Protein 4ADI (pdb70)

CATH classification: 2.60.98.30 (+2 more: 3.30.67.20, 2.60.40.2650)

GO terms:
  GO:0005515 protein binding (F, IPI)
  GO:0033650 host cell mitochondrion (C, EXP)
  GO:0030430 host cell cytoplasm (C, EXP)

B-factor: mean 30.15, std 12.6, range [14.93, 103.9]

Nearest PDB structures (foldseek):
  4adi-assembly1_B  TM=1.002E+00  e=2.448E-95  Rubella virus
  4adi-assembly1_A  TM=1.000E+00  e=1.012E-93  Rubella virus
  4adg-assembly1_A  TM=9.998E-01  e=8.156E-92  Rubella virus
  4adi-assembly1_C  TM=9.999E-01  e=7.716E-92  Rubella virus
  4adj-assembly1_C  TM=1.000E+00  e=2.927E-91  Rubella virus

Radius of gyration: 35.04 Å; Cα contacts (8 Å, |Δi|>4): 3819; chains: 3; bounding box: 100×100×97 Å

InterPro domains:
  IPR008819 Rubella capsid [PF05750] (111-295)
  IPR008820 Rubella membrane glycoprotein E1 [PF05748] (569-1062)
  IPR008821 Rubella membrane glycoprotein E2 [PF05749] (303-567)
  IPR042498 Rubella membrane glycoprotein E1, domain 2 [G3DSA:3.30.67.20] (759-847)
  IPR042498 Rubella membrane glycoprotein E1, domain 2 [G3DSA:3.30.67.20] (848-900)
  IPR042499 Rubella membrane glycoprotein E1, domain 3 [G3DSA:2.60.40.2650] (912-1005)
  IPR042500 Rubella membrane glycoprotein E1, domain 1 [G3DSA:2.60.98.30] (583-639)
  IPR043106 Rubella capsid domain superfamily [G3DSA:3.10.50.50] (150-247)

Solvent-accessible surface area: 49062 Å² total

Sequence (1274 aa):
EAFTYLCTAPGCATQTTPVPVRLAGVRFESKIVDGGCFAPWDLEATGACICEIPTDVSCEGLGAWVPTAPCARIWNGTQRACTFWAVNAYSSGGYAQLASYFNPGGSYYKQYHPTACEVEPAFGHSDAACWGFPTDTVMSVFALASYVQHPHHKTVVRVKFHTETTRTVWQLSVAGVSCNVVTTEHPFCNTPHGQLEVQVPPDPGDLVEYIMNQQSRWGLGSPNCHGPDWASPVCQRHSSPDCSRLVGATPERPRLRLVDADDPLLRTAPGPGEVWVTPVIGSQARKCGLHIRAGPYGHATVEEMPEWIHAHTTSDPWHPPGPLGLKFKTVRPALAPPRNVRVTTGCYQCGTPALVEGLAPGGGNCHLTVNGEEDVGAFPPGKFVVTAALLNTPPPYQVSCGGESDRASSARVIDPAAQSFTGVVYGTHTTTAVSETEAFTYLCTAPGCATQTPVPVRLAGVRFESKIVDGGCFAPWDLEEATGACICEIPTDVSCEGLGAWVPTAPCARRIWNGTQRACTFWAVNAYSSGGYAQLASYFNPGGSYYKQYHPTACEVEPAFGHSDAACWGFPTDTVMSVFALASYVQHPHHKTVVRVKFHTETTRTVWQLSVAGVSCNVVTTEHPFCNTPHGQLEVQVPPDPGDLVEYIMNQQSRWGLGSPNCHGPDWASPVCQRHSPDCSRLVGATPERPRLRLVDADDPLLRTAPGPGEVWVTPVIGSQARKCGLHHIRAGPYGHATVEEMPEWIHAHTTSDPWHPPGPLGLKFKTVALAPPRNVRVTTGCYQCGTPALVEGLAPGGGNCHLTVNGEEDVGAFPPGKFVVTAALLNTPPPYQVSCGGESDRASSARVIDPAAQSFTGVVYGTHTTTAVSSETEAFTYLCTAPGCATQTPVPVRRLAGVRFESKIVDGGCFAPWDLEEATGACICEIPTDVSCEGLGAWVPTAPCARRIWNGTQRACTFWAVNAYSSGGYAQLASYFNPGGSYYKQYHPTACEVEPAFGHSDAACWGFPTDTVMSVFALASYVQHPHHKTVVRVKFHTETTRTVWQLSVAGVSCNVVTTEHPFCNTPHGQLEVQVPPDPGDLVEYIMNNQQSRWGLGSPNCHGPDWASPVCQRHSSPDCSRLVGATPERPRLRLVDADDPLLRTAPGPGEVWVTPVIGSQARKCGLHHIRAGPYGHATVEEMPEWIHAHTTSDPWHPPGPLGLKFKTVRPALAPPRNVRVTTGCYQCGTPALVEGLAPGGGNCHLTVNGEDVGAFPPGKFVVTAALLNTPPPYQVSCGGESDRASARVIDPAAQSFTGVVYGTHTTTAVSET

Structure (mmCIF, N/CA/C/O backbone):
data_4ADI
#
_entry.id   4ADI
#
_cell.length_a   129.980
_cell.length_b   121.380
_cell.length_c   126.430
_cell.angle_alpha   90.00
_cell.angle_beta   90.00
_cell.angle_gamma   90.00
#
_symmetry.space_group_name_H-M   'P 21 21 21'
#
loop_
_entity.id
_entity.type
_entity.pdbx_description
1 polymer 'E1 ENVELOPE GLYCOPROTEIN'
2 non-polymer 2-acetamido-2-deoxy-beta-D-glucopyranose
3 non-polymer GLYCEROL
4 non-polymer 'SODIUM ION'
5 non-polymer 'ACETATE ION'
6 non-polymer DI(HYDROXYETHYL)ETHER
7 non-polymer 2-acetamido-2-deoxy-beta-D-galactopyranose
8 water water
#
loop_
_atom_site.group_PDB
_atom_site.id
_atom_site.type_symbol
_atom_site.label_atom_id
_atom_site.label_alt_id
_atom_site.label_comp_id
_atom_site.label_asym_id
_atom_site.label_entity_id
_atom_site.label_seq_id
_atom_site.pdbx_PDB_ins_code
_atom_site.Cartn_x
_atom_site.Cartn_y
_atom_site.Cartn_z
_atom_site.occupancy
_atom_site.B_iso_or_equiv
_atom_site.auth_seq_id
_atom_site.auth_comp_id
_atom_site.auth_asym_id
_atom_site.auth_atom_id
_atom_site.pdbx_PDB_model_num
ATOM 1 N N . GLU A 1 2 ? 20.711 75.881 45.104 1.00 45.60 2 GLU A N 1
ATOM 2 C CA . GLU A 1 2 ? 21.794 76.740 44.632 1.00 43.92 2 GLU A CA 1
ATOM 3 C C . GLU A 1 2 ? 22.574 77.403 45.772 1.00 45.19 2 GLU A C 1
ATOM 4 O O . GLU A 1 2 ? 22.017 77.659 46.843 1.00 45.87 2 GLU A O 1
ATOM 10 N N . ALA A 1 3 ? 23.872 77.673 45.534 1.00 37.95 3 ALA A N 1
ATOM 11 C CA . ALA A 1 3 ? 24.770 78.311 46.498 1.00 36.02 3 ALA A CA 1
ATOM 12 C C . ALA A 1 3 ? 25.620 79.383 45.814 1.00 35.65 3 ALA A C 1
ATOM 13 O O . ALA A 1 3 ? 25.804 79.335 44.594 1.00 34.32 3 ALA A O 1
ATOM 15 N N . PHE A 1 4 ? 26.125 80.357 46.598 1.00 29.95 4 PHE A N 1
ATOM 16 C CA . PHE A 1 4 ? 26.940 81.446 46.064 1.00 28.16 4 PHE A CA 1
ATOM 17 C C . PHE A 1 4 ? 28.036 81.893 47.017 1.00 31.73 4 PHE A C 1
ATOM 18 O O . PHE A 1 4 ? 27.816 81.973 48.224 1.00 32.29 4 PHE A O 1
ATOM 26 N N . THR A 1 5 ? 29.196 82.261 46.445 1.00 27.25 5 THR A N 1
ATOM 27 C CA . THR A 1 5 ? 30.343 82.809 47.170 1.00 26.37 5 THR A CA 1
ATOM 28 C C . THR A 1 5 ? 31.238 83.637 46.247 1.00 27.61 5 THR A C 1
ATOM 29 O O . THR A 1 5 ? 31.304 83.374 45.041 1.00 26.21 5 THR A O 1
ATOM 33 N N . TYR A 1 6 ? 31.922 84.635 46.814 1.00 23.49 6 TYR A N 1
ATOM 34 C CA . TYR A 1 6 ? 32.871 85.444 46.058 1.00 22.18 6 TYR A CA 1
ATOM 35 C C . TYR A 1 6 ? 34.265 84.867 46.240 1.00 25.65 6 TYR A C 1
ATOM 36 O O . TYR A 1 6 ? 34.661 84.538 47.365 1.00 25.98 6 TYR A O 1
ATOM 45 N N . LEU A 1 7 ? 35.012 84.758 45.139 1.00 21.72 7 LEU A N 1
ATOM 46 C CA . LEU A 1 7 ? 36.386 84.272 45.170 1.00 21.27 7 LEU A CA 1
ATOM 47 C C . LEU A 1 7 ? 37.327 85.400 44.750 1.00 24.57 7 LEU A C 1
ATOM 48 O O . LEU A 1 7 ? 37.232 85.872 43.608 1.00 24.43 7 LEU A O 1
ATOM 53 N N . CYS A 1 8 ? 38.251 85.820 45.650 1.00 21.99 8 CYS A N 1
ATOM 54 C CA . CYS A 1 8 ? 39.219 86.862 45.279 1.00 21.95 8 CYS A CA 1
ATOM 55 C C . CYS A 1 8 ? 40.218 86.356 44.233 1.00 24.47 8 CYS A C 1
ATOM 56 O O . CYS A 1 8 ? 40.347 85.146 44.044 1.00 23.25 8 CYS A O 1
ATOM 59 N N . THR A 1 9 ? 40.852 87.272 43.503 1.00 21.41 9 THR A N 1
ATOM 60 C CA . THR A 1 9 ? 41.706 86.944 42.360 1.00 21.09 9 THR A CA 1
ATOM 61 C C . THR A 1 9 ? 43.220 86.948 42.611 1.00 25.73 9 THR A C 1
ATOM 62 O O . THR A 1 9 ? 43.997 86.773 41.669 1.00 26.10 9 THR A O 1
ATOM 66 N N . ALA A 1 10 ? 43.636 87.140 43.866 1.00 22.92 10 ALA A N 1
ATOM 67 C CA . ALA A 1 10 ? 45.044 87.206 44.250 1.00 23.27 10 ALA A CA 1
ATOM 68 C C . ALA A 1 10 ? 45.638 85.827 44.566 1.00 26.87 10 ALA A C 1
ATOM 69 O O . ALA A 1 10 ? 44.878 84.934 44.937 1.00 25.74 10 ALA A O 1
ATOM 71 N N . PRO A 1 11 ? 46.985 85.626 44.481 1.00 24.37 11 PRO A N 1
ATOM 72 C CA . PRO A 1 11 ? 47.556 84.328 44.890 1.00 24.88 11 PRO A CA 1
ATOM 73 C C . PRO A 1 11 ? 47.233 84.037 46.357 1.00 28.73 11 PRO A C 1
ATOM 74 O O . PRO A 1 11 ? 47.333 84.932 47.205 1.00 28.91 11 PRO A O 1
ATOM 78 N N . GLY A 1 12 ? 46.801 82.812 46.632 1.00 25.28 12 GLY A N 1
ATOM 79 C CA . GLY A 1 12 ? 46.404 82.391 47.971 1.00 25.34 12 GLY A CA 1
ATOM 80 C C . GLY A 1 12 ? 44.900 82.409 48.179 1.00 28.41 12 GLY A C 1
ATOM 81 O O . GLY A 1 12 ? 44.411 81.831 49.149 1.00 28.52 12 GLY A O 1
ATOM 82 N N . CYS A 1 13 ? 44.148 83.070 47.269 1.00 24.08 13 CYS A N 1
ATOM 83 C CA . CYS A 1 13 ? 42.687 83.156 47.351 1.00 23.19 13 CYS A CA 1
ATOM 84 C C . CYS A 1 13 ? 42.038 81.795 47.141 1.00 26.15 13 CYS A C 1
ATOM 85 O O . CYS A 1 13 ? 42.368 81.086 46.185 1.00 24.76 13 CYS A O 1
ATOM 88 N N . ALA A 1 14 ? 41.126 81.435 48.054 1.00 23.84 14 ALA A N 1
ATOM 89 C CA . ALA A 1 14 ? 40.408 80.161 48.040 1.00 24.38 14 ALA A CA 1
ATOM 90 C C . ALA A 1 14 ? 39.139 80.230 48.868 1.00 29.30 14 ALA A C 1
ATOM 91 O O . ALA A 1 14 ? 39.108 80.901 49.900 1.00 29.74 14 ALA A O 1
ATOM 93 N N . THR A 1 15 ? 38.099 79.514 48.423 1.00 25.54 15 THR A N 1
ATOM 94 C CA . THR A 1 15 ? 36.828 79.387 49.140 1.00 25.99 15 THR A CA 1
ATOM 95 C C . THR A 1 15 ? 36.693 77.918 49.545 1.00 32.01 15 THR A C 1
ATOM 96 O O . THR A 1 15 ? 37.399 77.073 48.982 1.00 31.78 15 THR A O 1
ATOM 100 N N . GLN A 1 16 ? 35.840 77.609 50.537 1.00 30.05 16 GLN A N 1
ATOM 101 C CA . GLN A 1 16 ? 35.715 76.238 51.049 1.00 31.41 16 GLN A CA 1
ATOM 102 C C . GLN A 1 16 ? 34.343 75.584 50.897 1.00 36.67 16 GLN A C 1
ATOM 103 O O . GLN A 1 16 ? 34.273 74.354 50.770 1.00 37.00 16 GLN A O 1
ATOM 109 N N . THR A 1 17 ? 33.264 76.392 50.956 1.00 33.57 17 THR A N 1
ATOM 110 C CA A THR A 1 17 ? 31.876 75.917 50.927 0.34 33.89 17 THR A CA 1
ATOM 111 C CA B THR A 1 17 ? 31.885 75.897 50.898 0.66 33.92 17 THR A CA 1
ATOM 112 C C . THR A 1 17 ? 31.139 76.346 49.639 1.00 37.09 17 THR A C 1
ATOM 113 O O . THR A 1 17 ? 31.318 77.485 49.211 1.00 36.21 17 THR A O 1
ATOM 120 N N . PRO A 1 18 ? 30.259 75.497 49.019 1.00 33.74 18 PRO A N 1
ATOM 121 C CA . PRO A 1 18 ? 29.899 74.096 49.345 1.00 34.19 18 PRO A CA 1
ATOM 122 C C . PRO A 1 18 ? 30.952 73.092 48.866 1.00 36.94 18 PRO A C 1
ATOM 123 O O . PRO A 1 18 ? 31.028 71.977 49.377 1.00 37.23 18 PRO A O 1
ATOM 127 N N . VAL A 1 19 ? 31.763 73.509 47.883 1.00 32.13 19 VAL A N 1
ATOM 128 C CA . VAL A 1 19 ? 32.863 72.765 47.268 1.00 31.19 19 VAL A CA 1
ATOM 129 C C . VAL A 1 19 ? 34.058 73.746 47.230 1.00 31.38 19 VAL A C 1
ATOM 130 O O . VAL A 1 19 ? 33.873 74.894 46.816 1.00 29.90 19 VAL A O 1
ATOM 134 N N . PRO A 1 20 ? 35.272 73.339 47.666 1.00 26.84 20 PRO A N 1
ATOM 135 C CA . PRO A 1 20 ? 36.407 74.279 47.650 1.00 25.81 20 PRO A CA 1
ATOM 136 C C . PRO A 1 20 ? 36.857 74.657 46.248 1.00 26.83 20 PRO A C 1
ATOM 137 O O . PRO A 1 20 ? 36.889 73.816 45.348 1.00 26.03 20 PRO A O 1
ATOM 141 N N . VAL A 1 21 ? 37.125 75.950 46.055 1.00 22.17 21 VAL A N 1
ATOM 142 C CA . VAL A 1 21 ? 37.592 76.496 44.784 1.00 21.20 21 VAL A CA 1
ATOM 143 C C . VAL A 1 21 ? 38.810 77.355 45.102 1.00 25.37 21 VAL A C 1
ATOM 144 O O . VAL A 1 21 ? 38.724 78.274 45.919 1.00 24.85 21 VAL A O 1
ATOM 148 N N . ARG A 1 22 ? 39.947 77.024 44.487 1.00 22.19 22 ARG A N 1
ATOM 149 C CA . ARG A 1 22 ? 41.205 77.731 44.692 1.00 21.92 22 ARG A CA 1
ATOM 150 C C . ARG A 1 22 ? 41.605 78.488 43.428 1.00 25.24 22 ARG A C 1
ATOM 151 O O . ARG A 1 22 ? 41.481 77.950 42.328 1.00 23.99 22 ARG A O 1
ATOM 159 N N . LEU A 1 23 ? 42.094 79.732 43.586 1.00 23.07 23 LEU A N 1
ATOM 160 C CA . LEU A 1 23 ? 42.609 80.519 42.466 1.00 23.09 23 LEU A CA 1
ATOM 161 C C . LEU A 1 23 ? 44.044 80.025 42.255 1.00 26.67 23 LEU A C 1
ATOM 162 O O . LEU A 1 23 ? 44.927 80.319 43.065 1.00 27.03 23 LEU A O 1
ATOM 167 N N . ALA A 1 24 ? 44.253 79.204 41.217 1.00 22.87 24 ALA A N 1
ATOM 168 C CA . ALA A 1 24 ? 45.557 78.607 40.917 1.00 23.23 24 ALA A CA 1
ATOM 169 C C . ALA A 1 24 ? 46.501 79.551 40.172 1.00 26.77 24 ALA A C 1
ATOM 170 O O . ALA A 1 24 ? 47.717 79.451 40.326 1.00 26.85 24 ALA A O 1
ATOM 172 N N . GLY A 1 25 ? 45.933 80.450 39.375 1.00 22.30 25 GLY A N 1
ATOM 173 C CA . GLY A 1 25 ? 46.701 81.414 38.598 1.00 21.79 25 GLY A CA 1
ATOM 174 C C . GLY A 1 25 ? 45.839 82.237 37.671 1.00 24.30 25 GLY A C 1
ATOM 175 O O . GLY A 1 25 ? 44.635 81.997 37.550 1.00 22.54 25 GLY A O 1
ATOM 176 N N . VAL A 1 26 ? 46.448 83.247 37.045 1.00 21.61 26 VAL A N 1
ATOM 177 C CA . VAL A 1 26 ? 45.759 84.127 36.103 1.00 20.90 26 VAL A CA 1
ATOM 178 C C . VAL A 1 26 ? 46.623 84.219 34.850 1.00 25.47 26 VAL A C 1
ATOM 179 O O . VAL A 1 26 ? 47.805 84.552 34.933 1.00 25.39 26 VAL A O 1
ATOM 183 N N . ARG A 1 27 ? 46.036 83.887 33.694 1.00 21.83 27 ARG A N 1
ATOM 184 C CA . ARG A 1 27 ? 46.723 83.956 32.413 1.00 22.02 27 ARG A CA 1
ATOM 185 C C . ARG A 1 27 ? 45.791 84.641 31.420 1.00 24.18 27 ARG A C 1
ATOM 186 O O . ARG A 1 27 ? 44.805 85.261 31.829 1.00 22.20 27 ARG A O 1
ATOM 194 N N . PHE A 1 28 ? 46.111 84.576 30.128 1.00 22.33 28 PHE A N 1
ATOM 195 C CA . PHE A 1 28 ? 45.241 85.176 29.127 1.00 22.50 28 PHE A CA 1
ATOM 196 C C . PHE A 1 28 ? 45.323 84.447 27.800 1.00 25.43 28 PHE A C 1
ATOM 197 O O . PHE A 1 28 ? 46.333 83.806 27.492 1.00 25.27 28 PHE A O 1
ATOM 205 N N . GLU A 1 29 ? 44.251 84.559 27.021 1.00 21.00 29 GLU A N 1
ATOM 206 C CA . GLU A 1 29 ? 44.148 84.031 25.665 1.00 20.66 29 GLU A CA 1
ATOM 207 C C . GLU A 1 29 ? 43.951 85.247 24.777 1.00 22.12 29 GLU A C 1
ATOM 208 O O . GLU A 1 29 ? 43.411 86.255 25.239 1.00 20.52 29 GLU A O 1
ATOM 214 N N . SER A 1 30 ? 44.383 85.169 23.517 1.00 18.33 30 SER A N 1
ATOM 215 C CA . SER A 1 30 ? 44.221 86.286 22.583 1.00 17.21 30 SER A CA 1
ATOM 216 C C . SER A 1 30 ? 44.381 85.802 21.158 1.00 22.18 30 SER A C 1
ATOM 217 O O . SER A 1 30 ? 44.804 84.667 20.923 1.00 22.13 30 SER A O 1
ATOM 220 N N . LYS A 1 31 ? 44.073 86.694 20.209 1.00 18.44 31 LYS A N 1
ATOM 221 C CA . LYS A 1 31 ? 44.297 86.487 18.787 1.00 18.19 31 LYS A CA 1
ATOM 222 C C . LYS A 1 31 ? 45.411 87.470 18.472 1.00 21.42 31 LYS A C 1
ATOM 223 O O . LYS A 1 31 ? 45.214 88.689 18.507 1.00 20.13 31 LYS A O 1
ATOM 229 N N . ILE A 1 32 ? 46.618 86.922 18.315 1.00 18.44 32 ILE A N 1
ATOM 230 C CA . ILE A 1 32 ? 47.849 87.683 18.114 1.00 18.32 32 ILE A CA 1
ATOM 231 C C . ILE A 1 32 ? 47.920 88.329 16.739 1.00 20.89 32 ILE A C 1
ATOM 232 O O . ILE A 1 32 ? 47.552 87.712 15.744 1.00 20.03 32 ILE A O 1
ATOM 237 N N . VAL A 1 33 ? 48.404 89.573 16.699 1.00 17.17 33 VAL A N 1
ATOM 238 C CA . VAL A 1 33 ? 48.664 90.322 15.470 1.00 16.92 33 VAL A CA 1
ATOM 239 C C . VAL A 1 33 ? 50.131 90.768 15.592 1.00 21.05 33 VAL A C 1
ATOM 240 O O . VAL A 1 33 ? 50.437 91.683 16.360 1.00 20.58 33 VAL A O 1
ATOM 244 N N . ASP A 1 34 ? 51.038 90.071 14.896 1.00 19.31 34 ASP A N 1
ATOM 245 C CA . ASP A 1 34 ? 52.468 90.378 14.955 1.00 19.09 34 ASP A CA 1
ATOM 246 C C . ASP A 1 34 ? 52.804 91.533 14.007 1.00 22.47 34 ASP A C 1
ATOM 247 O O . ASP A 1 34 ? 52.701 91.387 12.789 1.00 22.63 34 ASP A O 1
ATOM 252 N N . GLY A 1 35 ? 53.199 92.663 14.588 1.00 18.87 35 GLY A N 1
ATOM 253 C CA . GLY A 1 35 ? 53.550 93.869 13.844 1.00 18.34 35 GLY A CA 1
ATOM 254 C C . GLY A 1 35 ? 54.983 93.922 13.350 1.00 22.38 35 GLY A C 1
ATOM 255 O O . GLY A 1 35 ? 55.337 94.818 12.581 1.00 21.34 35 GLY A O 1
ATOM 256 N N . GLY A 1 36 ? 55.810 92.978 13.788 1.00 19.65 36 GLY A N 1
ATOM 257 C CA . GLY A 1 36 ? 57.216 92.942 13.403 1.00 19.98 36 GLY A CA 1
ATOM 258 C C . GLY A 1 36 ? 58.068 93.806 14.310 1.00 24.35 36 GLY A C 1
ATOM 259 O O . GLY A 1 36 ? 57.916 93.747 15.533 1.00 24.16 36 GLY A O 1
ATOM 260 N N . CYS A 1 37 ? 58.954 94.628 13.718 1.00 21.13 37 CYS A N 1
ATOM 261 C CA . CYS A 1 37 ? 59.875 95.506 14.447 1.00 20.94 37 CYS A CA 1
ATOM 262 C C . CYS A 1 37 ? 59.429 96.955 14.494 1.00 22.11 37 CYS A C 1
ATOM 263 O O . CYS A 1 37 ? 58.968 97.498 13.491 1.00 20.89 37 CYS A O 1
ATOM 266 N N . PHE A 1 38 ? 59.631 97.596 15.656 1.00 17.84 38 PHE A N 1
ATOM 267 C CA . PHE A 1 38 ? 59.329 99.009 15.870 1.00 16.94 38 PHE A CA 1
ATOM 268 C C . PHE A 1 38 ? 60.502 99.668 16.561 1.00 20.65 38 PHE A C 1
ATOM 269 O O . PHE A 1 38 ? 61.190 99.031 17.362 1.00 19.46 38 PHE A O 1
ATOM 277 N N . ALA A 1 39 ? 60.740 100.944 16.247 1.00 18.36 39 ALA A N 1
ATOM 278 C CA . ALA A 1 39 ? 61.846 101.688 16.839 1.00 18.22 39 ALA A CA 1
ATOM 279 C C . ALA A 1 39 ? 61.544 103.183 16.821 1.00 21.30 39 ALA A C 1
ATOM 280 O O . ALA A 1 39 ? 60.736 103.624 16.004 1.00 19.52 39 ALA A O 1
ATOM 282 N N . PRO A 1 40 ? 62.181 104.005 17.681 1.00 19.33 40 PRO A N 1
ATOM 283 C CA . PRO A 1 40 ? 61.939 105.452 17.589 1.00 18.83 40 PRO A CA 1
ATOM 284 C C . PRO A 1 40 ? 62.565 106.027 16.318 1.00 22.92 40 PRO A C 1
ATOM 285 O O . PRO A 1 40 ? 63.466 105.413 15.731 1.00 22.39 40 PRO A O 1
ATOM 289 N N . TRP A 1 41 ? 62.083 107.205 15.895 1.00 20.42 41 TRP A N 1
ATOM 290 C CA . TRP A 1 41 ? 62.671 107.931 14.776 1.00 20.48 41 TRP A CA 1
ATOM 291 C C . TRP A 1 41 ? 63.837 108.684 15.403 1.00 24.87 41 TRP A C 1
ATOM 292 O O . TRP A 1 41 ? 63.623 109.644 16.146 1.00 24.29 41 TRP A O 1
ATOM 303 N N . ASP A 1 42 ? 65.060 108.166 15.206 1.00 22.33 42 ASP A N 1
ATOM 304 C CA . ASP A 1 42 ? 66.260 108.759 15.784 1.00 22.26 42 ASP A CA 1
ATOM 305 C C . ASP A 1 42 ? 67.063 109.557 14.776 1.00 24.74 42 ASP A C 1
ATOM 306 O O . ASP A 1 42 ? 67.840 108.984 14.016 1.00 24.47 42 ASP A O 1
ATOM 311 N N . LEU A 1 43 ? 66.883 110.882 14.780 1.00 21.45 43 LEU A N 1
ATOM 312 C CA . LEU A 1 43 ? 67.630 111.779 13.906 1.00 20.94 43 LEU A CA 1
ATOM 313 C C . LEU A 1 43 ? 69.077 111.857 14.405 1.00 26.15 43 LEU A C 1
ATOM 314 O O . LEU A 1 43 ? 69.319 112.262 15.546 1.00 27.30 43 LEU A O 1
ATOM 319 N N . GLU A 1 44 ? 70.027 111.432 13.560 1.00 21.52 44 GLU A N 1
ATOM 320 C CA . GLU A 1 44 ? 71.454 111.467 13.884 1.00 21.11 44 GLU A CA 1
ATOM 321 C C . GLU A 1 44 ? 72.169 112.334 12.866 1.00 23.46 44 GLU A C 1
ATOM 322 O O . GLU A 1 44 ? 71.839 112.281 11.686 1.00 21.64 44 GLU A O 1
ATOM 328 N N . ALA A 1 45 ? 73.130 113.144 13.318 1.00 19.88 45 ALA A N 1
ATOM 329 C CA . ALA A 1 45 ? 73.861 114.034 12.431 1.00 19.71 45 ALA A CA 1
ATOM 330 C C . ALA A 1 45 ? 75.345 114.093 12.731 1.00 22.98 45 ALA A C 1
ATOM 331 O O . ALA A 1 45 ? 75.771 113.908 13.871 1.00 22.87 45 ALA A O 1
ATOM 333 N N . THR A 1 46 ? 76.131 114.327 11.679 1.00 19.06 46 THR A N 1
ATOM 334 C CA . THR A 1 46 ? 77.576 114.499 11.748 1.00 18.72 46 THR A CA 1
ATOM 335 C C . THR A 1 46 ? 77.985 115.484 10.656 1.00 22.09 46 THR A C 1
ATOM 336 O O . THR A 1 46 ? 77.138 115.991 9.917 1.00 21.21 46 THR A O 1
ATOM 340 N N . GLY A 1 47 ? 79.278 115.724 10.557 1.00 19.23 47 GLY A N 1
ATOM 341 C CA . GLY A 1 47 ? 79.822 116.594 9.535 1.00 18.92 47 GLY A CA 1
ATOM 342 C C . GLY A 1 47 ? 81.218 117.025 9.879 1.00 22.32 47 GLY A C 1
ATOM 343 O O . GLY A 1 47 ? 81.873 116.410 10.722 1.00 22.16 47 GLY A O 1
ATOM 344 N N . ALA A 1 48 ? 81.680 118.071 9.201 1.00 18.70 48 ALA A N 1
ATOM 345 C CA . ALA A 1 48 ? 82.993 118.644 9.442 1.00 19.20 48 ALA A CA 1
ATOM 346 C C . ALA A 1 48 ? 83.089 120.030 8.872 1.00 23.59 48 ALA A C 1
ATOM 347 O O . ALA A 1 48 ? 82.454 120.360 7.867 1.00 21.87 48 ALA A O 1
ATOM 349 N N . CYS A 1 49 ? 83.907 120.831 9.525 1.00 21.13 49 CYS A N 1
ATOM 350 C CA . CYS A 1 49 ? 84.297 122.139 9.066 1.00 20.93 49 CYS A CA 1
ATOM 351 C C . CYS A 1 49 ? 85.662 121.849 8.422 1.00 23.31 49 CYS A C 1
ATOM 352 O O . CYS A 1 49 ? 86.500 121.157 9.018 1.00 22.78 49 CYS A O 1
ATOM 355 N N . ILE A 1 50 ? 85.838 122.268 7.159 1.00 19.34 50 ILE A N 1
ATOM 356 C CA . ILE A 1 50 ? 87.013 121.918 6.357 1.00 18.85 50 ILE A CA 1
ATOM 357 C C . ILE A 1 50 ? 87.701 123.149 5.764 1.00 22.70 50 ILE A C 1
ATOM 358 O O . ILE A 1 50 ? 87.067 123.912 5.035 1.00 22.16 50 ILE A O 1
ATOM 363 N N . CYS A 1 51 ? 89.003 123.321 6.032 1.00 20.16 51 CYS A N 1
ATOM 364 C CA . CYS A 1 51 ? 89.749 124.458 5.474 1.00 20.14 51 CYS A CA 1
ATOM 365 C C . CYS A 1 51 ? 90.413 124.036 4.166 1.00 23.84 51 CYS A C 1
ATOM 366 O O . CYS A 1 51 ? 91.639 124.039 4.017 1.00 23.23 51 CYS A O 1
ATOM 369 N N . GLU A 1 52 ? 89.561 123.656 3.213 1.00 20.34 52 GLU A N 1
ATOM 370 C CA . GLU A 1 52 ? 89.919 123.102 1.913 1.00 20.03 52 GLU A CA 1
ATOM 371 C C . GLU A 1 52 ? 88.620 123.003 1.093 1.00 23.11 52 GLU A C 1
ATOM 372 O O . GLU A 1 52 ? 87.530 123.203 1.641 1.00 21.95 52 GLU A O 1
ATOM 378 N N . ILE A 1 53 ? 88.741 122.715 -0.216 1.00 20.49 53 ILE A N 1
ATOM 379 C CA . ILE A 1 53 ? 87.596 122.450 -1.084 1.00 19.67 53 ILE A CA 1
ATOM 380 C C . ILE A 1 53 ? 87.758 120.982 -1.530 1.00 23.41 53 ILE A C 1
ATOM 381 O O . ILE A 1 53 ? 88.378 120.726 -2.570 1.00 22.54 53 ILE A O 1
ATOM 386 N N . PRO A 1 54 ? 87.269 120.005 -0.724 1.00 21.31 54 PRO A N 1
ATOM 387 C CA . PRO A 1 54 ? 87.410 118.589 -1.112 1.00 21.46 54 PRO A CA 1
ATOM 388 C C . PRO A 1 54 ? 86.777 118.282 -2.463 1.00 24.35 54 PRO A C 1
ATOM 389 O O . PRO A 1 54 ? 85.782 118.895 -2.843 1.00 23.24 54 PRO A O 1
ATOM 393 N N . THR A 1 55 ? 87.374 117.329 -3.180 1.00 21.23 55 THR A N 1
ATOM 394 C CA . THR A 1 55 ? 86.960 116.923 -4.519 1.00 21.62 55 THR A CA 1
ATOM 395 C C . THR A 1 55 ? 86.098 115.655 -4.507 1.00 25.10 55 THR A C 1
ATOM 396 O O . THR A 1 55 ? 85.602 115.254 -5.557 1.00 24.69 55 THR A O 1
ATOM 400 N N . ASP A 1 56 ? 85.943 115.013 -3.336 1.00 21.93 56 ASP A N 1
ATOM 401 C CA . ASP A 1 56 ? 85.132 113.805 -3.196 1.00 22.02 56 ASP A CA 1
ATOM 402 C C . ASP A 1 56 ? 84.265 113.904 -1.936 1.00 25.29 56 ASP A C 1
ATOM 403 O O . ASP A 1 56 ? 84.731 113.630 -0.828 1.00 24.82 56 ASP A O 1
ATOM 408 N N . VAL A 1 57 ? 83.001 114.306 -2.123 1.00 21.02 57 VAL A N 1
ATOM 409 C CA . VAL A 1 57 ? 82.040 114.467 -1.036 1.00 20.15 57 VAL A CA 1
ATOM 410 C C . VAL A 1 57 ? 81.328 113.124 -0.786 1.00 24.07 57 VAL A C 1
ATOM 411 O O . VAL A 1 57 ? 80.301 112.814 -1.388 1.00 23.84 57 VAL A O 1
ATOM 415 N N . SER A 1 58 ? 81.958 112.302 0.061 1.00 21.33 58 SER A N 1
ATOM 416 C CA . SER A 1 58 ? 81.521 110.971 0.493 1.00 21.64 58 SER A CA 1
ATOM 417 C C . SER A 1 58 ? 82.253 110.679 1.806 1.00 25.94 58 SER A C 1
ATOM 418 O O . SER A 1 58 ? 83.190 111.405 2.130 1.00 24.87 58 SER A O 1
ATOM 421 N N . CYS A 1 59 ? 81.850 109.636 2.555 1.00 24.56 59 CYS A N 1
ATOM 422 C CA . CYS A 1 59 ? 82.523 109.291 3.813 1.00 25.17 59 CYS A CA 1
ATOM 423 C C . CYS A 1 59 ? 84.012 109.023 3.617 1.00 29.56 59 CYS A C 1
ATOM 424 O O . CYS A 1 59 ? 84.823 109.568 4.365 1.00 29.07 59 CYS A O 1
ATOM 427 N N . GLU A 1 60 ? 84.373 108.248 2.569 1.00 27.42 60 GLU A N 1
ATOM 428 C CA . GLU A 1 60 ? 85.767 107.945 2.242 1.00 28.00 60 GLU A CA 1
ATOM 429 C C . GLU A 1 60 ? 86.531 109.186 1.760 1.00 30.66 60 GLU A C 1
ATOM 430 O O . GLU A 1 60 ? 87.645 109.433 2.224 1.00 30.89 60 GLU A O 1
ATOM 436 N N . GLY A 1 61 ? 85.908 109.977 0.883 1.00 25.66 61 GLY A N 1
ATOM 437 C CA . GLY A 1 61 ? 86.501 111.196 0.342 1.00 24.67 61 GLY A CA 1
ATOM 438 C C . GLY A 1 61 ? 86.742 112.285 1.372 1.00 26.34 61 GLY A C 1
ATOM 439 O O . GLY A 1 61 ? 87.638 113.113 1.197 1.00 25.66 61 GLY A O 1
ATOM 440 N N . LEU A 1 62 ? 85.949 112.281 2.458 1.00 22.53 62 LEU A N 1
ATOM 441 C CA . LEU A 1 62 ? 86.051 113.262 3.541 1.00 21.75 62 LEU A CA 1
ATOM 442 C C . LEU A 1 62 ? 86.662 112.680 4.826 1.00 26.38 62 LEU A C 1
ATOM 443 O O . LEU A 1 62 ? 86.592 113.309 5.884 1.00 24.76 62 LEU A O 1
ATOM 448 N N . GLY A 1 63 ? 87.294 111.510 4.699 1.00 25.39 63 GLY A N 1
ATOM 449 C CA . GLY A 1 63 ? 87.938 110.777 5.790 1.00 26.15 63 GLY A CA 1
ATOM 450 C C . GLY A 1 63 ? 88.949 111.550 6.618 1.00 30.55 63 GLY A C 1
ATOM 451 O O . GLY A 1 63 ? 89.128 111.250 7.802 1.00 30.75 63 GLY A O 1
ATOM 452 N N . ALA A 1 64 ? 89.601 112.562 6.013 1.00 26.99 64 ALA A N 1
ATOM 453 C CA . ALA A 1 64 ? 90.579 113.410 6.698 1.00 27.15 64 ALA A CA 1
ATOM 454 C C . ALA A 1 64 ? 89.925 114.377 7.703 1.00 30.08 64 ALA A C 1
ATOM 455 O O . ALA A 1 64 ? 90.629 114.916 8.556 1.00 30.41 64 ALA A O 1
ATOM 457 N N . TRP A 1 65 ? 88.592 114.591 7.613 1.00 25.45 65 TRP A N 1
ATOM 458 C CA . TRP A 1 65 ? 87.876 115.546 8.472 1.00 24.75 65 TRP A CA 1
ATOM 459 C C . TRP A 1 65 ? 86.644 115.009 9.206 1.00 27.92 65 TRP A C 1
ATOM 460 O O . TRP A 1 65 ? 86.413 115.389 10.354 1.00 26.58 65 TRP A O 1
ATOM 471 N N . VAL A 1 66 ? 85.811 114.202 8.525 1.00 25.74 66 VAL A N 1
ATOM 472 C CA . VAL A 1 66 ? 84.542 113.700 9.070 1.00 25.64 66 VAL A CA 1
ATOM 473 C C . VAL A 1 66 ? 84.754 112.444 9.940 1.00 31.41 66 VAL A C 1
ATOM 474 O O . VAL A 1 66 ? 85.416 111.512 9.476 1.00 32.29 66 VAL A O 1
ATOM 478 N N . PRO A 1 67 ? 84.179 112.389 11.181 1.00 28.02 67 PRO A N 1
ATOM 479 C CA . PRO A 1 67 ? 84.331 111.179 12.018 1.00 28.24 67 PRO A CA 1
ATOM 480 C C . PRO A 1 67 ? 83.881 109.923 11.269 1.00 31.59 67 PRO A C 1
ATOM 481 O O . PRO A 1 67 ? 82.770 109.889 10.741 1.00 29.12 67 PRO A O 1
ATOM 485 N N . THR A 1 68 ? 84.788 108.930 11.165 1.00 29.78 68 THR A N 1
ATOM 486 C CA . THR A 1 68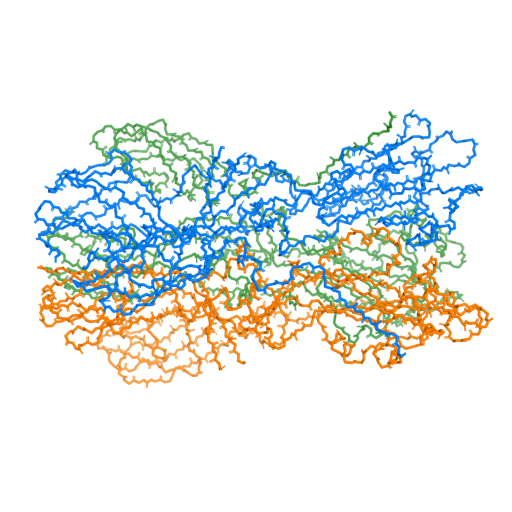 ? 84.635 107.674 10.417 1.00 30.22 68 THR A CA 1
ATOM 487 C C . THR A 1 68 ? 83.367 106.864 10.706 1.00 33.82 68 THR A C 1
ATOM 488 O O . THR A 1 68 ? 82.558 106.674 9.794 1.00 32.88 68 THR A O 1
ATOM 492 N N . ALA A 1 69 ? 83.237 106.326 11.941 1.00 30.55 69 ALA A N 1
ATOM 493 C CA . ALA A 1 69 ? 82.092 105.508 12.351 1.00 30.06 69 ALA A CA 1
ATOM 494 C C . ALA A 1 69 ? 80.759 106.284 12.267 1.00 32.05 69 ALA A C 1
ATOM 495 O O . ALA A 1 69 ? 79.853 105.767 11.613 1.00 31.09 69 ALA A O 1
ATOM 497 N N . PRO A 1 70 ? 80.621 107.536 12.796 1.00 27.58 70 PRO A N 1
ATOM 498 C CA . PRO A 1 70 ? 79.349 108.258 12.623 1.00 26.54 70 PRO A CA 1
ATOM 499 C C . PRO A 1 70 ? 78.980 108.494 11.155 1.00 27.93 70 PRO A C 1
ATOM 500 O O . PRO A 1 70 ? 77.818 108.319 10.821 1.00 26.30 70 PRO A O 1
ATOM 504 N N . CYS A 1 71 ? 79.957 108.820 10.271 1.00 24.86 71 CYS A N 1
ATOM 505 C CA . CYS A 1 71 ? 79.666 109.024 8.841 1.00 24.47 71 CYS A CA 1
ATOM 506 C C . CYS A 1 71 ? 79.078 107.766 8.210 1.00 27.83 71 CYS A C 1
ATOM 507 O O . CYS A 1 71 ? 78.015 107.846 7.607 1.00 25.45 71 CYS A O 1
ATOM 510 N N . ALA A 1 72 ? 79.758 106.607 8.361 1.00 26.49 72 ALA A N 1
ATOM 511 C CA . ALA A 1 72 ? 79.320 105.326 7.791 1.00 26.72 72 ALA A CA 1
ATOM 512 C C . ALA A 1 72 ? 77.917 104.919 8.269 1.00 29.95 72 ALA A C 1
ATOM 513 O O . ALA A 1 72 ? 77.071 104.555 7.447 1.00 29.20 72 ALA A O 1
ATOM 515 N N . ARG A 1 73 ? 77.658 105.044 9.586 1.00 26.21 73 ARG A N 1
ATOM 516 C CA . ARG A 1 73 ? 76.372 104.721 10.208 1.00 26.00 73 ARG A CA 1
ATOM 517 C C . ARG A 1 73 ? 75.242 105.640 9.716 1.00 27.56 73 ARG A C 1
ATOM 518 O O . ARG A 1 73 ? 74.181 105.145 9.332 1.00 26.37 73 ARG A O 1
ATOM 526 N N . ILE A 1 74 ? 75.474 106.966 9.719 1.00 22.96 74 ILE A N 1
ATOM 527 C CA . ILE A 1 74 ? 74.476 107.948 9.280 1.00 21.85 74 ILE A CA 1
ATOM 528 C C . ILE A 1 74 ? 74.221 107.853 7.763 1.00 25.65 74 ILE A C 1
ATOM 529 O O . ILE A 1 74 ? 73.074 107.975 7.341 1.00 24.50 74 ILE A O 1
ATOM 534 N N . TRP A 1 75 ? 75.265 107.566 6.962 1.00 24.76 75 TRP A N 1
ATOM 535 C CA . TRP A 1 75 ? 75.143 107.397 5.508 1.00 26.01 75 TRP A CA 1
ATOM 536 C C . TRP A 1 75 ? 74.159 106.268 5.159 1.00 30.67 75 TRP A C 1
ATOM 537 O O . TRP A 1 75 ? 73.410 106.385 4.186 1.00 30.27 75 TRP A O 1
ATOM 548 N N . ASN A 1 76 ? 74.148 105.200 5.977 1.00 28.66 76 ASN A N 1
ATOM 549 C CA . ASN A 1 76 ? 73.291 104.019 5.813 1.00 29.19 76 ASN A CA 1
ATOM 550 C C . ASN A 1 76 ? 71.880 104.173 6.405 1.00 31.35 76 ASN A C 1
ATOM 551 O O . ASN A 1 76 ? 71.071 103.249 6.297 1.00 30.70 76 ASN A O 1
ATOM 556 N N . GLY A 1 77 ? 71.597 105.328 7.009 1.00 26.34 77 GLY A N 1
ATOM 557 C CA . GLY A 1 77 ? 70.310 105.610 7.635 1.00 24.93 77 GLY A CA 1
ATOM 558 C C . GLY A 1 77 ? 69.177 105.863 6.666 1.00 27.71 77 GLY A C 1
ATOM 559 O O . GLY A 1 77 ? 69.385 105.979 5.454 1.00 27.67 77 GLY A O 1
ATOM 560 N N . THR A 1 78 ? 67.965 105.953 7.210 1.00 23.58 78 THR A N 1
ATOM 561 C CA . THR A 1 78 ? 66.728 106.199 6.470 1.00 23.03 78 THR A CA 1
ATOM 562 C C . THR A 1 78 ? 66.601 107.699 6.193 1.00 24.73 78 THR A C 1
ATOM 563 O O . THR A 1 78 ? 66.882 108.502 7.086 1.00 23.97 78 THR A O 1
ATOM 567 N N . GLN A 1 79 ? 66.149 108.073 4.967 1.00 21.29 79 GLN A N 1
ATOM 568 C CA . GLN A 1 79 ? 65.907 109.466 4.550 1.00 20.36 79 GLN A CA 1
ATOM 569 C C . GLN A 1 79 ? 67.146 110.347 4.713 1.00 22.99 79 GLN A C 1
ATOM 570 O O . GLN A 1 79 ? 67.073 111.431 5.287 1.00 22.13 79 GLN A O 1
ATOM 576 N N . ARG A 1 80 ? 68.286 109.864 4.226 1.00 19.41 80 ARG A N 1
ATOM 577 C CA . ARG A 1 80 ? 69.550 110.584 4.327 1.00 19.31 80 ARG A CA 1
ATOM 578 C C . ARG A 1 80 ? 69.530 111.936 3.609 1.00 22.53 80 ARG A C 1
ATOM 579 O O . ARG A 1 80 ? 69.014 112.046 2.496 1.00 21.66 80 ARG A O 1
ATOM 587 N N . ALA A 1 81 ? 70.109 112.955 4.255 1.00 19.64 81 ALA A N 1
ATOM 588 C CA . ALA A 1 81 ? 70.311 114.270 3.671 1.00 19.41 81 ALA A CA 1
ATOM 589 C C . ALA A 1 81 ? 71.755 114.654 3.943 1.00 22.83 81 ALA A C 1
ATOM 590 O O . ALA A 1 81 ? 72.272 114.386 5.028 1.00 22.09 81 ALA A O 1
ATOM 592 N N . CYS A 1 82 ? 72.414 115.240 2.950 1.00 19.61 82 CYS A N 1
ATOM 593 C CA . CYS A 1 82 ? 73.776 115.743 3.086 1.00 19.80 82 CYS A CA 1
ATOM 594 C C . CYS A 1 82 ? 74.014 116.933 2.191 1.00 21.71 82 CYS A C 1
ATOM 595 O O . CYS A 1 82 ? 73.492 116.986 1.076 1.00 20.36 82 CYS A O 1
ATOM 598 N N . THR A 1 83 ? 74.714 117.933 2.730 1.00 17.76 83 THR A N 1
ATOM 599 C CA . THR A 1 83 ? 75.029 119.163 2.018 1.00 17.42 83 THR A CA 1
ATOM 600 C C . THR A 1 83 ? 76.487 119.516 2.202 1.00 20.80 83 THR A C 1
ATOM 601 O O . THR A 1 83 ? 77.038 119.388 3.299 1.00 20.72 83 THR A O 1
ATOM 605 N N . PHE A 1 84 ? 77.100 119.972 1.115 1.00 17.23 84 PHE A N 1
ATOM 606 C CA . PHE A 1 84 ? 78.467 120.461 1.077 1.00 16.24 84 PHE A CA 1
ATOM 607 C C . PHE A 1 84 ? 78.388 121.938 0.677 1.00 20.38 84 PHE A C 1
ATOM 608 O O . PHE A 1 84 ? 77.905 122.252 -0.416 1.00 19.30 84 PHE A O 1
ATOM 616 N N . TRP A 1 85 ? 78.803 122.842 1.583 1.00 17.62 85 TRP A N 1
ATOM 617 C CA . TRP A 1 85 ? 78.769 124.284 1.334 1.00 17.63 85 TRP A CA 1
ATOM 618 C C . TRP A 1 85 ? 80.166 124.821 1.081 1.00 21.47 85 TRP A C 1
ATOM 619 O O . TRP A 1 85 ? 81.066 124.553 1.875 1.00 20.41 85 TRP A O 1
ATOM 630 N N . ALA A 1 86 ? 80.340 125.635 0.029 1.00 18.71 86 ALA A N 1
ATOM 631 C CA . ALA A 1 86 ? 81.621 126.293 -0.224 1.00 18.56 86 ALA A CA 1
ATOM 632 C C . ALA A 1 86 ? 81.529 127.686 0.396 1.00 21.78 86 ALA A C 1
ATOM 633 O O . ALA A 1 86 ? 80.764 128.531 -0.080 1.00 21.04 86 ALA A O 1
ATOM 635 N N . VAL A 1 87 ? 82.259 127.897 1.504 1.00 18.88 87 VAL A N 1
ATOM 636 C CA . VAL A 1 87 ? 82.254 129.170 2.244 1.00 18.20 87 VAL A CA 1
ATOM 637 C C . VAL A 1 87 ? 83.204 130.170 1.581 1.00 22.63 87 VAL A C 1
ATOM 638 O O . VAL A 1 87 ? 82.849 131.338 1.386 1.00 22.07 87 VAL A O 1
ATOM 642 N N . ASN A 1 88 ? 84.413 129.705 1.249 1.00 19.76 88 ASN A N 1
ATOM 643 C CA . ASN A 1 88 ? 85.419 130.493 0.560 1.00 19.94 88 ASN A CA 1
ATOM 644 C C . ASN A 1 88 ? 86.174 129.528 -0.339 1.00 23.35 88 ASN A C 1
ATOM 645 O O . ASN A 1 88 ? 86.866 128.630 0.146 1.00 22.32 88 ASN A O 1
ATOM 650 N N . ALA A 1 89 ? 85.960 129.660 -1.648 1.00 21.00 89 ALA A N 1
ATOM 651 C CA . ALA A 1 89 ? 86.544 128.769 -2.644 1.00 21.16 89 ALA A CA 1
ATOM 652 C C . ALA A 1 89 ? 87.966 129.180 -3.034 1.00 24.73 89 ALA A C 1
ATOM 653 O O . ALA A 1 89 ? 88.506 130.135 -2.473 1.00 23.33 89 ALA A O 1
ATOM 655 N N . TYR A 1 90 ? 88.585 128.439 -3.973 1.00 22.06 90 TYR A N 1
ATOM 656 C CA . TYR A 1 90 ? 89.933 128.744 -4.461 1.00 22.10 90 TYR A CA 1
ATOM 657 C C . TYR A 1 90 ? 89.887 130.069 -5.223 1.00 27.16 90 TYR A C 1
ATOM 658 O O . TYR A 1 90 ? 88.950 130.290 -5.992 1.00 26.79 90 TYR A O 1
ATOM 667 N N . SER A 1 91 ? 90.879 130.948 -5.010 1.00 24.96 91 SER A N 1
ATOM 668 C CA . SER A 1 91 ? 90.943 132.222 -5.735 1.00 25.06 91 SER A CA 1
ATOM 669 C C . SER A 1 91 ? 91.537 132.005 -7.127 1.00 29.39 91 SER A C 1
ATOM 670 O O . SER A 1 91 ? 91.202 132.740 -8.058 1.00 29.00 91 SER A O 1
ATOM 673 N N . SER A 1 92 ? 92.402 130.976 -7.270 1.00 26.26 92 SER A N 1
ATOM 674 C CA . SER A 1 92 ? 93.058 130.592 -8.523 1.00 26.17 92 SER A CA 1
ATOM 675 C C . SER A 1 92 ? 93.483 129.121 -8.469 1.00 29.76 92 SER A C 1
ATOM 676 O O . SER A 1 92 ? 93.520 128.525 -7.388 1.00 28.50 92 SER A O 1
ATOM 679 N N . GLY A 1 93 ? 93.808 128.565 -9.633 1.00 27.25 93 GLY A N 1
ATOM 680 C CA . GLY A 1 93 ? 94.251 127.183 -9.770 1.00 27.06 93 GLY A CA 1
ATOM 681 C C . GLY A 1 93 ? 93.190 126.172 -9.385 1.00 30.25 93 GLY A C 1
ATOM 682 O O . GLY A 1 93 ? 91.990 126.439 -9.515 1.00 28.60 93 GLY A O 1
ATOM 683 N N . GLY A 1 94 ? 93.638 125.018 -8.908 1.00 27.12 94 GLY A N 1
ATOM 684 C CA . GLY A 1 94 ? 92.755 123.930 -8.513 1.00 26.81 94 GLY A CA 1
ATOM 685 C C . GLY A 1 94 ? 92.096 123.235 -9.688 1.00 30.10 94 GLY A C 1
ATOM 686 O O . GLY A 1 94 ? 92.467 123.456 -10.846 1.00 29.41 94 GLY A O 1
ATOM 687 N N . TYR A 1 95 ? 91.114 122.385 -9.394 1.00 26.72 95 TYR A N 1
ATOM 688 C CA . TYR A 1 95 ? 90.380 121.613 -10.392 1.00 27.33 95 TYR A CA 1
ATOM 689 C C . TYR A 1 95 ? 88.906 121.650 -10.011 1.00 28.60 95 TYR A C 1
ATOM 690 O O . TYR A 1 95 ? 88.494 120.970 -9.069 1.00 27.59 95 TYR A O 1
ATOM 699 N N . ALA A 1 96 ? 88.128 122.495 -10.722 1.00 24.12 96 ALA A N 1
ATOM 700 C CA . ALA A 1 96 ? 86.706 122.772 -10.472 1.00 23.42 96 ALA A CA 1
ATOM 701 C C . ALA A 1 96 ? 86.488 123.169 -8.991 1.00 26.06 96 ALA A C 1
ATOM 702 O O . ALA A 1 96 ? 85.576 122.672 -8.324 1.00 25.87 96 ALA A O 1
ATOM 704 N N . GLN A 1 97 ? 87.381 124.044 -8.483 1.00 22.03 97 GLN A N 1
ATOM 705 C CA . GLN A 1 97 ? 87.388 124.502 -7.095 1.00 21.09 97 GLN A CA 1
ATOM 706 C C . GLN A 1 97 ? 87.221 126.014 -6.928 1.00 24.55 97 GLN A C 1
ATOM 707 O O . GLN A 1 97 ? 87.175 126.488 -5.793 1.00 24.00 97 GLN A O 1
ATOM 713 N N . LEU A 1 98 ? 87.106 126.768 -8.044 1.00 21.84 98 LEU A N 1
ATOM 714 C CA . LEU A 1 98 ? 86.882 128.220 -8.008 1.00 21.38 98 LEU A CA 1
ATOM 715 C C . LEU A 1 98 ? 85.437 128.498 -7.567 1.00 24.37 98 LEU A C 1
ATOM 716 O O . LEU A 1 98 ? 84.596 127.600 -7.647 1.00 22.98 98 LEU A O 1
ATOM 721 N N . ALA A 1 99 ? 85.147 129.744 -7.128 1.00 21.67 99 ALA A N 1
ATOM 722 C CA . ALA A 1 99 ? 83.804 130.158 -6.692 1.00 21.66 99 ALA A CA 1
ATOM 723 C C . ALA A 1 99 ? 82.744 129.948 -7.780 1.00 25.04 99 ALA A C 1
ATOM 724 O O . ALA A 1 99 ? 81.612 129.594 -7.456 1.00 24.38 99 ALA A O 1
ATOM 726 N N . SER A 1 100 ? 83.129 130.120 -9.063 1.00 22.64 100 SER A N 1
ATOM 727 C CA . SER A 1 100 ? 82.253 129.953 -10.233 1.00 22.81 100 SER A CA 1
ATOM 728 C C . SER A 1 100 ? 81.697 128.529 -10.396 1.00 26.51 100 SER A C 1
ATOM 729 O O . SER A 1 100 ? 80.679 128.346 -11.067 1.00 26.44 100 SER A O 1
ATOM 732 N N . TYR A 1 101 ? 82.347 127.524 -9.773 1.00 22.41 101 TYR A N 1
ATOM 733 C CA . TYR A 1 101 ? 81.875 126.138 -9.826 1.00 22.39 101 TYR A CA 1
ATOM 734 C C . TYR A 1 101 ? 80.753 125.898 -8.819 1.00 25.02 101 TYR A C 1
ATOM 735 O O . TYR A 1 101 ? 80.047 124.889 -8.897 1.00 23.88 101 TYR A O 1
ATOM 744 N N . PHE A 1 102 ? 80.566 126.854 -7.904 1.00 21.40 102 PHE A N 1
ATOM 745 C CA . PHE A 1 102 ? 79.532 126.777 -6.891 1.00 20.84 102 PHE A CA 1
ATOM 746 C C . PHE A 1 102 ? 78.339 127.662 -7.207 1.00 26.11 102 PHE A C 1
ATOM 747 O O . PHE A 1 102 ? 78.006 128.583 -6.463 1.00 24.34 102 PHE A O 1
ATOM 755 N N . ASN A 1 103 ? 77.682 127.358 -8.334 1.00 24.65 103 ASN A N 1
ATOM 756 C CA . ASN A 1 103 ? 76.438 128.011 -8.734 1.00 24.82 103 ASN A CA 1
ATOM 757 C C . ASN A 1 103 ? 75.350 127.398 -7.814 1.00 29.52 103 ASN A C 1
ATOM 758 O O . ASN A 1 103 ? 75.629 126.353 -7.216 1.00 27.32 103 ASN A O 1
ATOM 763 N N . PRO A 1 104 ? 74.135 127.984 -7.640 1.00 28.68 104 PRO A N 1
ATOM 764 C CA . PRO A 1 104 ? 73.134 127.320 -6.777 1.00 28.48 104 PRO A CA 1
ATOM 765 C C . PRO A 1 104 ? 72.877 125.892 -7.268 1.00 31.19 104 PRO A C 1
ATOM 766 O O . PRO A 1 104 ? 72.721 125.682 -8.468 1.00 31.16 104 PRO A O 1
ATOM 770 N N . GLY A 1 105 ? 72.963 124.920 -6.360 1.00 26.46 105 GLY A N 1
ATOM 771 C CA . GLY A 1 105 ? 72.811 123.505 -6.696 1.00 25.40 105 GLY A CA 1
ATOM 772 C C . GLY A 1 105 ? 74.117 122.814 -7.059 1.00 27.06 105 GLY A C 1
ATOM 773 O O . GLY A 1 105 ? 74.168 121.584 -7.127 1.00 25.95 105 GLY A O 1
ATOM 774 N N . GLY A 1 106 ? 75.170 123.611 -7.271 1.00 23.26 106 GLY A N 1
ATOM 775 C CA . GLY A 1 106 ? 76.533 123.169 -7.565 1.00 22.86 106 GLY A CA 1
ATOM 776 C C . GLY A 1 106 ? 76.732 122.224 -8.729 1.00 26.51 106 GLY A C 1
ATOM 777 O O . GLY A 1 106 ? 77.641 121.389 -8.686 1.00 25.56 106 GLY A O 1
ATOM 778 N N . SER A 1 107 ? 75.907 122.351 -9.780 1.00 24.05 107 SER A N 1
ATOM 779 C CA . SER A 1 107 ? 76.011 121.501 -10.968 1.00 24.35 107 SER A CA 1
ATOM 780 C C . SER A 1 107 ? 77.396 121.569 -11.624 1.00 27.68 107 SER A C 1
ATOM 781 O O . SER A 1 107 ? 77.889 120.533 -12.069 1.00 27.13 107 SER A O 1
ATOM 784 N N . TYR A 1 108 ? 78.030 122.770 -11.666 1.00 24.69 108 TYR A N 1
ATOM 785 C CA . TYR A 1 108 ? 79.364 122.941 -12.261 1.00 24.63 108 TYR A CA 1
ATOM 786 C C . TYR A 1 108 ? 80.441 122.142 -11.515 1.00 27.57 108 TYR A C 1
ATOM 787 O O . TYR A 1 108 ? 81.246 121.469 -12.155 1.00 27.53 108 TYR A O 1
ATOM 796 N N . TYR A 1 109 ? 80.415 122.172 -10.167 1.00 23.30 109 TYR A N 1
ATOM 797 C CA . TYR A 1 109 ? 81.337 121.406 -9.320 1.00 21.94 109 TYR A CA 1
ATOM 798 C C . TYR A 1 109 ? 81.071 119.902 -9.497 1.00 25.22 109 TYR A C 1
ATOM 799 O O . TYR A 1 109 ? 82.015 119.136 -9.687 1.00 24.64 109 TYR A O 1
ATOM 808 N N . LYS A 1 110 ? 79.787 119.492 -9.422 1.00 22.32 110 LYS A N 1
ATOM 809 C CA . LYS A 1 110 ? 79.343 118.091 -9.531 1.00 22.48 110 LYS A CA 1
ATOM 810 C C . LYS A 1 110 ? 79.664 117.425 -10.874 1.00 27.89 110 LYS A C 1
ATOM 811 O O . LYS A 1 110 ? 79.823 116.204 -10.925 1.00 27.28 110 LYS A O 1
ATOM 817 N N . GLN A 1 111 ? 79.789 118.228 -11.947 1.00 26.34 111 GLN A N 1
ATOM 818 C CA . GLN A 1 111 ? 80.148 117.770 -13.291 1.00 27.42 111 GLN A CA 1
ATOM 819 C C . GLN A 1 111 ? 81.554 117.134 -13.252 1.00 32.27 111 GLN A C 1
ATOM 820 O O . GLN A 1 111 ? 81.775 116.104 -13.887 1.00 32.72 111 GLN A O 1
ATOM 826 N N . TYR A 1 112 ? 82.480 117.726 -12.466 1.00 28.43 112 TYR A N 1
ATOM 827 C CA . TYR A 1 112 ? 83.845 117.224 -12.315 1.00 28.89 112 TYR A CA 1
ATOM 828 C C . TYR A 1 112 ? 84.050 116.423 -11.043 1.00 30.32 112 TYR A C 1
ATOM 829 O O . TYR A 1 112 ? 84.918 115.551 -11.009 1.00 30.07 112 TYR A O 1
ATOM 838 N N . HIS A 1 113 ? 83.264 116.725 -9.996 1.00 25.04 113 HIS A N 1
ATOM 839 C CA . HIS A 1 113 ? 83.360 116.059 -8.701 1.00 23.92 113 HIS A CA 1
ATOM 840 C C . HIS A 1 113 ? 82.005 115.472 -8.267 1.00 26.67 113 HIS A C 1
ATOM 841 O O . HIS A 1 113 ? 81.344 116.042 -7.388 1.00 25.08 113 HIS A O 1
ATOM 848 N N . PRO A 1 114 ? 81.566 114.334 -8.873 1.00 24.48 114 PRO A N 1
ATOM 849 C CA . PRO A 1 114 ? 80.258 113.764 -8.504 1.00 24.03 114 PRO A CA 1
ATOM 850 C C . PRO A 1 114 ? 80.120 113.400 -7.034 1.00 25.97 114 PRO A C 1
ATOM 851 O O . PRO A 1 114 ? 81.089 113.004 -6.390 1.00 24.31 114 PRO A O 1
ATOM 855 N N . THR A 1 115 ? 78.902 113.572 -6.511 1.00 22.66 115 THR A N 1
ATOM 856 C CA . THR A 1 115 ? 78.536 113.287 -5.123 1.00 21.75 115 THR A CA 1
ATOM 857 C C . THR A 1 115 ? 77.034 113.078 -5.017 1.00 24.91 115 THR A C 1
ATOM 858 O O . THR A 1 115 ? 76.270 113.728 -5.732 1.00 24.46 115 THR A O 1
ATOM 862 N N . ALA A 1 116 ? 76.613 112.206 -4.088 1.00 21.63 116 ALA A N 1
ATOM 863 C CA . ALA A 1 116 ? 75.200 111.950 -3.814 1.00 21.40 116 ALA A CA 1
ATOM 864 C C . ALA A 1 116 ? 74.618 113.088 -2.957 1.00 24.82 116 ALA A C 1
ATOM 865 O O . ALA A 1 116 ? 73.408 113.154 -2.760 1.00 24.44 116 ALA A O 1
ATOM 867 N N . CYS A 1 117 ? 75.484 113.992 -2.468 1.00 21.59 117 CYS A N 1
ATOM 868 C CA . CYS A 1 117 ? 75.099 115.113 -1.617 1.00 21.04 117 CYS A CA 1
ATOM 869 C C . CYS A 1 117 ? 74.737 116.358 -2.394 1.00 23.78 117 CYS A C 1
ATOM 870 O O . CYS A 1 117 ? 75.170 116.530 -3.537 1.00 23.50 117 CYS A O 1
ATOM 873 N N . GLU A 1 118 ? 73.973 117.249 -1.754 1.00 19.51 118 GLU A N 1
ATOM 874 C CA . GLU A 1 118 ? 73.652 118.547 -2.326 1.00 19.63 118 GLU A CA 1
ATOM 875 C C . GLU A 1 118 ? 74.905 119.420 -2.191 1.00 22.13 118 GLU A C 1
ATOM 876 O O . GLU A 1 118 ? 75.678 119.251 -1.245 1.00 21.11 118 GLU A O 1
ATOM 882 N N . VAL A 1 119 ? 75.144 120.289 -3.172 1.00 19.28 119 VAL A N 1
ATOM 883 C CA . VAL A 1 119 ? 76.301 121.188 -3.189 1.00 18.85 119 VAL A CA 1
ATOM 884 C C . VAL A 1 119 ? 75.762 122.598 -3.330 1.00 23.24 119 VAL A C 1
ATOM 885 O O . VAL A 1 119 ? 74.948 122.854 -4.216 1.00 22.97 119 VAL A O 1
ATOM 889 N N . GLU A 1 120 ? 76.178 123.504 -2.437 1.00 19.74 120 GLU A N 1
ATOM 890 C CA . GLU A 1 120 ? 75.667 124.869 -2.448 1.00 20.08 120 GLU A CA 1
ATOM 891 C C . GLU A 1 120 ? 76.727 125.922 -2.173 1.00 24.37 120 GLU A C 1
ATOM 892 O O . GLU A 1 120 ? 77.613 125.687 -1.348 1.00 23.57 120 GLU A O 1
ATOM 898 N N . PRO A 1 121 ? 76.603 127.132 -2.766 1.00 21.83 121 PRO A N 1
ATOM 899 C CA . PRO A 1 121 ? 77.518 128.213 -2.378 1.00 21.69 121 PRO A CA 1
ATOM 900 C C . PRO A 1 121 ? 77.114 128.722 -0.991 1.00 24.53 121 PRO A C 1
ATOM 901 O O . PRO A 1 121 ? 75.933 128.664 -0.626 1.00 24.66 121 PRO A O 1
ATOM 905 N N . ALA A 1 122 ? 78.088 129.180 -0.213 1.00 20.12 122 ALA A N 1
ATOM 906 C CA . ALA A 1 122 ? 77.845 129.757 1.112 1.00 19.40 122 ALA A CA 1
ATOM 907 C C . ALA A 1 122 ? 78.702 131.017 1.278 1.00 22.84 122 ALA A C 1
ATOM 908 O O . ALA A 1 122 ? 79.066 131.389 2.391 1.00 22.41 122 ALA A O 1
ATOM 910 N N . PHE A 1 123 ? 79.001 131.686 0.152 1.00 20.08 123 PHE A N 1
ATOM 911 C CA . PHE A 1 123 ? 79.789 132.918 0.130 1.00 20.16 123 PHE A CA 1
ATOM 912 C C . PHE A 1 123 ? 79.015 133.995 0.879 1.00 24.57 123 PHE A C 1
ATOM 913 O O . PHE A 1 123 ? 77.792 134.085 0.741 1.00 24.37 123 PHE A O 1
ATOM 921 N N . GLY A 1 124 ? 79.712 134.714 1.745 1.00 21.58 124 GLY A N 1
ATOM 922 C CA . GLY A 1 124 ? 79.093 135.709 2.615 1.00 21.27 124 GLY A CA 1
ATOM 923 C C . GLY A 1 124 ? 78.992 135.207 4.040 1.00 23.73 124 GLY A C 1
ATOM 924 O O . GLY A 1 124 ? 78.881 136.010 4.967 1.00 23.44 124 GLY A O 1
ATOM 925 N N . HIS A 1 125 ? 79.028 133.864 4.234 1.00 19.66 125 HIS A N 1
ATOM 926 C CA . HIS A 1 125 ? 79.049 133.269 5.573 1.00 18.83 125 HIS A CA 1
ATOM 927 C C . HIS A 1 125 ? 80.451 133.517 6.137 1.00 23.03 125 HIS A C 1
ATOM 928 O O . HIS A 1 125 ? 81.407 133.640 5.363 1.00 22.61 125 HIS A O 1
ATOM 935 N N . SER A 1 126 ? 80.571 133.623 7.468 1.00 20.41 126 SER A N 1
ATOM 936 C CA . SER A 1 126 ? 81.861 133.872 8.119 1.00 20.67 126 SER A CA 1
ATOM 937 C C . SER A 1 126 ? 82.872 132.747 7.861 1.00 24.38 126 SER A C 1
ATOM 938 O O . SER A 1 126 ? 82.556 131.571 8.057 1.00 23.16 126 SER A O 1
ATOM 941 N N . ASP A 1 127 ? 84.079 133.121 7.413 1.00 21.22 127 ASP A N 1
ATOM 942 C CA . ASP A 1 127 ? 85.163 132.166 7.161 1.00 21.27 127 ASP A CA 1
ATOM 943 C C . ASP A 1 127 ? 86.253 132.265 8.250 1.00 26.14 127 ASP A C 1
ATOM 944 O O . ASP A 1 127 ? 87.351 131.726 8.082 1.00 25.40 127 ASP A O 1
ATOM 949 N N . ALA A 1 128 ? 85.933 132.958 9.364 1.00 23.64 128 ALA A N 1
ATOM 950 C CA . ALA A 1 128 ? 86.844 133.199 10.490 1.00 24.27 128 ALA A CA 1
ATOM 951 C C . ALA A 1 128 ? 87.390 131.920 11.149 1.00 27.00 128 ALA A C 1
ATOM 952 O O . ALA A 1 128 ? 88.504 131.943 11.686 1.00 26.33 128 ALA A O 1
ATOM 954 N N . ALA A 1 129 ? 86.618 130.805 11.081 1.00 22.61 129 ALA A N 1
ATOM 955 C CA . ALA A 1 129 ? 87.007 129.509 11.650 1.00 22.06 129 ALA A CA 1
ATOM 956 C C . ALA A 1 129 ? 88.290 128.962 11.022 1.00 24.49 129 ALA A C 1
ATOM 957 O O . ALA A 1 129 ? 89.040 128.256 11.692 1.00 23.64 129 ALA A O 1
ATOM 959 N N . CYS A 1 130 ? 88.543 129.308 9.746 1.00 21.29 130 CYS A N 1
ATOM 960 C CA . CYS A 1 130 ? 89.724 128.892 8.993 1.00 21.43 130 CYS A CA 1
ATOM 961 C C . CYS A 1 130 ? 90.741 130.023 8.908 1.00 27.18 130 CYS A C 1
ATOM 962 O O . CYS A 1 130 ? 90.457 131.084 8.345 1.00 27.10 130 CYS A O 1
ATOM 965 N N . TRP A 1 131 ? 91.927 129.797 9.483 1.00 24.38 131 TRP A N 1
ATOM 966 C CA . TRP A 1 131 ? 93.003 130.785 9.505 1.00 24.43 131 TRP A CA 1
ATOM 967 C C . TRP A 1 131 ? 94.363 130.125 9.250 1.00 28.88 131 TRP A C 1
ATOM 968 O O . TRP A 1 131 ? 94.459 128.898 9.240 1.00 28.32 131 TRP A O 1
ATOM 979 N N . GLY A 1 132 ? 95.392 130.941 9.049 1.00 26.97 132 GLY A N 1
ATOM 980 C CA . GLY A 1 132 ? 96.749 130.458 8.811 1.00 27.77 132 GLY A CA 1
ATOM 981 C C . GLY A 1 132 ? 97.098 130.217 7.356 1.00 33.21 132 GLY A C 1
ATOM 982 O O . GLY A 1 132 ? 98.020 129.451 7.065 1.00 33.26 132 GLY A O 1
ATOM 983 N N . PHE A 1 133 ? 96.382 130.882 6.433 1.00 30.80 133 PHE A N 1
ATOM 984 C CA . PHE A 1 133 ? 96.630 130.784 4.994 1.00 31.06 133 PHE A CA 1
ATOM 985 C C . PHE A 1 133 ? 97.591 131.898 4.542 1.00 37.75 133 PHE A C 1
ATOM 986 O O . PHE A 1 133 ? 97.472 133.022 5.038 1.00 36.79 133 PHE A O 1
ATOM 994 N N . PRO A 1 134 ? 98.530 131.621 3.599 1.00 37.20 134 PRO A N 1
ATOM 995 C CA . PRO A 1 134 ? 99.455 132.683 3.147 1.00 38.30 134 PRO A CA 1
ATOM 996 C C . PRO A 1 134 ? 98.759 133.842 2.430 1.00 43.87 134 PRO A C 1
ATOM 997 O O . PRO A 1 134 ? 99.160 134.993 2.610 1.00 44.30 134 PRO A O 1
ATOM 1001 N N . THR A 1 135 ? 97.704 133.544 1.642 1.00 40.43 135 THR A N 1
ATOM 1002 C CA . THR A 1 135 ? 96.930 134.558 0.919 1.00 40.18 135 THR A CA 1
ATOM 1003 C C . THR A 1 135 ? 95.457 134.501 1.352 1.00 43.05 135 THR A C 1
ATOM 1004 O O . THR A 1 135 ? 95.153 134.817 2.505 1.00 42.85 135 THR A O 1
ATOM 1008 N N . ASP A 1 136 ? 94.553 134.080 0.449 1.00 37.94 136 ASP A N 1
ATOM 1009 C CA . ASP A 1 136 ? 93.129 133.984 0.746 1.00 36.42 136 ASP A CA 1
ATOM 1010 C C . ASP A 1 136 ? 92.797 132.704 1.512 1.00 35.73 136 ASP A C 1
ATOM 1011 O O . ASP A 1 136 ? 93.457 131.676 1.349 1.00 34.89 136 ASP A O 1
ATOM 1016 N N . THR A 1 137 ? 91.754 132.780 2.338 1.00 29.92 137 THR A N 1
ATOM 1017 C CA . THR A 1 137 ? 91.235 131.662 3.117 1.00 28.25 137 THR A CA 1
ATOM 1018 C C . THR A 1 137 ? 90.485 130.706 2.172 1.00 28.66 137 THR A C 1
ATOM 1019 O O . THR A 1 137 ? 89.904 131.147 1.180 1.00 27.47 137 THR A O 1
ATOM 1023 N N . VAL A 1 138 ? 90.538 129.403 2.465 1.00 24.03 138 VAL A N 1
ATOM 1024 C CA . VAL A 1 138 ? 89.806 128.362 1.740 1.00 23.10 138 VAL A CA 1
ATOM 1025 C C . VAL A 1 138 ? 88.979 127.638 2.810 1.00 24.32 138 VAL A C 1
ATOM 1026 O O . VAL A 1 138 ? 89.537 127.236 3.833 1.00 22.68 138 VAL A O 1
ATOM 1030 N N . MET A 1 139 ? 87.647 127.542 2.618 1.00 19.60 139 MET A N 1
ATOM 1031 C CA . MET A 1 139 ? 86.773 126.931 3.619 1.00 17.69 139 MET A CA 1
ATOM 1032 C C . MET A 1 139 ? 85.514 126.338 3.028 1.00 21.27 139 MET A C 1
ATOM 1033 O O . MET A 1 139 ? 84.875 126.943 2.169 1.00 20.55 139 MET A O 1
ATOM 1038 N N . SER A 1 140 ? 85.146 125.163 3.537 1.00 17.77 140 SER A N 1
ATOM 1039 C CA . SER A 1 140 ? 83.923 124.474 3.188 1.00 17.18 140 SER A CA 1
ATOM 1040 C C . SER A 1 140 ? 83.362 123.792 4.436 1.00 21.05 140 SER A C 1
ATOM 1041 O O . SER A 1 140 ? 84.071 123.644 5.433 1.00 21.19 140 SER A O 1
ATOM 1044 N N . VAL A 1 141 ? 82.074 123.448 4.405 1.00 17.10 141 VAL A N 1
ATOM 1045 C CA . VAL A 1 141 ? 81.384 122.794 5.519 1.00 16.16 141 VAL A CA 1
ATOM 1046 C C . VAL A 1 141 ? 80.573 121.629 4.957 1.00 20.90 141 VAL A C 1
ATOM 1047 O O . VAL A 1 141 ? 79.920 121.765 3.918 1.00 20.46 141 VAL A O 1
ATOM 1051 N N . PHE A 1 142 ? 80.618 120.489 5.650 1.00 17.33 142 PHE A N 1
ATOM 1052 C CA . PHE A 1 142 ? 79.855 119.303 5.293 1.00 17.22 142 PHE A CA 1
ATOM 1053 C C . PHE A 1 142 ? 78.922 118.942 6.440 1.00 20.52 142 PHE A C 1
ATOM 1054 O O . PHE A 1 142 ? 79.339 118.963 7.593 1.00 19.53 142 PHE A O 1
ATOM 1062 N N . ALA A 1 143 ? 77.663 118.626 6.120 1.00 17.93 143 ALA A N 1
ATOM 1063 C CA . ALA A 1 143 ? 76.669 118.186 7.097 1.00 17.52 143 ALA A CA 1
ATOM 1064 C C . ALA A 1 143 ? 75.977 116.955 6.535 1.00 20.41 143 ALA A C 1
ATOM 1065 O O . ALA A 1 143 ? 75.727 116.877 5.332 1.00 19.48 143 ALA A O 1
ATOM 1067 N N . LEU A 1 144 ? 75.704 115.985 7.401 1.00 16.69 144 LEU A N 1
ATOM 1068 C CA . LEU A 1 144 ? 75.089 114.718 7.024 1.00 16.73 144 LEU A CA 1
ATOM 1069 C C . LEU A 1 144 ? 74.151 114.282 8.133 1.00 20.87 144 LEU A C 1
ATOM 1070 O O . LEU A 1 144 ? 74.545 114.273 9.297 1.00 20.37 144 LEU A O 1
ATOM 1075 N N . ALA A 1 145 ? 72.907 113.949 7.777 1.00 17.50 145 ALA A N 1
ATOM 1076 C CA . ALA A 1 145 ? 71.908 113.514 8.747 1.00 17.42 145 ALA A CA 1
ATOM 1077 C C . ALA A 1 145 ? 70.956 112.488 8.159 1.00 20.77 145 ALA A C 1
ATOM 1078 O O . ALA A 1 145 ? 70.704 112.491 6.958 1.00 20.01 145 ALA A O 1
ATOM 1080 N N . SER A 1 146 ? 70.431 111.606 9.015 1.00 17.87 146 SER A N 1
ATOM 1081 C CA . SER A 1 146 ? 69.469 110.574 8.631 1.00 17.52 146 SER A CA 1
ATOM 1082 C C . SER A 1 146 ? 68.792 110.026 9.880 1.00 22.10 146 SER A C 1
ATOM 1083 O O . SER A 1 146 ? 69.206 110.332 11.005 1.00 21.28 146 SER A O 1
ATOM 1086 N N . TYR A 1 147 ? 67.780 109.179 9.674 1.00 19.79 147 TYR A N 1
ATOM 1087 C CA . TYR A 1 147 ? 67.104 108.506 10.767 1.00 19.70 147 TYR A CA 1
ATOM 1088 C C . TYR A 1 147 ? 67.732 107.132 10.902 1.00 25.43 147 TYR A C 1
ATOM 1089 O O . TYR A 1 147 ? 67.540 106.268 10.048 1.00 25.42 147 TYR A O 1
ATOM 1098 N N . VAL A 1 148 ? 68.581 106.979 11.925 1.00 23.92 148 VAL A N 1
ATOM 1099 C CA . VAL A 1 148 ? 69.325 105.746 12.185 1.00 25.03 148 VAL A CA 1
ATOM 1100 C C . VAL A 1 148 ? 68.501 104.821 13.083 1.00 31.25 148 VAL A C 1
ATOM 1101 O O . VAL A 1 148 ? 67.926 105.274 14.073 1.00 30.20 148 VAL A O 1
ATOM 1105 N N . GLN A 1 149 ? 68.447 103.530 12.735 1.00 30.90 149 GLN A N 1
ATOM 1106 C CA . GLN A 1 149 ? 67.735 102.556 13.554 1.00 31.74 149 GLN A CA 1
ATOM 1107 C C . GLN A 1 149 ? 68.742 101.924 14.510 1.00 37.61 149 GLN A C 1
ATOM 1108 O O . GLN A 1 149 ? 69.623 101.175 14.083 1.00 38.30 149 GLN A O 1
ATOM 1114 N N . HIS A 1 150 ? 68.650 102.280 15.799 1.00 34.87 150 HIS A N 1
ATOM 1115 C CA . HIS A 1 150 ? 69.548 101.757 16.826 1.00 35.35 150 HIS A CA 1
ATOM 1116 C C . HIS A 1 150 ? 69.071 100.368 17.260 1.00 37.04 150 HIS A C 1
ATOM 1117 O O . HIS A 1 150 ? 67.930 100.253 17.711 1.00 35.19 150 HIS A O 1
ATOM 1124 N N . PRO A 1 151 ? 69.902 99.300 17.104 1.00 33.89 151 PRO A N 1
ATOM 1125 C CA . PRO A 1 151 ? 69.450 97.945 17.488 1.00 33.53 151 PRO A CA 1
ATOM 1126 C C . PRO A 1 151 ? 68.924 97.814 18.919 1.00 35.18 151 PRO A C 1
ATOM 1127 O O . PRO A 1 151 ? 67.938 97.099 19.122 1.00 34.33 151 PRO A O 1
ATOM 1131 N N . HIS A 1 152 ? 69.555 98.526 19.892 1.00 30.98 152 HIS A N 1
ATOM 1132 C CA A HIS A 1 152 ? 69.157 98.520 21.307 0.57 30.77 152 HIS A CA 1
ATOM 1133 C CA B HIS A 1 152 ? 69.136 98.483 21.294 0.43 30.75 152 HIS A CA 1
ATOM 1134 C C . HIS A 1 152 ? 67.821 99.236 21.539 1.00 32.72 152 HIS A C 1
ATOM 1135 O O . HIS A 1 152 ? 67.230 99.103 22.613 1.00 32.39 152 HIS A O 1
ATOM 1148 N N . LYS A 1 153 ? 67.353 100.011 20.538 1.00 26.65 153 LYS A N 1
ATOM 1149 C CA . LYS A 1 153 ? 66.096 100.753 20.622 1.00 25.01 153 LYS A CA 1
ATOM 1150 C C . LYS A 1 153 ? 64.985 100.065 19.819 1.00 27.39 153 LYS A C 1
ATOM 1151 O O . LYS A 1 153 ? 63.842 100.525 19.849 1.00 26.11 153 LYS A O 1
ATOM 1157 N N . THR A 1 154 ? 65.323 98.970 19.099 1.00 23.54 154 THR A N 1
ATOM 1158 C CA . THR A 1 154 ? 64.371 98.201 18.295 1.00 22.90 154 THR A CA 1
ATOM 1159 C C . THR A 1 154 ? 63.675 97.160 19.168 1.00 25.58 154 THR A C 1
ATOM 1160 O O . THR A 1 154 ? 64.337 96.424 19.908 1.00 25.08 154 THR A O 1
ATOM 1164 N N . VAL A 1 155 ? 62.331 97.118 19.075 1.00 21.56 155 VAL A N 1
ATOM 1165 C CA A VAL A 1 155 ? 61.472 96.215 19.852 0.45 21.57 155 VAL A CA 1
ATOM 1166 C CA B VAL A 1 155 ? 61.518 96.159 19.824 0.55 21.58 155 VAL A CA 1
ATOM 1167 C C . VAL A 1 155 ? 60.580 95.404 18.894 1.00 24.67 155 VAL A C 1
ATOM 1168 O O . VAL A 1 155 ? 60.067 95.969 17.924 1.00 24.23 155 VAL A O 1
ATOM 1175 N N . ARG A 1 156 ? 60.364 94.115 19.185 1.00 20.33 156 ARG A N 1
ATOM 1176 C CA . ARG A 1 156 ? 59.442 93.279 18.419 1.00 19.98 156 ARG A CA 1
ATOM 1177 C C . ARG A 1 156 ? 58.107 93.509 19.128 1.00 22.88 156 ARG A C 1
ATOM 1178 O O . ARG A 1 156 ? 58.075 93.520 20.364 1.00 23.16 156 ARG A O 1
ATOM 1186 N N . VAL A 1 157 ? 57.031 93.778 18.379 1.00 18.41 157 VAL A N 1
ATOM 1187 C CA . VAL A 1 157 ? 55.739 94.051 19.014 1.00 18.01 157 VAL A CA 1
ATOM 1188 C C . VAL A 1 157 ? 54.641 93.146 18.490 1.00 21.47 157 VAL A C 1
ATOM 1189 O O . VAL A 1 157 ? 54.445 93.033 17.277 1.00 20.68 157 VAL A O 1
ATOM 1193 N N . LYS A 1 158 ? 53.912 92.519 19.418 1.00 18.14 158 LYS A N 1
ATOM 1194 C CA . LYS A 1 158 ? 52.747 91.710 19.094 1.00 17.72 158 LYS A CA 1
ATOM 1195 C C . LYS A 1 158 ? 51.530 92.370 19.733 1.00 21.12 158 LYS A C 1
ATOM 1196 O O . LYS A 1 158 ? 51.541 92.674 20.928 1.00 20.52 158 LYS A O 1
ATOM 1202 N N . PHE A 1 159 ? 50.509 92.644 18.918 1.00 17.51 159 PHE A N 1
ATOM 1203 C CA . PHE A 1 159 ? 49.256 93.223 19.387 1.00 16.80 159 PHE A CA 1
ATOM 1204 C C . PHE A 1 159 ? 48.366 92.053 19.770 1.00 21.00 159 PHE A C 1
ATOM 1205 O O . PHE A 1 159 ? 48.299 91.062 19.036 1.00 21.78 159 PHE A O 1
ATOM 1213 N N . HIS A 1 160 ? 47.725 92.138 20.936 1.00 16.98 160 HIS A N 1
ATOM 1214 C CA . HIS A 1 160 ? 46.848 91.076 21.403 1.00 16.48 160 HIS A CA 1
ATOM 1215 C C . HIS A 1 160 ? 45.415 91.555 21.304 1.00 19.29 160 HIS A C 1
ATOM 1216 O O . HIS A 1 160 ? 45.053 92.529 21.953 1.00 17.79 160 HIS A O 1
ATOM 1223 N N . THR A 1 161 ? 44.625 90.911 20.432 1.00 16.85 161 THR A N 1
ATOM 1224 C CA . THR A 1 161 ? 43.224 91.266 20.191 1.00 16.50 161 THR A CA 1
ATOM 1225 C C . THR A 1 161 ? 42.330 90.166 20.736 1.00 19.22 161 THR A C 1
ATOM 1226 O O . THR A 1 161 ? 42.827 89.074 21.037 1.00 18.53 161 THR A O 1
ATOM 1230 N N . GLU A 1 162 ? 41.006 90.440 20.866 1.00 16.11 162 GLU A N 1
ATOM 1231 C CA . GLU A 1 162 ? 40.030 89.464 21.382 1.00 15.91 162 GLU A CA 1
ATOM 1232 C C . GLU A 1 162 ? 40.577 88.826 22.673 1.00 19.46 162 GLU A C 1
ATOM 1233 O O . GLU A 1 162 ? 40.472 87.608 22.862 1.00 17.93 162 GLU A O 1
ATOM 1239 N N . THR A 1 163 ? 41.195 89.665 23.537 1.00 17.11 163 THR A N 1
ATOM 1240 C CA A THR A 1 163 ? 41.825 89.233 24.786 0.67 16.48 163 THR A CA 1
ATOM 1241 C CA B THR A 1 163 ? 41.816 89.187 24.774 0.33 16.52 163 THR A CA 1
ATOM 1242 C C . THR A 1 163 ? 40.801 88.622 25.738 1.00 19.83 163 THR A C 1
ATOM 1243 O O . THR A 1 163 ? 39.723 89.188 25.909 1.00 19.05 163 THR A O 1
ATOM 1250 N N . ARG A 1 164 ? 41.146 87.485 26.342 1.00 17.39 164 ARG A N 1
ATOM 1251 C CA . ARG A 1 164 ? 40.298 86.796 27.302 1.00 17.89 164 ARG A CA 1
ATOM 1252 C C . ARG A 1 164 ? 41.132 86.481 28.528 1.00 22.65 164 ARG A C 1
ATOM 1253 O O . ARG A 1 164 ? 42.094 85.715 28.425 1.00 23.00 164 ARG A O 1
ATOM 1261 N N . THR A 1 165 ? 40.788 87.078 29.688 1.00 18.01 165 THR A N 1
ATOM 1262 C CA . THR A 1 165 ? 41.492 86.759 30.927 1.00 17.62 165 THR A CA 1
ATOM 1263 C C . THR A 1 165 ? 41.135 85.311 31.280 1.00 20.32 165 THR A C 1
ATOM 1264 O O . THR A 1 165 ? 39.963 84.927 31.202 1.00 20.16 165 THR A O 1
ATOM 1268 N N . VAL A 1 166 ? 42.150 84.511 31.626 1.00 17.44 166 VAL A N 1
ATOM 1269 C CA . VAL A 1 166 ? 41.959 83.111 31.999 1.00 17.33 166 VAL A CA 1
ATOM 1270 C C . VAL A 1 166 ? 42.130 83.000 33.509 1.00 21.29 166 VAL A C 1
ATOM 1271 O O . VAL A 1 166 ? 43.234 83.204 34.022 1.00 20.83 166 VAL A O 1
ATOM 1275 N N . TRP A 1 167 ? 41.040 82.694 34.213 1.00 18.07 167 TRP A N 1
ATOM 1276 C CA . TRP A 1 167 ? 41.069 82.513 35.661 1.00 18.28 167 TRP A CA 1
ATOM 1277 C C . TRP A 1 167 ? 41.245 81.018 35.879 1.00 22.40 167 TRP A C 1
ATOM 1278 O O . TRP A 1 167 ? 40.315 80.243 35.641 1.00 22.21 167 TRP A O 1
ATOM 1289 N N . GLN A 1 168 ? 42.474 80.606 36.225 1.00 19.10 168 GLN A N 1
ATOM 1290 C CA . GLN A 1 168 ? 42.801 79.194 36.419 1.00 19.04 168 GLN A CA 1
ATOM 1291 C C . GLN A 1 168 ? 42.366 78.778 37.797 1.00 22.94 168 GLN A C 1
ATOM 1292 O O . GLN A 1 168 ? 42.909 79.258 38.796 1.00 22.62 168 GLN A O 1
ATOM 1298 N N . LEU A 1 169 ? 41.338 77.929 37.850 1.00 19.60 169 LEU A N 1
ATOM 1299 C CA . LEU A 1 169 ? 40.781 77.462 39.114 1.00 19.33 169 LEU A CA 1
ATOM 1300 C C . LEU A 1 169 ? 41.035 75.986 39.347 1.00 23.71 169 LEU A C 1
ATOM 1301 O O . LEU A 1 169 ? 41.281 75.227 38.405 1.00 24.12 169 LEU A O 1
ATOM 1306 N N . SER A 1 170 ? 40.971 75.583 40.616 1.00 20.41 170 SER A N 1
ATOM 1307 C CA . SER A 1 170 ? 41.050 74.184 41.013 1.00 21.32 170 SER A CA 1
ATOM 1308 C C . SER A 1 170 ? 39.787 73.941 41.837 1.00 25.02 170 SER A C 1
ATOM 1309 O O . SER A 1 170 ? 39.638 74.503 42.925 1.00 23.87 170 SER A O 1
ATOM 1312 N N . VAL A 1 171 ? 38.837 73.194 41.261 1.00 22.49 171 VAL A N 1
ATOM 1313 C CA . VAL A 1 171 ? 37.538 72.901 41.875 1.00 22.67 171 VAL A CA 1
ATOM 1314 C C . VAL A 1 171 ? 37.639 71.530 42.512 1.00 26.88 171 VAL A C 1
ATOM 1315 O O . VAL A 1 171 ? 37.621 70.519 41.805 1.00 26.40 171 VAL A O 1
ATOM 1319 N N . ALA A 1 172 ? 37.804 71.501 43.852 1.00 24.51 172 ALA A N 1
ATOM 1320 C CA . ALA A 1 172 ? 38.032 70.282 44.643 1.00 25.28 172 ALA A CA 1
ATOM 1321 C C . ALA A 1 172 ? 39.147 69.416 43.997 1.00 29.85 172 ALA A C 1
ATOM 1322 O O . ALA A 1 172 ? 38.999 68.204 43.832 1.00 29.95 172 ALA A O 1
ATOM 1324 N N . GLY A 1 173 ? 40.222 70.087 43.579 1.00 27.23 173 GLY A N 1
ATOM 1325 C CA . GLY A 1 173 ? 41.384 69.466 42.950 1.00 28.10 173 GLY A CA 1
ATOM 1326 C C . GLY A 1 173 ? 41.339 69.297 41.446 1.00 31.88 173 GLY A C 1
ATOM 1327 O O . GLY A 1 173 ? 42.350 68.913 40.852 1.00 32.57 173 GLY A O 1
ATOM 1328 N N . VAL A 1 174 ? 40.178 69.565 40.817 1.00 27.59 174 VAL A N 1
ATOM 1329 C CA . VAL A 1 174 ? 40.000 69.416 39.367 1.00 27.44 174 VAL A CA 1
ATOM 1330 C C . VAL A 1 174 ? 40.237 70.760 38.672 1.00 29.87 174 VAL A C 1
ATOM 1331 O O . VAL A 1 174 ? 39.582 71.747 39.002 1.00 28.16 174 VAL A O 1
ATOM 1335 N N . SER A 1 175 ? 41.178 70.790 37.715 1.00 26.62 175 SER A N 1
ATOM 1336 C CA . SER A 1 175 ? 41.513 71.996 36.957 1.00 25.95 175 SER A CA 1
ATOM 1337 C C . SER A 1 175 ? 40.345 72.472 36.092 1.00 29.05 175 SER A C 1
ATOM 1338 O O . SER A 1 175 ? 39.706 71.667 35.412 1.00 28.38 175 SER A O 1
ATOM 1341 N N . CYS A 1 176 ? 40.064 73.782 36.144 1.00 25.62 176 CYS A N 1
ATOM 1342 C CA . CYS A 1 176 ? 39.043 74.447 35.333 1.00 25.77 176 CYS A CA 1
ATOM 1343 C C . CYS A 1 176 ? 39.551 75.834 34.980 1.00 27.27 176 CYS A C 1
ATOM 1344 O O . CYS A 1 176 ? 39.888 76.612 35.877 1.00 25.64 176 CYS A O 1
ATOM 1347 N N . ASN A 1 177 ? 39.645 76.128 33.675 1.00 23.65 177 ASN A N 1
ATOM 1348 C CA . ASN A 1 177 ? 40.108 77.420 33.172 1.00 22.90 177 ASN A CA 1
ATOM 1349 C C . ASN A 1 177 ? 38.901 78.205 32.701 1.00 26.20 177 ASN A C 1
ATOM 1350 O O . ASN A 1 177 ? 38.317 77.885 31.662 1.00 26.65 177 ASN A O 1
ATOM 1355 N N . VAL A 1 178 ? 38.510 79.210 33.500 1.00 21.15 178 VAL A N 1
ATOM 1356 C CA A VAL A 1 178 ? 37.340 80.030 33.184 0.53 20.15 178 VAL A CA 1
ATOM 1357 C CA B VAL A 1 178 ? 37.332 80.048 33.270 0.47 20.18 178 VAL A CA 1
ATOM 1358 C C . VAL A 1 178 ? 37.663 81.327 32.488 1.00 22.23 178 VAL A C 1
ATOM 1359 O O . VAL A 1 178 ? 38.629 82.017 32.827 1.00 20.84 178 VAL A O 1
ATOM 1366 N N . THR A 1 179 ? 36.843 81.644 31.484 1.00 18.10 179 THR A N 1
ATOM 1367 C CA . THR A 1 179 ? 36.927 82.865 30.683 1.00 16.99 179 THR A CA 1
ATOM 1368 C C . THR A 1 179 ? 35.490 83.313 30.434 1.00 21.14 179 THR A C 1
ATOM 1369 O O . THR A 1 179 ? 34.547 82.560 30.698 1.00 21.18 179 THR A O 1
ATOM 1373 N N . THR A 1 180 ? 35.329 84.508 29.860 1.00 18.17 180 THR A N 1
ATOM 1374 C CA . THR A 1 180 ? 34.034 85.055 29.444 1.00 17.91 180 THR A CA 1
ATOM 1375 C C . THR A 1 180 ? 33.403 84.136 28.368 1.00 22.03 180 THR A C 1
ATOM 1376 O O . THR A 1 180 ? 32.181 84.095 28.241 1.00 22.32 180 THR A O 1
ATOM 1380 N N . GLU A 1 181 ? 34.237 83.400 27.608 1.00 18.39 181 GLU A N 1
ATOM 1381 C CA . GLU A 1 181 ? 33.762 82.463 26.584 1.00 19.00 181 GLU A CA 1
ATOM 1382 C C . GLU A 1 181 ? 33.344 81.124 27.195 1.00 22.37 181 GLU A C 1
ATOM 1383 O O . GLU A 1 181 ? 32.376 80.518 26.731 1.00 22.33 181 GLU A O 1
ATOM 1389 N N . HIS A 1 182 ? 34.101 80.639 28.195 1.00 18.70 182 HIS A N 1
ATOM 1390 C CA . HIS A 1 182 ? 33.873 79.333 28.821 1.00 19.03 182 HIS A CA 1
ATOM 1391 C C . HIS A 1 182 ? 33.820 79.479 30.354 1.00 22.65 182 HIS A C 1
ATOM 1392 O O . HIS A 1 182 ? 34.805 79.207 31.045 1.00 21.46 182 HIS A O 1
ATOM 1399 N N . PRO A 1 183 ? 32.671 79.933 30.900 1.00 20.12 183 PRO A N 1
ATOM 1400 C CA . PRO A 1 183 ? 32.602 80.187 32.347 1.00 19.67 183 PRO A CA 1
ATOM 1401 C C . PRO A 1 183 ? 32.102 79.034 33.224 1.00 23.73 183 PRO A C 1
ATOM 1402 O O . PRO A 1 183 ? 31.865 79.255 34.411 1.00 23.86 183 PRO A O 1
ATOM 1406 N N . PHE A 1 184 ? 31.929 77.825 32.657 1.00 21.02 184 PHE A N 1
ATOM 1407 C CA . PHE A 1 184 ? 31.402 76.668 33.390 1.00 21.19 184 PHE A CA 1
ATOM 1408 C C . PHE A 1 184 ? 32.450 75.645 33.813 1.00 26.89 184 PHE A C 1
ATOM 1409 O O . PHE A 1 184 ? 33.394 75.376 33.065 1.00 26.20 184 PHE A O 1
ATOM 1417 N N . CYS A 1 185 ? 32.258 75.072 35.014 1.00 24.86 185 CYS A N 1
ATOM 1418 C CA . CYS A 1 185 ? 33.099 74.029 35.613 1.00 26.43 185 CYS A CA 1
ATOM 1419 C C . CYS A 1 185 ? 32.212 72.926 36.120 1.00 30.82 185 CYS A C 1
ATOM 1420 O O . CYS A 1 185 ? 31.157 73.196 36.695 1.00 29.96 185 CYS A O 1
ATOM 1423 N N . ASN A 1 186 ? 32.691 71.693 36.031 1.00 29.05 186 ASN A N 1
ATOM 1424 C CA . ASN A 1 186 ? 31.981 70.580 36.647 1.00 30.38 186 ASN A CA 1
ATOM 1425 C C . ASN A 1 186 ? 32.436 70.515 38.106 1.00 34.90 186 ASN A C 1
ATOM 1426 O O . ASN A 1 186 ? 33.619 70.728 38.397 1.00 33.98 186 ASN A O 1
ATOM 1431 N N . THR A 1 187 ? 31.491 70.281 39.023 1.00 31.91 187 THR A N 1
ATOM 1432 C CA . THR A 1 187 ? 31.791 70.084 40.441 1.00 32.03 187 THR A CA 1
ATOM 1433 C C . THR A 1 187 ? 31.562 68.578 40.675 1.00 38.83 187 THR A C 1
ATOM 1434 O O . THR A 1 187 ? 31.044 67.926 39.761 1.00 38.95 187 THR A O 1
ATOM 1438 N N . PRO A 1 188 ? 31.932 67.981 41.837 1.00 37.36 188 PRO A N 1
ATOM 1439 C CA . PRO A 1 188 ? 31.730 66.527 42.006 1.00 38.84 188 PRO A CA 1
ATOM 1440 C C . PRO A 1 188 ? 30.343 65.986 41.645 1.00 44.77 188 PRO A C 1
ATOM 1441 O O . PRO A 1 188 ? 30.258 64.957 40.971 1.00 45.63 188 PRO A O 1
ATOM 1445 N N . HIS A 1 189 ? 29.267 66.692 42.049 1.00 41.56 189 HIS A N 1
ATOM 1446 C CA . HIS A 1 189 ? 27.887 66.272 41.779 1.00 42.47 189 HIS A CA 1
ATOM 1447 C C . HIS A 1 189 ? 27.002 67.366 41.142 1.00 43.75 189 HIS A C 1
ATOM 1448 O O . HIS A 1 189 ? 25.773 67.259 41.174 1.00 44.42 189 HIS A O 1
ATOM 1455 N N . GLY A 1 190 ? 27.625 68.382 40.548 1.00 37.16 190 GLY A N 1
ATOM 1456 C CA . GLY A 1 190 ? 26.891 69.465 39.905 1.00 35.53 190 GLY A CA 1
ATOM 1457 C C . GLY A 1 190 ? 27.694 70.306 38.935 1.00 36.09 190 GLY A C 1
ATOM 1458 O O . GLY A 1 190 ? 28.676 69.841 38.348 1.00 35.25 190 GLY A O 1
ATOM 1459 N N . GLN A 1 191 ? 27.272 71.563 38.772 1.00 30.68 191 GLN A N 1
ATOM 1460 C CA . GLN A 1 191 ? 27.924 72.510 37.877 1.00 29.09 191 GLN A CA 1
ATOM 1461 C C . GLN A 1 191 ? 28.184 73.828 38.593 1.00 31.34 191 GLN A C 1
ATOM 1462 O O . GLN A 1 191 ? 27.379 74.271 39.416 1.00 31.82 191 GLN A O 1
ATOM 1468 N N . LEU A 1 192 ? 29.321 74.440 38.275 1.00 25.76 192 LEU A N 1
ATOM 1469 C CA . LEU A 1 192 ? 29.710 75.740 38.781 1.00 24.36 192 LEU A CA 1
ATOM 1470 C C . LEU A 1 192 ? 29.712 76.705 37.600 1.00 25.92 192 LEU A C 1
ATOM 1471 O O . LEU A 1 192 ? 30.372 76.446 36.593 1.00 24.48 192 LEU A O 1
ATOM 1476 N N . GLU A 1 193 ? 28.947 77.795 37.715 1.00 22.32 193 GLU A N 1
ATOM 1477 C CA . GLU A 1 193 ? 28.931 78.851 36.713 1.00 21.60 193 GLU A CA 1
ATOM 1478 C C . GLU A 1 193 ? 29.664 80.022 37.356 1.00 25.50 193 GLU A C 1
ATOM 1479 O O . GLU A 1 193 ? 29.298 80.456 38.450 1.00 26.42 193 GLU A O 1
ATOM 1485 N N . VAL A 1 194 ? 30.719 80.498 36.705 1.00 20.53 194 VAL A N 1
ATOM 1486 C CA . VAL A 1 194 ? 31.524 81.581 37.261 1.00 19.24 194 VAL A CA 1
ATOM 1487 C C . VAL A 1 194 ? 31.194 82.915 36.605 1.00 23.23 194 VAL A C 1
ATOM 1488 O O . VAL A 1 194 ? 31.321 83.059 35.387 1.00 22.82 194 VAL A O 1
ATOM 1492 N N . GLN A 1 195 ? 30.778 83.894 37.422 1.00 19.55 195 GLN A N 1
ATOM 1493 C CA . GLN A 1 195 ? 30.551 85.254 36.955 1.00 19.12 195 GLN A CA 1
ATOM 1494 C C . GLN A 1 195 ? 31.935 85.905 36.968 1.00 22.50 195 GLN A C 1
ATOM 1495 O O . GLN A 1 195 ? 32.616 85.916 37.998 1.00 21.24 195 GLN A O 1
ATOM 1501 N N . VAL A 1 196 ? 32.358 86.404 35.809 1.00 19.94 196 VAL A N 1
ATOM 1502 C CA . VAL A 1 196 ? 33.680 87.008 35.647 1.00 19.57 196 VAL A CA 1
ATOM 1503 C C . VAL A 1 196 ? 33.582 88.469 35.214 1.00 22.74 196 VAL A C 1
ATOM 1504 O O . VAL A 1 196 ? 32.631 88.825 34.517 1.00 22.47 196 VAL A O 1
ATOM 1508 N N . PRO A 1 197 ? 34.567 89.332 35.555 1.00 20.03 197 PRO A N 1
ATOM 1509 C CA . PRO A 1 197 ? 34.506 90.719 35.069 1.00 19.87 197 PRO A CA 1
ATOM 1510 C C . PRO A 1 197 ? 34.767 90.770 33.550 1.00 22.60 197 PRO A C 1
ATOM 1511 O O . PRO A 1 197 ? 35.230 89.763 32.987 1.00 21.13 197 PRO A O 1
ATOM 1515 N N . PRO A 1 198 ? 34.499 91.894 32.850 1.00 19.56 198 PRO A N 1
ATOM 1516 C CA . PRO A 1 198 ? 34.797 91.927 31.408 1.00 19.01 198 PRO A CA 1
ATOM 1517 C C . PRO A 1 198 ? 36.286 91.766 31.147 1.00 20.93 198 PRO A C 1
ATOM 1518 O O . PRO A 1 198 ? 37.117 92.000 32.031 1.00 20.01 198 PRO A O 1
ATOM 1522 N N . ASP A 1 199 ? 36.615 91.388 29.914 1.00 17.78 199 ASP A N 1
ATOM 1523 C CA . ASP A 1 199 ? 37.990 91.267 29.459 1.00 17.38 199 ASP A CA 1
ATOM 1524 C C . ASP A 1 199 ? 38.639 92.662 29.382 1.00 21.28 199 ASP A C 1
ATOM 1525 O O . ASP A 1 199 ? 37.912 93.656 29.305 1.00 21.28 199 ASP A O 1
ATOM 1530 N N . PRO A 1 200 ? 39.985 92.772 29.459 1.00 18.26 200 PRO A N 1
ATOM 1531 C CA . PRO A 1 200 ? 40.609 94.107 29.510 1.00 18.21 200 PRO A CA 1
ATOM 1532 C C . PRO A 1 200 ? 40.750 94.866 28.192 1.00 21.93 200 PRO A C 1
ATOM 1533 O O . PRO A 1 200 ? 41.248 95.989 28.195 1.00 22.18 200 PRO A O 1
ATOM 1537 N N . GLY A 1 201 ? 40.339 94.264 27.087 1.00 19.05 201 GLY A N 1
ATOM 1538 C CA . GLY A 1 201 ? 40.513 94.889 25.781 1.00 18.25 201 GLY A CA 1
ATOM 1539 C C . GLY A 1 201 ? 41.877 94.529 25.227 1.00 20.16 201 GLY A C 1
ATOM 1540 O O . GLY A 1 201 ? 42.562 93.661 25.778 1.00 19.19 201 GLY A O 1
ATOM 1541 N N . ASP A 1 202 ? 42.290 95.187 24.142 1.00 16.35 202 ASP A N 1
ATOM 1542 C CA . ASP A 1 202 ? 43.568 94.902 23.492 1.00 15.78 202 ASP A CA 1
ATOM 1543 C C . ASP A 1 202 ? 44.789 95.155 24.374 1.00 19.60 202 ASP A C 1
ATOM 1544 O O . ASP A 1 202 ? 44.769 96.043 25.233 1.00 18.80 202 ASP A O 1
ATOM 1549 N N . LEU A 1 203 ? 45.835 94.340 24.178 1.00 17.38 203 LEU A N 1
ATOM 1550 C CA . LEU A 1 203 ? 47.108 94.472 24.888 1.00 17.68 203 LEU A CA 1
ATOM 1551 C C . LEU A 1 203 ? 48.214 94.697 23.871 1.00 20.59 203 LEU A C 1
ATOM 1552 O O . LEU A 1 203 ? 48.064 94.340 22.698 1.00 19.69 203 LEU A O 1
ATOM 1557 N N . VAL A 1 204 ? 49.337 95.257 24.332 1.00 16.95 204 VAL A N 1
ATOM 1558 C CA . VAL A 1 204 ? 50.525 95.463 23.502 1.00 17.05 204 VAL A CA 1
ATOM 1559 C C . VAL A 1 204 ? 51.654 94.688 24.186 1.00 20.31 204 VAL A C 1
ATOM 1560 O O . VAL A 1 204 ? 51.924 94.908 25.369 1.00 19.10 204 VAL A O 1
ATOM 1564 N N . GLU A 1 205 ? 52.279 93.755 23.454 1.00 17.43 205 GLU A N 1
ATOM 1565 C CA . GLU A 1 205 ? 53.390 92.975 23.988 1.00 17.38 205 GLU A CA 1
ATOM 1566 C C . GLU A 1 205 ? 54.677 93.485 23.359 1.00 21.40 205 GLU A C 1
ATOM 1567 O O . GLU A 1 205 ? 54.885 93.327 22.156 1.00 20.25 205 GLU A O 1
ATOM 1573 N N . TYR A 1 206 ? 55.521 94.123 24.177 1.00 18.74 206 TYR A N 1
ATOM 1574 C CA . TYR A 1 206 ? 56.817 94.649 23.756 1.00 18.48 206 TYR A CA 1
ATOM 1575 C C . TYR A 1 206 ? 57.846 93.563 24.060 1.00 23.65 206 TYR A C 1
ATOM 1576 O O . TYR A 1 206 ? 57.980 93.146 25.212 1.00 22.48 206 TYR A O 1
ATOM 1585 N N . ILE A 1 207 ? 58.520 93.062 23.022 1.00 22.04 207 ILE A N 1
ATOM 1586 C CA . ILE A 1 207 ? 59.501 91.982 23.151 1.00 23.35 207 ILE A CA 1
ATOM 1587 C C . ILE A 1 207 ? 60.917 92.504 22.873 1.00 30.85 207 ILE A C 1
ATOM 1588 O O . ILE A 1 207 ? 61.181 93.005 21.780 1.00 28.90 207 ILE A O 1
ATOM 1593 N N . MET A 1 208 ? 61.821 92.381 23.862 1.00 32.77 208 MET A N 1
ATOM 1594 C CA . MET A 1 208 ? 63.236 92.757 23.710 1.00 35.04 208 MET A CA 1
ATOM 1595 C C . MET A 1 208 ? 64.155 91.572 23.969 1.00 40.31 208 MET A C 1
ATOM 1596 O O . MET A 1 208 ? 63.847 90.731 24.818 1.00 39.50 208 MET A O 1
ATOM 1601 N N . ASN A 1 209 ? 65.270 91.491 23.208 1.00 38.53 209 ASN A N 1
ATOM 1602 C CA . ASN A 1 209 ? 66.248 90.406 23.301 1.00 70.59 209 ASN A CA 1
ATOM 1603 C C . ASN A 1 209 ? 67.670 90.897 23.079 1.00 99.95 209 ASN A C 1
ATOM 1604 O O . ASN A 1 209 ? 68.105 91.834 23.743 1.00 62.09 209 ASN A O 1
ATOM 1606 C C . ASN A 1 213 ? 66.106 87.381 26.898 1.00 47.74 213 ASN A C 1
ATOM 1607 O O . ASN A 1 213 ? 66.137 88.605 27.035 1.00 47.31 213 ASN A O 1
ATOM 1608 N N . GLN A 1 214 ? 65.285 86.749 26.036 1.00 43.22 214 GLN A N 1
ATOM 1609 C CA . GLN A 1 214 ? 64.008 87.293 25.566 1.00 41.79 214 GLN A CA 1
ATOM 1610 C C . GLN A 1 214 ? 63.064 87.619 26.726 1.00 42.65 214 GLN A C 1
ATOM 1611 O O . GLN A 1 214 ? 62.782 86.752 27.554 1.00 42.93 214 GLN A O 1
ATOM 1617 N N . GLN A 1 215 ? 62.605 88.878 26.795 1.00 36.02 215 GLN A N 1
ATOM 1618 C CA . GLN A 1 215 ? 61.696 89.341 27.841 1.00 34.06 215 GLN A CA 1
ATOM 1619 C C . GLN A 1 215 ? 60.510 90.091 27.235 1.00 32.77 215 GLN A C 1
ATOM 1620 O O . GLN A 1 215 ? 60.690 90.893 26.316 1.00 31.78 215 GLN A O 1
ATOM 1626 N N . SER A 1 216 ? 59.305 89.840 27.769 1.00 26.55 216 SER A N 1
ATOM 1627 C CA . SER A 1 216 ? 58.088 90.514 27.321 1.00 24.51 216 SER A CA 1
ATOM 1628 C C . SER A 1 216 ? 57.604 91.513 28.360 1.00 26.03 216 SER A C 1
ATOM 1629 O O . SER A 1 216 ? 57.564 91.211 29.558 1.00 25.77 216 SER A O 1
ATOM 1632 N N . ARG A 1 217 ? 57.252 92.708 27.893 1.00 20.52 217 ARG A N 1
ATOM 1633 C CA . ARG A 1 217 ? 56.699 93.780 28.716 1.00 19.72 217 ARG A CA 1
ATOM 1634 C C . ARG A 1 217 ? 55.340 94.146 28.142 1.00 22.49 217 ARG A C 1
ATOM 1635 O O . ARG A 1 217 ? 55.116 93.985 26.937 1.00 21.13 217 ARG A O 1
ATOM 1643 N N . TRP A 1 218 ? 54.418 94.583 29.006 1.00 18.95 218 TRP A N 1
ATOM 1644 C CA . TRP A 1 218 ? 53.031 94.775 28.610 1.00 18.29 218 TRP A CA 1
ATOM 1645 C C . TRP A 1 218 ? 52.456 96.167 28.688 1.00 20.05 218 TRP A C 1
ATOM 1646 O O . TRP A 1 218 ? 52.635 96.878 29.675 1.00 18.27 218 TRP A O 1
ATOM 1657 N N . GLY A 1 219 ? 51.705 96.503 27.651 1.00 17.23 219 GLY A N 1
ATOM 1658 C CA . GLY A 1 219 ? 50.945 97.737 27.552 1.00 17.36 219 GLY A CA 1
ATOM 1659 C C . GLY A 1 219 ? 49.477 97.375 27.461 1.00 22.68 219 GLY A C 1
ATOM 1660 O O . GLY A 1 219 ? 49.127 96.283 26.997 1.00 22.40 219 GLY A O 1
ATOM 1661 N N . LEU A 1 220 ? 48.615 98.261 27.950 1.00 20.29 220 LEU A N 1
ATOM 1662 C CA . LEU A 1 220 ? 47.169 98.078 27.908 1.00 20.78 220 LEU A CA 1
ATOM 1663 C C . LEU A 1 220 ? 46.611 99.096 26.908 1.00 25.92 220 LEU A C 1
ATOM 1664 O O . LEU A 1 220 ? 46.832 100.297 27.074 1.00 25.06 220 LEU A O 1
ATOM 1669 N N . GLY A 1 221 ? 45.978 98.605 25.838 1.00 23.81 221 GLY A N 1
ATOM 1670 C CA . GLY A 1 221 ? 45.426 99.464 24.792 1.00 23.95 221 GLY A CA 1
ATOM 1671 C C . GLY A 1 221 ? 45.906 99.181 23.379 1.00 29.23 221 GLY A C 1
ATOM 1672 O O . GLY A 1 221 ? 46.402 98.091 23.098 1.00 29.67 221 GLY A O 1
ATOM 1673 N N . SER A 1 222 ? 45.775 100.189 22.482 1.00 26.97 222 SER A N 1
ATOM 1674 C CA . SER A 1 222 ? 46.078 100.104 21.044 1.00 26.30 222 SER A CA 1
ATOM 1675 C C . SER A 1 222 ? 47.529 100.193 20.498 1.00 28.59 222 SER A C 1
ATOM 1676 O O . SER A 1 222 ? 47.798 99.496 19.519 1.00 28.43 222 SER A O 1
ATOM 1679 N N . PRO A 1 223 ? 48.478 101.012 21.003 1.00 24.13 223 PRO A N 1
ATOM 1680 C CA . PRO A 1 223 ? 48.403 101.959 22.123 1.00 23.23 223 PRO A CA 1
ATOM 1681 C C . PRO A 1 223 ? 47.749 103.270 21.707 1.00 24.74 223 PRO A C 1
ATOM 1682 O O . PRO A 1 223 ? 47.395 103.457 20.540 1.00 23.89 223 PRO A O 1
ATOM 1686 N N . ASN A 1 224 ? 47.592 104.170 22.668 1.00 20.54 224 ASN A N 1
ATOM 1687 C CA . ASN A 1 224 ? 47.041 105.487 22.408 1.00 19.65 224 ASN A CA 1
ATOM 1688 C C . ASN A 1 224 ? 48.224 106.427 22.151 1.00 22.20 224 ASN A C 1
ATOM 1689 O O . ASN A 1 224 ? 48.889 106.870 23.094 1.00 21.31 224 ASN A O 1
ATOM 1694 N N . CYS A 1 225 ? 48.485 106.725 20.867 1.00 18.59 225 CYS A N 1
ATOM 1695 C CA . CYS A 1 225 ? 49.582 107.610 20.463 1.00 18.20 225 CYS A CA 1
ATOM 1696 C C . CYS A 1 225 ? 49.320 109.092 20.776 1.00 20.83 225 CYS A C 1
ATOM 1697 O O . CYS A 1 225 ? 50.212 109.923 20.595 1.00 19.24 225 CYS A O 1
ATOM 1700 N N . HIS A 1 226 ? 48.110 109.410 21.270 1.00 17.86 226 HIS A N 1
ATOM 1701 C CA . HIS A 1 226 ? 47.716 110.774 21.625 1.00 18.27 226 HIS A CA 1
ATOM 1702 C C . HIS A 1 226 ? 47.789 111.055 23.134 1.00 21.25 226 HIS A C 1
ATOM 1703 O O . HIS A 1 226 ? 47.462 112.157 23.556 1.00 20.43 226 HIS A O 1
ATOM 1710 N N . GLY A 1 227 ? 48.205 110.072 23.931 1.00 17.91 227 GLY A N 1
ATOM 1711 C CA . GLY A 1 227 ? 48.286 110.254 25.380 1.00 17.04 227 GLY A CA 1
ATOM 1712 C C . GLY A 1 227 ? 49.691 110.147 25.949 1.00 18.74 227 GLY A C 1
ATOM 1713 O O . GLY A 1 227 ? 50.668 110.369 25.229 1.00 17.39 227 GLY A O 1
ATOM 1714 N N . PRO A 1 228 ? 49.833 109.762 27.242 1.00 15.91 228 PRO A N 1
ATOM 1715 C CA . PRO A 1 228 ? 51.176 109.656 27.844 1.00 15.97 228 PRO A CA 1
ATOM 1716 C C . PRO A 1 228 ? 52.126 108.653 27.186 1.00 19.16 228 PRO A C 1
ATOM 1717 O O . PRO A 1 228 ? 53.331 108.755 27.400 1.00 18.66 228 PRO A O 1
ATOM 1721 N N . ASP A 1 229 ? 51.599 107.713 26.382 1.00 15.77 229 ASP A N 1
ATOM 1722 C CA . ASP A 1 229 ? 52.405 106.703 25.682 1.00 15.46 229 ASP A CA 1
ATOM 1723 C C . ASP A 1 229 ? 52.740 107.115 24.238 1.00 18.98 229 ASP A C 1
ATOM 1724 O O . ASP A 1 229 ? 53.109 106.258 23.427 1.00 18.30 229 ASP A O 1
ATOM 1729 N N . TRP A 1 230 ? 52.649 108.425 23.933 1.00 16.57 230 TRP A N 1
ATOM 1730 C CA . TRP A 1 230 ? 52.905 109.003 22.604 1.00 16.59 230 TRP A CA 1
ATOM 1731 C C . TRP A 1 230 ? 54.275 108.625 22.013 1.00 19.06 230 TRP A C 1
ATOM 1732 O O . TRP A 1 230 ? 54.406 108.567 20.793 1.00 18.15 230 TRP A O 1
ATOM 1743 N N . ALA A 1 231 ? 55.299 108.430 22.876 1.00 16.40 231 ALA A N 1
ATOM 1744 C CA . ALA A 1 231 ? 56.662 108.117 22.439 1.00 16.64 231 ALA A CA 1
ATOM 1745 C C . ALA A 1 231 ? 56.924 106.624 22.247 1.00 20.13 231 ALA A C 1
ATOM 1746 O O . ALA A 1 231 ? 58.060 106.237 21.962 1.00 19.26 231 ALA A O 1
ATOM 1748 N N . SER A 1 232 ? 55.867 105.790 22.349 1.00 16.87 232 SER A N 1
ATOM 1749 C CA . SER A 1 232 ? 55.987 104.353 22.106 1.00 16.49 232 SER A CA 1
ATOM 1750 C C . SER A 1 232 ? 56.602 104.123 20.729 1.00 20.52 232 SER A C 1
ATOM 1751 O O . SER A 1 232 ? 56.210 104.812 19.780 1.00 19.69 232 SER A O 1
ATOM 1754 N N . PRO A 1 233 ? 57.536 103.154 20.586 1.00 19.09 233 PRO A N 1
ATOM 1755 C CA . PRO A 1 233 ? 58.084 102.854 19.246 1.00 18.98 233 PRO A CA 1
ATOM 1756 C C . PRO A 1 233 ? 56.994 102.449 18.244 1.00 21.09 233 PRO A C 1
ATOM 1757 O O . PRO A 1 233 ? 57.176 102.652 17.043 1.00 19.65 233 PRO A O 1
ATOM 1761 N N . VAL A 1 234 ? 55.835 101.947 18.741 1.00 18.22 234 VAL A N 1
ATOM 1762 C CA . VAL A 1 234 ? 54.666 101.592 17.913 1.00 18.02 234 VAL A CA 1
ATOM 1763 C C . VAL A 1 234 ? 54.136 102.830 17.156 1.00 21.18 234 VAL A C 1
ATOM 1764 O O . VAL A 1 234 ? 53.675 102.710 16.016 1.00 20.62 234 VAL A O 1
ATOM 1768 N N . CYS A 1 235 ? 54.228 104.014 17.787 1.00 18.27 235 CYS A N 1
ATOM 1769 C CA . CYS A 1 235 ? 53.785 105.290 17.218 1.00 18.12 235 CYS A CA 1
ATOM 1770 C C . CYS A 1 235 ? 54.810 105.838 16.220 1.00 22.75 235 CYS A C 1
ATOM 1771 O O . CYS A 1 235 ? 54.594 106.909 15.641 1.00 22.74 235 CYS A O 1
ATOM 1774 N N . GLN A 1 236 ? 55.939 105.130 16.050 1.00 19.22 236 GLN A N 1
ATOM 1775 C CA . GLN A 1 236 ? 57.041 105.602 15.224 1.00 18.84 236 GLN A CA 1
ATOM 1776 C C . GLN A 1 236 ? 57.413 104.729 14.017 1.00 21.79 236 GLN A C 1
ATOM 1777 O O . GLN A 1 236 ? 56.562 104.515 13.151 1.00 20.54 236 GLN A O 1
ATOM 1783 N N . ARG A 1 237 ? 58.672 104.256 13.939 1.00 17.92 237 ARG A N 1
ATOM 1784 C CA . ARG A 1 237 ? 59.198 103.491 12.808 1.00 18.06 237 ARG A CA 1
ATOM 1785 C C . ARG A 1 237 ? 58.699 102.043 12.790 1.00 21.66 237 ARG A C 1
ATOM 1786 O O . ARG A 1 237 ? 58.955 101.300 13.733 1.00 21.85 237 ARG A O 1
ATOM 1794 N N . HIS A 1 238 ? 58.005 101.646 11.710 1.00 17.14 238 HIS A N 1
ATOM 1795 C CA . HIS A 1 238 ? 57.447 100.299 11.568 1.00 16.26 238 HIS A CA 1
ATOM 1796 C C . HIS A 1 238 ? 58.085 99.489 10.434 1.00 19.55 238 HIS A C 1
ATOM 1797 O O . HIS A 1 238 ? 58.012 99.894 9.270 1.00 18.53 238 HIS A O 1
ATOM 1804 N N . SER A 1 239 ? 58.687 98.336 10.795 1.00 16.92 239 SER A N 1
ATOM 1805 C CA A SER A 1 239 ? 59.291 97.402 9.843 0.89 16.73 239 SER A CA 1
ATOM 1806 C CA B SER A 1 239 ? 59.290 97.405 9.844 0.11 17.12 239 SER A CA 1
ATOM 1807 C C . SER A 1 239 ? 58.676 96.009 10.050 1.00 21.28 239 SER A C 1
ATOM 1808 O O . SER A 1 239 ? 59.053 95.295 10.989 1.00 20.71 239 SER A O 1
ATOM 1813 N N . PRO A 1 240 ? 57.671 95.621 9.212 1.00 18.95 240 PRO A N 1
ATOM 1814 C CA . PRO A 1 240 ? 57.004 94.321 9.409 1.00 19.22 240 PRO A CA 1
ATOM 1815 C C . PRO A 1 240 ? 57.887 93.090 9.372 1.00 23.49 240 PRO A C 1
ATOM 1816 O O . PRO A 1 240 ? 57.607 92.123 10.081 1.00 23.38 240 PRO A O 1
ATOM 1820 N N . ASP A 1 241 ? 58.934 93.126 8.546 1.00 20.73 241 ASP A N 1
ATOM 1821 C CA . ASP A 1 241 ? 59.868 92.015 8.370 1.00 20.91 241 ASP A CA 1
ATOM 1822 C C . ASP A 1 241 ? 61.222 92.283 9.039 1.00 24.52 241 ASP A C 1
ATOM 1823 O O . ASP A 1 241 ? 62.182 91.568 8.759 1.00 24.77 241 ASP A O 1
ATOM 1828 N N . CYS A 1 242 ? 61.306 93.326 9.901 1.00 22.08 242 CYS A N 1
ATOM 1829 C CA . CYS A 1 242 ? 62.533 93.742 10.601 1.00 22.86 242 CYS A CA 1
ATOM 1830 C C . CYS A 1 242 ? 63.684 94.009 9.604 1.00 28.29 242 CYS A C 1
ATOM 1831 O O . CYS A 1 242 ? 64.846 93.693 9.873 1.00 28.95 242 CYS A O 1
ATOM 1834 N N . SER A 1 243 ? 63.334 94.574 8.432 1.00 24.61 243 SER A N 1
ATOM 1835 C CA . SER A 1 243 ? 64.275 94.867 7.353 1.00 24.38 243 SER A CA 1
ATOM 1836 C C . SER A 1 243 ? 63.819 96.070 6.524 1.00 27.95 243 SER A C 1
ATOM 1837 O O . SER A 1 243 ? 64.596 97.007 6.327 1.00 28.40 243 SER A O 1
ATOM 1840 N N . ARG A 1 244 ? 62.566 96.041 6.037 1.00 23.28 244 ARG A N 1
ATOM 1841 C CA . ARG A 1 244 ? 62.017 97.097 5.185 1.00 22.32 244 ARG A CA 1
ATOM 1842 C C . ARG A 1 244 ? 61.007 97.965 5.911 1.00 23.72 244 ARG A C 1
ATOM 1843 O O . ARG A 1 244 ? 60.138 97.455 6.615 1.00 21.87 244 ARG A O 1
ATOM 1851 N N . LEU A 1 245 ? 61.109 99.276 5.707 1.00 20.86 245 LEU A N 1
ATOM 1852 C CA . LEU A 1 245 ? 60.222 100.266 6.311 1.00 20.67 245 LEU A CA 1
ATOM 1853 C C . LEU A 1 245 ? 58.908 100.396 5.523 1.00 22.52 245 LEU A C 1
ATOM 1854 O O . LEU A 1 245 ? 58.919 100.320 4.298 1.00 21.97 245 LEU A O 1
ATOM 1859 N N . VAL A 1 246 ? 57.779 100.589 6.236 1.00 18.51 246 VAL A N 1
ATOM 1860 C CA . VAL A 1 246 ? 56.458 100.816 5.635 1.00 18.20 246 VAL A CA 1
ATOM 1861 C C . VAL A 1 246 ? 55.767 102.009 6.322 1.00 22.38 246 VAL A C 1
ATOM 1862 O O . VAL A 1 246 ? 56.101 102.343 7.462 1.00 21.32 246 VAL A O 1
ATOM 1866 N N . GLY A 1 247 ? 54.775 102.580 5.646 1.00 20.19 247 GLY A N 1
ATOM 1867 C CA . GLY A 1 247 ? 53.922 103.635 6.180 1.00 20.37 247 GLY A CA 1
ATOM 1868 C C . GLY A 1 247 ? 54.570 104.984 6.396 1.00 24.71 247 GLY A C 1
ATOM 1869 O O . GLY A 1 247 ? 55.518 105.349 5.695 1.00 22.27 247 GLY A O 1
ATOM 1870 N N . ALA A 1 248 ? 54.026 105.735 7.378 1.00 23.69 248 ALA A N 1
ATOM 1871 C CA . ALA A 1 248 ? 54.448 107.086 7.769 1.00 24.10 248 ALA A CA 1
ATOM 1872 C C . ALA A 1 248 ? 55.951 107.195 7.978 1.00 26.53 248 ALA A C 1
ATOM 1873 O O . ALA A 1 248 ? 56.551 106.361 8.659 1.00 26.21 248 ALA A O 1
ATOM 1875 N N . THR A 1 249 ? 56.566 108.196 7.334 1.00 22.12 249 THR A N 1
ATOM 1876 C CA . THR A 1 249 ? 58.008 108.424 7.390 1.00 21.00 249 THR A CA 1
ATOM 1877 C C . THR A 1 249 ? 58.280 109.932 7.436 1.00 23.24 249 THR A C 1
ATOM 1878 O O . THR A 1 249 ? 57.680 110.671 6.647 1.00 22.02 249 THR A O 1
ATOM 1882 N N . PRO A 1 250 ? 59.203 110.406 8.307 1.00 20.59 250 PRO A N 1
ATOM 1883 C CA . PRO A 1 250 ? 59.538 111.839 8.307 1.00 20.93 250 PRO A CA 1
ATOM 1884 C C . PRO A 1 250 ? 60.171 112.248 6.987 1.00 23.90 250 PRO A C 1
ATOM 1885 O O . PRO A 1 250 ? 60.701 111.405 6.258 1.00 23.36 250 PRO A O 1
ATOM 1889 N N . GLU A 1 251 ? 60.150 113.548 6.693 1.00 21.53 251 GLU A N 1
ATOM 1890 C CA . GLU A 1 251 ? 60.789 114.094 5.496 1.00 21.86 251 GLU A CA 1
ATOM 1891 C C . GLU A 1 251 ? 62.303 113.984 5.680 1.00 25.49 251 GLU A C 1
ATOM 1892 O O . GLU A 1 251 ? 62.765 113.748 6.803 1.00 24.52 251 GLU A O 1
ATOM 1898 N N . ARG A 1 252 ? 63.083 114.157 4.599 1.00 22.91 252 ARG A N 1
ATOM 1899 C CA . ARG A 1 252 ? 64.536 114.145 4.716 1.00 22.70 252 ARG A CA 1
ATOM 1900 C C . ARG A 1 252 ? 64.933 115.335 5.621 1.00 24.67 252 ARG A C 1
ATOM 1901 O O . ARG A 1 252 ? 64.274 116.378 5.561 1.00 24.40 252 ARG A O 1
ATOM 1909 N N . PRO A 1 253 ? 65.934 115.175 6.516 1.00 20.62 253 PRO A N 1
ATOM 1910 C CA . PRO A 1 253 ? 66.327 116.295 7.391 1.00 19.83 253 PRO A CA 1
ATOM 1911 C C . PRO A 1 253 ? 66.672 117.565 6.619 1.00 23.14 253 PRO A C 1
ATOM 1912 O O . PRO A 1 253 ? 67.174 117.488 5.494 1.00 22.33 253 PRO A O 1
ATOM 1916 N N . ARG A 1 254 ? 66.362 118.724 7.205 1.00 20.00 254 ARG A N 1
ATOM 1917 C CA . ARG A 1 254 ? 66.632 120.019 6.583 1.00 19.88 254 ARG A CA 1
ATOM 1918 C C . ARG A 1 254 ? 67.912 120.576 7.193 1.00 22.91 254 ARG A C 1
ATOM 1919 O O . ARG A 1 254 ? 67.928 120.970 8.361 1.00 21.50 254 ARG A O 1
ATOM 1927 N N . LEU A 1 255 ? 69.000 120.528 6.420 1.00 20.13 255 LEU A N 1
ATOM 1928 C CA . LEU A 1 255 ? 70.323 120.962 6.872 1.00 19.63 255 LEU A CA 1
ATOM 1929 C C . LEU A 1 255 ? 70.550 122.431 6.577 1.00 22.11 255 LEU A C 1
ATOM 1930 O O . LEU A 1 255 ? 70.294 122.886 5.459 1.00 21.16 255 LEU A O 1
ATOM 1935 N N . ARG A 1 256 ? 71.038 123.172 7.577 1.00 18.76 256 ARG A N 1
ATOM 1936 C CA . ARG A 1 256 ? 71.319 124.598 7.435 1.00 18.66 256 ARG A CA 1
ATOM 1937 C C . ARG A 1 256 ? 72.676 124.953 8.020 1.00 21.44 256 ARG A C 1
ATOM 1938 O O . ARG A 1 256 ? 73.049 124.453 9.085 1.00 20.41 256 ARG A O 1
ATOM 1946 N N . LEU A 1 257 ? 73.409 125.821 7.321 1.00 18.32 257 LEU A N 1
ATOM 1947 C CA . LEU A 1 257 ? 74.683 126.349 7.801 1.00 18.05 257 LEU A CA 1
ATOM 1948 C C . LEU A 1 257 ? 74.307 127.628 8.535 1.00 22.38 257 LEU A C 1
ATOM 1949 O O . LEU A 1 257 ? 73.713 128.534 7.940 1.00 21.30 257 LEU A O 1
ATOM 1954 N N . VAL A 1 258 ? 74.569 127.666 9.847 1.00 19.49 258 VAL A N 1
ATOM 1955 C CA . VAL A 1 258 ? 74.183 128.800 10.687 1.00 19.18 258 VAL A CA 1
ATOM 1956 C C . VAL A 1 258 ? 75.420 129.365 11.380 1.00 23.32 258 VAL A C 1
ATOM 1957 O O . VAL A 1 258 ? 76.029 128.678 12.198 1.00 23.40 258 VAL A O 1
ATOM 1961 N N . ASP A 1 259 ? 75.799 130.607 11.045 1.00 20.56 259 ASP A N 1
ATOM 1962 C CA . ASP A 1 259 ? 76.964 131.262 11.649 1.00 20.70 259 ASP A CA 1
ATOM 1963 C C . ASP A 1 259 ? 76.765 131.483 13.145 1.00 25.29 259 ASP A C 1
ATOM 1964 O O . ASP A 1 259 ? 75.629 131.623 13.595 1.00 24.67 259 ASP A O 1
ATOM 1969 N N . ALA A 1 260 ? 77.870 131.487 13.912 1.00 23.15 260 ALA A N 1
ATOM 1970 C CA . ALA A 1 260 ? 77.867 131.649 15.370 1.00 24.28 260 ALA A CA 1
ATOM 1971 C C . ALA A 1 260 ? 77.056 132.851 15.902 1.00 28.65 260 ALA A C 1
ATOM 1972 O O . ALA A 1 260 ? 76.415 132.737 16.945 1.00 28.21 260 ALA A O 1
ATOM 1974 N N . ASP A 1 261 ? 77.055 133.981 15.176 1.00 25.93 261 ASP A N 1
ATOM 1975 C CA . ASP A 1 261 ? 76.316 135.174 15.600 1.00 26.42 261 ASP A CA 1
ATOM 1976 C C . ASP A 1 261 ? 74.951 135.357 14.896 1.00 29.51 261 ASP A C 1
ATOM 1977 O O . ASP A 1 261 ? 74.374 136.444 14.959 1.00 29.31 261 ASP A O 1
ATOM 1982 N N . ASP A 1 262 ? 74.440 134.304 14.227 1.00 23.84 262 ASP A N 1
ATOM 1983 C CA . ASP A 1 262 ? 73.148 134.397 13.544 1.00 22.86 262 ASP A CA 1
ATOM 1984 C C . ASP A 1 262 ? 72.017 134.435 14.583 1.00 26.48 262 ASP A C 1
ATOM 1985 O O . ASP A 1 262 ? 71.977 133.545 15.439 1.00 25.63 262 ASP A O 1
ATOM 1990 N N . PRO A 1 263 ? 71.084 135.431 14.527 1.00 24.09 263 PRO A N 1
ATOM 1991 C CA . PRO A 1 263 ? 69.978 135.471 15.511 1.00 24.03 263 PRO A CA 1
ATOM 1992 C C . PRO A 1 263 ? 69.100 134.219 15.537 1.00 27.06 263 PRO A C 1
ATOM 1993 O O . PRO A 1 263 ? 68.393 134.002 16.515 1.00 26.11 263 PRO A O 1
ATOM 1997 N N . LEU A 1 264 ? 69.162 133.381 14.480 1.00 23.79 264 LEU A N 1
ATOM 1998 C CA . LEU A 1 264 ? 68.413 132.130 14.410 1.00 23.29 264 LEU A CA 1
ATOM 1999 C C . LEU A 1 264 ? 68.791 131.204 15.587 1.00 28.07 264 LEU A C 1
ATOM 2000 O O . LEU A 1 264 ? 67.928 130.488 16.094 1.00 26.96 264 LEU A O 1
ATOM 2005 N N . LEU A 1 265 ? 70.056 131.288 16.067 1.00 25.45 265 LEU A N 1
ATOM 2006 C CA . LEU A 1 265 ? 70.549 130.493 17.201 1.00 25.76 265 LEU A CA 1
ATOM 2007 C C . LEU A 1 265 ? 69.878 130.815 18.549 1.00 30.81 265 LEU A C 1
ATOM 2008 O O . LEU A 1 265 ? 70.053 130.061 19.509 1.00 30.48 265 LEU A O 1
ATOM 2013 N N . ARG A 1 266 ? 69.078 131.901 18.608 1.00 27.80 266 ARG A N 1
ATOM 2014 C CA . ARG A 1 266 ? 68.304 132.276 19.798 1.00 28.11 266 ARG A CA 1
ATOM 2015 C C . ARG A 1 266 ? 67.030 131.415 19.883 1.00 31.39 266 ARG A C 1
ATOM 2016 O O . ARG A 1 266 ? 66.337 131.441 20.899 1.00 31.03 266 ARG A O 1
ATOM 2024 N N . THR A 1 267 ? 66.727 130.658 18.811 1.00 28.02 267 THR A N 1
ATOM 2025 C CA . THR A 1 267 ? 65.573 129.760 18.730 1.00 27.70 267 THR A CA 1
ATOM 2026 C C . THR A 1 267 ? 66.066 128.315 18.629 1.00 30.63 267 THR A C 1
ATOM 2027 O O . THR A 1 267 ? 67.239 128.082 18.339 1.00 29.51 267 THR A O 1
ATOM 2031 N N . ALA A 1 268 ? 65.170 127.355 18.862 1.00 27.46 268 ALA A N 1
ATOM 2032 C CA . ALA A 1 268 ? 65.506 125.937 18.787 1.00 26.61 268 ALA A CA 1
ATOM 2033 C C . ALA A 1 268 ? 65.176 125.389 17.400 1.00 27.95 268 ALA A C 1
ATOM 2034 O O . ALA A 1 268 ? 64.161 125.796 16.824 1.00 27.63 268 ALA A O 1
ATOM 2036 N N . PRO A 1 269 ? 65.977 124.448 16.841 1.00 23.14 269 PRO A N 1
ATOM 2037 C CA . PRO A 1 269 ? 65.592 123.862 15.546 1.00 22.34 269 PRO A CA 1
ATOM 2038 C C . PRO A 1 269 ? 64.292 123.066 15.680 1.00 24.77 269 PRO A C 1
ATOM 2039 O O . PRO A 1 269 ? 64.012 122.517 16.747 1.00 23.39 269 PRO A O 1
ATOM 2043 N N . GLY A 1 270 ? 63.497 123.048 14.615 1.00 21.13 270 GLY A N 1
ATOM 2044 C CA . GLY A 1 270 ? 62.251 122.292 14.572 1.00 20.67 270 GLY A CA 1
ATOM 2045 C C . GLY A 1 270 ? 62.519 120.813 14.348 1.00 23.12 270 GLY A C 1
ATOM 2046 O O . GLY A 1 270 ? 63.670 120.437 14.096 1.00 21.62 270 GLY A O 1
ATOM 2047 N N . PRO A 1 271 ? 61.490 119.931 14.427 1.00 20.38 271 PRO A N 1
ATOM 2048 C CA . PRO A 1 271 ? 61.739 118.492 14.197 1.00 19.69 271 PRO A CA 1
ATOM 2049 C C . PRO A 1 271 ? 62.306 118.213 12.806 1.00 23.41 271 PRO A C 1
ATOM 2050 O O . PRO A 1 271 ? 61.791 118.724 11.809 1.00 22.88 271 PRO A O 1
ATOM 2054 N N . GLY A 1 272 ? 63.397 117.455 12.763 1.00 19.75 272 GLY A N 1
ATOM 2055 C CA . GLY A 1 272 ? 64.069 117.111 11.517 1.00 19.85 272 GLY A CA 1
ATOM 2056 C C . GLY A 1 272 ? 65.042 118.164 11.018 1.00 23.34 272 GLY A C 1
ATOM 2057 O O . GLY A 1 272 ? 65.696 117.953 9.998 1.00 23.76 272 GLY A O 1
ATOM 2058 N N . GLU A 1 273 ? 65.151 119.306 11.716 1.00 18.90 273 GLU A N 1
ATOM 2059 C CA . GLU A 1 273 ? 66.081 120.364 11.316 1.00 18.39 273 GLU A CA 1
ATOM 2060 C C . GLU A 1 273 ? 67.437 120.148 11.957 1.00 21.62 273 GLU A C 1
ATOM 2061 O O . GLU A 1 273 ? 67.520 119.776 13.129 1.00 20.83 273 GLU A O 1
ATOM 2067 N N . VAL A 1 274 ? 68.500 120.384 11.186 1.00 18.05 274 VAL A N 1
ATOM 2068 C CA . VAL A 1 274 ? 69.877 120.218 11.650 1.00 17.66 274 VAL A CA 1
ATOM 2069 C C . VAL A 1 274 ? 70.643 121.491 11.302 1.00 21.18 274 VAL A C 1
ATOM 2070 O O . VAL A 1 274 ? 70.778 121.829 10.124 1.00 20.35 274 VAL A O 1
ATOM 2074 N N . TRP A 1 275 ? 71.110 122.206 12.324 1.00 18.50 275 TRP A N 1
ATOM 2075 C CA . TRP A 1 275 ? 71.864 123.442 12.130 1.00 19.29 275 TRP A CA 1
ATOM 2076 C C . TRP A 1 275 ? 73.321 123.199 12.481 1.00 22.17 275 TRP A C 1
ATOM 2077 O O . TRP A 1 275 ? 73.610 122.696 13.569 1.00 21.43 275 TRP A O 1
ATOM 2088 N N . VAL A 1 276 ? 74.239 123.540 11.555 1.00 18.08 276 VAL A N 1
ATOM 2089 C CA . VAL A 1 276 ? 75.679 123.361 11.767 1.00 17.55 276 VAL A CA 1
ATOM 2090 C C . VAL A 1 276 ? 76.403 124.697 11.855 1.00 21.57 276 VAL A C 1
ATOM 2091 O O . VAL A 1 276 ? 76.142 125.607 11.061 1.00 20.09 276 VAL A O 1
ATOM 2095 N N . THR A 1 277 ? 77.293 124.813 12.840 1.00 19.11 277 THR A N 1
ATOM 2096 C CA . THR A 1 277 ? 78.012 126.050 13.117 1.00 19.13 277 THR A CA 1
ATOM 2097 C C . THR A 1 277 ? 79.518 125.809 13.187 1.00 22.56 277 THR A C 1
ATOM 2098 O O . THR A 1 277 ? 79.970 125.076 14.069 1.00 21.67 277 THR A O 1
ATOM 2102 N N . PRO A 1 278 ? 80.312 126.452 12.302 1.00 20.27 278 PRO A N 1
ATOM 2103 C CA . PRO A 1 278 ? 81.774 126.282 12.371 1.00 20.62 278 PRO A CA 1
ATOM 2104 C C . PRO A 1 278 ? 82.341 126.855 13.666 1.00 24.87 278 PRO A C 1
ATOM 2105 O O . PRO A 1 278 ? 81.840 127.868 14.178 1.00 24.19 278 PRO A O 1
ATOM 2109 N N . VAL A 1 279 ? 83.345 126.163 14.219 1.00 22.26 279 VAL A N 1
ATOM 2110 C CA . VAL A 1 279 ? 84.034 126.550 15.452 1.00 22.97 279 VAL A CA 1
ATOM 2111 C C . VAL A 1 279 ? 85.478 126.858 15.053 1.00 25.38 279 VAL A C 1
ATOM 2112 O O . VAL A 1 279 ? 86.110 126.027 14.410 1.00 24.19 279 VAL A O 1
ATOM 2116 N N . ILE A 1 280 ? 86.010 128.025 15.427 1.00 22.47 280 ILE A N 1
ATOM 2117 C CA . ILE A 1 280 ? 87.394 128.387 15.097 1.00 23.29 280 ILE A CA 1
ATOM 2118 C C . ILE A 1 280 ? 88.404 127.324 15.591 1.00 28.52 280 ILE A C 1
ATOM 2119 O O . ILE A 1 280 ? 88.267 126.801 16.698 1.00 27.47 280 ILE A O 1
ATOM 2124 N N . GLY A 1 281 ? 89.349 126.964 14.730 1.00 26.70 281 GLY A N 1
ATOM 2125 C CA . GLY A 1 281 ? 90.359 125.975 15.080 1.00 27.18 281 GLY A CA 1
ATOM 2126 C C . GLY A 1 281 ? 91.444 126.531 15.980 1.00 30.73 281 GLY A C 1
ATOM 2127 O O . GLY A 1 281 ? 91.766 127.720 15.912 1.00 29.13 281 GLY A O 1
ATOM 2128 N N . SER A 1 282 ? 92.005 125.666 16.839 1.00 28.57 282 SER A N 1
ATOM 2129 C CA . SER A 1 282 ? 93.129 125.993 17.724 1.00 29.55 282 SER A CA 1
ATOM 2130 C C . SER A 1 282 ? 94.422 125.824 16.918 1.00 33.64 282 SER A C 1
ATOM 2131 O O . SER A 1 282 ? 95.481 126.314 17.313 1.00 34.04 282 SER A O 1
ATOM 2134 N N . GLN A 1 283 ? 94.318 125.117 15.781 1.00 29.33 283 GLN A N 1
ATOM 2135 C CA . GLN A 1 283 ? 95.403 124.830 14.844 1.00 29.39 283 GLN A CA 1
ATOM 2136 C C . GLN A 1 283 ? 95.141 125.570 13.535 1.00 30.81 283 GLN A C 1
ATOM 2137 O O . GLN A 1 283 ? 93.979 125.753 13.158 1.00 29.06 283 GLN A O 1
ATOM 2143 N N . ALA A 1 284 ? 96.214 125.947 12.818 1.00 26.89 284 ALA A N 1
ATOM 2144 C CA . ALA A 1 284 ? 96.106 126.603 11.517 1.00 26.12 284 ALA A CA 1
ATOM 2145 C C . ALA A 1 284 ? 95.470 125.643 10.506 1.00 28.64 284 ALA A C 1
ATOM 2146 O O . ALA A 1 284 ? 95.736 124.434 10.547 1.00 27.53 284 ALA A O 1
ATOM 2148 N N . ARG A 1 285 ? 94.594 126.182 9.639 1.00 24.50 285 ARG A N 1
ATOM 2149 C CA . ARG A 1 285 ? 93.895 125.453 8.569 1.00 24.14 285 ARG A CA 1
ATOM 2150 C C . ARG A 1 285 ? 93.062 124.245 9.050 1.00 27.11 285 ARG A C 1
ATOM 2151 O O . ARG A 1 285 ? 92.919 123.247 8.337 1.00 26.45 285 ARG A O 1
ATOM 2159 N N . LYS A 1 286 ? 92.483 124.363 10.252 1.00 22.87 286 LYS A N 1
ATOM 2160 C CA . LYS A 1 286 ? 91.614 123.354 10.855 1.00 22.80 286 LYS A CA 1
ATOM 2161 C C . LYS A 1 286 ? 90.479 124.055 11.592 1.00 25.70 286 LYS A C 1
ATOM 2162 O O . LYS A 1 286 ? 90.654 125.183 12.042 1.00 24.34 286 LYS A O 1
ATOM 2168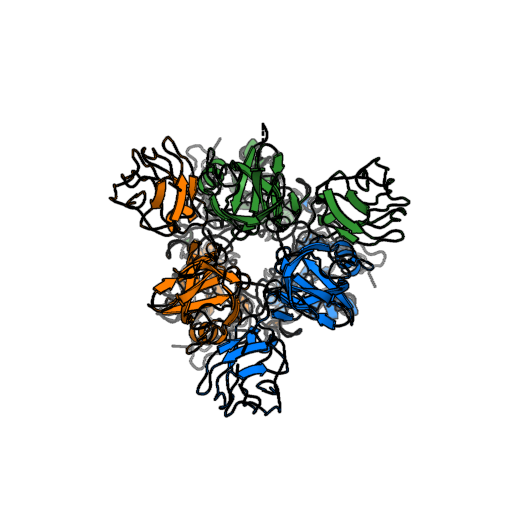 N N . CYS A 1 287 ? 89.310 123.407 11.687 1.00 21.69 287 CYS A N 1
ATOM 2169 C CA . CYS A 1 287 ? 88.148 123.950 12.399 1.00 21.65 287 CYS A CA 1
ATOM 2170 C C . CYS A 1 287 ? 87.216 122.845 12.888 1.00 24.77 287 CYS A C 1
ATOM 2171 O O . CYS A 1 287 ? 87.285 121.711 12.399 1.00 23.29 287 CYS A O 1
ATOM 2174 N N . GLY A 1 288 ? 86.411 123.176 13.893 1.00 22.13 288 GLY A N 1
ATOM 2175 C CA . GLY A 1 288 ? 85.433 122.270 14.477 1.00 21.95 288 GLY A CA 1
ATOM 2176 C C . GLY A 1 288 ? 84.032 122.593 14.005 1.00 25.01 288 GLY A C 1
ATOM 2177 O O . GLY A 1 288 ? 83.812 123.602 13.326 1.00 24.09 288 GLY A O 1
ATOM 2178 N N . LEU A 1 289 ? 83.073 121.748 14.367 1.00 22.11 289 LEU A N 1
ATOM 2179 C CA . LEU A 1 289 ? 81.685 121.963 13.979 1.00 21.48 289 LEU A CA 1
ATOM 2180 C C . LEU A 1 289 ? 80.736 121.662 15.133 1.00 25.80 289 LEU A C 1
ATOM 2181 O O . LEU A 1 289 ? 80.811 120.588 15.732 1.00 25.66 289 LEU A O 1
ATOM 2186 N N . HIS A 1 290 ? 79.862 122.626 15.453 1.00 22.73 290 HIS A N 1
ATOM 2187 C CA . HIS A 1 290 ? 78.844 122.469 16.487 1.00 23.39 290 HIS A CA 1
ATOM 2188 C C . HIS A 1 290 ? 77.525 122.169 15.782 1.00 24.31 290 HIS A C 1
ATOM 2189 O O . HIS A 1 290 ? 77.166 122.869 14.834 1.00 23.78 290 HIS A O 1
ATOM 2196 N N . ILE A 1 291 ? 76.844 121.090 16.198 1.00 19.71 291 ILE A N 1
ATOM 2197 C CA . ILE A 1 291 ? 75.603 120.638 15.559 1.00 18.69 291 ILE A CA 1
ATOM 2198 C C . ILE A 1 291 ? 74.421 120.709 16.520 1.00 22.72 291 ILE A C 1
ATOM 2199 O O . ILE A 1 291 ? 74.522 120.233 17.647 1.00 22.75 291 ILE A O 1
ATOM 2204 N N . ARG A 1 292 ? 73.305 121.302 16.065 1.00 18.82 292 ARG A N 1
ATOM 2205 C CA . ARG A 1 292 ? 72.055 121.397 16.824 1.00 18.99 292 ARG A CA 1
ATOM 2206 C C . ARG A 1 292 ? 70.981 120.690 16.006 1.00 22.71 292 ARG A C 1
ATOM 2207 O O . ARG A 1 292 ? 70.736 121.066 14.856 1.00 22.56 292 ARG A O 1
ATOM 2215 N N . ALA A 1 293 ? 70.370 119.645 16.572 1.00 20.20 293 ALA A N 1
ATOM 2216 C CA . ALA A 1 293 ? 69.337 118.893 15.863 1.00 19.84 293 ALA A CA 1
ATOM 2217 C C . ALA A 1 293 ? 68.025 118.855 16.631 1.00 23.74 293 ALA A C 1
ATOM 2218 O O . ALA A 1 293 ? 68.028 118.668 17.851 1.00 23.42 293 ALA A O 1
ATOM 2220 N N . GLY A 1 294 ? 66.925 119.059 15.906 1.00 20.02 294 GLY A N 1
ATOM 2221 C CA . GLY A 1 294 ? 65.576 119.003 16.457 1.00 19.45 294 GLY A CA 1
ATOM 2222 C C . GLY A 1 294 ? 65.063 117.584 16.324 1.00 21.99 294 GLY A C 1
ATOM 2223 O O . GLY A 1 294 ? 64.791 117.139 15.206 1.00 20.54 294 GLY A O 1
ATOM 2224 N N . PRO A 1 295 ? 64.971 116.809 17.423 1.00 19.39 295 PRO A N 1
ATOM 2225 C CA . PRO A 1 295 ? 64.519 115.415 17.288 1.00 19.25 295 PRO A CA 1
ATOM 2226 C C . PRO A 1 295 ? 63.080 115.291 16.808 1.00 22.16 295 PRO A C 1
ATOM 2227 O O . PRO A 1 295 ? 62.266 116.189 17.052 1.00 20.58 295 PRO A O 1
ATOM 2231 N N . TYR A 1 296 ? 62.777 114.177 16.126 1.00 20.29 296 TYR A N 1
ATOM 2232 C CA . TYR A 1 296 ? 61.418 113.871 15.688 1.00 21.23 296 TYR A CA 1
ATOM 2233 C C . TYR A 1 296 ? 60.577 113.746 16.959 1.00 23.86 296 TYR A C 1
ATOM 2234 O O . TYR A 1 296 ? 61.008 113.101 17.917 1.00 22.43 296 TYR A O 1
ATOM 2243 N N . GLY A 1 297 ? 59.402 114.364 16.957 1.00 21.04 297 GLY A N 1
ATOM 2244 C CA . GLY A 1 297 ? 58.492 114.290 18.093 1.00 20.52 297 GLY A CA 1
ATOM 2245 C C . GLY A 1 297 ? 58.870 115.152 19.279 1.00 21.82 297 GLY A C 1
ATOM 2246 O O . GLY A 1 297 ? 58.229 115.051 20.329 1.00 20.85 297 GLY A O 1
ATOM 2247 N N . HIS A 1 298 ? 59.907 116.018 19.116 1.00 18.11 298 HIS A N 1
ATOM 2248 C CA . HIS A 1 298 ? 60.406 117.008 20.094 1.00 18.01 298 HIS A CA 1
ATOM 2249 C C . HIS A 1 298 ? 61.231 116.431 21.249 1.00 21.56 298 HIS A C 1
ATOM 2250 O O . HIS A 1 298 ? 61.624 117.181 22.145 1.00 21.55 298 HIS A O 1
ATOM 2257 N N . ALA A 1 299 ? 61.508 115.120 21.226 1.00 18.92 299 ALA A N 1
ATOM 2258 C CA . ALA A 1 299 ? 62.276 114.463 22.283 1.00 19.33 299 ALA A CA 1
ATOM 2259 C C . ALA A 1 299 ? 62.966 113.199 21.792 1.00 24.02 299 ALA A C 1
ATOM 2260 O O . ALA A 1 299 ? 62.488 112.554 20.855 1.00 23.60 299 ALA A O 1
ATOM 2262 N N . THR A 1 300 ? 64.098 112.852 22.429 1.00 21.10 300 THR A N 1
ATOM 2263 C CA . THR A 1 300 ? 64.868 111.651 22.108 1.00 21.24 300 THR A CA 1
ATOM 2264 C C . THR A 1 300 ? 64.401 110.547 23.044 1.00 24.57 300 THR A C 1
ATOM 2265 O O . THR A 1 300 ? 64.420 110.728 24.262 1.00 24.01 300 THR A O 1
ATOM 2269 N N . VAL A 1 301 ? 63.988 109.411 22.482 1.00 21.39 301 VAL A N 1
ATOM 2270 C CA . VAL A 1 301 ? 63.493 108.291 23.279 1.00 21.47 301 VAL A CA 1
ATOM 2271 C C . VAL A 1 301 ? 64.650 107.501 23.906 1.00 25.22 301 VAL A C 1
ATOM 2272 O O . VAL A 1 301 ? 65.583 107.117 23.197 1.00 24.72 301 VAL A O 1
ATOM 2276 N N . GLU A 1 302 ? 64.573 107.276 25.235 1.00 22.09 302 GLU A N 1
ATOM 2277 C CA A GLU A 1 302 ? 65.535 106.473 25.988 0.45 22.42 302 GLU A CA 1
ATOM 2278 C CA B GLU A 1 302 ? 65.537 106.467 25.979 0.55 22.40 302 GLU A CA 1
ATOM 2279 C C . GLU A 1 302 ? 64.807 105.150 26.246 1.00 27.43 302 GLU A C 1
ATOM 2280 O O . GLU A 1 302 ? 63.976 105.065 27.154 1.00 26.23 302 GLU A O 1
ATOM 2291 N N . MET A 1 303 ? 65.042 104.152 25.375 1.00 26.68 303 MET A N 1
ATOM 2292 C CA . MET A 1 303 ? 64.361 102.852 25.412 1.00 27.55 303 MET A CA 1
ATOM 2293 C C . MET A 1 303 ? 64.247 102.100 26.747 1.00 32.01 303 MET A C 1
ATOM 2294 O O . MET A 1 303 ? 63.108 101.809 27.126 1.00 31.19 303 MET A O 1
ATOM 2299 N N . PRO A 1 304 ? 65.342 101.778 27.487 1.00 29.50 304 PRO A N 1
ATOM 2300 C CA . PRO A 1 304 ? 65.161 101.066 28.763 1.00 29.24 304 PRO A CA 1
ATOM 2301 C C . PRO A 1 304 ? 64.278 101.842 29.739 1.00 30.66 304 PRO A C 1
ATOM 2302 O O . PRO A 1 304 ? 63.402 101.250 30.370 1.00 30.14 304 PRO A O 1
ATOM 2306 N N . GLU A 1 305 ? 64.470 103.171 29.807 1.00 25.39 305 GLU A N 1
ATOM 2307 C CA . GLU A 1 305 ? 63.713 104.076 30.673 1.00 24.40 305 GLU A CA 1
ATOM 2308 C C . GLU A 1 305 ? 62.240 104.156 30.258 1.00 25.60 305 GLU A C 1
ATOM 2309 O O . GLU A 1 305 ? 61.369 104.136 31.130 1.00 25.28 305 GLU A O 1
ATOM 2315 N N . TRP A 1 306 ? 61.963 104.232 28.936 1.00 20.32 306 TRP A N 1
ATOM 2316 C CA . TRP A 1 306 ? 60.587 104.290 28.435 1.00 19.12 306 TRP A CA 1
ATOM 2317 C C . TRP A 1 306 ? 59.848 102.992 28.779 1.00 21.83 306 TRP A C 1
ATOM 2318 O O . TRP A 1 306 ? 58.755 103.042 29.337 1.00 20.27 306 TRP A O 1
ATOM 2329 N N . ILE A 1 307 ? 60.452 101.838 28.458 1.00 19.52 307 ILE A N 1
ATOM 2330 C CA . ILE A 1 307 ? 59.877 100.523 28.746 1.00 19.40 307 ILE A CA 1
ATOM 2331 C C . ILE A 1 307 ? 59.612 100.360 30.254 1.00 23.01 307 ILE A C 1
ATOM 2332 O O . ILE A 1 307 ? 58.520 99.944 30.629 1.00 21.78 307 ILE A O 1
ATOM 2337 N N . HIS A 1 308 ? 60.589 100.724 31.109 1.00 21.63 308 HIS A N 1
ATOM 2338 C CA . HIS A 1 308 ? 60.451 100.603 32.565 1.00 23.15 308 HIS A CA 1
ATOM 2339 C C . HIS A 1 308 ? 59.221 101.337 33.120 1.00 24.70 308 HIS A C 1
ATOM 2340 O O . HIS A 1 308 ? 58.510 100.784 33.955 1.00 23.53 308 HIS A O 1
ATOM 2347 N N . ALA A 1 309 ? 58.963 102.565 32.637 1.00 20.17 309 ALA A N 1
ATOM 2348 C CA . ALA A 1 309 ? 57.849 103.381 33.118 1.00 19.76 309 ALA A CA 1
ATOM 2349 C C . ALA A 1 309 ? 56.510 103.182 32.411 1.00 21.03 309 ALA A C 1
ATOM 2350 O O . ALA A 1 309 ? 55.470 103.384 33.034 1.00 20.41 309 ALA A O 1
ATOM 2352 N N . HIS A 1 310 ? 56.527 102.827 31.114 1.00 16.99 310 HIS A N 1
ATOM 2353 C CA . HIS A 1 310 ? 55.311 102.720 30.305 1.00 15.93 310 HIS A CA 1
ATOM 2354 C C . HIS A 1 310 ? 54.772 101.305 30.079 1.00 20.26 310 HIS A C 1
ATOM 2355 O O . HIS A 1 310 ? 53.845 101.125 29.280 1.00 19.52 310 HIS A O 1
ATOM 2362 N N . THR A 1 311 ? 55.355 100.303 30.754 1.00 17.65 311 THR A N 1
ATOM 2363 C CA . THR A 1 311 ? 54.917 98.907 30.626 1.00 17.18 311 THR A CA 1
ATOM 2364 C C . THR A 1 311 ? 54.921 98.218 31.988 1.00 20.58 311 THR A C 1
ATOM 2365 O O . THR A 1 311 ? 55.494 98.746 32.946 1.00 19.73 311 THR A O 1
ATOM 2369 N N . THR A 1 312 ? 54.322 97.020 32.058 1.00 17.39 312 THR A N 1
ATOM 2370 C CA . THR A 1 312 ? 54.303 96.193 33.266 1.00 17.43 312 THR A CA 1
ATOM 2371 C C . THR A 1 312 ? 54.927 94.838 32.951 1.00 21.44 312 THR A C 1
ATOM 2372 O O . THR A 1 312 ? 55.028 94.460 31.779 1.00 20.39 312 THR A O 1
ATOM 2376 N N . SER A 1 313 ? 55.320 94.094 33.999 1.00 19.66 313 SER A N 1
ATOM 2377 C CA . SER A 1 313 ? 55.915 92.767 33.850 1.00 20.55 313 SER A CA 1
ATOM 2378 C C . SER A 1 313 ? 54.876 91.738 33.393 1.00 23.77 313 SER A C 1
ATOM 2379 O O . SER A 1 313 ? 55.230 90.758 32.739 1.00 23.17 313 SER A O 1
ATOM 2382 N N . ASP A 1 314 ? 53.594 91.973 33.719 1.00 20.74 314 ASP A N 1
ATOM 2383 C CA . ASP A 1 314 ? 52.501 91.061 33.380 1.00 20.79 314 ASP A CA 1
ATOM 2384 C C . ASP A 1 314 ? 51.300 91.785 32.773 1.00 24.22 314 ASP A C 1
ATOM 2385 O O . ASP A 1 314 ? 51.087 92.965 33.081 1.00 24.02 314 ASP A O 1
ATOM 2390 N N . PRO A 1 315 ? 50.467 91.099 31.946 1.00 21.27 315 PRO A N 1
ATOM 2391 C CA . PRO A 1 315 ? 49.262 91.757 31.413 1.00 20.60 315 PRO A CA 1
ATOM 2392 C C . PRO A 1 315 ? 48.303 92.128 32.541 1.00 23.19 315 PRO A C 1
ATOM 2393 O O . PRO A 1 315 ? 48.214 91.411 33.546 1.00 22.60 315 PRO A O 1
ATOM 2397 N N . TRP A 1 316 ? 47.618 93.261 32.393 1.00 20.02 316 TRP A N 1
ATOM 2398 C CA . TRP A 1 316 ? 46.673 93.735 33.398 1.00 20.33 316 TRP A CA 1
ATOM 2399 C C . TRP A 1 316 ? 45.356 92.974 33.318 1.00 24.99 316 TRP A C 1
ATOM 2400 O O . TRP A 1 316 ? 44.919 92.588 32.235 1.00 23.78 316 TRP A O 1
ATOM 2411 N N . HIS A 1 317 ? 44.720 92.786 34.474 1.00 23.18 317 HIS A N 1
ATOM 2412 C CA . HIS A 1 317 ? 43.399 92.183 34.571 1.00 23.60 317 HIS A CA 1
ATOM 2413 C C . HIS A 1 317 ? 42.591 92.940 35.644 1.00 26.95 317 HIS A C 1
ATOM 2414 O O . HIS A 1 317 ? 43.198 93.467 36.583 1.00 25.49 317 HIS A O 1
ATOM 2421 N N . PRO A 1 318 ? 41.238 93.015 35.525 1.00 21.85 318 PRO A N 1
ATOM 2422 C CA . PRO A 1 318 ? 40.437 93.694 36.566 1.00 21.92 318 PRO A CA 1
ATOM 2423 C C . PRO A 1 318 ? 40.603 93.045 37.955 1.00 26.25 318 PRO A C 1
ATOM 2424 O O . PRO A 1 318 ? 41.001 91.879 38.032 1.00 25.18 318 PRO A O 1
ATOM 2428 N N . PRO A 1 319 ? 40.319 93.779 39.058 1.00 24.09 319 PRO A N 1
ATOM 2429 C CA . PRO A 1 319 ? 40.560 93.218 40.402 1.00 24.26 319 PRO A CA 1
ATOM 2430 C C . PRO A 1 319 ? 39.659 92.087 40.886 1.00 28.59 319 PRO A C 1
ATOM 2431 O O . PRO A 1 319 ? 39.992 91.430 41.879 1.00 29.01 319 PRO A O 1
ATOM 2435 N N . GLY A 1 320 ? 38.526 91.888 40.225 1.00 23.66 320 GLY A N 1
ATOM 2436 C CA . GLY A 1 320 ? 37.560 90.883 40.647 1.00 23.22 320 GLY A CA 1
ATOM 2437 C C . GLY A 1 320 ? 36.639 91.432 41.725 1.00 25.73 320 GLY A C 1
ATOM 2438 O O . GLY A 1 320 ? 36.421 92.646 41.786 1.00 25.73 320 GLY A O 1
ATOM 2439 N N . PRO A 1 321 ? 36.065 90.589 42.607 1.00 21.00 321 PRO A N 1
ATOM 2440 C CA . PRO A 1 321 ? 36.221 89.126 42.696 1.00 19.93 321 PRO A CA 1
ATOM 2441 C C . PRO A 1 321 ? 35.409 88.385 41.639 1.00 22.77 321 PRO A C 1
ATOM 2442 O O . PRO A 1 321 ? 34.718 89.014 40.836 1.00 22.20 321 PRO A O 1
ATOM 2446 N N . LEU A 1 322 ? 35.502 87.052 41.640 1.00 19.50 322 LEU A N 1
ATOM 2447 C CA . LEU A 1 322 ? 34.715 86.202 40.756 1.00 19.24 322 LEU A CA 1
ATOM 2448 C C . LEU A 1 322 ? 33.487 85.748 41.543 1.00 23.02 322 LEU A C 1
ATOM 2449 O O . LEU A 1 322 ? 33.591 85.500 42.745 1.00 22.90 322 LEU A O 1
ATOM 2454 N N . GLY A 1 323 ? 32.344 85.670 40.872 1.00 19.54 323 GLY A N 1
ATOM 2455 C CA . GLY A 1 323 ? 31.097 85.221 41.483 1.00 19.72 323 GLY A CA 1
ATOM 2456 C C . GLY A 1 323 ? 30.898 83.741 41.235 1.00 23.96 323 GLY A C 1
ATOM 2457 O O . GLY A 1 323 ? 30.692 83.333 40.089 1.00 23.54 323 GLY A O 1
ATOM 2458 N N . LEU A 1 324 ? 31.003 82.918 42.290 1.00 20.16 324 LEU A N 1
ATOM 2459 C CA . LEU A 1 324 ? 30.853 81.468 42.149 1.00 20.04 324 LEU A CA 1
ATOM 2460 C C . LEU A 1 324 ? 29.407 81.037 42.365 1.00 24.82 324 LEU A C 1
ATOM 2461 O O . LEU A 1 324 ? 28.915 81.089 43.492 1.00 24.04 324 LEU A O 1
ATOM 2466 N N . LYS A 1 325 ? 28.719 80.640 41.277 1.00 22.57 325 LYS A N 1
ATOM 2467 C CA . LYS A 1 325 ? 27.324 80.193 41.330 1.00 23.86 325 LYS A CA 1
ATOM 2468 C C . LYS A 1 325 ? 27.279 78.668 41.258 1.00 30.37 325 LYS A C 1
ATOM 2469 O O . LYS A 1 325 ? 27.519 78.088 40.193 1.00 30.58 325 LYS A O 1
ATOM 2475 N N . PHE A 1 326 ? 27.018 78.025 42.406 1.00 27.85 326 PHE A N 1
ATOM 2476 C CA . PHE A 1 326 ? 26.961 76.568 42.521 1.00 28.99 326 PHE A CA 1
ATOM 2477 C C . PHE A 1 326 ? 25.552 76.060 42.257 1.00 36.20 326 PHE A C 1
ATOM 2478 O O . PHE A 1 326 ? 24.594 76.545 42.862 1.00 36.47 326 PHE A O 1
ATOM 2486 N N . LYS A 1 327 ? 25.430 75.095 41.334 1.00 34.69 327 LYS A N 1
ATOM 2487 C CA . LYS A 1 327 ? 24.151 74.521 40.915 1.00 36.41 327 LYS A CA 1
ATOM 2488 C C . LYS A 1 327 ? 24.167 72.994 40.969 1.00 43.34 327 LYS A C 1
ATOM 2489 O O . LYS A 1 327 ? 25.230 72.381 40.836 1.00 41.77 327 LYS A O 1
ATOM 2495 N N . THR A 1 328 ? 22.973 72.384 41.112 1.00 43.83 328 THR A N 1
ATOM 2496 C CA . THR A 1 328 ? 22.788 70.925 41.130 1.00 44.87 328 THR A CA 1
ATOM 2497 C C . THR A 1 328 ? 22.643 70.372 39.695 1.00 51.61 328 THR A C 1
ATOM 2498 O O . THR A 1 328 ? 22.481 69.165 39.505 1.00 51.25 328 THR A O 1
ATOM 2502 N N . VAL A 1 329 ? 22.726 71.272 38.698 1.00 50.28 329 VAL A N 1
ATOM 2503 C CA . VAL A 1 329 ? 22.622 71.034 37.254 1.00 50.82 329 VAL A CA 1
ATOM 2504 C C . VAL A 1 329 ? 23.849 70.249 36.745 1.00 56.87 329 VAL A C 1
ATOM 2505 O O . VAL A 1 329 ? 24.913 70.310 37.360 1.00 56.36 329 VAL A O 1
ATOM 2509 N N . ARG A 1 330 ? 23.690 69.526 35.613 1.00 54.98 330 ARG A N 1
ATOM 2510 C CA . ARG A 1 330 ? 24.734 68.768 34.914 1.00 55.14 330 ARG A CA 1
ATOM 2511 C C . ARG A 1 330 ? 24.463 68.779 33.392 1.00 60.02 330 ARG A C 1
ATOM 2512 O O . ARG A 1 330 ? 23.328 68.503 32.998 1.00 59.74 330 ARG A O 1
ATOM 2520 N N . PRO A 1 331 ? 25.483 69.116 32.541 1.00 57.15 331 PRO A N 1
ATOM 2521 C CA . PRO A 1 331 ? 25.310 69.164 31.077 1.00 61.15 331 PRO A CA 1
ATOM 2522 C C . PRO A 1 331 ? 24.844 67.839 30.467 1.00 102.88 331 PRO A C 1
ATOM 2523 O O . PRO A 1 331 ? 24.047 67.842 29.529 1.00 69.63 331 PRO A O 1
ATOM 2527 N N . ALA A 1 337 ? 32.201 62.619 17.996 1.00 51.16 337 ALA A N 1
ATOM 2528 C CA . ALA A 1 337 ? 33.162 62.258 16.958 1.00 50.77 337 ALA A CA 1
ATOM 2529 C C . ALA A 1 337 ? 34.592 62.403 17.464 1.00 53.07 337 ALA A C 1
ATOM 2530 O O . ALA A 1 337 ? 34.998 63.494 17.871 1.00 52.66 337 ALA A O 1
ATOM 2532 N N . LEU A 1 338 ? 35.349 61.296 17.451 1.00 48.19 338 LEU A N 1
ATOM 2533 C CA . LEU A 1 338 ? 36.734 61.263 17.918 1.00 46.97 338 LEU A CA 1
ATOM 2534 C C . LEU A 1 338 ? 37.746 61.027 16.791 1.00 47.27 338 LEU A C 1
ATOM 2535 O O . LEU A 1 338 ? 38.935 61.275 16.992 1.00 46.65 338 LEU A O 1
ATOM 2540 N N . ALA A 1 339 ? 37.278 60.568 15.611 1.00 41.56 339 ALA A N 1
ATOM 2541 C CA . ALA A 1 339 ? 38.125 60.323 14.438 1.00 40.62 339 ALA A CA 1
ATOM 2542 C C . ALA A 1 339 ? 38.649 61.658 13.872 1.00 41.71 339 ALA A C 1
ATOM 2543 O O . ALA A 1 339 ? 37.938 62.659 13.980 1.00 40.27 339 ALA A O 1
ATOM 2545 N N . PRO A 1 340 ? 39.870 61.719 13.278 1.00 37.33 340 PRO A N 1
ATOM 2546 C CA . PRO A 1 340 ? 40.358 63.009 12.753 1.00 36.28 340 PRO A CA 1
ATOM 2547 C C . PRO A 1 340 ? 39.540 63.549 11.573 1.00 37.90 340 PRO A C 1
ATOM 2548 O O . PRO A 1 340 ? 38.948 62.747 10.846 1.00 37.98 340 PRO A O 1
ATOM 2552 N N . PRO A 1 341 ? 39.484 64.887 11.357 1.00 32.66 341 PRO A N 1
ATOM 2553 C CA . PRO A 1 341 ? 38.744 65.406 10.195 1.00 31.88 341 PRO A CA 1
ATOM 2554 C C . PRO A 1 341 ? 39.484 65.089 8.894 1.00 35.52 341 PRO A C 1
ATOM 2555 O O . PRO A 1 341 ? 40.705 64.904 8.910 1.00 34.89 341 PRO A O 1
ATOM 2559 N N . ARG A 1 342 ? 38.744 64.998 7.781 1.00 34.55 342 ARG A N 1
ATOM 2560 C CA . ARG A 1 342 ? 39.299 64.637 6.474 1.00 34.80 342 ARG A CA 1
ATOM 2561 C C . ARG A 1 342 ? 39.364 65.810 5.509 1.00 36.45 342 ARG A C 1
ATOM 2562 O O . ARG A 1 342 ? 38.567 66.743 5.618 1.00 35.03 342 ARG A O 1
ATOM 2570 N N . ASN A 1 343 ? 40.321 65.746 4.551 1.00 32.98 343 ASN A N 1
ATOM 2571 C CA . ASN A 1 343 ? 40.561 66.726 3.482 1.00 32.11 343 ASN A CA 1
ATOM 2572 C C . ASN A 1 343 ? 40.592 68.178 3.980 1.00 33.61 343 ASN A C 1
ATOM 2573 O O . ASN A 1 343 ? 40.050 69.071 3.321 1.00 33.14 343 ASN A O 1
ATOM 2578 N N . VAL A 1 344 ? 41.212 68.407 5.151 1.00 29.06 344 VAL A N 1
ATOM 2579 C CA . VAL A 1 344 ? 41.295 69.745 5.740 1.00 27.43 344 VAL A CA 1
ATOM 2580 C C . VAL A 1 344 ? 42.285 70.618 4.986 1.00 31.08 344 VAL A C 1
ATOM 2581 O O . VAL A 1 344 ? 43.417 70.204 4.724 1.00 30.18 344 VAL A O 1
ATOM 2585 N N . ARG A 1 345 ? 41.830 71.827 4.628 1.00 28.20 345 ARG A N 1
ATOM 2586 C CA . ARG A 1 345 ? 42.616 72.836 3.941 1.00 27.78 345 ARG A CA 1
ATOM 2587 C C . ARG A 1 345 ? 42.569 74.131 4.755 1.00 28.54 345 ARG A C 1
ATOM 2588 O O . ARG A 1 345 ? 41.492 74.543 5.194 1.00 27.21 345 ARG A O 1
ATOM 2596 N N . VAL A 1 346 ? 43.743 74.748 4.975 1.00 23.78 346 VAL A N 1
ATOM 2597 C CA . VAL A 1 346 ? 43.881 76.014 5.712 1.00 22.32 346 VAL A CA 1
ATOM 2598 C C . VAL A 1 346 ? 44.485 77.046 4.741 1.00 25.94 346 VAL A C 1
ATOM 2599 O O . VAL A 1 346 ? 45.544 76.778 4.165 1.00 26.11 346 VAL A O 1
ATOM 2603 N N . THR A 1 347 ? 43.804 78.206 4.545 1.00 22.44 347 THR A N 1
ATOM 2604 C CA A THR A 1 347 ? 44.278 79.257 3.632 0.44 22.23 347 THR A CA 1
ATOM 2605 C CA B THR A 1 347 ? 44.256 79.251 3.614 0.56 22.31 347 THR A CA 1
ATOM 2606 C C . THR A 1 347 ? 44.210 80.639 4.262 1.00 25.24 347 THR A C 1
ATOM 2607 O O . THR A 1 347 ? 43.231 80.973 4.933 1.00 24.39 347 THR A O 1
ATOM 2614 N N . GLY A 1 348 ? 45.245 81.436 4.019 1.00 21.95 348 GLY A N 1
ATOM 2615 C CA . GLY A 1 348 ? 45.336 82.801 4.520 1.00 21.30 348 GLY A CA 1
ATOM 2616 C C . GLY A 1 348 ? 46.650 83.098 5.202 1.00 25.32 348 GLY A C 1
ATOM 2617 O O . GLY A 1 348 ? 47.716 82.861 4.635 1.00 24.97 348 GLY A O 1
ATOM 2618 N N . CYS A 1 349 ? 46.570 83.638 6.420 1.00 21.88 349 CYS A N 1
ATOM 2619 C CA . CYS A 1 349 ? 47.732 83.984 7.224 1.00 21.72 349 CYS A CA 1
ATOM 2620 C C . CYS A 1 349 ? 47.502 83.643 8.695 1.00 24.68 349 CYS A C 1
ATOM 2621 O O . CYS A 1 349 ? 46.368 83.377 9.096 1.00 24.29 349 CYS A O 1
ATOM 2624 N N . TYR A 1 350 ? 48.581 83.638 9.494 1.00 21.17 350 TYR A N 1
ATOM 2625 C CA . TYR A 1 350 ? 48.513 83.408 10.938 1.00 20.27 350 TYR A CA 1
ATOM 2626 C C . TYR A 1 350 ? 49.140 84.612 11.641 1.00 22.62 350 TYR A C 1
ATOM 2627 O O . TYR A 1 350 ? 49.965 85.310 11.032 1.00 21.69 350 TYR A O 1
ATOM 2636 N N . GLN A 1 351 ? 48.742 84.870 12.910 1.00 19.50 351 GLN A N 1
ATOM 2637 C CA . GLN A 1 351 ? 49.216 86.002 13.729 1.00 18.72 351 GLN A CA 1
ATOM 2638 C C . GLN A 1 351 ? 49.176 87.332 12.938 1.00 22.56 351 GLN A C 1
ATOM 2639 O O . GLN A 1 351 ? 50.077 88.166 13.058 1.00 21.40 351 GLN A O 1
ATOM 2645 N N . CYS A 1 352 ? 48.120 87.509 12.123 1.00 20.04 352 CYS A N 1
ATOM 2646 C CA . CYS A 1 352 ? 47.977 88.619 11.183 1.00 20.38 352 CYS A CA 1
ATOM 2647 C C . CYS A 1 352 ? 46.765 89.522 11.373 1.00 23.76 352 CYS A C 1
ATOM 2648 O O . CYS A 1 352 ? 46.767 90.636 10.853 1.00 23.56 352 CYS A O 1
ATOM 2651 N N . GLY A 1 353 ? 45.724 89.028 12.037 1.00 20.36 353 GLY A N 1
ATOM 2652 C CA . GLY A 1 353 ? 44.513 89.810 12.250 1.00 19.93 353 GLY A CA 1
ATOM 2653 C C . GLY A 1 353 ? 43.413 89.580 11.234 1.00 21.97 353 GLY A C 1
ATOM 2654 O O . GLY A 1 353 ? 42.325 90.137 11.386 1.00 21.84 353 GLY A O 1
ATOM 2655 N N . THR A 1 354 ? 43.689 88.790 10.176 1.00 17.88 354 THR A N 1
ATOM 2656 C CA . THR A 1 354 ? 42.673 88.424 9.186 1.00 18.01 354 THR A CA 1
ATOM 2657 C C . THR A 1 354 ? 42.373 86.936 9.397 1.00 21.76 354 THR A C 1
ATOM 2658 O O . THR A 1 354 ? 43.286 86.116 9.270 1.00 21.51 354 THR A O 1
ATOM 2662 N N . PRO A 1 355 ? 41.107 86.571 9.705 1.00 18.60 355 PRO A N 1
ATOM 2663 C CA . PRO A 1 355 ? 40.778 85.145 9.896 1.00 18.22 355 PRO A CA 1
ATOM 2664 C C . PRO A 1 355 ? 41.143 84.297 8.684 1.00 22.62 355 PRO A C 1
ATOM 2665 O O . PRO A 1 355 ? 40.884 84.702 7.547 1.00 21.92 355 PRO A O 1
ATOM 2669 N N . ALA A 1 356 ? 41.778 83.145 8.932 1.00 19.70 356 ALA A N 1
ATOM 2670 C CA . ALA A 1 356 ? 42.157 82.186 7.897 1.00 20.27 356 ALA A CA 1
ATOM 2671 C C . ALA A 1 356 ? 40.955 81.295 7.599 1.00 25.82 356 ALA A C 1
ATOM 2672 O O . ALA A 1 356 ? 40.112 81.100 8.475 1.00 25.82 356 ALA A O 1
ATOM 2674 N N . LEU A 1 357 ? 40.864 80.769 6.374 1.00 23.80 357 LEU A N 1
ATOM 2675 C CA . LEU A 1 357 ? 39.770 79.884 6.000 1.00 24.77 357 LEU A CA 1
ATOM 2676 C C . LEU A 1 357 ? 40.166 78.442 6.311 1.00 27.44 357 LEU A C 1
ATOM 2677 O O . LEU A 1 357 ? 41.210 77.979 5.850 1.00 26.73 357 LEU A O 1
ATOM 2682 N N . VAL A 1 358 ? 39.340 77.748 7.109 1.00 23.60 358 VAL A N 1
ATOM 2683 C CA . VAL A 1 358 ? 39.550 76.343 7.476 1.00 23.27 358 VAL A CA 1
ATOM 2684 C C . VAL A 1 358 ? 38.353 75.566 6.929 1.00 27.56 358 VAL A C 1
ATOM 2685 O O . VAL A 1 358 ? 37.211 75.839 7.307 1.00 26.44 358 VAL A O 1
ATOM 2689 N N . GLU A 1 359 ? 38.614 74.630 6.009 1.00 25.98 359 GLU A N 1
ATOM 2690 C CA . GLU A 1 359 ? 37.565 73.827 5.385 1.00 27.09 359 GLU A CA 1
ATOM 2691 C C . GLU A 1 359 ? 37.933 72.352 5.355 1.00 30.25 359 GLU A C 1
ATOM 2692 O O . GLU A 1 359 ? 39.108 72.016 5.237 1.00 29.98 359 GLU A O 1
ATOM 2698 N N . GLY A 1 360 ? 36.931 71.491 5.459 1.00 26.99 360 GLY A N 1
ATOM 2699 C CA . GLY A 1 360 ? 37.150 70.051 5.436 1.00 26.93 360 GLY A CA 1
ATOM 2700 C C . GLY A 1 360 ? 35.905 69.225 5.658 1.00 31.42 360 GLY A C 1
ATOM 2701 O O . GLY A 1 360 ? 34.783 69.731 5.559 1.00 30.58 360 GLY A O 1
ATOM 2702 N N . LEU A 1 361 ? 36.111 67.942 5.977 1.00 29.05 361 LEU A N 1
ATOM 2703 C CA . LEU A 1 361 ? 35.034 66.992 6.218 1.00 30.16 361 LEU A CA 1
ATOM 2704 C C . LEU A 1 361 ? 35.085 66.482 7.658 1.00 34.17 361 LEU A C 1
ATOM 2705 O O . LEU A 1 361 ? 36.068 65.855 8.066 1.00 34.17 361 LEU A O 1
ATOM 2710 N N . ALA A 1 362 ? 34.027 66.771 8.427 1.00 30.20 362 ALA A N 1
ATOM 2711 C CA . ALA A 1 362 ? 33.895 66.305 9.804 1.00 30.32 362 ALA A CA 1
ATOM 2712 C C . ALA A 1 362 ? 33.387 64.850 9.759 1.00 34.62 362 ALA A C 1
ATOM 2713 O O . ALA A 1 362 ? 32.488 64.549 8.969 1.00 33.32 362 ALA A O 1
ATOM 2715 N N . PRO A 1 363 ? 33.983 63.919 10.537 1.00 33.30 363 PRO A N 1
ATOM 2716 C CA . PRO A 1 363 ? 33.548 62.512 10.457 1.00 34.81 363 PRO A CA 1
ATOM 2717 C C . PRO A 1 363 ? 32.277 62.202 11.254 1.00 39.19 363 PRO A C 1
ATOM 2718 O O . PRO A 1 363 ? 31.765 63.066 11.960 1.00 37.96 363 PRO A O 1
ATOM 2722 N N . GLY A 1 364 ? 31.796 60.963 11.155 1.00 37.46 364 GLY A N 1
ATOM 2723 C CA . GLY A 1 364 ? 30.618 60.514 11.892 1.00 38.26 364 GLY A CA 1
ATOM 2724 C C . GLY A 1 364 ? 30.902 60.307 13.369 1.00 42.64 364 GLY A C 1
ATOM 2725 O O . GLY A 1 364 ? 32.056 60.391 13.803 1.00 41.81 364 GLY A O 1
ATOM 2726 N N . GLY A 1 365 ? 29.849 60.044 14.137 1.00 40.42 365 GLY A N 1
ATOM 2727 C CA . GLY A 1 365 ? 29.944 59.784 15.572 1.00 41.09 365 GLY A CA 1
ATOM 2728 C C . GLY A 1 365 ? 29.410 60.873 16.480 1.00 44.53 365 GLY A C 1
ATOM 2729 O O . GLY A 1 365 ? 29.086 60.606 17.642 1.00 45.71 365 GLY A O 1
ATOM 2730 N N . GLY A 1 366 ? 29.329 62.091 15.950 1.00 38.66 366 GLY A N 1
ATOM 2731 C CA . GLY A 1 366 ? 28.856 63.275 16.661 1.00 37.46 366 GLY A CA 1
ATOM 2732 C C . GLY A 1 366 ? 29.504 64.536 16.135 1.00 37.63 366 GLY A C 1
ATOM 2733 O O . GLY A 1 366 ? 30.029 64.538 15.019 1.00 35.06 366 GLY A O 1
ATOM 2734 N N . ASN A 1 367 ? 29.481 65.622 16.932 1.00 34.02 367 ASN A N 1
ATOM 2735 C CA . ASN A 1 367 ? 30.091 66.886 16.527 1.00 32.42 367 ASN A CA 1
ATOM 2736 C C . ASN A 1 367 ? 31.602 66.833 16.683 1.00 35.42 367 ASN A C 1
ATOM 2737 O O . ASN A 1 367 ? 32.105 66.315 17.684 1.00 35.60 367 ASN A O 1
ATOM 2742 N N . CYS A 1 368 ? 32.323 67.351 15.684 1.00 30.95 368 CYS A N 1
ATOM 2743 C CA . CYS A 1 368 ? 33.778 67.416 15.724 1.00 30.52 368 CYS A CA 1
ATOM 2744 C C . CYS A 1 368 ? 34.188 68.678 16.455 1.00 32.63 368 CYS A C 1
ATOM 2745 O O . CYS A 1 368 ? 33.962 69.773 15.945 1.00 31.46 368 CYS A O 1
ATOM 2748 N N . HIS A 1 369 ? 34.813 68.533 17.628 1.00 29.11 369 HIS A N 1
ATOM 2749 C CA . HIS A 1 369 ? 35.346 69.669 18.379 1.00 28.01 369 HIS A CA 1
ATOM 2750 C C . HIS A 1 369 ? 36.709 69.905 17.742 1.00 30.18 369 HIS A C 1
ATOM 2751 O O . HIS A 1 369 ? 37.709 69.288 18.118 1.00 29.50 369 HIS A O 1
ATOM 2758 N N . LEU A 1 370 ? 36.699 70.715 16.676 1.00 25.34 370 LEU A N 1
ATOM 2759 C CA . LEU A 1 370 ? 37.850 70.970 15.826 1.00 24.58 370 LEU A CA 1
ATOM 2760 C C . LEU A 1 370 ? 38.968 71.777 16.447 1.00 26.94 370 LEU A C 1
ATOM 2761 O O . LEU A 1 370 ? 38.737 72.871 16.960 1.00 25.44 370 LEU A O 1
ATOM 2766 N N . THR A 1 371 ? 40.192 71.229 16.374 1.00 23.92 371 THR A N 1
ATOM 2767 C CA . THR A 1 371 ? 41.409 71.908 16.818 1.00 23.31 371 THR A CA 1
ATOM 2768 C C . THR A 1 371 ? 42.399 71.985 15.666 1.00 27.10 371 THR A C 1
ATOM 2769 O O . THR A 1 371 ? 42.491 71.055 14.864 1.00 26.98 371 THR A O 1
ATOM 2773 N N . VAL A 1 372 ? 43.108 73.111 15.567 1.00 23.60 372 VAL A N 1
ATOM 2774 C CA . VAL A 1 372 ? 44.114 73.382 14.538 1.00 23.16 372 VAL A CA 1
ATOM 2775 C C . VAL A 1 372 ? 45.371 73.680 15.357 1.00 26.77 372 VAL A C 1
ATOM 2776 O O . VAL A 1 372 ? 45.433 74.727 16.000 1.00 25.01 372 VAL A O 1
ATOM 2780 N N . ASN A 1 373 ? 46.325 72.722 15.415 1.00 24.63 373 ASN A N 1
ATOM 2781 C CA . ASN A 1 373 ? 47.530 72.802 16.261 1.00 24.95 373 ASN A CA 1
ATOM 2782 C C . ASN A 1 373 ? 47.145 73.093 17.731 1.00 28.86 373 ASN A C 1
ATOM 2783 O O . ASN A 1 373 ? 47.754 73.943 18.387 1.00 27.81 373 ASN A O 1
ATOM 2788 N N . GLY A 1 374 ? 46.086 72.428 18.194 1.00 26.44 374 GLY A N 1
ATOM 2789 C CA . GLY A 1 374 ? 45.557 72.583 19.546 1.00 26.80 374 GLY A CA 1
ATOM 2790 C C . GLY A 1 374 ? 44.659 73.784 19.795 1.00 29.68 374 GLY A C 1
ATOM 2791 O O . GLY A 1 374 ? 44.117 73.910 20.897 1.00 30.24 374 GLY A O 1
ATOM 2792 N N A GLU A 1 375 ? 44.492 74.672 18.794 0.25 25.16 375 GLU A N 1
ATOM 2793 N N B GLU A 1 375 ? 44.491 74.670 18.793 0.75 25.25 375 GLU A N 1
ATOM 2794 C CA A GLU A 1 375 ? 43.649 75.865 18.921 0.25 24.22 375 GLU A CA 1
ATOM 2795 C CA B GLU A 1 375 ? 43.645 75.861 18.926 0.75 24.20 375 GLU A CA 1
ATOM 2796 C C A GLU A 1 375 ? 42.197 75.532 18.619 0.25 27.94 375 GLU A C 1
ATOM 2797 C C B GLU A 1 375 ? 42.193 75.519 18.624 0.75 27.65 375 GLU A C 1
ATOM 2798 O O A GLU A 1 375 ? 41.903 74.994 17.551 0.25 27.05 375 GLU A O 1
ATOM 2799 O O B GLU A 1 375 ? 41.898 74.960 17.567 0.75 26.05 375 GLU A O 1
ATOM 2810 N N . ASP A 1 376 ? 41.288 75.873 19.548 1.00 24.91 376 ASP A N 1
ATOM 2811 C CA . ASP A 1 376 ? 39.851 75.637 19.403 1.00 25.19 376 ASP A CA 1
ATOM 2812 C C . ASP A 1 376 ? 39.280 76.566 18.324 1.00 27.90 376 ASP A C 1
ATOM 2813 O O . ASP A 1 376 ? 39.375 77.787 18.452 1.00 27.03 376 ASP A O 1
ATOM 2818 N N . VAL A 1 377 ? 38.728 75.980 17.247 1.00 24.70 377 VAL A N 1
ATOM 2819 C CA . VAL A 1 377 ? 38.133 76.759 16.151 1.00 24.21 377 VAL A CA 1
ATOM 2820 C C . VAL A 1 377 ? 36.610 76.547 16.029 1.00 28.58 377 VAL A C 1
ATOM 2821 O O . VAL A 1 377 ? 35.980 77.066 15.101 1.00 28.76 377 VAL A O 1
ATOM 2825 N N . GLY A 1 378 ? 36.042 75.814 16.989 1.00 24.96 378 GLY A N 1
ATOM 2826 C CA . GLY A 1 378 ? 34.615 75.524 17.054 1.00 25.14 378 GLY A CA 1
ATOM 2827 C C . GLY A 1 378 ? 34.264 74.063 16.868 1.00 28.83 378 GLY A C 1
ATOM 2828 O O . GLY A 1 378 ? 35.140 73.234 16.603 1.00 28.23 378 GLY A O 1
ATOM 2829 N N . ALA A 1 379 ? 32.968 73.741 17.022 1.00 26.04 379 ALA A N 1
ATOM 2830 C CA . ALA A 1 379 ? 32.451 72.387 16.842 1.00 26.77 379 ALA A CA 1
ATOM 2831 C C . ALA A 1 379 ? 31.561 72.341 15.608 1.00 29.80 379 ALA A C 1
ATOM 2832 O O . ALA A 1 379 ? 30.835 73.300 15.324 1.00 28.74 379 ALA A O 1
ATOM 2834 N N . PHE A 1 380 ? 31.668 71.249 14.841 1.00 26.64 380 PHE A N 1
ATOM 2835 C CA . PHE A 1 380 ? 30.960 71.099 13.572 1.00 26.64 380 PHE A CA 1
ATOM 2836 C C . PHE A 1 380 ? 30.238 69.772 13.443 1.00 31.40 380 PHE A C 1
ATOM 2837 O O . PHE A 1 380 ? 30.822 68.735 13.766 1.00 31.39 380 PHE A O 1
ATOM 2845 N N . PRO A 1 381 ? 28.983 69.768 12.929 1.00 28.61 381 PRO A N 1
ATOM 2846 C CA . PRO A 1 381 ? 28.281 68.490 12.736 1.00 29.56 381 PRO A CA 1
ATOM 2847 C C . PRO A 1 381 ? 28.962 67.654 11.645 1.00 32.59 381 PRO A C 1
ATOM 2848 O O . PRO A 1 381 ? 29.687 68.229 10.824 1.00 31.15 381 PRO A O 1
ATOM 2852 N N . PRO A 1 382 ? 28.782 66.311 11.614 1.00 29.90 382 PRO A N 1
ATOM 2853 C CA . PRO A 1 382 ? 29.419 65.514 10.547 1.00 30.11 382 PRO A CA 1
ATOM 2854 C C . PRO A 1 382 ? 29.099 66.036 9.146 1.00 34.12 382 PRO A C 1
ATOM 2855 O O . PRO A 1 382 ? 27.988 66.510 8.891 1.00 33.51 382 PRO A O 1
ATOM 2859 N N . GLY A 1 383 ? 30.092 65.967 8.269 1.00 30.93 383 GLY A N 1
ATOM 2860 C CA . GLY A 1 383 ? 29.975 66.436 6.895 1.00 31.29 383 GLY A CA 1
ATOM 2861 C C . GLY A 1 383 ? 30.874 67.622 6.622 1.00 34.07 383 GLY A C 1
ATOM 2862 O O . GLY A 1 383 ? 31.761 67.931 7.425 1.00 33.08 383 GLY A O 1
ATOM 2863 N N . LYS A 1 384 ? 30.652 68.293 5.482 1.00 30.97 384 LYS A N 1
ATOM 2864 C CA . LYS A 1 384 ? 31.446 69.451 5.072 1.00 30.41 384 LYS A CA 1
ATOM 2865 C C . LYS A 1 384 ? 31.302 70.615 6.046 1.00 32.61 384 LYS A C 1
ATOM 2866 O O . LYS A 1 384 ? 30.203 70.889 6.529 1.00 32.51 384 LYS A O 1
ATOM 2872 N N . PHE A 1 385 ? 32.421 71.277 6.346 1.00 27.66 385 PHE A N 1
ATOM 2873 C CA . PHE A 1 385 ? 32.442 72.452 7.210 1.00 26.61 385 PHE A CA 1
ATOM 2874 C C . PHE A 1 385 ? 33.367 73.500 6.613 1.00 29.31 385 PHE A C 1
ATOM 2875 O O . PHE A 1 385 ? 34.325 73.161 5.905 1.00 28.46 385 PHE A O 1
ATOM 2883 N N . VAL A 1 386 ? 33.058 74.766 6.904 1.00 26.00 386 VAL A N 1
ATOM 2884 C CA A VAL A 1 386 ? 33.807 75.952 6.464 0.45 25.17 386 VAL A CA 1
ATOM 2885 C CA C VAL A 1 386 ? 33.839 75.923 6.494 0.55 25.18 386 VAL A CA 1
ATOM 2886 C C . VAL A 1 386 ? 33.792 76.942 7.637 1.00 28.01 386 VAL A C 1
ATOM 2887 O O . VAL A 1 386 ? 32.715 77.239 8.158 1.00 27.60 386 VAL A O 1
ATOM 2894 N N . THR A 1 387 ? 34.967 77.420 8.070 1.00 23.69 387 THR A N 1
ATOM 2895 C CA . THR A 1 387 ? 35.049 78.394 9.163 1.00 23.50 387 THR A CA 1
ATOM 2896 C C . THR A 1 387 ? 36.161 79.405 8.937 1.00 27.57 387 THR A C 1
ATOM 2897 O O . THR A 1 387 ? 37.160 79.092 8.287 1.00 27.52 387 THR A O 1
ATOM 2901 N N . ALA A 1 388 ? 35.984 80.612 9.484 1.00 24.86 388 ALA A N 1
ATOM 2902 C CA . ALA A 1 388 ? 36.975 81.679 9.413 1.00 23.99 388 ALA A CA 1
ATOM 2903 C C . ALA A 1 388 ? 37.555 81.805 10.816 1.00 27.60 388 ALA A C 1
ATOM 2904 O O . ALA A 1 388 ? 36.858 82.229 11.743 1.00 27.03 388 ALA A O 1
ATOM 2906 N N . ALA A 1 389 ? 38.806 81.354 10.987 1.00 24.10 389 ALA A N 1
ATOM 2907 C CA . ALA A 1 389 ? 39.462 81.333 12.293 1.00 23.60 389 ALA A CA 1
ATOM 2908 C C . ALA A 1 389 ? 40.726 82.162 12.363 1.00 24.92 389 ALA A C 1
ATOM 2909 O O . ALA A 1 389 ? 41.556 82.114 11.454 1.00 23.64 389 ALA A O 1
ATOM 2911 N N . LEU A 1 390 ? 40.891 82.904 13.466 1.00 20.43 390 LEU A N 1
ATOM 2912 C CA . LEU A 1 390 ? 42.106 83.678 13.686 1.00 19.50 390 LEU A CA 1
ATOM 2913 C C . LEU A 1 390 ? 43.128 82.714 14.276 1.00 25.56 390 LEU A C 1
ATOM 2914 O O . LEU A 1 390 ? 42.938 82.214 15.388 1.00 27.25 390 LEU A O 1
ATOM 2919 N N . LEU A 1 391 ? 44.150 82.370 13.491 1.00 21.10 391 LEU A N 1
ATOM 2920 C CA . LEU A 1 391 ? 45.160 81.400 13.906 1.00 20.92 391 LEU A CA 1
ATOM 2921 C C . LEU A 1 391 ? 46.398 82.051 14.499 1.00 22.98 391 LEU A C 1
ATOM 2922 O O . LEU A 1 391 ? 46.905 83.025 13.948 1.00 21.90 391 LEU A O 1
ATOM 2927 N N . ASN A 1 392 ? 46.884 81.495 15.619 1.00 20.21 392 ASN A N 1
ATOM 2928 C CA . ASN A 1 392 ? 48.083 81.963 16.315 1.00 20.64 392 ASN A CA 1
ATOM 2929 C C . ASN A 1 392 ? 49.313 81.120 16.014 1.00 25.14 392 ASN A C 1
ATOM 2930 O O . ASN A 1 392 ? 50.425 81.532 16.341 1.00 25.81 392 ASN A O 1
ATOM 2935 N N . THR A 1 393 ? 49.123 79.928 15.435 1.00 21.92 393 THR A N 1
ATOM 2936 C CA . THR A 1 393 ? 50.243 79.029 15.167 1.00 22.06 393 THR A CA 1
ATOM 2937 C C . THR A 1 393 ? 50.627 78.996 13.689 1.00 26.53 393 THR A C 1
ATOM 2938 O O . THR A 1 393 ? 49.752 79.145 12.833 1.00 25.06 393 THR A O 1
ATOM 2942 N N . PRO A 1 394 ? 51.919 78.749 13.371 1.00 24.80 394 PRO A N 1
ATOM 2943 C CA . PRO A 1 394 ? 52.319 78.657 11.959 1.00 24.91 394 PRO A CA 1
ATOM 2944 C C . PRO A 1 394 ? 52.045 77.278 11.347 1.00 28.19 394 PRO A C 1
ATOM 2945 O O . PRO A 1 394 ? 51.874 76.317 12.105 1.00 26.57 394 PRO A O 1
ATOM 2949 N N . PRO A 1 395 ? 52.103 77.122 9.995 1.00 25.93 395 PRO A N 1
ATOM 2950 C CA . PRO A 1 395 ? 52.005 75.770 9.417 1.00 26.60 395 PRO A CA 1
ATOM 2951 C C . PRO A 1 395 ? 53.281 74.953 9.740 1.00 31.68 395 PRO A C 1
ATOM 2952 O O . PRO A 1 395 ? 54.301 75.562 10.073 1.00 31.61 395 PRO A O 1
ATOM 2956 N N . PRO A 1 396 ? 53.284 73.601 9.688 1.00 29.09 396 PRO A N 1
ATOM 2957 C CA . PRO A 1 396 ? 52.184 72.693 9.317 1.00 28.93 396 PRO A CA 1
ATOM 2958 C C . PRO A 1 396 ? 51.071 72.638 10.357 1.00 31.04 396 PRO A C 1
ATOM 2959 O O . PRO A 1 396 ? 51.309 72.914 11.536 1.00 30.30 396 PRO A O 1
ATOM 2963 N N . TYR A 1 397 ? 49.853 72.302 9.909 1.00 26.72 397 TYR A N 1
ATOM 2964 C CA . TYR A 1 397 ? 48.684 72.228 10.777 1.00 25.38 397 TYR A CA 1
ATOM 2965 C C . TYR A 1 397 ? 48.215 70.816 11.048 1.00 30.03 397 TYR A C 1
ATOM 2966 O O . TYR A 1 397 ? 47.867 70.080 10.121 1.00 30.74 397 TYR A O 1
ATOM 2975 N N . GLN A 1 398 ? 48.232 70.440 12.332 1.00 27.14 398 GLN A N 1
ATOM 2976 C CA . GLN A 1 398 ? 47.740 69.154 12.813 1.00 27.96 398 GLN A CA 1
ATOM 2977 C C . GLN A 1 398 ? 46.291 69.398 13.221 1.00 31.04 398 GLN A C 1
ATOM 2978 O O . GLN A 1 398 ? 46.017 70.274 14.050 1.00 30.23 398 GLN A O 1
ATOM 2984 N N . VAL A 1 399 ? 45.364 68.677 12.582 1.00 28.41 399 VAL A N 1
ATOM 2985 C CA . VAL A 1 399 ? 43.923 68.827 12.811 1.00 27.63 399 VAL A CA 1
ATOM 2986 C C . VAL A 1 399 ? 43.325 67.617 13.519 1.00 32.36 399 VAL A C 1
ATOM 2987 O O . VAL A 1 399 ? 43.654 66.478 13.178 1.00 32.97 399 VAL A O 1
ATOM 2991 N N . SER A 1 400 ? 42.464 67.864 14.519 1.00 28.56 400 SER A N 1
ATOM 2992 C CA . SER A 1 400 ? 41.861 66.811 15.333 1.00 29.44 400 SER A CA 1
ATOM 2993 C C . SER A 1 400 ? 40.417 67.131 15.738 1.00 33.40 400 SER A C 1
ATOM 2994 O O . SER A 1 400 ? 40.024 68.299 15.751 1.00 31.79 400 SER A O 1
ATOM 2997 N N . CYS A 1 401 ? 39.642 66.081 16.087 1.00 31.39 401 CYS A N 1
ATOM 2998 C CA . CYS A 1 401 ? 38.274 66.197 16.601 1.00 31.68 401 CYS A CA 1
ATOM 2999 C C . CYS A 1 401 ? 38.271 65.804 18.095 1.00 38.53 401 CYS A C 1
ATOM 3000 O O . CYS A 1 401 ? 37.214 65.525 18.658 1.00 40.40 401 CYS A O 1
ATOM 3003 N N . GLY A 1 402 ? 39.453 65.778 18.713 1.00 35.29 402 GLY A N 1
ATOM 3004 C CA . GLY A 1 402 ? 39.617 65.424 20.120 1.00 36.54 402 GLY A CA 1
ATOM 3005 C C . GLY A 1 402 ? 40.356 64.122 20.376 1.00 42.67 402 GLY A C 1
ATOM 3006 O O . GLY A 1 402 ? 40.696 63.821 21.524 1.00 43.73 402 GLY A O 1
ATOM 3007 N N . GLY A 1 403 ? 40.597 63.355 19.315 1.00 39.68 403 GLY A N 1
ATOM 3008 C CA . GLY A 1 403 ? 41.313 62.087 19.382 1.00 41.26 403 GLY A CA 1
ATOM 3009 C C . GLY A 1 403 ? 42.609 62.148 18.603 1.00 45.51 403 GLY A C 1
ATOM 3010 O O . GLY A 1 403 ? 43.450 63.013 18.867 1.00 44.57 403 GLY A O 1
ATOM 3011 N N . GLU A 1 404 ? 42.758 61.252 17.613 1.00 43.04 404 GLU A N 1
ATOM 3012 C CA . GLU A 1 404 ? 43.934 61.192 16.740 1.00 43.25 404 GLU A CA 1
ATOM 3013 C C . GLU A 1 404 ? 43.975 62.410 15.816 1.00 45.63 404 GLU A C 1
ATOM 3014 O O . GLU A 1 404 ? 42.927 62.962 15.472 1.00 44.35 404 GLU A O 1
ATOM 3020 N N . SER A 1 405 ? 45.185 62.842 15.444 1.00 41.90 405 SER A N 1
ATOM 3021 C CA . SER A 1 405 ? 45.390 63.997 14.574 1.00 40.49 405 SER A CA 1
ATOM 3022 C C . SER A 1 405 ? 45.830 63.598 13.167 1.00 44.34 405 SER A C 1
ATOM 3023 O O . SER A 1 405 ? 46.407 62.528 12.974 1.00 45.08 405 SER A O 1
ATOM 3026 N N . ASP A 1 406 ? 45.553 64.471 12.189 1.00 39.61 406 ASP A N 1
ATOM 3027 C CA . ASP A 1 406 ? 45.951 64.302 10.794 1.00 39.63 406 ASP A CA 1
ATOM 3028 C C . ASP A 1 406 ? 46.587 65.601 10.294 1.00 40.23 406 ASP A C 1
ATOM 3029 O O . ASP A 1 406 ? 46.351 66.663 10.876 1.00 37.59 406 ASP A O 1
ATOM 3034 N N . ARG A 1 407 ? 47.417 65.510 9.246 1.00 36.46 407 ARG A N 1
ATOM 3035 C CA . ARG A 1 407 ? 48.088 66.662 8.651 1.00 35.35 407 ARG A CA 1
ATOM 3036 C C . ARG A 1 407 ? 47.175 67.320 7.618 1.00 37.38 407 ARG A C 1
ATOM 3037 O O . ARG A 1 407 ? 46.767 66.677 6.651 1.00 38.49 407 ARG A O 1
ATOM 3045 N N . ALA A 1 408 ? 46.846 68.593 7.834 1.00 31.49 408 ALA A N 1
ATOM 3046 C CA . ALA A 1 408 ? 46.015 69.358 6.910 1.00 30.37 408 ALA A CA 1
ATOM 3047 C C . ALA A 1 408 ? 46.873 69.922 5.772 1.00 33.58 408 ALA A C 1
ATOM 3048 O O . ALA A 1 408 ? 48.099 69.997 5.906 1.00 33.15 408 ALA A O 1
ATOM 3050 N N . SER A 1 409 ? 46.220 70.306 4.652 1.00 30.36 409 SER A N 1
ATOM 3051 C CA A SER A 1 409 ? 46.884 70.942 3.513 0.48 30.33 409 SER A CA 1
ATOM 3052 C CA B SER A 1 409 ? 46.876 70.940 3.508 0.52 30.31 409 SER A CA 1
ATOM 3053 C C . SER A 1 409 ? 46.871 72.438 3.812 1.00 33.01 409 SER A C 1
ATOM 3054 O O . SER A 1 409 ? 45.862 72.948 4.307 1.00 31.86 409 SER A O 1
ATOM 3059 N N . ALA A 1 410 ? 47.991 73.139 3.581 1.00 29.14 410 ALA A N 1
ATOM 3060 C CA . ALA A 1 410 ? 48.010 74.566 3.902 1.00 28.28 410 ALA A CA 1
ATOM 3061 C C . ALA A 1 410 ? 48.685 75.469 2.894 1.00 31.59 410 ALA A C 1
ATOM 3062 O O . ALA A 1 410 ? 49.701 75.104 2.303 1.00 31.00 410 ALA A O 1
ATOM 3064 N N . ARG A 1 411 ? 48.109 76.669 2.729 1.00 27.78 411 ARG A N 1
ATOM 3065 C CA . ARG A 1 411 ? 48.626 77.777 1.929 1.00 27.94 411 ARG A CA 1
ATOM 3066 C C . ARG A 1 411 ? 48.469 78.972 2.859 1.00 28.95 411 ARG A C 1
ATOM 3067 O O . ARG A 1 411 ? 47.532 79.764 2.727 1.00 26.89 411 ARG A O 1
ATOM 3075 N N . VAL A 1 412 ? 49.333 79.016 3.894 1.00 25.37 412 VAL A N 1
ATOM 3076 C CA . VAL A 1 412 ? 49.295 80.032 4.949 1.00 24.16 412 VAL A CA 1
ATOM 3077 C C . VAL A 1 412 ? 50.615 80.793 5.009 1.00 27.77 412 VAL A C 1
ATOM 3078 O O . VAL A 1 412 ? 51.683 80.182 5.093 1.00 28.63 412 VAL A O 1
ATOM 3082 N N . ILE A 1 413 ? 50.532 82.128 4.957 1.00 22.58 413 ILE A N 1
ATOM 3083 C CA . ILE A 1 413 ? 51.705 83.003 4.993 1.00 21.74 413 ILE A CA 1
ATOM 3084 C C . ILE A 1 413 ? 51.904 83.611 6.385 1.00 23.92 413 ILE A C 1
ATOM 3085 O O . ILE A 1 413 ? 50.955 83.688 7.168 1.00 22.10 413 ILE A O 1
ATOM 3090 N N . ASP A 1 414 ? 53.134 84.048 6.689 1.00 20.54 414 ASP A N 1
ATOM 3091 C CA . ASP A 1 414 ? 53.441 84.632 7.995 1.00 19.59 414 ASP A CA 1
ATOM 3092 C C . ASP A 1 414 ? 53.034 86.119 8.115 1.00 22.56 414 ASP A C 1
ATOM 3093 O O . ASP A 1 414 ? 52.687 86.716 7.091 1.00 21.89 414 ASP A O 1
ATOM 3098 N N . PRO A 1 415 ? 53.044 86.728 9.334 1.00 19.74 415 PRO A N 1
ATOM 3099 C CA . PRO A 1 415 ? 52.636 88.144 9.463 1.00 19.91 415 PRO A CA 1
ATOM 3100 C C . PRO A 1 415 ? 53.429 89.135 8.614 1.00 23.61 415 PRO A C 1
ATOM 3101 O O . PRO A 1 415 ? 52.840 90.085 8.096 1.00 22.37 415 PRO A O 1
ATOM 3105 N N . ALA A 1 416 ? 54.754 88.926 8.465 1.00 21.38 416 ALA A N 1
ATOM 3106 C CA . ALA A 1 416 ? 55.585 89.799 7.640 1.00 21.51 416 ALA A CA 1
ATOM 3107 C C . ALA A 1 416 ? 55.143 89.705 6.170 1.00 24.46 416 ALA A C 1
ATOM 3108 O O . ALA A 1 416 ? 54.947 90.738 5.536 1.00 23.05 416 ALA A O 1
ATOM 3110 N N . ALA A 1 417 ? 54.910 88.476 5.658 1.00 20.83 417 ALA A N 1
ATOM 3111 C CA . ALA A 1 417 ? 54.444 88.258 4.283 1.00 20.39 417 ALA A CA 1
ATOM 3112 C C . ALA A 1 417 ? 53.065 88.896 4.063 1.00 22.88 417 ALA A C 1
ATOM 3113 O O . ALA A 1 417 ? 52.845 89.517 3.022 1.00 21.83 417 ALA A O 1
ATOM 3115 N N . GLN A 1 418 ? 52.168 88.798 5.066 1.00 19.04 418 GLN A N 1
ATOM 3116 C CA . GLN A 1 418 ? 50.836 89.417 5.017 1.00 18.90 418 GLN A CA 1
ATOM 3117 C C . GLN A 1 418 ? 50.948 90.936 4.881 1.00 21.89 418 GLN A C 1
ATOM 3118 O O . GLN A 1 418 ? 50.231 91.539 4.081 1.00 20.82 418 GLN A O 1
ATOM 3124 N N . SER A 1 419 ? 51.885 91.539 5.629 1.00 18.62 419 SER A N 1
ATOM 3125 C CA . SER A 1 419 ? 52.138 92.978 5.614 1.00 18.29 419 SER A CA 1
ATOM 3126 C C . SER A 1 419 ? 52.588 93.474 4.236 1.00 22.27 419 SER A C 1
ATOM 3127 O O . SER A 1 419 ? 52.372 94.639 3.916 1.00 21.60 419 SER A O 1
ATOM 3130 N N . PHE A 1 420 ? 53.192 92.587 3.417 1.00 19.67 420 PHE A N 1
ATOM 3131 C CA . PHE A 1 420 ? 53.647 92.925 2.067 1.00 19.85 420 PHE A CA 1
ATOM 3132 C C . PHE A 1 420 ? 52.723 92.390 0.957 1.00 24.50 420 PHE A C 1
ATOM 3133 O O . PHE A 1 420 ? 52.989 92.616 -0.223 1.00 24.77 420 PHE A O 1
ATOM 3141 N N . THR A 1 421 ? 51.615 91.719 1.340 1.00 21.17 421 THR A N 1
ATOM 3142 C CA . THR A 1 421 ? 50.625 91.195 0.397 1.00 21.18 421 THR A CA 1
ATOM 3143 C C . THR A 1 421 ? 49.633 92.302 0.061 1.00 24.92 421 THR A C 1
ATOM 3144 O O . THR A 1 421 ? 49.116 92.965 0.962 1.00 24.13 421 THR A O 1
ATOM 3148 N N . GLY A 1 422 ? 49.386 92.491 -1.229 1.00 21.57 422 GLY A N 1
ATOM 3149 C CA . GLY A 1 422 ? 48.482 93.523 -1.716 1.00 21.20 422 GLY A CA 1
ATOM 3150 C C . GLY A 1 422 ? 49.187 94.833 -2.005 1.00 23.91 422 GLY A C 1
ATOM 3151 O O . GLY A 1 422 ? 48.530 95.843 -2.272 1.00 23.51 422 GLY A O 1
ATOM 3152 N N . VAL A 1 423 ? 50.533 94.831 -1.922 1.00 19.59 423 VAL A N 1
ATOM 3153 C CA . VAL A 1 423 ? 51.384 95.987 -2.217 1.00 19.34 423 VAL A CA 1
ATOM 3154 C C . VAL A 1 423 ? 52.577 95.580 -3.089 1.00 23.17 423 VAL A C 1
ATOM 3155 O O . VAL A 1 423 ? 53.023 94.428 -3.028 1.00 22.85 423 VAL A O 1
ATOM 3159 N N . VAL A 1 424 ? 53.100 96.533 -3.876 1.00 19.53 424 VAL A N 1
ATOM 3160 C CA . VAL A 1 424 ? 54.311 96.344 -4.677 1.00 19.67 424 VAL A CA 1
ATOM 3161 C C . VAL A 1 424 ? 55.335 97.265 -4.020 1.00 23.48 424 VAL A C 1
ATOM 3162 O O . VAL A 1 424 ? 55.208 98.490 -4.104 1.00 22.46 424 VAL A O 1
ATOM 3166 N N . TYR A 1 425 ? 56.304 96.676 -3.308 1.00 20.50 425 TYR A N 1
ATOM 3167 C CA . TYR A 1 425 ? 57.297 97.446 -2.566 1.00 20.29 425 TYR A CA 1
ATOM 3168 C C . TYR A 1 425 ? 58.331 98.159 -3.433 1.00 24.38 425 TYR A C 1
ATOM 3169 O O . TYR A 1 425 ? 58.751 97.635 -4.464 1.00 23.42 425 TYR A O 1
ATOM 3178 N N . GLY A 1 426 ? 58.743 99.337 -2.969 1.00 21.29 426 GLY A N 1
ATOM 3179 C CA . GLY A 1 426 ? 59.847 100.098 -3.533 1.00 21.01 426 GLY A CA 1
ATOM 3180 C C . GLY A 1 426 ? 59.557 101.082 -4.634 1.00 24.65 426 GLY A C 1
ATOM 3181 O O . GLY A 1 426 ? 58.403 101.377 -4.943 1.00 23.48 426 GLY A O 1
ATOM 3182 N N . THR A 1 427 ? 60.643 101.593 -5.222 1.00 22.09 427 THR A N 1
ATOM 3183 C CA . THR A 1 427 ? 60.648 102.587 -6.295 1.00 21.73 427 THR A CA 1
ATOM 3184 C C . THR A 1 427 ? 59.744 102.193 -7.455 1.00 26.48 427 THR A C 1
ATOM 3185 O O . THR A 1 427 ? 59.786 101.050 -7.919 1.00 26.04 427 THR A O 1
ATOM 3189 N N . HIS A 1 428 ? 58.914 103.141 -7.905 1.00 24.39 428 HIS A N 1
ATOM 3190 C CA . HIS A 1 428 ? 58.059 102.935 -9.061 1.00 25.24 428 HIS A CA 1
ATOM 3191 C C . HIS A 1 428 ? 58.704 103.677 -10.206 1.00 28.21 428 HIS A C 1
ATOM 3192 O O . HIS A 1 428 ? 58.978 104.879 -10.104 1.00 26.46 428 HIS A O 1
ATOM 3199 N N . THR A 1 429 ? 59.006 102.946 -11.279 1.00 25.42 429 THR A N 1
ATOM 3200 C CA . THR A 1 429 ? 59.659 103.569 -12.418 1.00 26.50 429 THR A CA 1
ATOM 3201 C C . THR A 1 429 ? 58.797 103.578 -13.669 1.00 31.77 429 THR A C 1
ATOM 3202 O O . THR A 1 429 ? 57.950 102.696 -13.857 1.00 31.36 429 THR A O 1
ATOM 3206 N N A THR A 1 430 ? 59.015 104.583 -14.532 0.26 28.80 430 THR A N 1
ATOM 3207 N N B THR A 1 430 ? 59.033 104.582 -14.521 0.74 28.96 430 THR A N 1
ATOM 3208 C CA A THR A 1 430 ? 58.352 104.745 -15.827 0.26 29.11 430 THR A CA 1
ATOM 3209 C CA B THR A 1 430 ? 58.383 104.790 -15.811 0.74 29.38 430 THR A CA 1
ATOM 3210 C C A THR A 1 430 ? 59.323 105.423 -16.799 0.26 32.88 430 THR A C 1
ATOM 3211 C C B THR A 1 430 ? 59.420 105.343 -16.787 0.74 32.41 430 THR A C 1
ATOM 3212 O O A THR A 1 430 ? 60.162 106.227 -16.380 0.26 32.13 430 THR A O 1
ATOM 3213 O O B THR A 1 430 ? 60.383 105.999 -16.371 0.74 30.80 430 THR A O 1
ATOM 3220 N N . ALA A 1 431 ? 59.238 105.058 -18.077 1.00 29.72 431 ALA A N 1
ATOM 3221 C CA . ALA A 1 431 ? 60.115 105.567 -19.120 1.00 29.87 431 ALA A CA 1
ATOM 3222 C C . ALA A 1 431 ? 59.281 106.309 -20.141 1.00 33.81 431 ALA A C 1
ATOM 3223 O O . ALA A 1 431 ? 58.320 105.752 -20.682 1.00 35.25 431 ALA A O 1
ATOM 3225 N N . VAL A 1 432 ? 59.614 107.584 -20.366 1.00 27.85 432 VAL A N 1
ATOM 3226 C CA . VAL A 1 432 ? 58.953 108.403 -21.373 1.00 26.84 432 VAL A CA 1
ATOM 3227 C C . VAL A 1 432 ? 59.813 108.262 -22.621 1.00 29.77 432 VAL A C 1
ATOM 3228 O O . VAL A 1 432 ? 61.004 108.570 -22.586 1.00 27.74 432 VAL A O 1
ATOM 3232 N N . SER A 1 433 ? 59.225 107.741 -23.702 1.00 28.06 433 SER A N 1
ATOM 3233 C CA . SER A 1 433 ? 59.928 107.537 -24.963 1.00 28.43 433 SER A CA 1
ATOM 3234 C C . SER A 1 433 ? 59.999 108.832 -25.767 1.00 32.89 433 SER A C 1
ATOM 3235 O O . SER A 1 433 ? 59.153 109.717 -25.597 1.00 31.75 433 SER A O 1
ATOM 3238 N N . GLU A 1 434 ? 60.989 108.922 -26.677 1.00 31.48 434 GLU A N 1
ATOM 3239 C CA . GLU A 1 434 ? 61.124 110.031 -27.629 1.00 32.04 434 GLU A CA 1
ATOM 3240 C C . GLU A 1 434 ? 59.956 109.846 -28.609 1.00 36.58 434 GLU A C 1
ATOM 3241 O O . GLU A 1 434 ? 59.498 108.712 -28.781 1.00 36.56 434 GLU A O 1
ATOM 3247 N N . THR A 1 435 ? 59.475 110.921 -29.254 1.00 33.41 435 THR A N 1
ATOM 3248 C CA . THR A 1 435 ? 58.370 110.779 -30.219 1.00 62.30 435 THR A CA 1
ATOM 3249 C C . THR A 1 435 ? 58.831 110.136 -31.532 1.00 92.19 435 THR A C 1
ATOM 3250 O O . THR A 1 435 ? 60.026 110.108 -31.826 1.00 53.60 435 THR A O 1
ATOM 3254 N N . GLU B 1 2 ? 16.356 72.809 36.873 1.00 50.39 2 GLU B N 1
ATOM 3255 C CA . GLU B 1 2 ? 17.087 73.430 35.768 1.00 48.17 2 GLU B CA 1
ATOM 3256 C C . GLU B 1 2 ? 17.796 72.395 34.886 1.00 49.80 2 GLU B C 1
ATOM 3257 O O . GLU B 1 2 ? 18.155 71.315 35.362 1.00 50.86 2 GLU B O 1
ATOM 3263 N N . ALA B 1 3 ? 18.002 72.740 33.601 1.00 42.81 3 ALA B N 1
ATOM 3264 C CA . ALA B 1 3 ? 18.686 71.896 32.619 1.00 41.12 3 ALA B CA 1
ATOM 3265 C C . ALA B 1 3 ? 19.741 72.705 31.864 1.00 40.64 3 ALA B C 1
ATOM 3266 O O . ALA B 1 3 ? 19.580 73.918 31.690 1.00 38.97 3 ALA B O 1
ATOM 3268 N N . PHE B 1 4 ? 20.826 72.039 31.427 1.00 34.87 4 PHE B N 1
ATOM 3269 C CA . PHE B 1 4 ? 21.912 72.697 30.701 1.00 32.07 4 PHE B CA 1
ATOM 3270 C C . PHE B 1 4 ? 22.444 71.866 29.539 1.00 34.78 4 PHE B C 1
ATOM 3271 O O . PHE B 1 4 ? 22.574 70.648 29.659 1.00 35.12 4 PHE B O 1
ATOM 3279 N N . THR B 1 5 ? 22.811 72.547 28.435 1.00 30.02 5 THR B N 1
ATOM 3280 C CA . THR B 1 5 ? 23.426 71.945 27.249 1.00 29.16 5 THR B CA 1
ATOM 3281 C C . THR B 1 5 ? 24.235 72.968 26.454 1.00 30.60 5 THR B C 1
ATOM 3282 O O . THR B 1 5 ? 23.916 74.161 26.473 1.00 29.31 5 THR B O 1
ATOM 3286 N N . TYR B 1 6 ? 25.280 72.504 25.758 1.00 26.33 6 TYR B N 1
ATOM 3287 C CA . TYR B 1 6 ? 26.082 73.369 24.899 1.00 24.72 6 TYR B CA 1
ATOM 3288 C C . TYR B 1 6 ? 25.561 73.263 23.476 1.00 28.32 6 TYR B C 1
ATOM 3289 O O . TYR B 1 6 ? 25.300 72.157 22.990 1.00 28.43 6 TYR B O 1
ATOM 3298 N N . LEU B 1 7 ? 25.417 74.406 22.806 1.00 24.64 7 LEU B N 1
ATOM 3299 C CA . LEU B 1 7 ? 24.979 74.457 21.415 1.00 24.37 7 LEU B CA 1
ATOM 3300 C C . LEU B 1 7 ? 26.117 75.001 20.557 1.00 26.99 7 LEU B C 1
ATOM 3301 O O . LEU B 1 7 ? 26.542 76.140 20.773 1.00 25.05 7 LEU B O 1
ATOM 3306 N N . CYS B 1 8 ? 26.607 74.203 19.577 1.00 24.77 8 CYS B N 1
ATOM 3307 C CA . CYS B 1 8 ? 27.659 74.708 18.689 1.00 24.36 8 CYS B CA 1
ATOM 3308 C C . CYS B 1 8 ? 27.122 75.804 17.755 1.00 26.72 8 CYS B C 1
ATOM 3309 O O . CYS B 1 8 ? 25.907 75.942 17.603 1.00 25.76 8 CYS B O 1
ATOM 3312 N N . THR B 1 9 ? 28.010 76.627 17.208 1.00 22.89 9 THR B N 1
ATOM 3313 C CA . THR B 1 9 ? 27.634 77.817 16.438 1.00 22.48 9 THR B CA 1
ATOM 3314 C C . THR B 1 9 ? 27.714 77.685 14.911 1.00 27.65 9 THR B C 1
ATOM 3315 O O . THR B 1 9 ? 27.501 78.673 14.203 1.00 27.46 9 THR B O 1
ATOM 3319 N N . ALA B 1 10 ? 28.013 76.475 14.408 1.00 25.46 10 ALA B N 1
ATOM 3320 C CA . ALA B 1 10 ? 28.160 76.202 12.979 1.00 26.03 10 ALA B CA 1
ATOM 3321 C C . ALA B 1 10 ? 26.823 75.854 12.303 1.00 30.52 10 ALA B C 1
ATOM 3322 O O . ALA B 1 10 ? 25.921 75.381 12.992 1.00 29.12 10 ALA B O 1
ATOM 3324 N N . PRO B 1 11 ? 26.670 76.036 10.961 1.00 28.87 11 PRO B N 1
ATOM 3325 C CA . PRO B 1 11 ? 25.417 75.613 10.306 1.00 29.76 11 PRO B CA 1
ATOM 3326 C C . PRO B 1 11 ? 25.192 74.112 10.503 1.00 34.34 11 PRO B C 1
ATOM 3327 O O . PRO B 1 11 ? 26.135 73.324 10.378 1.00 34.52 11 PRO B O 1
ATOM 3331 N N . GLY B 1 12 ? 23.968 73.745 10.866 1.00 30.89 12 GLY B N 1
ATOM 3332 C CA . GLY B 1 12 ? 23.598 72.361 11.145 1.00 31.37 12 GLY B CA 1
ATOM 3333 C C . GLY B 1 12 ? 23.587 72.034 12.627 1.00 34.22 12 GLY B C 1
ATOM 3334 O O . GLY B 1 12 ? 23.082 70.978 13.019 1.00 35.05 12 GLY B O 1
ATOM 3335 N N . CYS B 1 13 ? 24.151 72.933 13.470 1.00 28.96 13 CYS B N 1
ATOM 3336 C CA . CYS B 1 13 ? 24.195 72.734 14.922 1.00 27.55 13 CYS B CA 1
ATOM 3337 C C . CYS B 1 13 ? 22.806 72.810 15.530 1.00 31.06 13 CYS B C 1
ATOM 3338 O O . CYS B 1 13 ? 22.053 73.749 15.254 1.00 29.36 13 CYS B O 1
ATOM 3341 N N . ALA B 1 14 ? 22.469 71.805 16.351 1.00 28.79 14 ALA B N 1
ATOM 3342 C CA . ALA B 1 14 ? 21.175 71.687 17.013 1.00 29.50 14 ALA B CA 1
ATOM 3343 C C . ALA B 1 14 ? 21.246 70.758 18.220 1.00 35.03 14 ALA B C 1
ATOM 3344 O O . ALA B 1 14 ? 22.007 69.788 18.215 1.00 35.57 14 ALA B O 1
ATOM 3346 N N . THR B 1 15 ? 20.437 71.054 19.243 1.00 32.03 15 THR B N 1
ATOM 3347 C CA . THR B 1 15 ? 20.288 70.234 20.447 1.00 32.73 15 THR B CA 1
ATOM 3348 C C . THR B 1 15 ? 18.844 69.728 20.466 1.00 39.03 15 THR B C 1
ATOM 3349 O O . THR B 1 15 ? 17.968 70.380 19.898 1.00 38.42 15 THR B O 1
ATOM 3353 N N . GLN B 1 16 ? 18.593 68.571 21.090 1.00 37.75 16 GLN B N 1
ATOM 3354 C CA . GLN B 1 16 ? 17.252 67.981 21.098 1.00 39.49 16 GLN B CA 1
ATOM 3355 C C . GLN B 1 16 ? 16.527 68.041 22.435 1.00 45.19 16 GLN B C 1
ATOM 3356 O O . GLN B 1 16 ? 15.293 68.114 22.451 1.00 45.76 16 GLN B O 1
ATOM 3362 N N . THR B 1 17 ? 17.277 67.992 23.553 1.00 41.90 17 THR B N 1
ATOM 3363 C CA . THR B 1 17 ? 16.702 67.959 24.902 1.00 42.59 17 THR B CA 1
ATOM 3364 C C . THR B 1 17 ? 17.137 69.120 25.808 1.00 45.32 17 THR B C 1
ATOM 3365 O O . THR B 1 17 ? 18.280 69.573 25.694 1.00 43.69 17 THR B O 1
ATOM 3369 N N . PRO B 1 18 ? 16.274 69.601 26.746 1.00 42.18 18 PRO B N 1
ATOM 3370 C CA . PRO B 1 18 ? 14.876 69.198 27.011 1.00 43.36 18 PRO B CA 1
ATOM 3371 C C . PRO B 1 18 ? 13.877 69.770 25.998 1.00 47.20 18 PRO B C 1
ATOM 3372 O O . PRO B 1 18 ? 12.790 69.221 25.826 1.00 48.14 18 PRO B O 1
ATOM 3376 N N . VAL B 1 19 ? 14.248 70.891 25.356 1.00 42.13 19 VAL B N 1
ATOM 3377 C CA . VAL B 1 19 ? 13.482 71.603 24.330 1.00 41.64 19 VAL B CA 1
ATOM 3378 C C . VAL B 1 19 ? 14.428 71.724 23.114 1.00 42.74 19 VAL B C 1
ATOM 3379 O O . VAL B 1 19 ? 15.559 72.186 23.294 1.00 41.07 19 VAL B O 1
ATOM 3383 N N . PRO B 1 20 ? 14.027 71.293 21.891 1.00 38.53 20 PRO B N 1
ATOM 3384 C CA . PRO B 1 20 ? 14.954 71.386 20.750 1.00 36.97 20 PRO B CA 1
ATOM 3385 C C . PRO B 1 20 ? 15.329 72.814 20.380 1.00 36.84 20 PRO B C 1
ATOM 3386 O O . PRO B 1 20 ? 14.470 73.696 20.329 1.00 36.39 20 PRO B O 1
ATOM 3390 N N . VAL B 1 21 ? 16.636 73.049 20.210 1.00 30.72 21 VAL B N 1
ATOM 3391 C CA . VAL B 1 21 ? 17.177 74.363 19.862 1.00 28.04 21 VAL B CA 1
ATOM 3392 C C . VAL B 1 21 ? 18.068 74.197 18.639 1.00 31.00 21 VAL B C 1
ATOM 3393 O O . VAL B 1 21 ? 18.973 73.364 18.642 1.00 30.93 21 VAL B O 1
ATOM 3397 N N . ARG B 1 22 ? 17.798 74.978 17.594 1.00 26.64 22 ARG B N 1
ATOM 3398 C CA . ARG B 1 22 ? 18.572 74.939 16.361 1.00 26.15 22 ARG B CA 1
ATOM 3399 C C . ARG B 1 22 ? 19.256 76.285 16.123 1.00 28.37 22 ARG B C 1
ATOM 3400 O O . ARG B 1 22 ? 18.636 77.334 16.316 1.00 27.45 22 ARG B O 1
ATOM 3408 N N . LEU B 1 23 ? 20.525 76.249 15.681 1.00 25.30 23 LEU B N 1
ATOM 3409 C CA . LEU B 1 23 ? 21.267 77.449 15.307 1.00 24.92 23 LEU B CA 1
ATOM 3410 C C . LEU B 1 23 ? 20.800 77.775 13.879 1.00 28.33 23 LEU B C 1
ATOM 3411 O O . LEU B 1 23 ? 21.162 77.069 12.933 1.00 28.96 23 LEU B O 1
ATOM 3416 N N . ALA B 1 24 ? 19.943 78.795 13.737 1.00 24.25 24 ALA B N 1
ATOM 3417 C CA . ALA B 1 24 ? 19.377 79.176 12.440 1.00 25.17 24 ALA B CA 1
ATOM 3418 C C . ALA B 1 24 ? 20.318 80.036 11.597 1.00 28.39 24 ALA B C 1
ATOM 3419 O O . ALA B 1 24 ? 20.280 79.970 10.371 1.00 29.12 24 ALA B O 1
ATOM 3421 N N . GLY B 1 25 ? 21.146 80.832 12.257 1.00 23.66 25 GLY B N 1
ATOM 3422 C CA . GLY B 1 25 ? 22.098 81.704 11.583 1.00 22.96 25 GLY B CA 1
ATOM 3423 C C . GLY B 1 25 ? 22.847 82.603 12.539 1.00 25.13 25 GLY B C 1
ATOM 3424 O O . GLY B 1 25 ? 22.569 82.615 13.742 1.00 23.19 25 GLY B O 1
ATOM 3425 N N . VAL B 1 26 ? 23.836 83.331 12.007 1.00 21.69 26 VAL B N 1
ATOM 3426 C CA . VAL B 1 26 ? 24.651 84.258 12.794 1.00 21.03 26 VAL B CA 1
ATOM 3427 C C . VAL B 1 26 ? 24.710 85.578 12.031 1.00 25.90 26 VAL B C 1
ATOM 3428 O O . VAL B 1 26 ? 25.072 85.602 10.851 1.00 26.28 26 VAL B O 1
ATOM 3432 N N . ARG B 1 27 ? 24.316 86.668 12.694 1.00 22.07 27 ARG B N 1
ATOM 3433 C CA . ARG B 1 27 ? 24.338 88.007 12.108 1.00 22.20 27 ARG B CA 1
ATOM 3434 C C . ARG B 1 27 ? 24.956 88.956 13.127 1.00 24.89 27 ARG B C 1
ATOM 3435 O O . ARG B 1 27 ? 25.550 88.495 14.102 1.00 23.60 27 ARG B O 1
ATOM 3443 N N . PHE B 1 28 ? 24.853 90.269 12.903 1.00 22.35 28 PHE B N 1
ATOM 3444 C CA . PHE B 1 28 ? 25.383 91.227 13.863 1.00 22.51 28 PHE B CA 1
ATOM 3445 C C . PHE B 1 28 ? 24.598 92.525 13.852 1.00 25.03 28 PHE B C 1
ATOM 3446 O O . PHE B 1 28 ? 23.977 92.879 12.847 1.00 25.86 28 PHE B O 1
ATOM 3454 N N . GLU B 1 29 ? 24.636 93.227 14.981 1.00 20.44 29 GLU B N 1
ATOM 3455 C CA . GLU B 1 29 ? 24.048 94.549 15.170 1.00 20.49 29 GLU B CA 1
ATOM 3456 C C . GLU B 1 29 ? 25.215 95.470 15.470 1.00 21.92 29 GLU B C 1
ATOM 3457 O O . GLU B 1 29 ? 26.222 95.012 16.010 1.00 21.13 29 GLU B O 1
ATOM 3463 N N . SER B 1 30 ? 25.098 96.752 15.123 1.00 18.00 30 SER B N 1
ATOM 3464 C CA . SER B 1 30 ? 26.158 97.722 15.385 1.00 17.58 30 SER B CA 1
ATOM 3465 C C . SER B 1 30 ? 25.616 99.134 15.316 1.00 21.26 30 SER B C 1
ATOM 3466 O O . SER B 1 30 ? 24.486 99.353 14.872 1.00 20.65 30 SER B O 1
ATOM 3469 N N . LYS B 1 31 ? 26.456 100.091 15.721 1.00 17.44 31 LYS B N 1
ATOM 3470 C CA . LYS B 1 31 ? 26.199 101.518 15.598 1.00 16.61 31 LYS B CA 1
ATOM 3471 C C . LYS B 1 31 ? 27.199 101.960 14.545 1.00 20.15 31 LYS B C 1
ATOM 3472 O O . LYS B 1 31 ? 28.412 101.961 14.776 1.00 19.17 31 LYS B O 1
ATOM 3478 N N . ILE B 1 32 ? 26.684 102.196 13.342 1.00 17.78 32 ILE B N 1
ATOM 3479 C CA . ILE B 1 32 ? 27.469 102.522 12.153 1.00 17.77 32 ILE B CA 1
ATOM 3480 C C . ILE B 1 32 ? 28.053 103.927 12.205 1.00 21.18 32 ILE B C 1
ATOM 3481 O O . ILE B 1 32 ? 27.381 104.865 12.627 1.00 20.43 32 ILE B O 1
ATOM 3486 N N . VAL B 1 33 ? 29.309 104.055 11.763 1.00 17.27 33 VAL B N 1
ATOM 3487 C CA . VAL B 1 33 ? 30.011 105.330 11.620 1.00 17.01 33 VAL B CA 1
ATOM 3488 C C . VAL B 1 33 ? 30.506 105.343 10.163 1.00 20.57 33 VAL B C 1
ATOM 3489 O O . VAL B 1 33 ? 31.456 104.636 9.828 1.00 20.14 33 VAL B O 1
ATOM 3493 N N . ASP B 1 34 ? 29.810 106.079 9.288 1.00 18.18 34 ASP B N 1
ATOM 3494 C CA . ASP B 1 34 ? 30.160 106.144 7.867 1.00 17.87 34 ASP B CA 1
ATOM 3495 C C . ASP B 1 34 ? 31.275 107.163 7.637 1.00 21.39 34 ASP B C 1
ATOM 3496 O O . ASP B 1 34 ? 31.065 108.365 7.822 1.00 21.31 34 ASP B O 1
ATOM 3501 N N . GLY B 1 35 ? 32.445 106.664 7.241 1.00 18.73 35 GLY B N 1
ATOM 3502 C CA . GLY B 1 35 ? 33.627 107.486 6.981 1.00 18.70 35 GLY B CA 1
ATOM 3503 C C . GLY B 1 35 ? 33.700 108.093 5.591 1.00 21.85 35 GLY B C 1
ATOM 3504 O O . GLY B 1 35 ? 34.568 108.925 5.324 1.00 20.82 35 GLY B O 1
ATOM 3505 N N . GLY B 1 36 ? 32.799 107.682 4.704 1.00 19.43 36 GLY B N 1
ATOM 3506 C CA . GLY B 1 36 ? 32.785 108.173 3.330 1.00 19.17 36 GLY B CA 1
ATOM 3507 C C . GLY B 1 36 ? 33.718 107.369 2.446 1.00 23.44 36 GLY B C 1
ATOM 3508 O O . GLY B 1 36 ? 33.707 106.136 2.503 1.00 23.71 36 GLY B O 1
ATOM 3509 N N . CYS B 1 37 ? 34.540 108.062 1.633 1.00 19.79 37 CYS B N 1
ATOM 3510 C CA . CYS B 1 37 ? 35.474 107.440 0.690 1.00 19.95 37 CYS B CA 1
ATOM 3511 C C . CYS B 1 37 ? 36.912 107.415 1.177 1.00 22.00 37 CYS B C 1
ATOM 3512 O O . CYS B 1 37 ? 37.403 108.403 1.723 1.00 20.82 37 CYS B O 1
ATOM 3515 N N . PHE B 1 38 ? 37.602 106.304 0.913 1.00 17.88 38 PHE B N 1
ATOM 3516 C CA . PHE B 1 38 ? 39.015 106.126 1.241 1.00 16.79 38 PHE B CA 1
ATOM 3517 C C . PHE B 1 38 ? 39.736 105.555 0.037 1.00 20.59 38 PHE B C 1
ATOM 3518 O O . PHE B 1 38 ? 39.155 104.780 -0.726 1.00 20.47 38 PHE B O 1
ATOM 3526 N N . ALA B 1 39 ? 41.002 105.934 -0.138 1.00 18.10 39 ALA B N 1
ATOM 3527 C CA . ALA B 1 39 ? 41.799 105.456 -1.266 1.00 18.30 39 ALA B CA 1
ATOM 3528 C C . ALA B 1 39 ? 43.285 105.518 -0.915 1.00 22.25 39 ALA B C 1
ATOM 3529 O O . ALA B 1 39 ? 43.667 106.292 -0.034 1.00 20.29 39 ALA B O 1
ATOM 3531 N N . PRO B 1 40 ? 44.163 104.753 -1.595 1.00 20.36 40 PRO B N 1
ATOM 3532 C CA . PRO B 1 40 ? 45.597 104.888 -1.302 1.00 20.22 40 PRO B CA 1
ATOM 3533 C C . PRO B 1 40 ? 46.138 106.219 -1.820 1.00 24.18 40 PRO B C 1
ATOM 3534 O O . PRO B 1 40 ? 45.524 106.843 -2.692 1.00 23.84 40 PRO B O 1
ATOM 3538 N N . TRP B 1 41 ? 47.280 106.655 -1.276 1.00 20.89 41 TRP B N 1
ATOM 3539 C CA . TRP B 1 41 ? 47.974 107.842 -1.766 1.00 21.01 41 TRP B CA 1
ATOM 3540 C C . TRP B 1 41 ? 48.802 107.328 -2.946 1.00 24.90 41 TRP B C 1
ATOM 3541 O O . TRP B 1 41 ? 49.782 106.610 -2.735 1.00 24.76 41 TRP B O 1
ATOM 3552 N N . ASP B 1 42 ? 48.347 107.609 -4.182 1.00 21.77 42 ASP B N 1
ATOM 3553 C CA . ASP B 1 42 ? 48.994 107.138 -5.407 1.00 21.78 42 ASP B CA 1
ATOM 3554 C C . ASP B 1 42 ? 49.792 108.217 -6.116 1.00 25.19 42 ASP B C 1
ATOM 3555 O O . ASP B 1 42 ? 49.235 108.981 -6.913 1.00 24.39 42 ASP B O 1
ATOM 3560 N N . LEU B 1 43 ? 51.104 108.260 -5.843 1.00 21.59 43 LEU B N 1
ATOM 3561 C CA . LEU B 1 43 ? 52.005 109.211 -6.487 1.00 21.20 43 LEU B CA 1
ATOM 3562 C C . LEU B 1 43 ? 52.202 108.805 -7.948 1.00 25.24 43 LEU B C 1
ATOM 3563 O O . LEU B 1 43 ? 52.683 107.701 -8.220 1.00 25.84 43 LEU B O 1
ATOM 3568 N N . GLU B 1 44 ? 51.804 109.692 -8.880 1.00 20.35 44 GLU B N 1
ATOM 3569 C CA A GLU B 1 44 ? 51.958 109.452 -10.316 0.48 20.35 44 GLU B CA 1
ATOM 3570 C CA B GLU B 1 44 ? 51.956 109.449 -10.315 0.52 20.49 44 GLU B CA 1
ATOM 3571 C C . GLU B 1 44 ? 52.818 110.551 -10.913 1.00 23.48 44 GLU B C 1
ATOM 3572 O O . GLU B 1 44 ? 52.689 111.708 -10.519 1.00 22.08 44 GLU B O 1
ATOM 3583 N N . ALA B 1 45 ? 53.710 110.192 -11.834 1.00 20.04 45 ALA B N 1
ATOM 3584 C CA . ALA B 1 45 ? 54.601 111.163 -12.456 1.00 19.63 45 ALA B CA 1
ATOM 3585 C C . ALA B 1 45 ? 54.774 110.956 -13.943 1.00 22.71 45 ALA B C 1
ATOM 3586 O O . ALA B 1 45 ? 54.676 109.834 -14.448 1.00 22.23 45 ALA B O 1
ATOM 3588 N N . THR B 1 46 ? 55.013 112.066 -14.646 1.00 18.57 46 THR B N 1
ATOM 3589 C CA . THR B 1 46 ? 55.291 112.097 -16.075 1.00 18.52 46 THR B CA 1
ATOM 3590 C C . THR B 1 46 ? 56.241 113.254 -16.351 1.00 21.67 46 THR B C 1
ATOM 3591 O O . THR B 1 46 ? 56.644 113.970 -15.430 1.00 20.90 46 THR B O 1
ATOM 3595 N N . GLY B 1 47 ? 56.583 113.426 -17.613 1.00 19.06 47 GLY B N 1
ATOM 3596 C CA . GLY B 1 47 ? 57.442 114.511 -18.040 1.00 18.84 47 GLY B CA 1
ATOM 3597 C C . GLY B 1 47 ? 57.995 114.257 -19.414 1.00 23.05 47 GLY B C 1
ATOM 3598 O O . GLY B 1 47 ? 57.482 113.407 -20.153 1.00 22.55 47 GLY B O 1
ATOM 3599 N N . ALA B 1 48 ? 59.038 115.009 -19.764 1.00 19.44 48 ALA B N 1
ATOM 3600 C CA . ALA B 1 48 ? 59.722 114.864 -21.041 1.00 19.33 48 ALA B CA 1
ATOM 3601 C C . ALA B 1 48 ? 61.077 115.505 -21.013 1.00 22.34 48 ALA B C 1
ATOM 3602 O O . ALA B 1 48 ? 61.304 116.493 -20.304 1.00 19.56 48 ALA B O 1
ATOM 3604 N N . CYS B 1 49 ? 61.971 114.935 -21.815 1.00 20.44 49 CYS B N 1
ATOM 3605 C CA . CYS B 1 49 ? 63.286 115.474 -22.088 1.00 20.92 49 CYS B CA 1
ATOM 3606 C C . CYS B 1 49 ? 63.056 116.175 -23.427 1.00 24.17 49 CYS B C 1
ATOM 3607 O O . CYS B 1 49 ? 62.465 115.583 -24.340 1.00 24.36 49 CYS B O 1
ATOM 3610 N N . ILE B 1 50 ? 63.420 117.461 -23.511 1.00 20.05 50 ILE B N 1
ATOM 3611 C CA . ILE B 1 50 ? 63.102 118.311 -24.661 1.00 19.57 50 ILE B CA 1
ATOM 3612 C C . ILE B 1 50 ? 64.332 119.006 -25.232 1.00 23.29 50 ILE B C 1
ATOM 3613 O O . ILE B 1 50 ? 64.997 119.746 -24.512 1.00 22.64 50 ILE B O 1
ATOM 3618 N N . CYS B 1 51 ? 64.608 118.816 -26.538 1.00 20.69 51 CYS B N 1
ATOM 3619 C CA . CYS B 1 51 ? 65.750 119.475 -27.175 1.00 20.50 51 CYS B CA 1
ATOM 3620 C C . CYS B 1 51 ? 65.287 120.793 -27.799 1.00 24.22 51 CYS B C 1
ATOM 3621 O O . CYS B 1 51 ? 65.365 120.998 -29.015 1.00 23.43 51 CYS B O 1
ATOM 3624 N N . GLU B 1 52 ? 64.789 121.682 -26.922 1.00 20.84 52 GLU B N 1
ATOM 3625 C CA . GLU B 1 52 ? 64.180 122.971 -27.243 1.00 20.80 52 GLU B CA 1
ATOM 3626 C C . GLU B 1 52 ? 63.944 123.715 -25.919 1.00 23.12 52 GLU B C 1
ATOM 3627 O O . GLU B 1 52 ? 64.107 123.124 -24.848 1.00 21.98 52 GLU B O 1
ATOM 3633 N N . ILE B 1 53 ? 63.594 125.009 -25.990 1.00 19.63 53 ILE B N 1
ATOM 3634 C CA . ILE B 1 53 ? 63.199 125.807 -24.831 1.00 19.08 53 ILE B CA 1
ATOM 3635 C C . ILE B 1 53 ? 61.722 126.183 -25.072 1.00 23.23 53 ILE B C 1
ATOM 3636 O O . ILE B 1 53 ? 61.448 127.237 -25.653 1.00 22.14 53 ILE B O 1
ATOM 3641 N N . PRO B 1 54 ? 60.763 125.304 -24.691 1.00 20.42 54 PRO B N 1
ATOM 3642 C CA . PRO B 1 54 ? 59.341 125.629 -24.907 1.00 20.61 54 PRO B CA 1
ATOM 3643 C C . PRO B 1 54 ? 58.916 126.931 -24.234 1.00 23.89 54 PRO B C 1
ATOM 3644 O O . PRO B 1 54 ? 59.435 127.287 -23.175 1.00 22.88 54 PRO B O 1
ATOM 3648 N N . THR B 1 55 ? 57.980 127.639 -24.866 1.00 20.57 55 THR B N 1
ATOM 3649 C CA . THR B 1 55 ? 57.472 128.933 -24.394 1.00 20.22 55 THR B CA 1
ATOM 3650 C C . THR B 1 55 ? 56.149 128.812 -23.633 1.00 23.68 55 THR B C 1
ATOM 3651 O O . THR B 1 55 ? 55.653 129.811 -23.109 1.00 23.23 55 THR B O 1
ATOM 3655 N N . ASP B 1 56 ? 55.568 127.600 -23.583 1.00 21.09 56 ASP B N 1
ATOM 3656 C CA . ASP B 1 56 ? 54.313 127.349 -22.873 1.00 20.17 56 ASP B CA 1
ATOM 3657 C C . ASP B 1 56 ? 54.424 126.053 -22.068 1.00 22.82 56 ASP B C 1
ATOM 3658 O O . ASP B 1 56 ? 54.249 124.956 -22.607 1.00 22.76 56 ASP B O 1
ATOM 3663 N N . VAL B 1 57 ? 54.726 126.196 -20.770 1.00 18.37 57 VAL B N 1
ATOM 3664 C CA . VAL B 1 57 ? 54.881 125.070 -19.854 1.00 17.69 57 VAL B CA 1
ATOM 3665 C C . VAL B 1 57 ? 53.508 124.707 -19.258 1.00 21.99 57 VAL B C 1
ATOM 3666 O O . VAL B 1 57 ? 53.090 125.224 -18.218 1.00 21.05 57 VAL B O 1
ATOM 3670 N N . SER B 1 58 ? 52.789 123.851 -19.995 1.00 19.87 58 SER B N 1
ATOM 3671 C CA . SER B 1 58 ? 51.457 123.327 -19.679 1.00 20.28 58 SER B CA 1
ATOM 3672 C C . SER B 1 58 ? 51.299 122.043 -20.493 1.00 25.21 58 SER B C 1
ATOM 3673 O O . SER B 1 58 ? 52.109 121.805 -21.390 1.00 23.96 58 SER B O 1
ATOM 3676 N N . CYS B 1 59 ? 50.272 121.223 -20.204 1.00 23.58 59 CYS B N 1
ATOM 3677 C CA . CYS B 1 59 ? 50.053 119.983 -20.963 1.00 24.28 59 CYS B CA 1
ATOM 3678 C C . CYS B 1 59 ? 49.895 120.235 -22.462 1.00 28.26 59 CYS B C 1
ATOM 3679 O O . CYS B 1 59 ? 50.544 119.564 -23.264 1.00 27.55 59 CYS B O 1
ATOM 3682 N N . GLU B 1 60 ? 49.090 121.239 -22.828 1.00 25.40 60 GLU B N 1
ATOM 3683 C CA . GLU B 1 60 ? 48.858 121.644 -24.218 1.00 25.99 60 GLU B CA 1
ATOM 3684 C C . GLU B 1 60 ? 50.126 122.223 -24.871 1.00 28.36 60 GLU B C 1
ATOM 3685 O O . GLU B 1 60 ? 50.481 121.828 -25.983 1.00 28.00 60 GLU B O 1
ATOM 3691 N N . GLY B 1 61 ? 50.816 123.107 -24.150 1.00 23.35 61 GLY B N 1
ATOM 3692 C CA . GLY B 1 61 ? 52.039 123.747 -24.621 1.00 22.78 61 GLY B CA 1
ATOM 3693 C C . GLY B 1 61 ? 53.201 122.793 -24.827 1.00 25.76 61 GLY B C 1
ATOM 3694 O O . GLY B 1 61 ? 54.081 123.058 -25.648 1.00 25.87 61 GLY B O 1
ATOM 3695 N N . LEU B 1 62 ? 53.201 121.664 -24.095 1.00 21.88 62 LEU B N 1
ATOM 3696 C CA . LEU B 1 62 ? 54.250 120.645 -24.178 1.00 21.55 62 LEU B CA 1
ATOM 3697 C C . LEU B 1 62 ? 53.793 119.363 -24.898 1.00 26.77 62 LEU B C 1
ATOM 3698 O O . LEU B 1 62 ? 54.482 118.340 -24.832 1.00 25.68 62 LEU B O 1
ATOM 3703 N N . GLY B 1 63 ? 52.664 119.457 -25.607 1.00 25.33 63 GLY B N 1
ATOM 3704 C CA . GLY B 1 63 ? 52.045 118.365 -26.359 1.00 25.89 63 GLY B CA 1
ATOM 3705 C C . GLY B 1 63 ? 52.936 117.632 -27.348 1.00 29.67 63 GLY B C 1
ATOM 3706 O O . GLY B 1 63 ? 52.723 116.443 -27.605 1.00 29.18 63 GLY B O 1
ATOM 3707 N N . ALA B 1 64 ? 53.951 118.321 -27.895 1.00 25.77 64 ALA B N 1
ATOM 3708 C CA . ALA B 1 64 ? 54.899 117.730 -28.841 1.00 26.00 64 ALA B CA 1
ATOM 3709 C C . ALA B 1 64 ? 55.876 116.747 -28.171 1.00 29.54 64 ALA B C 1
ATOM 3710 O O . ALA B 1 64 ? 56.517 115.971 -28.880 1.00 28.80 64 ALA B O 1
ATOM 3712 N N . TRP B 1 65 ? 55.990 116.775 -26.818 1.00 25.60 65 TRP B N 1
ATOM 3713 C CA . TRP B 1 65 ? 56.938 115.931 -26.081 1.00 25.23 65 TRP B CA 1
ATOM 3714 C C . TRP B 1 65 ? 56.356 115.111 -24.927 1.00 28.25 65 TRP B C 1
ATOM 3715 O O . TRP B 1 65 ? 56.779 113.972 -24.729 1.00 26.84 65 TRP B O 1
ATOM 3726 N N . VAL B 1 66 ? 55.461 115.708 -24.121 1.00 25.51 66 VAL B N 1
ATOM 3727 C CA . VAL B 1 66 ? 54.893 115.072 -22.924 1.00 25.63 66 VAL B CA 1
ATOM 3728 C C . VAL B 1 66 ? 53.700 114.158 -23.273 1.00 31.08 66 VAL B C 1
ATOM 3729 O O . VAL B 1 66 ? 52.794 114.616 -23.973 1.00 31.10 66 VAL B O 1
ATOM 3733 N N . PRO B 1 67 ? 53.664 112.889 -22.776 1.00 28.66 67 PRO B N 1
ATOM 3734 C CA . PRO B 1 67 ? 52.505 112.012 -23.060 1.00 29.03 67 PRO B CA 1
ATOM 3735 C C . PRO B 1 67 ? 51.185 112.681 -22.666 1.00 32.05 67 PRO B C 1
ATOM 3736 O O . PRO B 1 67 ? 51.044 113.144 -21.534 1.00 29.46 67 PRO B O 1
ATOM 3740 N N . THR B 1 68 ? 50.258 112.794 -23.639 1.00 30.23 68 THR B N 1
ATOM 3741 C CA . THR B 1 68 ? 48.956 113.475 -23.534 1.00 30.59 68 THR B CA 1
ATOM 3742 C C . THR B 1 68 ? 48.070 113.071 -22.353 1.00 33.44 68 THR B C 1
ATOM 3743 O O . THR B 1 68 ? 47.771 113.924 -21.516 1.00 32.14 68 THR B O 1
ATOM 3747 N N . ALA B 1 69 ? 47.594 111.805 -22.329 1.00 30.82 69 ALA B N 1
ATOM 3748 C CA . ALA B 1 69 ? 46.716 111.292 -21.272 1.00 30.35 69 ALA B CA 1
ATOM 3749 C C . ALA B 1 69 ? 47.384 111.345 -19.882 1.00 31.86 69 ALA B C 1
ATOM 3750 O O . ALA B 1 69 ? 46.765 111.916 -18.985 1.00 30.66 69 ALA B O 1
ATOM 3752 N N . PRO B 1 70 ? 48.649 110.873 -19.675 1.00 28.03 70 PRO B N 1
ATOM 3753 C CA . PRO B 1 70 ? 49.264 111.009 -18.344 1.00 27.04 70 PRO B CA 1
ATOM 3754 C C . PRO B 1 70 ? 49.384 112.462 -17.880 1.00 28.75 70 PRO B C 1
ATOM 3755 O O . PRO B 1 70 ? 49.090 112.724 -16.720 1.00 27.22 70 PRO B O 1
ATOM 3759 N N . CYS B 1 71 ? 49.740 113.413 -18.783 1.00 25.12 71 CYS B N 1
ATOM 3760 C CA . CYS B 1 71 ? 49.845 114.830 -18.402 1.00 24.40 71 CYS B CA 1
ATOM 3761 C C . CYS B 1 71 ? 48.515 115.372 -17.879 1.00 28.49 71 CYS B C 1
ATOM 3762 O O . CYS B 1 71 ? 48.483 115.911 -16.774 1.00 26.43 71 CYS B O 1
ATOM 3765 N N . ALA B 1 72 ? 47.420 115.221 -18.665 1.00 26.83 72 ALA B N 1
ATOM 3766 C CA . ALA B 1 72 ? 46.084 115.701 -18.281 1.00 27.08 72 ALA B CA 1
ATOM 3767 C C . ALA B 1 72 ? 45.588 115.101 -16.956 1.00 30.17 72 ALA B C 1
ATOM 3768 O O . ALA B 1 72 ? 45.025 115.836 -16.132 1.00 29.48 72 ALA B O 1
ATOM 3770 N N A ARG B 1 73 ? 45.817 113.792 -16.743 0.69 26.74 73 ARG B N 1
ATOM 3771 N N B ARG B 1 73 ? 45.817 113.781 -16.742 0.31 26.44 73 ARG B N 1
ATOM 3772 C CA A ARG B 1 73 ? 45.412 113.092 -15.524 0.69 26.25 73 ARG B CA 1
ATOM 3773 C CA B ARG B 1 73 ? 45.426 113.043 -15.538 0.31 25.86 73 ARG B CA 1
ATOM 3774 C C A ARG B 1 73 ? 46.209 113.572 -14.302 0.69 28.44 73 ARG B C 1
ATOM 3775 C C B ARG B 1 73 ? 46.211 113.516 -14.305 0.31 28.30 73 ARG B C 1
ATOM 3776 O O A ARG B 1 73 ? 45.611 113.909 -13.280 0.69 27.53 73 ARG B O 1
ATOM 3777 O O B ARG B 1 73 ? 45.601 113.789 -13.275 0.31 27.57 73 ARG B O 1
ATOM 3792 N N . ILE B 1 74 ? 47.547 113.610 -14.414 1.00 23.96 74 ILE B N 1
ATOM 3793 C CA . ILE B 1 74 ? 48.435 114.045 -13.320 1.00 22.26 74 ILE B CA 1
ATOM 3794 C C . ILE B 1 74 ? 48.246 115.531 -12.982 1.00 25.29 74 ILE B C 1
ATOM 3795 O O . ILE B 1 74 ? 48.263 115.889 -11.804 1.00 23.39 74 ILE B O 1
ATOM 3800 N N . TRP B 1 75 ? 47.981 116.372 -14.001 1.00 23.84 75 TRP B N 1
ATOM 3801 C CA . TRP B 1 75 ? 47.721 117.805 -13.813 1.00 24.85 75 TRP B CA 1
ATOM 3802 C C . TRP B 1 75 ? 46.509 118.033 -12.889 1.00 29.46 75 TRP B C 1
ATOM 3803 O O . TRP B 1 75 ? 46.516 118.967 -12.088 1.00 29.18 75 TRP B O 1
ATOM 3814 N N . ASN B 1 76 ? 45.493 117.157 -12.991 1.00 26.91 76 ASN B N 1
ATOM 3815 C CA . ASN B 1 76 ? 44.253 117.211 -12.213 1.00 27.27 76 ASN B CA 1
ATOM 3816 C C . ASN B 1 76 ? 44.346 116.556 -10.823 1.00 29.48 76 ASN B C 1
ATOM 3817 O O . ASN B 1 76 ? 43.362 116.559 -10.081 1.00 29.49 76 ASN B O 1
ATOM 3822 N N . GLY B 1 77 ? 45.508 115.998 -10.490 1.00 24.65 77 GLY B N 1
ATOM 3823 C CA . GLY B 1 77 ? 45.731 115.321 -9.216 1.00 23.51 77 GLY B CA 1
ATOM 3824 C C . GLY B 1 77 ? 45.862 116.238 -8.015 1.00 26.10 77 GLY B C 1
ATOM 3825 O O . GLY B 1 77 ? 45.926 117.463 -8.153 1.00 25.63 77 GLY B O 1
ATOM 3826 N N . THR B 1 78 ? 45.911 115.632 -6.823 1.00 21.84 78 THR B N 1
ATOM 3827 C CA . THR B 1 78 ? 46.038 116.318 -5.537 1.00 21.18 78 THR B CA 1
ATOM 3828 C C . THR B 1 78 ? 47.515 116.658 -5.284 1.00 23.04 78 THR B C 1
ATOM 3829 O O . THR B 1 78 ? 48.384 115.834 -5.573 1.00 22.46 78 THR B O 1
ATOM 3833 N N . GLN B 1 79 ? 47.785 117.858 -4.714 1.00 18.80 79 GLN B N 1
ATOM 3834 C CA . GLN B 1 79 ? 49.133 118.324 -4.354 1.00 18.22 79 GLN B CA 1
ATOM 3835 C C . GLN B 1 79 ? 50.091 118.289 -5.550 1.00 22.10 79 GLN B C 1
ATOM 3836 O O . GLN B 1 79 ? 51.201 117.768 -5.446 1.00 21.33 79 GLN B O 1
ATOM 3842 N N . ARG B 1 80 ? 49.646 118.821 -6.691 1.00 19.07 80 ARG B N 1
ATOM 3843 C CA . ARG B 1 80 ? 50.443 118.834 -7.915 1.00 18.72 80 ARG B CA 1
ATOM 3844 C C . ARG B 1 80 ? 51.754 119.615 -7.767 1.00 20.80 80 ARG B C 1
ATOM 3845 O O . ARG B 1 80 ? 51.774 120.695 -7.180 1.00 20.25 80 ARG B O 1
ATOM 3853 N N . ALA B 1 81 ? 52.837 119.057 -8.322 1.00 17.43 81 ALA B N 1
ATOM 3854 C CA . ALA B 1 81 ? 54.134 119.718 -8.415 1.00 17.53 81 ALA B CA 1
ATOM 3855 C C . ALA B 1 81 ? 54.619 119.549 -9.844 1.00 21.50 81 ALA B C 1
ATOM 3856 O O . ALA B 1 81 ? 54.436 118.485 -10.442 1.00 20.64 81 ALA B O 1
ATOM 3858 N N . CYS B 1 82 ? 55.202 120.607 -10.404 1.00 18.73 82 CYS B N 1
ATOM 3859 C CA . CYS B 1 82 ? 55.801 120.571 -11.733 1.00 18.79 82 CYS B CA 1
ATOM 3860 C C . CYS B 1 82 ? 56.957 121.535 -11.844 1.00 20.82 82 CYS B C 1
ATOM 3861 O O . CYS B 1 82 ? 56.918 122.623 -11.260 1.00 19.33 82 CYS B O 1
ATOM 3864 N N . THR B 1 83 ? 58.031 121.086 -12.500 1.00 17.67 83 THR B N 1
ATOM 3865 C CA . THR B 1 83 ? 59.238 121.881 -12.697 1.00 17.12 83 THR B CA 1
ATOM 3866 C C . THR B 1 83 ? 59.698 121.797 -14.137 1.00 20.18 83 THR B C 1
ATOM 3867 O O . THR B 1 83 ? 59.670 120.725 -14.746 1.00 19.85 83 THR B O 1
ATOM 3871 N N . PHE B 1 84 ? 60.140 122.939 -14.656 1.00 16.96 84 PHE B N 1
ATOM 3872 C CA . PHE B 1 84 ? 60.715 123.077 -15.984 1.00 16.90 84 PHE B CA 1
ATOM 3873 C C . PHE B 1 84 ? 62.157 123.554 -15.783 1.00 20.58 84 PHE B C 1
ATOM 3874 O O . PHE B 1 84 ? 62.377 124.639 -15.228 1.00 19.59 84 PHE B O 1
ATOM 3882 N N . TRP B 1 85 ? 63.137 122.720 -16.184 1.00 17.28 85 TRP B N 1
ATOM 3883 C CA . TRP B 1 85 ? 64.558 123.044 -16.043 1.00 17.34 85 TRP B CA 1
ATOM 3884 C C . TRP B 1 85 ? 65.177 123.397 -17.383 1.00 21.04 85 TRP B C 1
ATOM 3885 O O . TRP B 1 85 ? 65.014 122.633 -18.335 1.00 19.46 85 TRP B O 1
ATOM 3896 N N . ALA B 1 86 ? 65.936 124.506 -17.452 1.00 17.89 86 ALA B N 1
ATOM 3897 C CA . ALA B 1 86 ? 66.659 124.866 -18.673 1.00 18.32 86 ALA B CA 1
ATOM 3898 C C . ALA B 1 86 ? 68.078 124.318 -18.517 1.00 22.07 86 ALA B C 1
ATOM 3899 O O . ALA B 1 86 ? 68.838 124.795 -17.669 1.00 21.43 86 ALA B O 1
ATOM 3901 N N . VAL B 1 87 ? 68.405 123.260 -19.279 1.00 18.92 87 VAL B N 1
ATOM 3902 C CA . VAL B 1 87 ? 69.719 122.600 -19.224 1.00 18.65 87 VAL B CA 1
ATOM 3903 C C . VAL B 1 87 ? 70.733 123.369 -20.078 1.00 22.70 87 VAL B C 1
ATOM 3904 O O . VAL B 1 87 ? 71.858 123.613 -19.641 1.00 22.44 87 VAL B O 1
ATOM 3908 N N . ASN B 1 88 ? 70.328 123.744 -21.293 1.00 19.67 88 ASN B N 1
ATOM 3909 C CA . ASN B 1 88 ? 71.144 124.529 -22.207 1.00 19.75 88 ASN B CA 1
ATOM 3910 C C . ASN B 1 88 ? 70.186 125.414 -22.984 1.00 23.82 88 ASN B C 1
ATOM 3911 O O . ASN B 1 88 ? 69.363 124.921 -23.756 1.00 22.86 88 ASN B O 1
ATOM 3916 N N . ALA B 1 89 ? 70.226 126.718 -22.691 1.00 21.45 89 ALA B N 1
ATOM 3917 C CA . ALA B 1 89 ? 69.320 127.694 -23.287 1.00 21.65 89 ALA B CA 1
ATOM 3918 C C . ALA B 1 89 ? 69.797 128.179 -24.655 1.00 24.98 89 ALA B C 1
ATOM 3919 O O . ALA B 1 89 ? 70.814 127.696 -25.159 1.00 24.08 89 ALA B O 1
ATOM 3921 N N . TYR B 1 90 ? 69.041 129.102 -25.279 1.00 21.41 90 TYR B N 1
ATOM 3922 C CA . TYR B 1 90 ? 69.402 129.672 -26.578 1.00 21.61 90 TYR B CA 1
ATOM 3923 C C . TYR B 1 90 ? 70.669 130.511 -26.409 1.00 25.37 90 TYR B C 1
ATOM 3924 O O . TYR B 1 90 ? 70.777 131.246 -25.428 1.00 24.31 90 TYR B O 1
ATOM 3933 N N . SER B 1 91 ? 71.623 130.398 -27.348 1.00 23.92 91 SER B N 1
ATOM 3934 C CA . SER B 1 91 ? 72.848 131.202 -27.292 1.00 24.29 91 SER B CA 1
ATOM 3935 C C . SER B 1 91 ? 72.579 132.611 -27.836 1.00 28.76 91 SER B C 1
ATOM 3936 O O . SER B 1 91 ? 73.225 133.573 -27.412 1.00 29.38 91 SER B O 1
ATOM 3939 N N . SER B 1 92 ? 71.609 132.727 -28.764 1.00 24.20 92 SER B N 1
ATOM 3940 C CA . SER B 1 92 ? 71.191 133.986 -29.388 1.00 23.78 92 SER B CA 1
ATOM 3941 C C . SER B 1 92 ? 69.756 133.864 -29.905 1.00 26.81 92 SER B C 1
ATOM 3942 O O . SER B 1 92 ? 69.232 132.752 -30.027 1.00 25.77 92 SER B O 1
ATOM 3945 N N . GLY B 1 93 ? 69.152 135.005 -30.222 1.00 23.69 93 GLY B N 1
ATOM 3946 C CA . GLY B 1 93 ? 67.798 135.072 -30.754 1.00 23.38 93 GLY B CA 1
ATOM 3947 C C . GLY B 1 93 ? 66.752 134.583 -29.776 1.00 26.23 93 GLY B C 1
ATOM 3948 O O . GLY B 1 93 ? 66.933 134.684 -28.556 1.00 25.51 93 GLY B O 1
ATOM 3949 N N . GLY B 1 94 ? 65.667 134.045 -30.318 1.00 22.54 94 GLY B N 1
ATOM 3950 C CA . GLY B 1 94 ? 64.547 133.547 -29.530 1.00 22.04 94 GLY B CA 1
ATOM 3951 C C . GLY B 1 94 ? 63.746 134.649 -28.870 1.00 25.27 94 GLY B C 1
ATOM 3952 O O . GLY B 1 94 ? 63.928 135.830 -29.173 1.00 24.55 94 GLY B O 1
ATOM 3953 N N . TYR B 1 95 ? 62.853 134.262 -27.952 1.00 21.58 95 TYR B N 1
ATOM 3954 C CA . TYR B 1 95 ? 61.975 135.185 -27.241 1.00 21.11 95 TYR B CA 1
ATOM 3955 C C . TYR B 1 95 ? 61.931 134.763 -25.788 1.00 23.85 95 TYR B C 1
ATOM 3956 O O . TYR B 1 95 ? 61.268 133.783 -25.470 1.00 22.14 95 TYR B O 1
ATOM 3965 N N . ALA B 1 96 ? 62.698 135.461 -24.917 1.00 20.63 96 ALA B N 1
ATOM 3966 C CA . ALA B 1 96 ? 62.879 135.151 -23.491 1.00 20.47 96 ALA B CA 1
ATOM 3967 C C . ALA B 1 96 ? 63.356 133.693 -23.313 1.00 23.51 96 ALA B C 1
ATOM 3968 O O . ALA B 1 96 ? 62.872 132.963 -22.443 1.00 23.08 96 ALA B O 1
ATOM 3970 N N . GLN B 1 97 ? 64.309 133.283 -24.169 1.00 20.27 97 GLN B N 1
ATOM 3971 C CA . GLN B 1 97 ? 64.852 131.924 -24.200 1.00 19.85 97 GLN B CA 1
ATOM 3972 C C . GLN B 1 97 ? 66.360 131.837 -23.937 1.00 24.22 97 GLN B C 1
ATOM 3973 O O . GLN B 1 97 ? 66.905 130.731 -23.910 1.00 23.16 97 GLN B O 1
ATOM 3979 N N . LEU B 1 98 ? 67.030 132.990 -23.726 1.00 21.37 98 LEU B N 1
ATOM 3980 C CA . LEU B 1 98 ? 68.460 133.029 -23.402 1.00 21.15 98 LEU B CA 1
ATOM 3981 C C . LEU B 1 98 ? 68.666 132.532 -21.964 1.00 24.68 98 LEU B C 1
ATOM 3982 O O . LEU B 1 98 ? 67.710 132.518 -21.182 1.00 23.66 98 LEU B O 1
ATOM 3987 N N . ALA B 1 99 ? 69.912 132.154 -21.610 1.00 22.43 99 ALA B N 1
ATOM 3988 C CA . ALA B 1 99 ? 70.265 131.677 -20.264 1.00 22.52 99 ALA B CA 1
ATOM 3989 C C . ALA B 1 99 ? 69.918 132.690 -19.170 1.00 25.50 99 ALA B C 1
ATOM 3990 O O . ALA B 1 99 ? 69.509 132.287 -18.081 1.00 24.86 99 ALA B O 1
ATOM 3992 N N . SER B 1 100 ? 70.031 134.002 -19.480 1.00 22.54 100 SER B N 1
ATOM 3993 C CA . SER B 1 100 ? 69.737 135.110 -18.558 1.00 22.35 100 SER B CA 1
ATOM 3994 C C . SER B 1 100 ? 68.274 135.155 -18.092 1.00 25.05 100 SER B C 1
ATOM 3995 O O . SER B 1 100 ? 67.987 135.756 -17.057 1.00 25.19 100 SER B O 1
ATOM 3998 N N . TYR B 1 101 ? 67.353 134.513 -18.838 1.00 20.53 101 TYR B N 1
ATOM 3999 C CA . TYR B 1 101 ? 65.936 134.457 -18.453 1.00 19.77 101 TYR B CA 1
ATOM 4000 C C . TYR B 1 101 ? 65.689 133.388 -17.399 1.00 23.44 101 TYR B C 1
ATOM 4001 O O . TYR B 1 101 ? 64.640 133.378 -16.750 1.00 22.39 101 TYR B O 1
ATOM 4010 N N . PHE B 1 102 ? 66.686 132.514 -17.201 1.00 20.55 102 PHE B N 1
ATOM 4011 C CA . PHE B 1 102 ? 66.604 131.443 -16.225 1.00 19.86 102 PHE B CA 1
ATOM 4012 C C . PHE B 1 102 ? 67.393 131.745 -14.963 1.00 24.57 102 PHE B C 1
ATOM 4013 O O . PHE B 1 102 ? 68.335 131.036 -14.609 1.00 23.92 102 PHE B O 1
ATOM 4021 N N . ASN B 1 103 ? 66.984 132.816 -14.273 1.00 21.71 103 ASN B N 1
ATOM 4022 C CA . ASN B 1 103 ? 67.534 133.175 -12.966 1.00 21.92 103 ASN B CA 1
ATOM 4023 C C . ASN B 1 103 ? 66.905 132.164 -11.974 1.00 25.81 103 ASN B C 1
ATOM 4024 O O . ASN B 1 103 ? 65.911 131.529 -12.352 1.00 24.05 103 ASN B O 1
ATOM 4029 N N . PRO B 1 104 ? 67.422 131.951 -10.734 1.00 24.36 104 PRO B N 1
ATOM 4030 C CA . PRO B 1 104 ? 66.740 131.006 -9.824 1.00 24.09 104 PRO B CA 1
ATOM 4031 C C . PRO B 1 104 ? 65.272 131.408 -9.642 1.00 27.83 104 PRO B C 1
ATOM 4032 O O . PRO B 1 104 ? 64.983 132.585 -9.437 1.00 28.17 104 PRO B O 1
ATOM 4036 N N . GLY B 1 105 ? 64.362 130.456 -9.844 1.00 23.51 105 GLY B N 1
ATOM 4037 C CA . GLY B 1 105 ? 62.923 130.704 -9.765 1.00 22.67 105 GLY B CA 1
ATOM 4038 C C . GLY B 1 105 ? 62.297 131.111 -11.091 1.00 24.13 105 GLY B C 1
ATOM 4039 O O . GLY B 1 105 ? 61.073 131.122 -11.219 1.00 23.87 105 GLY B O 1
ATOM 4040 N N . GLY B 1 106 ? 63.143 131.421 -12.077 1.00 20.48 106 GLY B N 1
ATOM 4041 C CA . GLY B 1 106 ? 62.762 131.781 -13.442 1.00 20.08 106 GLY B CA 1
ATOM 4042 C C . GLY B 1 106 ? 61.776 132.922 -13.622 1.00 23.47 106 GLY B C 1
ATOM 4043 O O . GLY B 1 106 ? 60.991 132.898 -14.573 1.00 22.48 106 GLY B O 1
ATOM 4044 N N . SER B 1 107 ? 61.817 133.949 -12.734 1.00 20.11 107 SER B N 1
ATOM 4045 C CA . SER B 1 107 ? 60.917 135.109 -12.829 1.00 20.16 107 SER B CA 1
ATOM 4046 C C . SER B 1 107 ? 61.044 135.854 -14.170 1.00 23.41 107 SER B C 1
ATOM 4047 O O . SER B 1 107 ? 60.030 136.316 -14.699 1.00 23.08 107 SER B O 1
ATOM 4050 N N . TYR B 1 108 ? 62.273 135.957 -14.725 1.00 20.79 108 TYR B N 1
ATOM 4051 C CA . TYR B 1 108 ? 62.501 136.629 -16.014 1.00 21.04 108 TYR B CA 1
ATOM 4052 C C . TYR B 1 108 ? 61.810 135.909 -17.167 1.00 23.89 108 TYR B C 1
ATOM 4053 O O . TYR B 1 108 ? 61.142 136.554 -17.976 1.00 23.52 108 TYR B O 1
ATOM 4062 N N . TYR B 1 109 ? 61.933 134.572 -17.210 1.00 19.91 109 TYR B N 1
ATOM 4063 C CA . TYR B 1 109 ? 61.269 133.740 -18.214 1.00 18.83 109 TYR B CA 1
ATOM 4064 C C . TYR B 1 109 ? 59.745 133.854 -18.039 1.00 21.54 109 TYR B C 1
ATOM 4065 O O . TYR B 1 109 ? 59.034 134.049 -19.027 1.00 21.02 109 TYR B O 1
ATOM 4074 N N . LYS B 1 110 ? 59.258 133.744 -16.779 1.00 18.86 110 LYS B N 1
ATOM 4075 C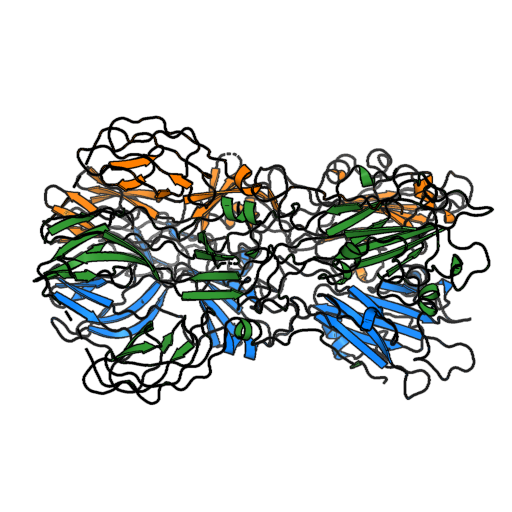 CA . LYS B 1 110 ? 57.826 133.797 -16.436 1.00 18.74 110 LYS B CA 1
ATOM 4076 C C . LYS B 1 110 ? 57.128 135.101 -16.817 1.00 23.26 110 LYS B C 1
ATOM 4077 O O . LYS B 1 110 ? 55.930 135.074 -17.095 1.00 22.65 110 LYS B O 1
ATOM 4083 N N . GLN B 1 111 ? 57.868 136.232 -16.862 1.00 21.53 111 GLN B N 1
ATOM 4084 C CA . GLN B 1 111 ? 57.325 137.538 -17.270 1.00 22.35 111 GLN B CA 1
ATOM 4085 C C . GLN B 1 111 ? 56.733 137.442 -18.677 1.00 26.40 111 GLN B C 1
ATOM 4086 O O . GLN B 1 111 ? 55.679 138.014 -18.942 1.00 26.54 111 GLN B O 1
ATOM 4092 N N . TYR B 1 112 ? 57.419 136.702 -19.567 1.00 22.34 112 TYR B N 1
ATOM 4093 C CA . TYR B 1 112 ? 57.030 136.523 -20.959 1.00 22.57 112 TYR B CA 1
ATOM 4094 C C . TYR B 1 112 ? 56.276 135.234 -21.201 1.00 24.29 112 TYR B C 1
ATOM 4095 O O . TYR B 1 112 ? 55.414 135.186 -22.079 1.00 23.14 112 TYR B O 1
ATOM 4104 N N . HIS B 1 113 ? 56.628 134.181 -20.449 1.00 20.20 113 HIS B N 1
ATOM 4105 C CA . HIS B 1 113 ? 56.064 132.848 -20.617 1.00 19.53 113 HIS B CA 1
ATOM 4106 C C . HIS B 1 113 ? 55.440 132.306 -19.325 1.00 23.26 113 HIS B C 1
ATOM 4107 O O . HIS B 1 113 ? 56.015 131.413 -18.693 1.00 21.09 113 HIS B O 1
ATOM 4114 N N . PRO B 1 114 ? 54.246 132.825 -18.935 1.00 21.72 114 PRO B N 1
ATOM 4115 C CA . PRO B 1 114 ? 53.611 132.357 -17.691 1.00 21.55 114 PRO B CA 1
ATOM 4116 C C . PRO B 1 114 ? 53.323 130.869 -17.662 1.00 23.26 114 PRO B C 1
ATOM 4117 O O . PRO B 1 114 ? 53.027 130.255 -18.689 1.00 22.69 114 PRO B O 1
ATOM 4121 N N . THR B 1 115 ? 53.442 130.295 -16.466 1.00 20.07 115 THR B N 1
ATOM 4122 C CA . THR B 1 115 ? 53.212 128.879 -16.190 1.00 19.30 115 THR B CA 1
ATOM 4123 C C . THR B 1 115 ? 52.905 128.691 -14.712 1.00 23.11 115 THR B C 1
ATOM 4124 O O . THR B 1 115 ? 53.441 129.418 -13.870 1.00 22.16 115 THR B O 1
ATOM 4128 N N . ALA B 1 116 ? 52.080 127.684 -14.399 1.00 20.51 116 ALA B N 1
ATOM 4129 C CA . ALA B 1 116 ? 51.742 127.317 -13.025 1.00 20.26 116 ALA B CA 1
ATOM 4130 C C . ALA B 1 116 ? 52.884 126.477 -12.419 1.00 24.17 116 ALA B C 1
ATOM 4131 O O . ALA B 1 116 ? 52.875 126.188 -11.223 1.00 23.23 116 ALA B O 1
ATOM 4133 N N . CYS B 1 117 ? 53.875 126.104 -13.249 1.00 20.56 117 CYS B N 1
ATOM 4134 C CA . CYS B 1 117 ? 55.016 125.290 -12.840 1.00 19.88 117 CYS B CA 1
ATOM 4135 C C . CYS B 1 117 ? 56.186 126.113 -12.355 1.00 22.30 117 CYS B C 1
ATOM 4136 O O . CYS B 1 117 ? 56.317 127.284 -12.707 1.00 21.25 117 CYS B O 1
ATOM 4139 N N . GLU B 1 118 ? 57.069 125.477 -11.578 1.00 18.81 118 GLU B N 1
ATOM 4140 C CA . GLU B 1 118 ? 58.309 126.107 -11.147 1.00 18.16 118 GLU B CA 1
ATOM 4141 C C . GLU B 1 118 ? 59.264 126.090 -12.341 1.00 20.86 118 GLU B C 1
ATOM 4142 O O . GLU B 1 118 ? 59.198 125.181 -13.174 1.00 19.39 118 GLU B O 1
ATOM 4148 N N . VAL B 1 119 ? 60.079 127.141 -12.478 1.00 17.93 119 VAL B N 1
ATOM 4149 C CA . VAL B 1 119 ? 61.047 127.271 -13.572 1.00 17.67 119 VAL B CA 1
ATOM 4150 C C . VAL B 1 119 ? 62.407 127.463 -12.934 1.00 21.37 119 VAL B C 1
ATOM 4151 O O . VAL B 1 119 ? 62.559 128.324 -12.069 1.00 20.51 119 VAL B O 1
ATOM 4155 N N . GLU B 1 120 ? 63.388 126.642 -13.329 1.00 18.63 120 GLU B N 1
ATOM 4156 C CA . GLU B 1 120 ? 64.716 126.698 -12.731 1.00 18.27 120 GLU B CA 1
ATOM 4157 C C . GLU B 1 120 ? 65.847 126.535 -13.733 1.00 22.41 120 GLU B C 1
ATOM 4158 O O . GLU B 1 120 ? 65.716 125.743 -14.672 1.00 21.79 120 GLU B O 1
ATOM 4164 N N . PRO B 1 121 ? 67.011 127.186 -13.499 1.00 20.22 121 PRO B N 1
ATOM 4165 C CA . PRO B 1 121 ? 68.171 126.908 -14.355 1.00 20.28 121 PRO B CA 1
ATOM 4166 C C . PRO B 1 121 ? 68.732 125.530 -13.983 1.00 23.53 121 PRO B C 1
ATOM 4167 O O . PRO B 1 121 ? 68.615 125.099 -12.830 1.00 22.62 121 PRO B O 1
ATOM 4171 N N . ALA B 1 122 ? 69.307 124.831 -14.956 1.00 20.22 122 ALA B N 1
ATOM 4172 C CA . ALA B 1 122 ? 69.940 123.533 -14.742 1.00 19.86 122 ALA B CA 1
ATOM 4173 C C . ALA B 1 122 ? 71.256 123.478 -15.523 1.00 23.99 122 ALA B C 1
ATOM 4174 O O . ALA B 1 122 ? 71.716 122.403 -15.908 1.00 23.49 122 ALA B O 1
ATOM 4176 N N . PHE B 1 123 ? 71.873 124.657 -15.738 1.00 21.47 123 PHE B N 1
ATOM 4177 C CA . PHE B 1 123 ? 73.151 124.790 -16.443 1.00 21.28 123 PHE B CA 1
ATOM 4178 C C . PHE B 1 123 ? 74.219 124.055 -15.646 1.00 25.55 123 PHE B C 1
ATOM 4179 O O . PHE B 1 123 ? 74.229 124.139 -14.421 1.00 24.81 123 PHE B O 1
ATOM 4187 N N . GLY B 1 124 ? 75.026 123.263 -16.337 1.00 23.40 124 GLY B N 1
ATOM 4188 C CA . GLY B 1 124 ? 76.026 122.422 -15.691 1.00 23.84 124 GLY B CA 1
ATOM 4189 C C . GLY B 1 124 ? 75.611 120.965 -15.690 1.00 26.71 124 GLY B C 1
ATOM 4190 O O . GLY B 1 124 ? 76.469 120.085 -15.590 1.00 26.14 124 GLY B O 1
ATOM 4191 N N . HIS B 1 125 ? 74.286 120.693 -15.810 1.00 22.44 125 HIS B N 1
ATOM 4192 C CA . HIS B 1 125 ? 73.776 119.320 -15.924 1.00 21.54 125 HIS B CA 1
ATOM 4193 C C . HIS B 1 125 ? 74.147 118.840 -17.324 1.00 24.72 125 HIS B C 1
ATOM 4194 O O . HIS B 1 125 ? 74.276 119.667 -18.233 1.00 23.15 125 HIS B O 1
ATOM 4201 N N . SER B 1 126 ? 74.352 117.524 -17.499 1.00 22.30 126 SER B N 1
ATOM 4202 C CA . SER B 1 126 ? 74.736 116.966 -18.798 1.00 22.19 126 SER B CA 1
ATOM 4203 C C . SER B 1 126 ? 73.679 117.213 -19.878 1.00 25.43 126 SER B C 1
ATOM 4204 O O . SER B 1 126 ? 72.503 116.908 -19.669 1.00 25.24 126 SER B O 1
ATOM 4207 N N . ASP B 1 127 ? 74.106 117.776 -21.022 1.00 22.68 127 ASP B N 1
ATOM 4208 C CA . ASP B 1 127 ? 73.221 118.029 -22.163 1.00 22.41 127 ASP B CA 1
ATOM 4209 C C . ASP B 1 127 ? 73.474 117.012 -23.292 1.00 26.04 127 ASP B C 1
ATOM 4210 O O . ASP B 1 127 ? 72.994 117.204 -24.414 1.00 24.63 127 ASP B O 1
ATOM 4215 N N . ALA B 1 128 ? 74.227 115.928 -22.979 1.00 23.51 128 ALA B N 1
ATOM 4216 C CA . ALA B 1 128 ? 74.604 114.865 -23.921 1.00 24.26 128 ALA B CA 1
ATOM 4217 C C . ALA B 1 128 ? 73.416 114.170 -24.587 1.00 28.02 128 ALA B C 1
ATOM 4218 O O . ALA B 1 128 ? 73.566 113.683 -25.706 1.00 27.74 128 ALA B O 1
ATOM 4220 N N . ALA B 1 129 ? 72.238 114.144 -23.927 1.00 24.03 129 ALA B N 1
ATOM 4221 C CA . ALA B 1 129 ? 71.020 113.529 -24.472 1.00 23.64 129 ALA B CA 1
ATOM 4222 C C . ALA B 1 129 ? 70.491 114.228 -25.732 1.00 27.11 129 ALA B C 1
ATOM 4223 O O . ALA B 1 129 ? 69.823 113.587 -26.550 1.00 27.01 129 ALA B O 1
ATOM 4225 N N . CYS B 1 130 ? 70.807 115.526 -25.894 1.00 23.11 130 CYS B N 1
ATOM 4226 C CA . CYS B 1 130 ? 70.404 116.326 -27.051 1.00 23.14 130 CYS B CA 1
ATOM 4227 C C . CYS B 1 130 ? 71.588 116.559 -27.971 1.00 29.75 130 CYS B C 1
ATOM 4228 O O . CYS B 1 130 ? 72.526 117.272 -27.611 1.00 29.31 130 CYS B O 1
ATOM 4231 N N . TRP B 1 131 ? 71.559 115.919 -29.147 1.00 28.47 131 TRP B N 1
ATOM 4232 C CA . TRP B 1 131 ? 72.627 116.004 -30.145 1.00 29.81 131 TRP B CA 1
ATOM 4233 C C . TRP B 1 131 ? 72.058 116.245 -31.543 1.00 34.54 131 TRP B C 1
ATOM 4234 O O . TRP B 1 131 ? 70.845 116.164 -31.737 1.00 33.91 131 TRP B O 1
ATOM 4245 N N . GLY B 1 132 ? 72.941 116.546 -32.492 1.00 33.31 132 GLY B N 1
ATOM 4246 C CA . GLY B 1 132 ? 72.575 116.789 -33.883 1.00 34.22 132 GLY B CA 1
ATOM 4247 C C . GLY B 1 132 ? 72.167 118.215 -34.184 1.00 39.11 132 GLY B C 1
ATOM 4248 O O . GLY B 1 132 ? 71.383 118.448 -35.108 1.00 38.91 132 GLY B O 1
ATOM 4249 N N . PHE B 1 133 ? 72.694 119.177 -33.405 1.00 36.33 133 PHE B N 1
ATOM 4250 C CA . PHE B 1 133 ? 72.430 120.605 -33.582 1.00 36.38 133 PHE B CA 1
ATOM 4251 C C . PHE B 1 133 ? 73.501 121.234 -34.493 1.00 43.15 133 PHE B C 1
ATOM 4252 O O . PHE B 1 133 ? 74.658 120.809 -34.422 1.00 43.07 133 PHE B O 1
ATOM 4260 N N . PRO B 1 134 ? 73.167 122.245 -35.339 1.00 41.61 134 PRO B N 1
ATOM 4261 C CA . PRO B 1 134 ? 74.205 122.844 -36.204 1.00 42.30 134 PRO B CA 1
ATOM 4262 C C . PRO B 1 134 ? 75.300 123.584 -35.429 1.00 46.90 134 PRO B C 1
ATOM 4263 O O . PRO B 1 134 ? 76.470 123.486 -35.798 1.00 47.58 134 PRO B O 1
ATOM 4267 N N . THR B 1 135 ? 74.928 124.293 -34.342 1.00 42.49 135 THR B N 1
ATOM 4268 C CA . THR B 1 135 ? 75.868 125.028 -33.488 1.00 41.87 135 THR B CA 1
ATOM 4269 C C . THR B 1 135 ? 75.770 124.512 -32.043 1.00 44.10 135 THR B C 1
ATOM 4270 O O . THR B 1 135 ? 76.132 123.362 -31.787 1.00 44.07 135 THR B O 1
ATOM 4274 N N . ASP B 1 136 ? 75.268 125.340 -31.111 1.00 38.75 136 ASP B N 1
ATOM 4275 C CA . ASP B 1 136 ? 75.123 124.959 -29.706 1.00 37.19 136 ASP B CA 1
ATOM 4276 C C . ASP B 1 136 ? 73.873 124.110 -29.478 1.00 37.42 136 ASP B C 1
ATOM 4277 O O . ASP B 1 136 ? 72.874 124.252 -30.183 1.00 36.51 136 ASP B O 1
ATOM 4282 N N . THR B 1 137 ? 73.938 123.239 -28.470 1.00 32.15 137 THR B N 1
ATOM 4283 C CA . THR B 1 137 ? 72.847 122.367 -28.057 1.00 30.55 137 THR B CA 1
ATOM 4284 C C . THR B 1 137 ? 71.787 123.212 -27.329 1.00 30.86 137 THR B C 1
ATOM 4285 O O . THR B 1 137 ? 72.124 124.201 -26.670 1.00 29.55 137 THR B O 1
ATOM 4289 N N . VAL B 1 138 ? 70.509 122.838 -27.485 1.00 25.44 138 VAL B N 1
ATOM 4290 C CA . VAL B 1 138 ? 69.385 123.456 -26.783 1.00 24.46 138 VAL B CA 1
ATOM 4291 C C . VAL B 1 138 ? 68.682 122.302 -26.053 1.00 24.37 138 VAL B C 1
ATOM 4292 O O . VAL B 1 138 ? 68.385 121.284 -26.678 1.00 23.35 138 VAL B O 1
ATOM 4296 N N . MET B 1 139 ? 68.488 122.421 -24.728 1.00 19.40 139 MET B N 1
ATOM 4297 C CA . MET B 1 139 ? 67.886 121.339 -23.947 1.00 18.18 139 MET B CA 1
ATOM 4298 C C . MET B 1 139 ? 67.169 121.828 -22.705 1.00 21.75 139 MET B C 1
ATOM 4299 O O . MET B 1 139 ? 67.668 122.692 -21.986 1.00 20.99 139 MET B O 1
ATOM 4304 N N . SER B 1 140 ? 66.012 121.222 -22.439 1.00 17.87 140 SER B N 1
ATOM 4305 C CA . SER B 1 140 ? 65.220 121.467 -21.249 1.00 16.94 140 SER B CA 1
ATOM 4306 C C . SER B 1 140 ? 64.580 120.153 -20.797 1.00 20.64 140 SER B C 1
ATOM 4307 O O . SER B 1 140 ? 64.551 119.179 -21.561 1.00 20.51 140 SER B O 1
ATOM 4310 N N . VAL B 1 141 ? 64.143 120.101 -19.535 1.00 17.63 141 VAL B N 1
ATOM 4311 C CA . VAL B 1 141 ? 63.503 118.921 -18.951 1.00 17.32 141 VAL B CA 1
ATOM 4312 C C . VAL B 1 141 ? 62.249 119.377 -18.202 1.00 20.38 141 VAL B C 1
ATOM 4313 O O . VAL B 1 141 ? 62.274 120.392 -17.498 1.00 19.23 141 VAL B O 1
ATOM 4317 N N . PHE B 1 142 ? 61.160 118.618 -18.359 1.00 17.10 142 PHE B N 1
ATOM 4318 C CA . PHE B 1 142 ? 59.905 118.876 -17.664 1.00 16.65 142 PHE B CA 1
ATOM 4319 C C . PHE B 1 142 ? 59.541 117.666 -16.816 1.00 20.10 142 PHE B C 1
ATOM 4320 O O . PHE B 1 142 ? 59.653 116.534 -17.284 1.00 19.18 142 PHE B O 1
ATOM 4328 N N . ALA B 1 143 ? 59.117 117.906 -15.569 1.00 17.54 143 ALA B N 1
ATOM 4329 C CA . ALA B 1 143 ? 58.657 116.855 -14.659 1.00 17.25 143 ALA B CA 1
ATOM 4330 C C . ALA B 1 143 ? 57.350 117.317 -14.031 1.00 20.16 143 ALA B C 1
ATOM 4331 O O . ALA B 1 143 ? 57.189 118.502 -13.728 1.00 18.34 143 ALA B O 1
ATOM 4333 N N . LEU B 1 144 ? 56.412 116.388 -13.871 1.00 16.83 144 LEU B N 1
ATOM 4334 C CA . LEU B 1 144 ? 55.087 116.667 -13.326 1.00 16.67 144 LEU B CA 1
ATOM 4335 C C . LEU B 1 144 ? 54.650 115.486 -12.480 1.00 20.67 144 LEU B C 1
ATOM 4336 O O . LEU B 1 144 ? 54.724 114.347 -12.935 1.00 19.80 144 LEU B O 1
ATOM 4341 N N . ALA B 1 145 ? 54.206 115.757 -11.246 1.00 17.51 145 ALA B N 1
ATOM 4342 C CA . ALA B 1 145 ? 53.754 114.708 -10.336 1.00 17.59 145 ALA B CA 1
ATOM 4343 C C . ALA B 1 145 ? 52.642 115.186 -9.421 1.00 21.26 145 ALA B C 1
ATOM 4344 O O . ALA B 1 145 ? 52.563 116.372 -9.107 1.00 20.78 145 ALA B O 1
ATOM 4346 N N . SER B 1 146 ? 51.773 114.255 -9.006 1.00 18.63 146 SER B N 1
ATOM 4347 C CA . SER B 1 146 ? 50.664 114.529 -8.089 1.00 17.90 146 SER B CA 1
ATOM 4348 C C . SER B 1 146 ? 50.137 113.219 -7.517 1.00 22.38 146 SER B C 1
ATOM 4349 O O . SER B 1 146 ? 50.526 112.137 -7.973 1.00 21.89 146 SER B O 1
ATOM 4352 N N . TYR B 1 147 ? 49.220 113.323 -6.548 1.00 19.42 147 TYR B N 1
ATOM 4353 C CA . TYR B 1 147 ? 48.559 112.159 -5.975 1.00 19.51 147 TYR B CA 1
ATOM 4354 C C . TYR B 1 147 ? 47.232 112.007 -6.703 1.00 24.99 147 TYR B C 1
ATOM 4355 O O . TYR B 1 147 ? 46.317 112.810 -6.514 1.00 24.13 147 TYR B O 1
ATOM 4364 N N . VAL B 1 148 ? 47.177 111.029 -7.617 1.00 22.99 148 VAL B N 1
ATOM 4365 C CA . VAL B 1 148 ? 46.015 110.761 -8.466 1.00 23.82 148 VAL B CA 1
ATOM 4366 C C . VAL B 1 148 ? 45.072 109.789 -7.750 1.00 30.74 148 VAL B C 1
ATOM 4367 O O . VAL B 1 148 ? 45.524 108.785 -7.196 1.00 30.08 148 VAL B O 1
ATOM 4371 N N . GLN B 1 149 ? 43.771 110.096 -7.756 1.00 30.53 149 GLN B N 1
ATOM 4372 C CA . GLN B 1 149 ? 42.780 109.216 -7.152 1.00 31.71 149 GLN B CA 1
ATOM 4373 C C . GLN B 1 149 ? 42.227 108.306 -8.245 1.00 37.19 149 GLN B C 1
ATOM 4374 O O . GLN B 1 149 ? 41.650 108.785 -9.223 1.00 37.43 149 GLN B O 1
ATOM 4380 N N . HIS B 1 150 ? 42.480 106.998 -8.116 1.00 34.95 150 HIS B N 1
ATOM 4381 C CA . HIS B 1 150 ? 42.009 106.007 -9.078 1.00 35.42 150 HIS B CA 1
ATOM 4382 C C . HIS B 1 150 ? 40.645 105.486 -8.625 1.00 36.64 150 HIS B C 1
ATOM 4383 O O . HIS B 1 150 ? 40.553 104.942 -7.522 1.00 34.70 150 HIS B O 1
ATOM 4390 N N . PRO B 1 151 ? 39.569 105.668 -9.437 1.00 33.14 151 PRO B N 1
ATOM 4391 C CA . PRO B 1 151 ? 38.232 105.200 -9.019 1.00 32.85 151 PRO B CA 1
ATOM 4392 C C . PRO B 1 151 ? 38.151 103.734 -8.591 1.00 34.86 151 PRO B C 1
ATOM 4393 O O . PRO B 1 151 ? 37.440 103.437 -7.627 1.00 33.54 151 PRO B O 1
ATOM 4397 N N A HIS B 1 152 ? 38.895 102.833 -9.278 0.56 31.05 152 HIS B N 1
ATOM 4398 N N B HIS B 1 152 ? 38.885 102.833 -9.276 0.44 31.25 152 HIS B N 1
ATOM 4399 C CA A HIS B 1 152 ? 38.943 101.399 -8.967 0.56 30.85 152 HIS B CA 1
ATOM 4400 C CA B HIS B 1 152 ? 38.909 101.405 -8.946 0.44 31.12 152 HIS B CA 1
ATOM 4401 C C A HIS B 1 152 ? 39.627 101.115 -7.617 0.56 32.96 152 HIS B C 1
ATOM 4402 C C B HIS B 1 152 ? 39.655 101.101 -7.636 0.44 33.05 152 HIS B C 1
ATOM 4403 O O A HIS B 1 152 ? 39.447 100.035 -7.054 0.56 32.93 152 HIS B O 1
ATOM 4404 O O B HIS B 1 152 ? 39.526 99.998 -7.100 0.44 32.93 152 HIS B O 1
ATOM 4417 N N . LYS B 1 153 ? 40.408 102.089 -7.110 1.00 27.87 153 LYS B N 1
ATOM 4418 C CA . LYS B 1 153 ? 41.142 101.985 -5.844 1.00 26.04 153 LYS B CA 1
ATOM 4419 C C . LYS B 1 153 ? 40.370 102.632 -4.679 1.00 27.42 153 LYS B C 1
ATOM 4420 O O . LYS B 1 153 ? 40.766 102.471 -3.520 1.00 26.20 153 LYS B O 1
ATOM 4426 N N . THR B 1 154 ? 39.281 103.364 -4.988 1.00 23.27 154 THR B N 1
ATOM 4427 C CA . THR B 1 154 ? 38.444 104.053 -3.997 1.00 22.43 154 THR B CA 1
ATOM 4428 C C . THR B 1 154 ? 37.433 103.087 -3.392 1.00 25.60 154 THR B C 1
ATOM 4429 O O . THR B 1 154 ? 36.743 102.367 -4.125 1.00 25.62 154 THR B O 1
ATOM 4433 N N . VAL B 1 155 ? 37.359 103.077 -2.046 1.00 21.05 155 VAL B N 1
ATOM 4434 C CA A VAL B 1 155 ? 36.469 102.199 -1.276 0.47 20.85 155 VAL B CA 1
ATOM 4435 C CA B VAL B 1 155 ? 36.412 102.228 -1.321 0.53 20.81 155 VAL B CA 1
ATOM 4436 C C . VAL B 1 155 ? 35.589 103.050 -0.340 1.00 24.37 155 VAL B C 1
ATOM 4437 O O . VAL B 1 155 ? 36.096 104.002 0.266 1.00 23.97 155 VAL B O 1
ATOM 4444 N N . ARG B 1 156 ? 34.306 102.688 -0.195 1.00 21.49 156 ARG B N 1
ATOM 4445 C CA . ARG B 1 156 ? 33.414 103.347 0.756 1.00 21.22 156 ARG B CA 1
ATOM 4446 C C . ARG B 1 156 ? 33.640 102.553 2.045 1.00 24.31 156 ARG B C 1
ATOM 4447 O O . ARG B 1 156 ? 33.698 101.322 1.990 1.00 23.85 156 ARG B O 1
ATOM 4455 N N . VAL B 1 157 ? 33.846 103.230 3.184 1.00 20.18 157 VAL B N 1
ATOM 4456 C CA . VAL B 1 157 ? 34.108 102.510 4.430 1.00 19.63 157 VAL B CA 1
ATOM 4457 C C . VAL B 1 157 ? 33.144 102.908 5.531 1.00 22.02 157 VAL B C 1
ATOM 4458 O O . VAL B 1 157 ? 32.971 104.098 5.810 1.00 21.30 157 VAL B O 1
ATOM 4462 N N . LYS B 1 158 ? 32.543 101.896 6.173 1.00 17.72 158 LYS B N 1
ATOM 4463 C CA . LYS B 1 158 ? 31.681 102.094 7.328 1.00 17.07 158 LYS B CA 1
ATOM 4464 C C . LYS B 1 158 ? 32.328 101.392 8.517 1.00 20.66 158 LYS B C 1
ATOM 4465 O O . LYS B 1 158 ? 32.686 100.214 8.427 1.00 19.73 158 LYS B O 1
ATOM 4471 N N . PHE B 1 159 ? 32.543 102.141 9.601 1.00 17.24 159 PHE B N 1
ATOM 4472 C CA . PHE B 1 159 ? 33.100 101.596 10.837 1.00 16.50 159 PHE B CA 1
ATOM 4473 C C . PHE B 1 159 ? 31.920 101.095 11.656 1.00 20.68 159 PHE B C 1
ATOM 4474 O O . PHE B 1 159 ? 30.895 101.777 11.742 1.00 20.74 159 PHE B O 1
ATOM 4482 N N . HIS B 1 160 ? 32.036 99.887 12.207 1.00 16.96 160 HIS B N 1
ATOM 4483 C CA . HIS B 1 160 ? 30.963 99.308 13.009 1.00 16.43 160 HIS B CA 1
ATOM 4484 C C . HIS B 1 160 ? 31.395 99.312 14.462 1.00 20.18 160 HIS B C 1
ATOM 4485 O O . HIS B 1 160 ? 32.388 98.675 14.806 1.00 19.74 160 HIS B O 1
ATOM 4492 N N . THR B 1 161 ? 30.690 100.089 15.295 1.00 16.53 161 THR B N 1
ATOM 4493 C CA . THR B 1 161 ? 30.995 100.234 16.720 1.00 16.16 161 THR B CA 1
ATOM 4494 C C . THR B 1 161 ? 29.887 99.585 17.539 1.00 19.17 161 THR B C 1
ATOM 4495 O O . THR B 1 161 ? 28.827 99.283 16.987 1.00 18.25 161 THR B O 1
ATOM 4499 N N . GLU B 1 162 ? 30.123 99.369 18.851 1.00 16.10 162 GLU B N 1
ATOM 4500 C CA . GLU B 1 162 ? 29.145 98.742 19.759 1.00 16.16 162 GLU B CA 1
ATOM 4501 C C . GLU B 1 162 ? 28.581 97.473 19.100 1.00 19.57 162 GLU B C 1
ATOM 4502 O O . GLU B 1 162 ? 27.371 97.227 19.158 1.00 18.96 162 GLU B O 1
ATOM 4508 N N . THR B 1 163 ? 29.471 96.697 18.441 1.00 17.22 163 THR B N 1
ATOM 4509 C CA A THR B 1 163 ? 29.113 95.474 17.716 0.64 16.65 163 THR B CA 1
ATOM 4510 C CA B THR B 1 163 ? 29.067 95.486 17.725 0.36 16.62 163 THR B CA 1
ATOM 4511 C C . THR B 1 163 ? 28.515 94.431 18.657 1.00 20.32 163 THR B C 1
ATOM 4512 O O . THR B 1 163 ? 29.049 94.215 19.747 1.00 19.40 163 THR B O 1
ATOM 4519 N N . ARG B 1 164 ? 27.426 93.789 18.226 1.00 17.81 164 ARG B N 1
ATOM 4520 C CA . ARG B 1 164 ? 26.753 92.738 18.979 1.00 17.61 164 ARG B CA 1
ATOM 4521 C C . ARG B 1 164 ? 26.518 91.565 18.050 1.00 21.90 164 ARG B C 1
ATOM 4522 O O . ARG B 1 164 ? 25.782 91.707 17.069 1.00 22.43 164 ARG B O 1
ATOM 4530 N N . THR B 1 165 ? 27.148 90.411 18.331 1.00 17.77 165 THR B N 1
ATOM 4531 C CA . THR B 1 165 ? 26.905 89.214 17.520 1.00 17.79 165 THR B CA 1
ATOM 4532 C C . THR B 1 165 ? 25.463 88.768 17.803 1.00 21.44 165 THR B C 1
ATOM 4533 O O . THR B 1 165 ? 25.044 88.743 18.962 1.00 21.07 165 THR B O 1
ATOM 4537 N N . VAL B 1 166 ? 24.706 88.461 16.743 1.00 18.33 166 VAL B N 1
ATOM 4538 C CA . VAL B 1 166 ? 23.324 88.008 16.863 1.00 18.03 166 VAL B CA 1
ATOM 4539 C C . VAL B 1 166 ? 23.296 86.515 16.571 1.00 21.80 166 VAL B C 1
ATOM 4540 O O . VAL B 1 166 ? 23.577 86.105 15.445 1.00 21.18 166 VAL B O 1
ATOM 4544 N N . TRP B 1 167 ? 22.991 85.710 17.592 1.00 19.21 167 TRP B N 1
ATOM 4545 C CA . TRP B 1 167 ? 22.883 84.262 17.446 1.00 19.46 167 TRP B CA 1
ATOM 4546 C C . TRP B 1 167 ? 21.408 83.979 17.210 1.00 23.10 167 TRP B C 1
ATOM 4547 O O . TRP B 1 167 ? 20.597 84.097 18.134 1.00 22.64 167 TRP B O 1
ATOM 4558 N N . GLN B 1 168 ? 21.048 83.699 15.948 1.00 19.77 168 GLN B N 1
ATOM 4559 C CA . GLN B 1 168 ? 19.658 83.459 15.571 1.00 20.53 168 GLN B CA 1
ATOM 4560 C C . GLN B 1 168 ? 19.300 82.020 15.890 1.00 24.24 168 GLN B C 1
ATOM 4561 O O . GLN B 1 168 ? 19.830 81.094 15.277 1.00 23.42 168 GLN B O 1
ATOM 4567 N N . LEU B 1 169 ? 18.454 81.837 16.904 1.00 21.02 169 LEU B N 1
ATOM 4568 C CA . LEU B 1 169 ? 18.041 80.507 17.345 1.00 21.31 169 LEU B CA 1
ATOM 4569 C C . LEU B 1 169 ? 16.600 80.209 16.976 1.00 25.99 169 LEU B C 1
ATOM 4570 O O . LEU B 1 169 ? 15.800 81.123 16.758 1.00 25.62 169 LEU B O 1
ATOM 4575 N N . SER B 1 170 ? 16.274 78.914 16.929 1.00 23.60 170 SER B N 1
ATOM 4576 C CA . SER B 1 170 ? 14.923 78.423 16.733 1.00 24.20 170 SER B CA 1
ATOM 4577 C C . SER B 1 170 ? 14.681 77.501 17.922 1.00 29.08 170 SER B C 1
ATOM 4578 O O . SER B 1 170 ? 15.266 76.415 17.995 1.00 28.27 170 SER B O 1
ATOM 4581 N N . VAL B 1 171 ? 13.893 77.982 18.896 1.00 26.43 171 VAL B N 1
ATOM 4582 C CA . VAL B 1 171 ? 13.589 77.260 20.138 1.00 26.73 171 VAL B CA 1
ATOM 4583 C C . VAL B 1 171 ? 12.219 76.616 19.953 1.00 32.51 171 VAL B C 1
ATOM 4584 O O . VAL B 1 171 ? 11.193 77.302 20.032 1.00 33.05 171 VAL B O 1
ATOM 4588 N N . ALA B 1 172 ? 12.216 75.302 19.643 1.00 29.94 172 ALA B N 1
ATOM 4589 C CA . ALA B 1 172 ? 11.027 74.506 19.312 1.00 31.58 172 ALA B CA 1
ATOM 4590 C C . ALA B 1 172 ? 10.211 75.229 18.213 1.00 35.42 172 ALA B C 1
ATOM 4591 O O . ALA B 1 172 ? 9.026 75.523 18.382 1.00 35.38 172 ALA B O 1
ATOM 4593 N N . GLY B 1 173 ? 10.909 75.595 17.136 1.00 31.62 173 GLY B N 1
ATOM 4594 C CA . GLY B 1 173 ? 10.337 76.293 15.990 1.00 32.05 173 GLY B CA 1
ATOM 4595 C C . GLY B 1 173 ? 10.074 77.777 16.164 1.00 35.58 173 GLY B C 1
ATOM 4596 O O . GLY B 1 173 ? 9.677 78.438 15.202 1.00 36.13 173 GLY B O 1
ATOM 4597 N N . VAL B 1 174 ? 10.287 78.319 17.378 1.00 31.02 174 VAL B N 1
ATOM 4598 C CA . VAL B 1 174 ? 10.049 79.735 17.683 1.00 30.49 174 VAL B CA 1
ATOM 4599 C C . VAL B 1 174 ? 11.352 80.528 17.583 1.00 32.14 174 VAL B C 1
ATOM 4600 O O . VAL B 1 174 ? 12.332 80.191 18.244 1.00 30.40 174 VAL B O 1
ATOM 4604 N N . SER B 1 175 ? 11.348 81.586 16.759 1.00 29.18 175 SER B N 1
ATOM 4605 C CA . SER B 1 175 ? 12.505 82.455 16.550 1.00 28.05 175 SER B CA 1
ATOM 4606 C C . SER B 1 175 ? 12.878 83.244 17.810 1.00 31.40 175 SER B C 1
ATOM 4607 O O . SER B 1 175 ? 12.009 83.825 18.465 1.00 31.02 175 SER B O 1
ATOM 4610 N N . CYS B 1 176 ? 14.176 83.245 18.139 1.00 27.30 176 CYS B N 1
ATOM 4611 C CA . CYS B 1 176 ? 14.760 84.004 19.246 1.00 26.92 176 CYS B CA 1
ATOM 4612 C C . CYS B 1 176 ? 16.147 84.469 18.821 1.00 28.48 176 CYS B C 1
ATOM 4613 O O . CYS B 1 176 ? 16.989 83.641 18.460 1.00 27.64 176 CYS B O 1
ATOM 4616 N N . ASN B 1 177 ? 16.370 85.793 18.832 1.00 23.67 177 ASN B N 1
ATOM 4617 C CA . ASN B 1 177 ? 17.648 86.396 18.455 1.00 22.72 177 ASN B CA 1
ATOM 4618 C C . ASN B 1 177 ? 18.376 86.814 19.721 1.00 25.63 177 ASN B C 1
ATOM 4619 O O . ASN B 1 177 ? 17.986 87.792 20.368 1.00 25.68 177 ASN B O 1
ATOM 4624 N N . VAL B 1 178 ? 19.413 86.038 20.088 1.00 20.55 178 VAL B N 1
ATOM 4625 C CA A VAL B 1 178 ? 20.180 86.312 21.304 0.55 19.67 178 VAL B CA 1
ATOM 4626 C CA B VAL B 1 178 ? 20.199 86.229 21.306 0.45 19.65 178 VAL B CA 1
ATOM 4627 C C . VAL B 1 178 ? 21.456 87.078 21.074 1.00 21.54 178 VAL B C 1
ATOM 4628 O O . VAL B 1 178 ? 22.202 86.810 20.135 1.00 19.97 178 VAL B O 1
ATOM 4635 N N . THR B 1 179 ? 21.696 88.063 21.955 1.00 18.88 179 THR B N 1
ATOM 4636 C CA . THR B 1 179 ? 22.879 88.919 21.965 1.00 18.07 179 THR B CA 1
ATOM 4637 C C . THR B 1 179 ? 23.276 89.093 23.433 1.00 21.58 179 THR B C 1
ATOM 4638 O O . THR B 1 179 ? 22.508 88.741 24.338 1.00 20.99 179 THR B O 1
ATOM 4642 N N . THR B 1 180 ? 24.439 89.705 23.666 1.00 18.75 180 THR B N 1
ATOM 4643 C CA . THR B 1 180 ? 24.925 90.054 25.006 1.00 18.64 180 THR B CA 1
ATOM 4644 C C . THR B 1 180 ? 23.945 91.040 25.683 1.00 22.43 180 THR B C 1
ATOM 4645 O O . THR B 1 180 ? 23.874 91.086 26.908 1.00 23.35 180 THR B O 1
ATOM 4649 N N . GLU B 1 181 ? 23.196 91.824 24.888 1.00 18.79 181 GLU B N 1
ATOM 4650 C CA . GLU B 1 181 ? 22.203 92.773 25.409 1.00 19.34 181 GLU B CA 1
ATOM 4651 C C . GLU B 1 181 ? 20.872 92.084 25.725 1.00 22.82 181 GLU B C 1
ATOM 4652 O O . GLU B 1 181 ? 20.200 92.469 26.686 1.00 22.68 181 GLU B O 1
ATOM 4658 N N . HIS B 1 182 ? 20.469 91.106 24.891 1.00 19.22 182 HIS B N 1
ATOM 4659 C CA . HIS B 1 182 ? 19.180 90.405 25.025 1.00 19.34 182 HIS B CA 1
ATOM 4660 C C . HIS B 1 182 ? 19.399 88.884 24.974 1.00 21.97 182 HIS B C 1
ATOM 4661 O O . HIS B 1 182 ? 19.185 88.257 23.932 1.00 19.94 182 HIS B O 1
ATOM 4668 N N . PRO B 1 183 ? 19.874 88.274 26.086 1.00 19.76 183 PRO B N 1
ATOM 4669 C CA . PRO B 1 183 ? 20.201 86.841 26.045 1.00 19.73 183 PRO B CA 1
ATOM 4670 C C . PRO B 1 183 ? 19.073 85.871 26.410 1.00 24.66 183 PRO B C 1
ATOM 4671 O O . PRO B 1 183 ? 19.334 84.673 26.508 1.00 24.14 183 PRO B O 1
ATOM 4675 N N . PHE B 1 184 ? 17.838 86.367 26.615 1.00 23.12 184 PHE B N 1
ATOM 4676 C CA . PHE B 1 184 ? 16.719 85.521 27.049 1.00 23.69 184 PHE B CA 1
ATOM 4677 C C . PHE B 1 184 ? 15.726 85.147 25.957 1.00 28.63 184 PHE B C 1
ATOM 4678 O O . PHE B 1 184 ? 15.447 85.952 25.067 1.00 27.75 184 PHE B O 1
ATOM 4686 N N . CYS B 1 185 ? 15.168 83.921 26.061 1.00 26.98 185 CYS B N 1
ATOM 4687 C CA . CYS B 1 185 ? 14.139 83.361 25.172 1.00 28.29 185 CYS B CA 1
ATOM 4688 C C . CYS B 1 185 ? 12.997 82.823 26.028 1.00 33.65 185 CYS B C 1
ATOM 4689 O O . CYS B 1 185 ? 13.248 82.008 26.918 1.00 32.81 185 CYS B O 1
ATOM 4692 N N . ASN B 1 186 ? 11.746 83.224 25.737 1.00 33.29 186 ASN B N 1
ATOM 4693 C CA . ASN B 1 186 ? 10.590 82.699 26.465 1.00 35.53 186 ASN B CA 1
ATOM 4694 C C . ASN B 1 186 ? 10.196 81.357 25.862 1.00 41.10 186 ASN B C 1
ATOM 4695 O O . ASN B 1 186 ? 10.213 81.206 24.641 1.00 40.88 186 ASN B O 1
ATOM 4700 N N . THR B 1 187 ? 9.906 80.366 26.723 1.00 39.20 187 THR B N 1
ATOM 4701 C CA . THR B 1 187 ? 9.431 79.028 26.329 1.00 40.02 187 THR B CA 1
ATOM 4702 C C . THR B 1 187 ? 8.279 78.653 27.288 1.00 45.91 187 THR B C 1
ATOM 4703 O O . THR B 1 187 ? 8.318 79.085 28.445 1.00 45.04 187 THR B O 1
ATOM 4707 N N . PRO B 1 188 ? 7.262 77.854 26.872 1.00 44.91 188 PRO B N 1
ATOM 4708 C CA . PRO B 1 188 ? 6.180 77.505 27.815 1.00 46.76 188 PRO B CA 1
ATOM 4709 C C . PRO B 1 188 ? 6.651 76.666 29.005 1.00 52.68 188 PRO B C 1
ATOM 4710 O O . PRO B 1 188 ? 6.050 76.742 30.075 1.00 53.65 188 PRO B O 1
ATOM 4714 N N . HIS B 1 189 ? 7.753 75.905 28.827 1.00 49.68 189 HIS B N 1
ATOM 4715 C CA . HIS B 1 189 ? 8.380 75.075 29.864 1.00 50.42 189 HIS B CA 1
ATOM 4716 C C . HIS B 1 189 ? 9.059 75.973 30.916 1.00 52.05 189 HIS B C 1
ATOM 4717 O O . HIS B 1 189 ? 9.170 75.593 32.084 1.00 52.96 189 HIS B O 1
ATOM 4724 N N . GLY B 1 190 ? 9.488 77.153 30.478 1.00 45.21 190 GLY B N 1
ATOM 4725 C CA . GLY B 1 190 ? 10.163 78.148 31.301 1.00 43.26 190 GLY B CA 1
ATOM 4726 C C . GLY B 1 190 ? 11.179 78.936 30.500 1.00 42.88 190 GLY B C 1
ATOM 4727 O O . GLY B 1 190 ? 11.500 78.568 29.370 1.00 42.16 190 GLY B O 1
ATOM 4728 N N . GLN B 1 191 ? 11.707 80.014 31.083 1.00 36.29 191 GLN B N 1
ATOM 4729 C CA . GLN B 1 191 ? 12.666 80.888 30.409 1.00 33.61 191 GLN B CA 1
ATOM 4730 C C . GLN B 1 191 ? 14.001 80.212 30.078 1.00 34.49 191 GLN B C 1
ATOM 4731 O O . GLN B 1 191 ? 14.559 79.487 30.905 1.00 33.87 191 GLN B O 1
ATOM 4737 N N . LEU B 1 192 ? 14.497 80.457 28.858 1.00 29.30 192 LEU B N 1
ATOM 4738 C CA . LEU B 1 192 ? 15.797 79.975 28.411 1.00 27.78 192 LEU B CA 1
ATOM 4739 C C . LEU B 1 192 ? 16.768 81.149 28.466 1.00 29.08 192 LEU B C 1
ATOM 4740 O O . LEU B 1 192 ? 16.537 82.174 27.820 1.00 27.85 192 LEU B O 1
ATOM 4745 N N . GLU B 1 193 ? 17.838 81.006 29.254 1.00 25.05 193 GLU B N 1
ATOM 4746 C CA . GLU B 1 193 ? 18.886 82.015 29.340 1.00 23.66 193 GLU B CA 1
ATOM 4747 C C . GLU B 1 193 ? 20.075 81.469 28.563 1.00 26.81 193 GLU B C 1
ATOM 4748 O O . GLU B 1 193 ? 20.512 80.343 28.813 1.00 27.89 193 GLU B O 1
ATOM 4754 N N . VAL B 1 194 ? 20.569 82.244 27.602 1.00 21.67 194 VAL B N 1
ATOM 4755 C CA . VAL B 1 194 ? 21.690 81.806 26.775 1.00 20.42 194 VAL B CA 1
ATOM 4756 C C . VAL B 1 194 ? 22.973 82.518 27.193 1.00 23.56 194 VAL B C 1
ATOM 4757 O O . VAL B 1 194 ? 23.040 83.752 27.161 1.00 22.75 194 VAL B O 1
ATOM 4761 N N . GLN B 1 195 ? 23.995 81.731 27.564 1.00 19.68 195 GLN B N 1
ATOM 4762 C CA . GLN B 1 195 ? 25.318 82.251 27.883 1.00 18.90 195 GLN B CA 1
ATOM 4763 C C . GLN B 1 195 ? 26.026 82.381 26.538 1.00 22.02 195 GLN B C 1
ATOM 4764 O O . GLN B 1 195 ? 26.125 81.408 25.784 1.00 21.51 195 GLN B O 1
ATOM 4770 N N . VAL B 1 196 ? 26.472 83.595 26.223 1.00 19.39 196 VAL B N 1
ATOM 4771 C CA . VAL B 1 196 ? 27.125 83.899 24.949 1.00 19.01 196 VAL B CA 1
ATOM 4772 C C . VAL B 1 196 ? 28.561 84.391 25.142 1.00 22.87 196 VAL B C 1
ATOM 4773 O O . VAL B 1 196 ? 28.842 85.030 26.158 1.00 21.99 196 VAL B O 1
ATOM 4777 N N . PRO B 1 197 ? 29.470 84.176 24.162 1.00 20.40 197 PRO B N 1
ATOM 4778 C CA . PRO B 1 197 ? 30.828 84.722 24.306 1.00 20.52 197 PRO B CA 1
ATOM 4779 C C . PRO B 1 197 ? 30.819 86.257 24.162 1.00 23.74 197 PRO B C 1
ATOM 4780 O O . PRO B 1 197 ? 29.804 86.810 23.710 1.00 22.07 197 PRO B O 1
ATOM 4784 N N . PRO B 1 198 ? 31.908 86.984 24.518 1.00 20.46 198 PRO B N 1
ATOM 4785 C CA . PRO B 1 198 ? 31.885 88.443 24.328 1.00 19.97 198 PRO B CA 1
ATOM 4786 C C . PRO B 1 198 ? 31.765 88.812 22.857 1.00 21.99 198 PRO B C 1
ATOM 4787 O O . PRO B 1 198 ? 32.055 88.003 21.974 1.00 20.83 198 PRO B O 1
ATOM 4791 N N . ASP B 1 199 ? 31.352 90.048 22.606 1.00 18.39 199 ASP B N 1
ATOM 4792 C CA . ASP B 1 199 ? 31.253 90.598 21.263 1.00 17.50 199 ASP B CA 1
ATOM 4793 C C . ASP B 1 199 ? 32.663 90.786 20.670 1.00 22.00 199 ASP B C 1
ATOM 4794 O O . ASP B 1 199 ? 33.633 90.833 21.432 1.00 22.11 199 ASP B O 1
ATOM 4799 N N . PRO B 1 200 ? 32.816 90.822 19.328 1.00 18.99 200 PRO B N 1
ATOM 4800 C CA . PRO B 1 200 ? 34.170 90.876 18.746 1.00 19.02 200 PRO B CA 1
ATOM 4801 C C . PRO B 1 200 ? 34.869 92.235 18.722 1.00 22.33 200 PRO B C 1
ATOM 4802 O O . PRO B 1 200 ? 35.996 92.319 18.247 1.00 23.10 200 PRO B O 1
ATOM 4806 N N . GLY B 1 201 ? 34.211 93.283 19.202 1.00 18.80 201 GLY B N 1
ATOM 4807 C CA . GLY B 1 201 ? 34.788 94.621 19.143 1.00 17.74 201 GLY B CA 1
ATOM 4808 C C . GLY B 1 201 ? 34.451 95.264 17.810 1.00 19.85 201 GLY B C 1
ATOM 4809 O O . GLY B 1 201 ? 33.630 94.730 17.059 1.00 19.11 201 GLY B O 1
ATOM 4810 N N . ASP B 1 202 ? 35.079 96.411 17.500 1.00 16.21 202 ASP B N 1
ATOM 4811 C CA . ASP B 1 202 ? 34.793 97.138 16.259 1.00 15.86 202 ASP B CA 1
ATOM 4812 C C . ASP B 1 202 ? 35.112 96.363 14.984 1.00 20.72 202 ASP B C 1
ATOM 4813 O O . ASP B 1 202 ? 36.038 95.548 14.966 1.00 20.39 202 ASP B O 1
ATOM 4818 N N . LEU B 1 203 ? 34.320 96.609 13.926 1.00 17.80 203 LEU B N 1
ATOM 4819 C CA . LEU B 1 203 ? 34.522 96.001 12.609 1.00 17.71 203 LEU B CA 1
ATOM 4820 C C . LEU B 1 203 ? 34.731 97.107 11.589 1.00 20.86 203 LEU B C 1
ATOM 4821 O O . LEU B 1 203 ? 34.320 98.248 11.814 1.00 20.22 203 LEU B O 1
ATOM 4826 N N . VAL B 1 204 ? 35.350 96.759 10.454 1.00 17.74 204 VAL B N 1
ATOM 4827 C CA . VAL B 1 204 ? 35.550 97.687 9.343 1.00 17.31 204 VAL B CA 1
ATOM 4828 C C . VAL B 1 204 ? 34.837 97.061 8.142 1.00 20.97 204 VAL B C 1
ATOM 4829 O O . VAL B 1 204 ? 35.114 95.908 7.795 1.00 20.19 204 VAL B O 1
ATOM 4833 N N . GLU B 1 205 ? 33.899 97.799 7.540 1.00 17.08 205 GLU B N 1
ATOM 4834 C CA . GLU B 1 205 ? 33.178 97.323 6.364 1.00 16.73 205 GLU B CA 1
ATOM 4835 C C . GLU B 1 205 ? 33.699 98.073 5.148 1.00 20.96 205 GLU B C 1
ATOM 4836 O O . GLU B 1 205 ? 33.495 99.283 5.030 1.00 20.04 205 GLU B O 1
ATOM 4842 N N . TYR B 1 206 ? 34.391 97.348 4.262 1.00 18.08 206 TYR B N 1
ATOM 4843 C CA . TYR B 1 206 ? 34.940 97.890 3.027 1.00 18.02 206 TYR B CA 1
ATOM 4844 C C . TYR B 1 206 ? 33.911 97.625 1.935 1.00 23.87 206 TYR B C 1
ATOM 4845 O O . TYR B 1 206 ? 33.558 96.468 1.680 1.00 23.64 206 TYR B O 1
ATOM 4854 N N . ILE B 1 207 ? 33.400 98.696 1.321 1.00 21.96 207 ILE B N 1
ATOM 4855 C CA . ILE B 1 207 ? 32.369 98.592 0.291 1.00 23.07 207 ILE B CA 1
ATOM 4856 C C . ILE B 1 207 ? 32.923 98.953 -1.095 1.00 29.81 207 ILE B C 1
ATOM 4857 O O . ILE B 1 207 ? 33.368 100.081 -1.304 1.00 27.67 207 ILE B O 1
ATOM 4862 N N . MET B 1 208 ? 32.882 97.997 -2.036 1.00 31.62 208 MET B N 1
ATOM 4863 C CA . MET B 1 208 ? 33.291 98.238 -3.429 1.00 33.57 208 MET B CA 1
ATOM 4864 C C . MET B 1 208 ? 32.135 98.043 -4.391 1.00 37.99 208 MET B C 1
ATOM 4865 O O . MET B 1 208 ? 31.250 97.222 -4.129 1.00 37.13 208 MET B O 1
ATOM 4870 N N . ASN B 1 209 ? 32.131 98.820 -5.497 1.00 36.15 209 ASN B N 1
ATOM 4871 C CA . ASN B 1 209 ? 31.086 98.769 -6.519 1.00 66.94 209 ASN B CA 1
ATOM 4872 C C . ASN B 1 209 ? 31.630 99.050 -7.908 1.00 99.03 209 ASN B C 1
ATOM 4873 O O . ASN B 1 209 ? 32.533 98.349 -8.356 1.00 62.49 209 ASN B O 1
ATOM 4875 C C . ASN B 1 213 ? 28.099 95.008 -6.642 1.00 46.42 213 ASN B C 1
ATOM 4876 O O . ASN B 1 213 ? 29.314 95.039 -6.843 1.00 46.11 213 ASN B O 1
ATOM 4877 N N . GLN B 1 214 ? 27.457 95.911 -5.880 1.00 42.18 214 GLN B N 1
ATOM 4878 C CA . GLN B 1 214 ? 27.932 96.317 -4.560 1.00 40.92 214 GLN B CA 1
ATOM 4879 C C . GLN B 1 214 ? 28.232 95.108 -3.674 1.00 42.24 214 GLN B C 1
ATOM 4880 O O . GLN B 1 214 ? 27.371 94.242 -3.502 1.00 42.92 214 GLN B O 1
ATOM 4886 N N . GLN B 1 215 ? 29.462 95.042 -3.139 1.00 35.25 215 GLN B N 1
ATOM 4887 C CA . GLN B 1 215 ? 29.909 93.938 -2.290 1.00 33.43 215 GLN B CA 1
ATOM 4888 C C . GLN B 1 215 ? 30.627 94.455 -1.046 1.00 32.24 215 GLN B C 1
ATOM 4889 O O . GLN B 1 215 ? 31.446 95.372 -1.136 1.00 31.03 215 GLN B O 1
ATOM 4895 N N . SER B 1 216 ? 30.331 93.850 0.109 1.00 26.27 216 SER B N 1
ATOM 4896 C CA . SER B 1 216 ? 30.974 94.230 1.365 1.00 24.42 216 SER B CA 1
ATOM 4897 C C . SER B 1 216 ? 32.014 93.205 1.779 1.00 26.28 216 SER B C 1
ATOM 4898 O O . SER B 1 216 ? 31.783 92.000 1.665 1.00 25.68 216 SER B O 1
ATOM 4901 N N . ARG B 1 217 ? 33.174 93.694 2.222 1.00 21.18 217 ARG B N 1
ATOM 4902 C CA . ARG B 1 217 ? 34.278 92.880 2.728 1.00 20.47 217 ARG B CA 1
ATOM 4903 C C . ARG B 1 217 ? 34.574 93.372 4.138 1.00 23.36 217 ARG B C 1
ATOM 4904 O O . ARG B 1 217 ? 34.344 94.550 4.438 1.00 22.90 217 ARG B O 1
ATOM 4912 N N . TRP B 1 218 ? 35.029 92.471 5.013 1.00 19.88 218 TRP B N 1
ATOM 4913 C CA . TRP B 1 218 ? 35.162 92.769 6.434 1.00 19.37 218 TRP B CA 1
ATOM 4914 C C . TRP B 1 218 ? 36.535 92.704 7.050 1.00 21.29 218 TRP B C 1
ATOM 4915 O O . TRP B 1 218 ? 37.289 91.765 6.819 1.00 18.88 218 TRP B O 1
ATOM 4926 N N . GLY B 1 219 ? 36.803 93.689 7.893 1.00 18.30 219 GLY B N 1
ATOM 4927 C CA . GLY B 1 219 ? 38.008 93.777 8.697 1.00 18.08 219 GLY B CA 1
ATOM 4928 C C . GLY B 1 219 ? 37.604 93.742 10.156 1.00 23.18 219 GLY B C 1
ATOM 4929 O O . GLY B 1 219 ? 36.484 94.134 10.502 1.00 22.45 219 GLY B O 1
ATOM 4930 N N . LEU B 1 220 ? 38.487 93.231 11.008 1.00 21.31 220 LEU B N 1
ATOM 4931 C CA . LEU B 1 220 ? 38.258 93.150 12.449 1.00 21.84 220 LEU B CA 1
ATOM 4932 C C . LEU B 1 220 ? 39.215 94.149 13.113 1.00 26.25 220 LEU B C 1
ATOM 4933 O O . LEU B 1 220 ? 40.427 94.058 12.912 1.00 25.10 220 LEU B O 1
ATOM 4938 N N . GLY B 1 221 ? 38.659 95.150 13.805 1.00 23.71 221 GLY B N 1
ATOM 4939 C CA . GLY B 1 221 ? 39.452 96.188 14.458 1.00 23.80 221 GLY B CA 1
ATOM 4940 C C . GLY B 1 221 ? 39.120 97.622 14.075 1.00 29.25 221 GLY B C 1
ATOM 4941 O O . GLY B 1 221 ? 38.034 97.897 13.561 1.00 29.08 221 GLY B O 1
ATOM 4942 N N . SER B 1 222 ? 40.081 98.548 14.308 1.00 27.15 222 SER B N 1
ATOM 4943 C CA . SER B 1 222 ? 39.942 100.001 14.114 1.00 26.69 222 SER B CA 1
ATOM 4944 C C . SER B 1 222 ? 40.049 100.665 12.711 1.00 29.38 222 SER B C 1
ATOM 4945 O O . SER B 1 222 ? 39.327 101.638 12.499 1.00 29.58 222 SER B O 1
ATOM 4948 N N . PRO B 1 223 ? 40.916 100.272 11.753 1.00 25.38 223 PRO B N 1
ATOM 4949 C CA . PRO B 1 223 ? 41.908 99.190 11.771 1.00 24.48 223 PRO B CA 1
ATOM 4950 C C . PRO B 1 223 ? 43.176 99.622 12.498 1.00 25.86 223 PRO B C 1
ATOM 4951 O O . PRO B 1 223 ? 43.295 100.768 12.943 1.00 24.39 223 PRO B O 1
ATOM 4955 N N . ASN B 1 224 ? 44.115 98.693 12.625 1.00 22.16 224 ASN B N 1
ATOM 4956 C CA . ASN B 1 224 ? 45.391 98.975 13.248 1.00 21.09 224 ASN B CA 1
ATOM 4957 C C . ASN B 1 224 ? 46.353 99.365 12.118 1.00 23.16 224 ASN B C 1
ATOM 4958 O O . ASN B 1 224 ? 46.854 98.498 11.401 1.00 22.18 224 ASN B O 1
ATOM 4963 N N . CYS B 1 225 ? 46.599 100.676 11.964 1.00 19.25 225 CYS B N 1
ATOM 4964 C CA . CYS B 1 225 ? 47.493 101.204 10.925 1.00 19.15 225 CYS B CA 1
ATOM 4965 C C . CYS B 1 225 ? 48.977 100.938 11.214 1.00 21.29 225 CYS B C 1
ATOM 4966 O O . CYS B 1 225 ? 49.823 101.224 10.369 1.00 20.51 225 CYS B O 1
ATOM 4969 N N . HIS B 1 226 ? 49.283 100.371 12.395 1.00 18.29 226 HIS B N 1
ATOM 4970 C CA . HIS B 1 226 ? 50.648 100.048 12.809 1.00 18.07 226 HIS B CA 1
ATOM 4971 C C . HIS B 1 226 ? 50.998 98.560 12.639 1.00 20.88 226 HIS B C 1
ATOM 4972 O O . HIS B 1 226 ? 52.113 98.166 12.961 1.00 20.44 226 HIS B O 1
ATOM 4979 N N . GLY B 1 227 ? 50.063 97.751 12.145 1.00 17.45 227 GLY B N 1
ATOM 4980 C CA . GLY B 1 227 ? 50.305 96.320 11.966 1.00 17.15 227 GLY B CA 1
ATOM 4981 C C . GLY B 1 227 ? 50.267 95.848 10.524 1.00 20.16 227 GLY B C 1
ATOM 4982 O O . GLY B 1 227 ? 50.489 96.647 9.611 1.00 19.34 227 GLY B O 1
ATOM 4983 N N . PRO B 1 228 ? 49.950 94.551 10.277 1.00 16.61 228 PRO B N 1
ATOM 4984 C CA . PRO B 1 228 ? 49.906 94.044 8.890 1.00 16.32 228 PRO B CA 1
ATOM 4985 C C . PRO B 1 228 ? 48.915 94.724 7.948 1.00 19.55 228 PRO B C 1
ATOM 4986 O O . PRO B 1 228 ? 49.067 94.601 6.735 1.00 19.12 228 PRO B O 1
ATOM 4990 N N . ASP B 1 229 ? 47.920 95.452 8.493 1.00 16.19 229 ASP B N 1
ATOM 4991 C CA . ASP B 1 229 ? 46.916 96.161 7.698 1.00 15.82 229 ASP B CA 1
ATOM 4992 C C . ASP B 1 229 ? 47.269 97.643 7.490 1.00 19.29 229 ASP B C 1
ATOM 4993 O O . ASP B 1 229 ? 46.391 98.439 7.144 1.00 18.43 229 ASP B O 1
ATOM 4998 N N . TRP B 1 230 ? 48.559 97.997 7.654 1.00 16.75 230 TRP B N 1
ATOM 4999 C CA . TRP B 1 230 ? 49.082 99.370 7.515 1.00 16.99 230 TRP B CA 1
ATOM 5000 C C . TRP B 1 230 ? 48.724 100.039 6.173 1.00 20.03 230 TRP B C 1
ATOM 5001 O O . TRP B 1 230 ? 48.616 101.263 6.118 1.00 18.06 230 TRP B O 1
ATOM 5012 N N . ALA B 1 231 ? 48.602 99.242 5.085 1.00 17.40 231 ALA B N 1
ATOM 5013 C CA . ALA B 1 231 ? 48.318 99.764 3.745 1.00 17.52 231 ALA B CA 1
ATOM 5014 C C . ALA B 1 231 ? 46.831 99.911 3.439 1.00 21.14 231 ALA B C 1
ATOM 5015 O O . ALA B 1 231 ? 46.470 100.258 2.311 1.00 20.89 231 ALA B O 1
ATOM 5017 N N . SER B 1 232 ? 45.966 99.696 4.449 1.00 17.90 232 SER B N 1
ATOM 5018 C CA . SER B 1 232 ? 44.525 99.887 4.292 1.00 17.68 232 SER B CA 1
ATOM 5019 C C . SER B 1 232 ? 44.257 101.300 3.772 1.00 21.49 232 SER B C 1
ATOM 5020 O O . SER B 1 232 ? 44.888 102.243 4.255 1.00 20.02 232 SER B O 1
ATOM 5023 N N . PRO B 1 233 ? 43.310 101.472 2.821 1.00 19.20 233 PRO B N 1
ATOM 5024 C CA . PRO B 1 233 ? 42.972 102.836 2.360 1.00 18.77 233 PRO B CA 1
ATOM 5025 C C . PRO B 1 233 ? 42.489 103.739 3.507 1.00 20.97 233 PRO B C 1
ATOM 5026 O O . PRO B 1 233 ? 42.635 104.956 3.422 1.00 19.89 233 PRO B O 1
ATOM 5030 N N . VAL B 1 234 ? 41.976 103.134 4.610 1.00 18.00 234 VAL B N 1
ATOM 5031 C CA . VAL B 1 234 ? 41.548 103.856 5.826 1.00 17.98 234 VAL B CA 1
ATOM 5032 C C . VAL B 1 234 ? 42.734 104.624 6.446 1.00 21.56 234 VAL B C 1
ATOM 5033 O O . VAL B 1 234 ? 42.552 105.721 6.979 1.00 21.23 234 VAL B O 1
ATOM 5037 N N . CYS B 1 235 ? 43.951 104.054 6.338 1.00 18.54 235 CYS B N 1
ATOM 5038 C CA . CYS B 1 235 ? 45.184 104.646 6.861 1.00 18.66 235 CYS B CA 1
ATOM 5039 C C . CYS B 1 235 ? 45.718 105.738 5.927 1.00 22.05 235 CYS B C 1
ATOM 5040 O O . CYS B 1 235 ? 46.745 106.350 6.226 1.00 21.55 235 CYS B O 1
ATOM 5043 N N . GLN B 1 236 ? 45.046 105.958 4.784 1.00 18.33 236 GLN B N 1
ATOM 5044 C CA . GLN B 1 236 ? 45.513 106.883 3.760 1.00 18.08 236 GLN B CA 1
ATOM 5045 C C . GLN B 1 236 ? 44.601 108.076 3.445 1.00 22.35 236 GLN B C 1
ATOM 5046 O O . GLN B 1 236 ? 44.335 108.870 4.348 1.00 22.22 236 GLN B O 1
ATOM 5052 N N . ARG B 1 237 ? 44.163 108.230 2.176 1.00 19.27 237 ARG B N 1
ATOM 5053 C CA . ARG B 1 237 ? 43.359 109.360 1.704 1.00 19.01 237 ARG B CA 1
ATOM 5054 C C . ARG B 1 237 ? 41.898 109.279 2.163 1.00 21.83 237 ARG B C 1
ATOM 5055 O O . ARG B 1 237 ? 41.203 108.326 1.823 1.00 21.26 237 ARG B O 1
ATOM 5063 N N . HIS B 1 238 ? 41.436 110.289 2.919 1.00 17.57 238 HIS B N 1
ATOM 5064 C CA . HIS B 1 238 ? 40.071 110.330 3.450 1.00 17.02 238 HIS B CA 1
ATOM 5065 C C . HIS B 1 238 ? 39.239 111.471 2.860 1.00 21.16 238 HIS B C 1
ATOM 5066 O O . HIS B 1 238 ? 39.588 112.644 3.019 1.00 19.69 238 HIS B O 1
ATOM 5073 N N . SER B 1 239 ? 38.116 111.111 2.209 1.00 18.65 239 SER B N 1
ATOM 5074 C CA . SER B 1 239 ? 37.157 112.069 1.662 1.00 18.43 239 SER B CA 1
ATOM 5075 C C . SER B 1 239 ? 35.758 111.750 2.205 1.00 21.14 239 SER B C 1
ATOM 5076 O O . SER B 1 239 ? 35.104 110.823 1.720 1.00 20.08 239 SER B O 1
ATOM 5079 N N . PRO B 1 240 ? 35.306 112.477 3.251 1.00 18.48 240 PRO B N 1
ATOM 5080 C CA . PRO B 1 240 ? 33.995 112.171 3.860 1.00 18.41 240 PRO B CA 1
ATOM 5081 C C . PRO B 1 240 ? 32.789 112.237 2.927 1.00 22.24 240 PRO B C 1
ATOM 5082 O O . PRO B 1 240 ? 31.847 111.470 3.099 1.00 22.35 240 PRO B O 1
ATOM 5086 N N . ASP B 1 241 ? 32.821 113.155 1.957 1.00 18.96 241 ASP B N 1
ATOM 5087 C CA . ASP B 1 241 ? 31.734 113.361 1.003 1.00 19.38 241 ASP B CA 1
ATOM 5088 C C . ASP B 1 241 ? 32.071 112.808 -0.387 1.00 23.35 241 ASP B C 1
ATOM 5089 O O . ASP B 1 241 ? 31.370 113.131 -1.350 1.00 22.83 241 ASP B O 1
ATOM 5094 N N . CYS B 1 242 ? 33.159 111.997 -0.497 1.00 20.93 242 CYS B N 1
ATOM 5095 C CA . CYS B 1 242 ? 33.637 111.403 -1.759 1.00 21.73 242 CYS B CA 1
ATOM 5096 C C . CYS B 1 242 ? 33.889 112.487 -2.827 1.00 26.40 242 CYS B C 1
ATOM 5097 O O . CYS B 1 242 ? 33.616 112.287 -4.018 1.00 26.77 242 CYS B O 1
ATOM 5100 N N . SER B 1 243 ? 34.394 113.652 -2.378 1.00 22.34 243 SER B N 1
ATOM 5101 C CA . SER B 1 243 ? 34.669 114.809 -3.229 1.00 22.28 243 SER B CA 1
ATOM 5102 C C . SER B 1 243 ? 35.824 115.647 -2.677 1.00 25.46 243 SER B C 1
ATOM 5103 O O . SER B 1 243 ? 36.776 115.930 -3.405 1.00 25.50 243 SER B O 1
ATOM 5106 N N . ARG B 1 244 ? 35.735 116.047 -1.399 1.00 21.11 244 ARG B N 1
ATOM 5107 C CA . ARG B 1 244 ? 36.729 116.897 -0.749 1.00 20.43 244 ARG B CA 1
ATOM 5108 C C . ARG B 1 244 ? 37.594 116.135 0.231 1.00 23.22 244 ARG B C 1
ATOM 5109 O O . ARG B 1 244 ? 37.088 115.355 1.039 1.00 22.33 244 ARG B O 1
ATOM 5117 N N . LEU B 1 245 ? 38.899 116.397 0.178 1.00 19.40 245 LEU B N 1
ATOM 5118 C CA . LEU B 1 245 ? 39.886 115.774 1.049 1.00 19.26 245 LEU B CA 1
ATOM 5119 C C . LEU B 1 245 ? 39.949 116.471 2.418 1.00 21.29 245 LEU B C 1
ATOM 5120 O O . LEU B 1 245 ? 39.810 117.691 2.498 1.00 20.33 245 LEU B O 1
ATOM 5125 N N . VAL B 1 246 ? 40.147 115.688 3.493 1.00 17.40 246 VAL B N 1
ATOM 5126 C CA . VAL B 1 246 ? 40.305 116.205 4.863 1.00 17.04 246 VAL B CA 1
ATOM 5127 C C . VAL B 1 246 ? 41.502 115.521 5.540 1.00 21.15 246 VAL B C 1
ATOM 5128 O O . VAL B 1 246 ? 41.894 114.419 5.139 1.00 19.81 246 VAL B O 1
ATOM 5132 N N . GLY B 1 247 ? 42.013 116.154 6.598 1.00 19.50 247 GLY B N 1
ATOM 5133 C CA . GLY B 1 247 ? 43.068 115.609 7.445 1.00 19.89 247 GLY B CA 1
ATOM 5134 C C . GLY B 1 247 ? 44.438 115.482 6.818 1.00 23.79 247 GLY B C 1
ATOM 5135 O O . GLY B 1 247 ? 44.799 116.265 5.936 1.00 22.02 247 GLY B O 1
ATOM 5136 N N . ALA B 1 248 ? 45.212 114.487 7.302 1.00 22.51 248 ALA B N 1
ATOM 5137 C CA . ALA B 1 248 ? 46.588 114.184 6.882 1.00 23.48 248 ALA B CA 1
ATOM 5138 C C . ALA B 1 248 ? 46.736 114.101 5.375 1.00 25.88 248 ALA B C 1
ATOM 5139 O O . ALA B 1 248 ? 45.946 113.435 4.705 1.00 25.81 248 ALA B O 1
ATOM 5141 N N . THR B 1 249 ? 47.714 114.838 4.835 1.00 21.91 249 THR B N 1
ATOM 5142 C CA . THR B 1 249 ? 47.972 114.904 3.396 1.00 20.91 249 THR B CA 1
ATOM 5143 C C . THR B 1 249 ? 49.481 114.955 3.169 1.00 23.93 249 THR B C 1
ATOM 5144 O O . THR B 1 249 ? 50.162 115.727 3.850 1.00 23.50 249 THR B O 1
ATOM 5148 N N . PRO B 1 250 ? 50.028 114.175 2.208 1.00 20.70 250 PRO B N 1
ATOM 5149 C CA . PRO B 1 250 ? 51.468 114.276 1.923 1.00 20.41 250 PRO B CA 1
ATOM 5150 C C . PRO B 1 250 ? 51.809 115.666 1.392 1.00 23.87 250 PRO B C 1
ATOM 5151 O O . PRO B 1 250 ? 50.937 116.375 0.876 1.00 23.09 250 PRO B O 1
ATOM 5155 N N . GLU B 1 251 ? 53.084 116.041 1.490 1.00 20.95 251 GLU B N 1
ATOM 5156 C CA . GLU B 1 251 ? 53.564 117.314 0.955 1.00 21.34 251 GLU B CA 1
ATOM 5157 C C . GLU B 1 251 ? 53.525 117.213 -0.572 1.00 24.64 251 GLU B C 1
ATOM 5158 O O . GLU B 1 251 ? 53.365 116.113 -1.112 1.00 23.10 251 GLU B O 1
ATOM 5164 N N . ARG B 1 252 ? 53.674 118.349 -1.274 1.00 21.67 252 ARG B N 1
ATOM 5165 C CA . ARG B 1 252 ? 53.736 118.316 -2.732 1.00 21.12 252 ARG B CA 1
ATOM 5166 C C . ARG B 1 252 ? 54.988 117.504 -3.113 1.00 23.41 252 ARG B C 1
ATOM 5167 O O . ARG B 1 252 ? 55.987 117.584 -2.391 1.00 22.21 252 ARG B O 1
ATOM 5175 N N . PRO B 1 253 ? 54.931 116.656 -4.167 1.00 20.82 253 PRO B N 1
ATOM 5176 C CA . PRO B 1 253 ? 56.115 115.863 -4.534 1.00 20.48 253 PRO B CA 1
ATOM 5177 C C . PRO B 1 253 ? 57.364 116.712 -4.743 1.00 23.43 253 PRO B C 1
ATOM 5178 O O . PRO B 1 253 ? 57.266 117.861 -5.184 1.00 23.28 253 PRO B O 1
ATOM 5182 N N . ARG B 1 254 ? 58.527 116.165 -4.378 1.00 19.88 254 ARG B N 1
ATOM 5183 C CA . ARG B 1 254 ? 59.802 116.864 -4.520 1.00 19.90 254 ARG B CA 1
ATOM 5184 C C . ARG B 1 254 ? 60.467 116.369 -5.795 1.00 22.11 254 ARG B C 1
ATOM 5185 O O . ARG B 1 254 ? 60.923 115.225 -5.855 1.00 20.98 254 ARG B O 1
ATOM 5193 N N . LEU B 1 255 ? 60.440 117.209 -6.838 1.00 19.14 255 LEU B N 1
ATOM 5194 C CA . LEU B 1 255 ? 60.984 116.865 -8.154 1.00 18.90 255 LEU B CA 1
ATOM 5195 C C . LEU B 1 255 ? 62.449 117.246 -8.260 1.00 22.02 255 LEU B C 1
ATOM 5196 O O . LEU B 1 255 ? 62.824 118.369 -7.918 1.00 21.52 255 LEU B O 1
ATOM 5201 N N . ARG B 1 256 ? 63.275 116.314 -8.742 1.00 18.68 256 ARG B N 1
ATOM 5202 C CA . ARG B 1 256 ? 64.704 116.542 -8.914 1.00 18.63 256 ARG B CA 1
ATOM 5203 C C . ARG B 1 256 ? 65.178 116.064 -10.273 1.00 21.31 256 ARG B C 1
ATOM 5204 O O . ARG B 1 256 ? 64.772 114.993 -10.729 1.00 20.91 256 ARG B O 1
ATOM 5212 N N . LEU B 1 257 ? 66.050 116.853 -10.904 1.00 17.58 257 LEU B N 1
ATOM 5213 C CA . LEU B 1 257 ? 66.697 116.487 -12.161 1.00 17.18 257 LEU B CA 1
ATOM 5214 C C . LEU B 1 257 ? 67.991 115.800 -11.737 1.00 21.91 257 LEU B C 1
ATOM 5215 O O . LEU B 1 257 ? 68.829 116.406 -11.060 1.00 21.43 257 LEU B O 1
ATOM 5220 N N . VAL B 1 258 ? 68.113 114.510 -12.063 1.00 18.70 258 VAL B N 1
ATOM 5221 C CA . VAL B 1 258 ? 69.263 113.704 -11.655 1.00 18.19 258 VAL B CA 1
ATOM 5222 C C . VAL B 1 258 ? 69.924 113.115 -12.895 1.00 22.57 258 VAL B C 1
ATOM 5223 O O . VAL B 1 258 ? 69.304 112.307 -13.585 1.00 22.02 258 VAL B O 1
ATOM 5227 N N . ASP B 1 259 ? 71.173 113.524 -13.188 1.00 20.98 259 ASP B N 1
ATOM 5228 C CA . ASP B 1 259 ? 71.916 113.017 -14.347 1.00 21.43 259 ASP B CA 1
ATOM 5229 C C . ASP B 1 259 ? 72.172 111.517 -14.236 1.00 24.46 259 ASP B C 1
ATOM 5230 O O . ASP B 1 259 ? 72.259 110.991 -13.128 1.00 22.50 259 ASP B O 1
ATOM 5235 N N . ALA B 1 260 ? 72.260 110.829 -15.387 1.00 23.24 260 ALA B N 1
ATOM 5236 C CA . ALA B 1 260 ? 72.456 109.377 -15.478 1.00 24.20 260 ALA B CA 1
ATOM 5237 C C . ALA B 1 260 ? 73.602 108.800 -14.647 1.00 29.64 260 ALA B C 1
ATOM 5238 O O . ALA B 1 260 ? 73.448 107.711 -14.089 1.00 30.24 260 ALA B O 1
ATOM 5240 N N . ASP B 1 261 ? 74.716 109.529 -14.534 1.00 27.15 261 ASP B N 1
ATOM 5241 C CA . ASP B 1 261 ? 75.846 109.034 -13.750 1.00 27.41 261 ASP B CA 1
ATOM 5242 C C . ASP B 1 261 ? 75.973 109.675 -12.353 1.00 30.16 261 ASP B C 1
ATOM 5243 O O . ASP B 1 261 ? 77.017 109.565 -11.710 1.00 30.84 261 ASP B O 1
ATOM 5248 N N . ASP B 1 262 ? 74.903 110.315 -11.866 1.00 24.83 262 ASP B N 1
ATOM 5249 C CA . ASP B 1 262 ? 74.914 110.920 -10.530 1.00 23.37 262 ASP B CA 1
ATOM 5250 C C . ASP B 1 262 ? 74.915 109.805 -9.460 1.00 26.43 262 ASP B C 1
ATOM 5251 O O . ASP B 1 262 ? 74.049 108.925 -9.519 1.00 25.49 262 ASP B O 1
ATOM 5256 N N . PRO B 1 263 ? 75.861 109.831 -8.476 1.00 23.08 263 PRO B N 1
ATOM 5257 C CA . PRO B 1 263 ? 75.874 108.792 -7.422 1.00 22.85 263 PRO B CA 1
ATOM 5258 C C . PRO B 1 263 ? 74.578 108.675 -6.618 1.00 24.05 263 PRO B C 1
ATOM 5259 O O . PRO B 1 263 ? 74.357 107.647 -5.981 1.00 22.73 263 PRO B O 1
ATOM 5263 N N . LEU B 1 264 ? 73.710 109.708 -6.659 1.00 20.37 264 LEU B N 1
ATOM 5264 C CA . LEU B 1 264 ? 72.418 109.685 -5.970 1.00 19.89 264 LEU B CA 1
ATOM 5265 C C . LEU B 1 264 ? 71.556 108.502 -6.468 1.00 23.90 264 LEU B C 1
ATOM 5266 O O . LEU B 1 264 ? 70.808 107.920 -5.681 1.00 23.31 264 LEU B O 1
ATOM 5271 N N . LEU B 1 265 ? 71.720 108.112 -7.753 1.00 21.67 265 LEU B N 1
ATOM 5272 C CA . LEU B 1 265 ? 70.995 106.988 -8.362 1.00 22.18 265 LEU B CA 1
ATOM 5273 C C . LEU B 1 265 ? 71.332 105.614 -7.764 1.00 26.95 265 LEU B C 1
ATOM 5274 O O . LEU B 1 265 ? 70.627 104.645 -8.042 1.00 26.34 265 LEU B O 1
ATOM 5279 N N . ARG B 1 266 ? 72.377 105.538 -6.908 1.00 25.36 266 ARG B N 1
ATOM 5280 C CA . ARG B 1 266 ? 72.750 104.310 -6.193 1.00 26.12 266 ARG B CA 1
ATOM 5281 C C . ARG B 1 266 ? 71.817 104.106 -4.986 1.00 30.39 266 ARG B C 1
ATOM 5282 O O . ARG B 1 266 ? 71.836 103.042 -4.366 1.00 30.34 266 ARG B O 1
ATOM 5290 N N . THR B 1 267 ? 71.010 105.138 -4.652 1.00 26.60 267 THR B N 1
ATOM 5291 C CA . THR B 1 267 ? 70.038 105.104 -3.556 1.00 26.18 267 THR B CA 1
ATOM 5292 C C . THR B 1 267 ? 68.623 105.185 -4.125 1.00 29.62 267 THR B C 1
ATOM 5293 O O . THR B 1 267 ? 68.446 105.556 -5.286 1.00 29.28 267 THR B O 1
ATOM 5297 N N . ALA B 1 268 ? 67.623 104.838 -3.313 1.00 25.62 268 ALA B N 1
ATOM 5298 C CA . ALA B 1 268 ? 66.230 104.886 -3.736 1.00 25.06 268 ALA B CA 1
ATOM 5299 C C . ALA B 1 268 ? 65.606 106.233 -3.351 1.00 26.83 268 ALA B C 1
ATOM 5300 O O . ALA B 1 268 ? 65.918 106.752 -2.273 1.00 26.06 268 ALA B O 1
ATOM 5302 N N . PRO B 1 269 ? 64.697 106.808 -4.175 1.00 22.03 269 PRO B N 1
ATOM 5303 C CA . PRO B 1 269 ? 64.030 108.050 -3.751 1.00 21.15 269 PRO B CA 1
ATOM 5304 C C . PRO B 1 269 ? 63.159 107.795 -2.522 1.00 23.59 269 PRO B C 1
ATOM 5305 O O . PRO B 1 269 ? 62.648 106.687 -2.344 1.00 21.51 269 PRO B O 1
ATOM 5309 N N . GLY B 1 270 ? 63.030 108.811 -1.675 1.00 20.28 270 GLY B N 1
ATOM 5310 C CA . GLY B 1 270 ? 62.195 108.733 -0.485 1.00 19.81 270 GLY B CA 1
ATOM 5311 C C . GLY B 1 270 ? 60.726 108.894 -0.838 1.00 22.80 270 GLY B C 1
ATOM 5312 O O . GLY B 1 270 ? 60.412 109.208 -1.991 1.00 21.63 270 GLY B O 1
ATOM 5313 N N . PRO B 1 271 ? 59.788 108.699 0.119 1.00 20.41 271 PRO B N 1
ATOM 5314 C CA . PRO B 1 271 ? 58.360 108.873 -0.209 1.00 20.45 271 PRO B CA 1
ATOM 5315 C C . PRO B 1 271 ? 58.043 110.286 -0.703 1.00 23.42 271 PRO B C 1
ATOM 5316 O O . PRO B 1 271 ? 58.459 111.274 -0.092 1.00 22.35 271 PRO B O 1
ATOM 5320 N N . GLY B 1 272 ? 57.362 110.362 -1.839 1.00 20.39 272 GLY B N 1
ATOM 5321 C CA . GLY B 1 272 ? 56.991 111.633 -2.456 1.00 20.07 272 GLY B CA 1
ATOM 5322 C C . GLY B 1 272 ? 58.074 112.252 -3.319 1.00 24.27 272 GLY B C 1
ATOM 5323 O O . GLY B 1 272 ? 57.850 113.302 -3.923 1.00 24.88 272 GLY B O 1
ATOM 5324 N N . GLU B 1 273 ? 59.254 111.620 -3.394 1.00 19.64 273 GLU B N 1
ATOM 5325 C CA . GLU B 1 273 ? 60.346 112.129 -4.225 1.00 19.32 273 GLU B CA 1
ATOM 5326 C C . GLU B 1 273 ? 60.251 111.570 -5.625 1.00 21.58 273 GLU B C 1
ATOM 5327 O O . GLU B 1 273 ? 59.942 110.390 -5.803 1.00 20.95 273 GLU B O 1
ATOM 5333 N N . VAL B 1 274 ? 60.510 112.421 -6.622 1.00 18.11 274 VAL B N 1
ATOM 5334 C CA . VAL B 1 274 ? 60.464 112.035 -8.030 1.00 17.59 274 VAL B CA 1
ATOM 5335 C C . VAL B 1 274 ? 61.764 112.491 -8.681 1.00 21.58 274 VAL B C 1
ATOM 5336 O O . VAL B 1 274 ? 62.039 113.691 -8.738 1.00 20.84 274 VAL B O 1
ATOM 5340 N N . TRP B 1 275 ? 62.567 111.535 -9.146 1.00 19.19 275 TRP B N 1
ATOM 5341 C CA . TRP B 1 275 ? 63.834 111.834 -9.799 1.00 19.82 275 TRP B CA 1
ATOM 5342 C C . TRP B 1 275 ? 63.697 111.564 -11.283 1.00 22.29 275 TRP B C 1
ATOM 5343 O O . TRP B 1 275 ? 63.270 110.472 -11.671 1.00 21.87 275 TRP B O 1
ATOM 5354 N N . VAL B 1 276 ? 64.018 112.571 -12.112 1.00 17.94 276 VAL B N 1
ATOM 5355 C CA . VAL B 1 276 ? 63.933 112.438 -13.569 1.00 17.60 276 VAL B CA 1
ATOM 5356 C C . VAL B 1 276 ? 65.322 112.458 -14.180 1.00 21.04 276 VAL B C 1
ATOM 5357 O O . VAL B 1 276 ? 66.173 113.249 -13.764 1.00 20.57 276 VAL B O 1
ATOM 5361 N N . THR B 1 277 ? 65.559 111.555 -15.132 1.00 18.34 277 THR B N 1
ATOM 5362 C CA . THR B 1 277 ? 66.857 111.373 -15.763 1.00 18.33 277 THR B CA 1
ATOM 5363 C C . THR B 1 277 ? 66.748 111.347 -17.285 1.00 22.71 277 THR B C 1
ATOM 5364 O O . THR B 1 277 ? 66.108 110.438 -17.826 1.00 22.37 277 THR B O 1
ATOM 5368 N N . PRO B 1 278 ? 67.410 112.299 -17.988 1.00 20.22 278 PRO B N 1
ATOM 5369 C CA . PRO B 1 278 ? 67.375 112.286 -19.459 1.00 20.81 278 PRO B CA 1
ATOM 5370 C C . PRO B 1 278 ? 68.054 111.037 -20.017 1.00 26.46 278 PRO B C 1
ATOM 5371 O O . PRO B 1 278 ? 69.032 110.562 -19.452 1.00 25.80 278 PRO B O 1
ATOM 5375 N N . VAL B 1 279 ? 67.492 110.487 -21.093 1.00 24.06 279 VAL B N 1
ATOM 5376 C CA . VAL B 1 279 ? 68.003 109.299 -21.768 1.00 24.78 279 VAL B CA 1
ATOM 5377 C C . VAL B 1 279 ? 68.467 109.767 -23.137 1.00 28.95 279 VAL B C 1
ATOM 5378 O O . VAL B 1 279 ? 67.680 110.376 -23.873 1.00 27.59 279 VAL B O 1
ATOM 5382 N N . ILE B 1 280 ? 69.763 109.530 -23.436 1.00 27.10 280 ILE B N 1
ATOM 5383 C CA . ILE B 1 280 ? 70.414 109.903 -24.695 1.00 28.33 280 ILE B CA 1
ATOM 5384 C C . ILE B 1 280 ? 69.588 109.372 -25.859 1.00 33.34 280 ILE B C 1
ATOM 5385 O O . ILE B 1 280 ? 69.236 108.196 -25.871 1.00 32.04 280 ILE B O 1
ATOM 5390 N N . GLY B 1 281 ? 69.184 110.283 -26.740 1.00 31.90 281 GLY B N 1
ATOM 5391 C CA . GLY B 1 281 ? 68.327 109.969 -27.873 1.00 32.81 281 GLY B CA 1
ATOM 5392 C C . GLY B 1 281 ? 68.952 109.088 -28.932 1.00 38.02 281 GLY B C 1
ATOM 5393 O O . GLY B 1 281 ? 70.174 109.091 -29.123 1.00 36.87 281 GLY B O 1
ATOM 5394 N N . SER B 1 282 ? 68.096 108.319 -29.619 1.00 36.14 282 SER B N 1
ATOM 5395 C CA . SER B 1 282 ? 68.493 107.463 -30.731 1.00 36.91 282 SER B CA 1
ATOM 5396 C C . SER B 1 282 ? 68.346 108.276 -32.024 1.00 40.11 282 SER B C 1
ATOM 5397 O O . SER B 1 282 ? 68.938 107.932 -33.046 1.00 40.60 282 SER B O 1
ATOM 5400 N N . GLN B 1 283 ? 67.559 109.366 -31.954 1.00 35.34 283 GLN B N 1
ATOM 5401 C CA . GLN B 1 283 ? 67.264 110.307 -33.035 1.00 34.97 283 GLN B CA 1
ATOM 5402 C C . GLN B 1 283 ? 67.881 111.663 -32.698 1.00 36.58 283 GLN B C 1
ATOM 5403 O O . GLN B 1 283 ? 67.964 112.022 -31.520 1.00 34.79 283 GLN B O 1
ATOM 5409 N N . ALA B 1 284 ? 68.266 112.435 -33.729 1.00 31.87 284 ALA B N 1
ATOM 5410 C CA . ALA B 1 284 ? 68.815 113.782 -33.550 1.00 30.79 284 ALA B CA 1
ATOM 5411 C C . ALA B 1 284 ? 67.751 114.709 -32.957 1.00 31.19 284 ALA B C 1
ATOM 5412 O O . ALA B 1 284 ? 66.573 114.596 -33.307 1.00 30.31 284 ALA B O 1
ATOM 5414 N N . ARG B 1 285 ? 68.163 115.587 -32.023 1.00 26.51 285 ARG B N 1
ATOM 5415 C CA . ARG B 1 285 ? 67.314 116.588 -31.347 1.00 25.24 285 ARG B CA 1
ATOM 5416 C C . ARG B 1 285 ? 66.088 116.002 -30.620 1.00 27.61 285 ARG B C 1
ATOM 5417 O O . ARG B 1 285 ? 65.037 116.643 -30.531 1.00 27.18 285 ARG B O 1
ATOM 5425 N N . LYS B 1 286 ? 66.243 114.791 -30.072 1.00 24.07 286 LYS B N 1
ATOM 5426 C CA . LYS B 1 286 ? 65.218 114.092 -29.296 1.00 23.94 286 LYS B CA 1
ATOM 5427 C C . LYS B 1 286 ? 65.887 113.360 -28.148 1.00 27.74 286 LYS B C 1
ATOM 5428 O O . LYS B 1 286 ? 67.056 112.986 -28.254 1.00 27.62 286 LYS B O 1
ATOM 5434 N N . CYS B 1 287 ? 65.152 113.159 -27.050 1.00 24.03 287 CYS B N 1
ATOM 5435 C CA . CYS B 1 287 ? 65.646 112.429 -25.886 1.00 23.81 287 CYS B CA 1
ATOM 5436 C C . CYS B 1 287 ? 64.503 111.869 -25.062 1.00 26.35 287 CYS B C 1
ATOM 5437 O O . CYS B 1 287 ? 63.386 112.387 -25.104 1.00 25.04 287 CYS B O 1
ATOM 5440 N N . GLY B 1 288 ? 64.787 110.774 -24.374 1.00 23.10 288 GLY B N 1
ATOM 5441 C CA . GLY B 1 288 ? 63.828 110.107 -23.512 1.00 22.66 288 GLY B CA 1
ATOM 5442 C C . GLY B 1 288 ? 63.999 110.540 -22.075 1.00 24.77 288 GLY B C 1
ATOM 5443 O O . GLY B 1 288 ? 64.946 111.262 -21.748 1.00 23.66 288 GLY B O 1
ATOM 5444 N N . LEU B 1 289 ? 63.093 110.094 -21.207 1.00 21.05 289 LEU B N 1
ATOM 5445 C CA . LEU B 1 289 ? 63.163 110.428 -19.792 1.00 20.49 289 LEU B CA 1
ATOM 5446 C C . LEU B 1 289 ? 62.837 109.226 -18.922 1.00 25.06 289 LEU B C 1
ATOM 5447 O O . LEU B 1 289 ? 61.791 108.599 -19.108 1.00 25.58 289 LEU B O 1
ATOM 5452 N N . HIS B 1 290 ? 63.746 108.907 -17.983 1.00 21.50 290 HIS B N 1
ATOM 5453 C CA A HIS B 1 290 ? 63.547 107.828 -17.025 0.58 21.24 290 HIS B CA 1
ATOM 5454 C CA B HIS B 1 290 ? 63.547 107.821 -17.025 0.42 21.33 290 HIS B CA 1
ATOM 5455 C C . HIS B 1 290 ? 63.113 108.456 -15.712 1.00 23.93 290 HIS B C 1
ATOM 5456 O O . HIS B 1 290 ? 63.733 109.426 -15.255 1.00 22.32 290 HIS B O 1
ATOM 5469 N N . ILE B 1 291 ? 62.014 107.963 -15.143 1.00 20.49 291 ILE B N 1
ATOM 5470 C CA . ILE B 1 291 ? 61.447 108.502 -13.910 1.00 19.77 291 ILE B CA 1
ATOM 5471 C C . ILE B 1 291 ? 61.489 107.473 -12.788 1.00 23.82 291 ILE B C 1
ATOM 5472 O O . ILE B 1 291 ? 61.073 106.333 -12.984 1.00 23.89 291 ILE B O 1
ATOM 5477 N N . ARG B 1 292 ? 61.986 107.888 -11.616 1.00 20.25 292 ARG B N 1
ATOM 5478 C CA . ARG B 1 292 ? 62.044 107.064 -10.410 1.00 19.94 292 ARG B CA 1
ATOM 5479 C C . ARG B 1 292 ? 61.236 107.785 -9.343 1.00 23.89 292 ARG B C 1
ATOM 5480 O O . ARG B 1 292 ? 61.546 108.932 -9.005 1.00 22.74 292 ARG B O 1
ATOM 5488 N N . ALA B 1 293 ? 60.179 107.137 -8.840 1.00 20.99 293 ALA B N 1
ATOM 5489 C CA . ALA B 1 293 ? 59.325 107.745 -7.827 1.00 20.29 293 ALA B CA 1
ATOM 5490 C C . ALA B 1 293 ? 59.242 106.890 -6.577 1.00 23.55 293 ALA B C 1
ATOM 5491 O O . ALA B 1 293 ? 59.118 105.665 -6.670 1.00 23.47 293 ALA B O 1
ATOM 5493 N N . GLY B 1 294 ? 59.341 107.544 -5.424 1.00 19.82 294 GLY B N 1
ATOM 5494 C CA . GLY B 1 294 ? 59.226 106.894 -4.127 1.00 19.45 294 GLY B CA 1
ATOM 5495 C C . GLY B 1 294 ? 57.770 106.922 -3.706 1.00 22.12 294 GLY B C 1
ATOM 5496 O O . GLY B 1 294 ? 57.253 107.996 -3.388 1.00 21.32 294 GLY B O 1
ATOM 5497 N N . PRO B 1 295 ? 57.041 105.781 -3.757 1.00 19.46 295 PRO B N 1
ATOM 5498 C CA . PRO B 1 295 ? 55.616 105.816 -3.383 1.00 19.02 295 PRO B CA 1
ATOM 5499 C C . PRO B 1 295 ? 55.399 106.181 -1.923 1.00 22.17 295 PRO B C 1
ATOM 5500 O O . PRO B 1 295 ? 56.267 105.925 -1.076 1.00 20.03 295 PRO B O 1
ATOM 5504 N N . TYR B 1 296 ? 54.237 106.775 -1.635 1.00 20.28 296 TYR B N 1
ATOM 5505 C CA . TYR B 1 296 ? 53.857 107.085 -0.263 1.00 20.86 296 TYR B CA 1
ATOM 5506 C C . TYR B 1 296 ? 53.768 105.747 0.483 1.00 23.37 296 TYR B C 1
ATOM 5507 O O . TYR B 1 296 ? 53.212 104.780 -0.050 1.00 23.45 296 TYR B O 1
ATOM 5516 N N . GLY B 1 297 ? 54.326 105.703 1.688 1.00 19.16 297 GLY B N 1
ATOM 5517 C CA . GLY B 1 297 ? 54.293 104.502 2.513 1.00 18.93 297 GLY B CA 1
ATOM 5518 C C . GLY B 1 297 ? 55.233 103.398 2.080 1.00 21.50 297 GLY B C 1
ATOM 5519 O O . GLY B 1 297 ? 55.164 102.301 2.635 1.00 20.12 297 GLY B O 1
ATOM 5520 N N . HIS B 1 298 ? 56.136 103.681 1.101 1.00 18.90 298 HIS B N 1
ATOM 5521 C CA . HIS B 1 298 ? 57.172 102.775 0.569 1.00 18.87 298 HIS B CA 1
ATOM 5522 C C . HIS B 1 298 ? 56.674 101.657 -0.364 1.00 22.38 298 HIS B C 1
ATOM 5523 O O . HIS B 1 298 ? 57.465 100.811 -0.782 1.00 21.86 298 HIS B O 1
ATOM 5530 N N . ALA B 1 299 ? 55.375 101.653 -0.696 1.00 19.78 299 ALA B N 1
ATOM 5531 C CA . ALA B 1 299 ? 54.798 100.628 -1.566 1.00 20.01 299 ALA B CA 1
ATOM 5532 C C . ALA B 1 299 ? 53.542 101.114 -2.266 1.00 24.43 299 ALA B C 1
ATOM 5533 O O . ALA B 1 299 ? 52.835 101.975 -1.740 1.00 23.83 299 ALA B O 1
ATOM 5535 N N . THR B 1 300 ? 53.271 100.558 -3.458 1.00 21.38 300 THR B N 1
ATOM 5536 C CA . THR B 1 300 ? 52.089 100.877 -4.255 1.00 21.54 300 THR B CA 1
ATOM 5537 C C . THR B 1 300 ? 51.013 99.859 -3.908 1.00 24.73 300 THR B C 1
ATOM 5538 O O . THR B 1 300 ? 51.251 98.655 -4.011 1.00 23.89 300 THR B O 1
ATOM 5542 N N . VAL B 1 301 ? 49.836 100.339 -3.502 1.00 21.77 301 VAL B N 1
ATOM 5543 C CA . VAL B 1 301 ? 48.736 99.459 -3.117 1.00 22.44 301 VAL B CA 1
ATOM 5544 C C . VAL B 1 301 ? 48.022 98.885 -4.349 1.00 26.67 301 VAL B C 1
ATOM 5545 O O . VAL B 1 301 ? 47.646 99.639 -5.254 1.00 25.86 301 VAL B O 1
ATOM 5549 N N . GLU B 1 302 ? 47.849 97.547 -4.359 1.00 23.44 302 GLU B N 1
ATOM 5550 C CA A GLU B 1 302 ? 47.120 96.815 -5.393 0.47 24.09 302 GLU B CA 1
ATOM 5551 C CA B GLU B 1 302 ? 47.115 96.822 -5.394 0.53 24.04 302 GLU B CA 1
ATOM 5552 C C . GLU B 1 302 ? 45.781 96.467 -4.734 1.00 28.93 302 GLU B C 1
ATOM 5553 O O . GLU B 1 302 ? 45.702 95.510 -3.957 1.00 28.28 302 GLU B O 1
ATOM 5564 N N . MET B 1 303 ? 44.756 97.307 -4.964 1.00 27.79 303 MET B N 1
ATOM 5565 C CA . MET B 1 303 ? 43.436 97.171 -4.334 1.00 28.57 303 MET B CA 1
ATOM 5566 C C . MET B 1 303 ? 42.733 95.804 -4.346 1.00 32.71 303 MET B C 1
ATOM 5567 O O . MET B 1 303 ? 42.423 95.330 -3.247 1.00 31.56 303 MET B O 1
ATOM 5572 N N . PRO B 1 304 ? 42.474 95.138 -5.502 1.00 29.84 304 PRO B N 1
ATOM 5573 C CA . PRO B 1 304 ? 41.806 93.823 -5.441 1.00 29.57 304 PRO B CA 1
ATOM 5574 C C . PRO B 1 304 ? 42.601 92.813 -4.612 1.00 31.33 304 PRO B C 1
ATOM 5575 O O . PRO B 1 304 ? 42.013 92.091 -3.806 1.00 31.30 304 PRO B O 1
ATOM 5579 N N . GLU B 1 305 ? 43.937 92.819 -4.762 1.00 25.61 305 GLU B N 1
ATOM 5580 C CA . GLU B 1 305 ? 44.857 91.932 -4.048 1.00 24.87 305 GLU B CA 1
ATOM 5581 C C . GLU B 1 305 ? 44.877 92.231 -2.547 1.00 25.54 305 GLU B C 1
ATOM 5582 O O . GLU B 1 305 ? 44.859 91.294 -1.747 1.00 24.50 305 GLU B O 1
ATOM 5588 N N . TRP B 1 306 ? 44.894 93.528 -2.165 1.00 20.61 306 TRP B N 1
ATOM 5589 C CA . TRP B 1 306 ? 44.890 93.926 -0.754 1.00 19.52 306 TRP B CA 1
ATOM 5590 C C . TRP B 1 306 ? 43.589 93.475 -0.089 1.00 23.20 306 TRP B C 1
ATOM 5591 O O . TRP B 1 306 ? 43.636 92.833 0.957 1.00 21.64 306 TRP B O 1
ATOM 5602 N N . ILE B 1 307 ? 42.437 93.795 -0.706 1.00 20.56 307 ILE B N 1
ATOM 5603 C CA . ILE B 1 307 ? 41.116 93.411 -0.196 1.00 20.82 307 ILE B CA 1
ATOM 5604 C C . ILE B 1 307 ? 41.010 91.884 -0.050 1.00 24.84 307 ILE B C 1
ATOM 5605 O O . ILE B 1 307 ? 40.582 91.411 1.000 1.00 23.71 307 ILE B O 1
ATOM 5610 N N . HIS B 1 308 ? 41.434 91.122 -1.076 1.00 22.93 308 HIS B N 1
ATOM 5611 C CA . HIS B 1 308 ? 41.371 89.655 -1.049 1.00 24.08 308 HIS B CA 1
ATOM 5612 C C . HIS B 1 308 ? 42.096 89.036 0.159 1.00 25.66 308 HIS B C 1
ATOM 5613 O O . HIS B 1 308 ? 41.560 88.121 0.784 1.00 24.82 308 HIS B O 1
ATOM 5620 N N . ALA B 1 309 ? 43.294 89.545 0.489 1.00 20.47 309 ALA B N 1
ATOM 5621 C CA . ALA B 1 309 ? 44.103 89.014 1.587 1.00 20.27 309 ALA B CA 1
ATOM 5622 C C . ALA B 1 309 ? 43.839 89.614 2.969 1.00 22.01 309 ALA B C 1
ATOM 5623 O O . ALA B 1 309 ? 44.055 88.927 3.966 1.00 21.40 309 ALA B O 1
ATOM 5625 N N . HIS B 1 310 ? 43.420 90.887 3.037 1.00 18.07 310 HIS B N 1
ATOM 5626 C CA . HIS B 1 310 ? 43.239 91.597 4.307 1.00 17.23 310 HIS B CA 1
ATOM 5627 C C . HIS B 1 310 ? 41.798 91.717 4.814 1.00 21.30 310 HIS B C 1
ATOM 5628 O O . HIS B 1 310 ? 41.550 92.439 5.787 1.00 20.08 310 HIS B O 1
ATOM 5635 N N . THR B 1 311 ? 40.846 91.054 4.144 1.00 18.99 311 THR B N 1
ATOM 5636 C CA . THR B 1 311 ? 39.436 91.085 4.543 1.00 18.67 311 THR B CA 1
ATOM 5637 C C . THR B 1 311 ? 38.812 89.695 4.418 1.00 22.29 311 THR B C 1
ATOM 5638 O O . THR B 1 311 ? 39.401 88.809 3.802 1.00 21.83 311 THR B O 1
ATOM 5642 N N . THR B 1 312 ? 37.606 89.527 4.973 1.00 19.66 312 THR B N 1
ATOM 5643 C CA . THR B 1 312 ? 36.834 88.286 4.883 1.00 20.15 312 THR B CA 1
ATOM 5644 C C . THR B 1 312 ? 35.486 88.587 4.234 1.00 23.95 312 THR B C 1
ATOM 5645 O O . THR B 1 312 ? 35.057 89.745 4.202 1.00 22.72 312 THR B O 1
ATOM 5649 N N . SER B 1 313 ? 34.810 87.541 3.736 1.00 21.40 313 SER B N 1
ATOM 5650 C CA . SER B 1 313 ? 33.493 87.677 3.111 1.00 21.84 313 SER B CA 1
ATOM 5651 C C . SER B 1 313 ? 32.413 88.005 4.147 1.00 25.34 313 SER B C 1
ATOM 5652 O O . SER B 1 313 ? 31.415 88.639 3.811 1.00 24.97 313 SER B O 1
ATOM 5655 N N . ASP B 1 314 ? 32.624 87.595 5.410 1.00 22.08 314 ASP B N 1
ATOM 5656 C CA . ASP B 1 314 ? 31.661 87.809 6.489 1.00 21.93 314 ASP B CA 1
ATOM 5657 C C . ASP B 1 314 ? 32.321 88.356 7.756 1.00 25.05 314 ASP B C 1
ATOM 5658 O O . ASP B 1 314 ? 33.502 88.081 7.979 1.00 23.93 314 ASP B O 1
ATOM 5663 N N . PRO B 1 315 ? 31.575 89.090 8.623 1.00 22.58 315 PRO B N 1
ATOM 5664 C CA . PRO B 1 315 ? 32.176 89.562 9.882 1.00 22.25 315 PRO B CA 1
ATOM 5665 C C . PRO B 1 315 ? 32.572 88.382 10.768 1.00 25.15 315 PRO B C 1
ATOM 5666 O O . PRO B 1 315 ? 31.900 87.348 10.758 1.00 24.57 315 PRO B O 1
ATOM 5670 N N . TRP B 1 316 ? 33.673 88.523 11.505 1.00 21.99 316 TRP B N 1
ATOM 5671 C CA . TRP B 1 316 ? 34.154 87.467 12.388 1.00 22.32 316 TRP B CA 1
ATOM 5672 C C . TRP B 1 316 ? 33.346 87.418 13.683 1.00 26.15 316 TRP B C 1
ATOM 5673 O O . TRP B 1 316 ? 32.900 88.450 14.185 1.00 25.48 316 TRP B O 1
ATOM 5684 N N . HIS B 1 317 ? 33.178 86.212 14.225 1.00 23.93 317 HIS B N 1
ATOM 5685 C CA . HIS B 1 317 ? 32.548 85.981 15.522 1.00 24.46 317 HIS B CA 1
ATOM 5686 C C . HIS B 1 317 ? 33.324 84.887 16.269 1.00 28.73 317 HIS B C 1
ATOM 5687 O O . HIS B 1 317 ? 33.906 84.019 15.613 1.00 27.67 317 HIS B O 1
ATOM 5694 N N . PRO B 1 318 ? 33.348 84.899 17.626 1.00 23.20 318 PRO B N 1
ATOM 5695 C CA . PRO B 1 318 ? 34.044 83.827 18.367 1.00 23.26 318 PRO B CA 1
ATOM 5696 C C . PRO B 1 318 ? 33.464 82.430 18.076 1.00 27.66 318 PRO B C 1
ATOM 5697 O O . PRO B 1 318 ? 32.314 82.337 17.638 1.00 27.32 318 PRO B O 1
ATOM 5701 N N . PRO B 1 319 ? 34.241 81.341 18.288 1.00 24.75 319 PRO B N 1
ATOM 5702 C CA . PRO B 1 319 ? 33.749 79.997 17.920 1.00 25.34 319 PRO B CA 1
ATOM 5703 C C . PRO B 1 319 ? 32.627 79.389 18.758 1.00 29.85 319 PRO B C 1
ATOM 5704 O O . PRO B 1 319 ? 32.036 78.391 18.339 1.00 30.74 319 PRO B O 1
ATOM 5708 N N . GLY B 1 320 ? 32.367 79.954 19.930 1.00 25.07 320 GLY B N 1
ATOM 5709 C CA . GLY B 1 320 ? 31.366 79.414 20.839 1.00 24.76 320 GLY B CA 1
ATOM 5710 C C . GLY B 1 320 ? 31.945 78.289 21.685 1.00 27.62 320 GLY B C 1
ATOM 5711 O O . GLY B 1 320 ? 33.155 78.269 21.932 1.00 27.75 320 GLY B O 1
ATOM 5712 N N . PRO B 1 321 ? 31.129 77.327 22.164 1.00 22.82 321 PRO B N 1
ATOM 5713 C CA . PRO B 1 321 ? 29.680 77.175 21.953 1.00 21.78 321 PRO B CA 1
ATOM 5714 C C . PRO B 1 321 ? 28.860 78.130 22.815 1.00 23.88 321 PRO B C 1
ATOM 5715 O O . PRO B 1 321 ? 29.421 78.915 23.584 1.00 22.55 321 PRO B O 1
ATOM 5719 N N . LEU B 1 322 ? 27.533 78.059 22.678 1.00 20.01 322 LEU B N 1
ATOM 5720 C CA . LEU B 1 322 ? 26.613 78.842 23.498 1.00 19.29 322 LEU B CA 1
ATOM 5721 C C . LEU B 1 322 ? 26.157 77.937 24.637 1.00 23.77 322 LEU B C 1
ATOM 5722 O O . LEU B 1 322 ? 25.983 76.733 24.434 1.00 24.03 322 LEU B O 1
ATOM 5727 N N . GLY B 1 323 ? 25.996 78.512 25.822 1.00 20.56 323 GLY B N 1
ATOM 5728 C CA . GLY B 1 323 ? 25.536 77.779 26.997 1.00 21.50 323 GLY B CA 1
ATOM 5729 C C . GLY B 1 323 ? 24.037 77.937 27.156 1.00 26.02 323 GLY B C 1
ATOM 5730 O O . GLY B 1 323 ? 23.565 79.043 27.433 1.00 25.92 323 GLY B O 1
ATOM 5731 N N . LEU B 1 324 ? 23.272 76.847 26.947 1.00 22.95 324 LEU B N 1
ATOM 5732 C CA . LEU B 1 324 ? 21.809 76.885 27.058 1.00 22.73 324 LEU B CA 1
ATOM 5733 C C . LEU B 1 324 ? 21.351 76.515 28.465 1.00 28.01 324 LEU B C 1
ATOM 5734 O O . LEU B 1 324 ? 21.466 75.358 28.864 1.00 28.26 324 LEU B O 1
ATOM 5739 N N . LYS B 1 325 ? 20.857 77.512 29.220 1.00 25.50 325 LYS B N 1
ATOM 5740 C CA . LYS B 1 325 ? 20.374 77.343 30.593 1.00 26.80 325 LYS B CA 1
ATOM 5741 C C . LYS B 1 325 ? 18.842 77.326 30.598 1.00 32.62 325 LYS B C 1
ATOM 5742 O O . LYS B 1 325 ? 18.205 78.378 30.475 1.00 31.94 325 LYS B O 1
ATOM 5748 N N . PHE B 1 326 ? 18.258 76.123 30.688 1.00 31.35 326 PHE B N 1
ATOM 5749 C CA . PHE B 1 326 ? 16.811 75.930 30.705 1.00 32.87 326 PHE B CA 1
ATOM 5750 C C . PHE B 1 326 ? 16.294 76.046 32.131 1.00 40.42 326 PHE B C 1
ATOM 5751 O O . PHE B 1 326 ? 16.629 75.220 32.983 1.00 40.71 326 PHE B O 1
ATOM 5759 N N . LYS B 1 327 ? 15.511 77.102 32.395 1.00 39.08 327 LYS B N 1
ATOM 5760 C CA . LYS B 1 327 ? 14.934 77.390 33.711 1.00 40.92 327 LYS B CA 1
ATOM 5761 C C . LYS B 1 327 ? 13.421 77.188 33.678 1.00 47.93 327 LYS B C 1
ATOM 5762 O O . LYS B 1 327 ? 12.845 77.118 32.594 1.00 47.60 327 LYS B O 1
ATOM 5768 N N . THR B 1 328 ? 12.782 77.082 34.857 1.00 42.48 328 THR B N 1
ATOM 5769 C CA . THR B 1 328 ? 11.328 76.915 34.981 1.00 42.92 328 THR B CA 1
ATOM 5770 C C . THR B 1 328 ? 10.634 78.253 35.286 1.00 47.72 328 THR B C 1
ATOM 5771 O O . THR B 1 328 ? 9.406 78.297 35.411 1.00 47.42 328 THR B O 1
ATOM 5775 N N . VAL B 1 329 ? 11.422 79.342 35.382 1.00 44.72 329 VAL B N 1
ATOM 5776 C CA . VAL B 1 329 ? 10.934 80.698 35.651 1.00 44.65 329 VAL B CA 1
ATOM 5777 C C . VAL B 1 329 ? 10.095 81.251 34.477 1.00 48.82 329 VAL B C 1
ATOM 5778 O O . VAL B 1 329 ? 10.426 80.996 33.321 1.00 48.59 329 VAL B O 1
ATOM 5782 N N . ARG B 1 330 ? 8.869 81.689 34.783 1.00 45.36 330 ARG B N 1
ATOM 5783 N N . ALA B 1 337 ? 2.119 100.344 27.266 1.00 46.43 337 ALA B N 1
ATOM 5784 C CA . ALA B 1 337 ? 1.647 101.410 26.389 1.00 45.86 337 ALA B CA 1
ATOM 5785 C C . ALA B 1 337 ? 1.885 101.051 24.931 1.00 48.43 337 ALA B C 1
ATOM 5786 O O . ALA B 1 337 ? 2.995 100.658 24.560 1.00 48.39 337 ALA B O 1
ATOM 5788 N N . LEU B 1 338 ? 0.837 101.180 24.106 1.00 43.35 338 LEU B N 1
ATOM 5789 C CA . LEU B 1 338 ? 0.915 100.861 22.684 1.00 41.96 338 LEU B CA 1
ATOM 5790 C C . LEU B 1 338 ? 0.576 102.041 21.771 1.00 41.84 338 LEU B C 1
ATOM 5791 O O . LEU B 1 338 ? 0.837 101.964 20.573 1.00 41.23 338 LEU B O 1
ATOM 5796 N N . ALA B 1 339 ? 0.036 103.144 22.334 1.00 35.88 339 ALA B N 1
ATOM 5797 C CA . ALA B 1 339 ? -0.269 104.360 21.571 1.00 34.85 339 ALA B CA 1
ATOM 5798 C C . ALA B 1 339 ? 1.052 105.008 21.108 1.00 36.38 339 ALA B C 1
ATOM 5799 O O . ALA B 1 339 ? 2.056 104.860 21.808 1.00 34.91 339 ALA B O 1
ATOM 5801 N N . PRO B 1 340 ? 1.109 105.697 19.940 1.00 32.31 340 PRO B N 1
ATOM 5802 C CA . PRO B 1 340 ? 2.390 106.289 19.514 1.00 31.38 340 PRO B CA 1
ATOM 5803 C C . PRO B 1 340 ? 2.880 107.415 20.434 1.00 32.35 340 PRO B C 1
ATOM 5804 O O . PRO B 1 340 ? 2.052 108.054 21.091 1.00 31.71 340 PRO B O 1
ATOM 5808 N N . PRO B 1 341 ? 4.208 107.679 20.515 1.00 27.00 341 PRO B N 1
ATOM 5809 C CA . PRO B 1 341 ? 4.673 108.796 21.353 1.00 26.03 341 PRO B CA 1
ATOM 5810 C C . PRO B 1 341 ? 4.342 110.131 20.683 1.00 28.26 341 PRO B C 1
ATOM 5811 O O . PRO B 1 341 ? 4.202 110.181 19.457 1.00 27.85 341 PRO B O 1
ATOM 5815 N N . ARG B 1 342 ? 4.175 111.195 21.476 1.00 26.98 342 ARG B N 1
ATOM 5816 C CA . ARG B 1 342 ? 3.811 112.505 20.942 1.00 27.48 342 ARG B CA 1
ATOM 5817 C C . ARG B 1 342 ? 4.930 113.526 21.011 1.00 29.62 342 ARG B C 1
ATOM 5818 O O . ARG B 1 342 ? 5.828 113.407 21.850 1.00 27.39 342 ARG B O 1
ATOM 5826 N N . ASN B 1 343 ? 4.863 114.542 20.113 1.00 26.20 343 ASN B N 1
ATOM 5827 C CA . ASN B 1 343 ? 5.783 115.682 20.027 1.00 25.92 343 ASN B CA 1
ATOM 5828 C C . ASN B 1 343 ? 7.250 115.254 19.973 1.00 28.30 343 ASN B C 1
ATOM 5829 O O . ASN B 1 343 ? 8.116 115.924 20.537 1.00 27.87 343 ASN B O 1
ATOM 5834 N N . VAL B 1 344 ? 7.522 114.123 19.308 1.00 24.21 344 VAL B N 1
ATOM 5835 C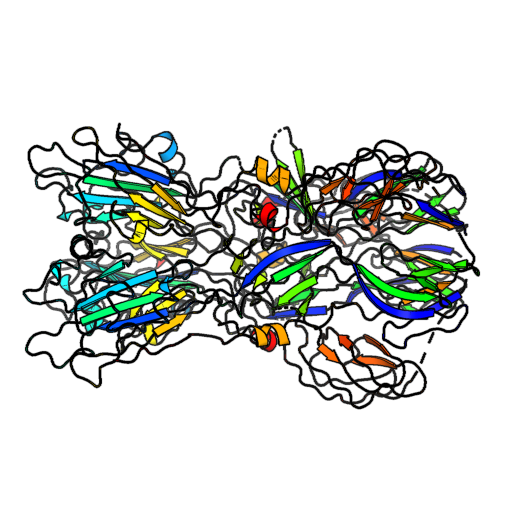 CA . VAL B 1 344 ? 8.875 113.590 19.203 1.00 22.94 344 VAL B CA 1
ATOM 5836 C C . VAL B 1 344 ? 9.728 114.448 18.280 1.00 26.40 344 VAL B C 1
ATOM 5837 O O . VAL B 1 344 ? 9.308 114.783 17.171 1.00 25.61 344 VAL B O 1
ATOM 5841 N N . ARG B 1 345 ? 10.910 114.831 18.779 1.00 23.20 345 ARG B N 1
ATOM 5842 C CA . ARG B 1 345 ? 11.905 115.617 18.062 1.00 23.33 345 ARG B CA 1
ATOM 5843 C C . ARG B 1 345 ? 13.238 114.862 18.081 1.00 25.62 345 ARG B C 1
ATOM 5844 O O . ARG B 1 345 ? 13.648 114.363 19.131 1.00 24.74 345 ARG B O 1
ATOM 5852 N N . VAL B 1 346 ? 13.888 114.750 16.909 1.00 21.56 346 VAL B N 1
ATOM 5853 C CA . VAL B 1 346 ? 15.188 114.086 16.748 1.00 20.17 346 VAL B CA 1
ATOM 5854 C C . VAL B 1 346 ? 16.184 115.142 16.242 1.00 23.84 346 VAL B C 1
ATOM 5855 O O . VAL B 1 346 ? 15.910 115.786 15.223 1.00 23.96 346 VAL B O 1
ATOM 5859 N N . THR B 1 347 ? 17.320 115.338 16.967 1.00 19.70 347 THR B N 1
ATOM 5860 C CA A THR B 1 347 ? 18.336 116.329 16.585 0.46 19.91 347 THR B CA 1
ATOM 5861 C CA B THR B 1 347 ? 18.329 116.345 16.609 0.54 19.94 347 THR B CA 1
ATOM 5862 C C . THR B 1 347 ? 19.746 115.758 16.638 1.00 23.09 347 THR B C 1
ATOM 5863 O O . THR B 1 347 ? 20.093 115.036 17.575 1.00 22.35 347 THR B O 1
ATOM 5870 N N . GLY B 1 348 ? 20.549 116.112 15.639 1.00 19.82 348 GLY B N 1
ATOM 5871 C CA . GLY B 1 348 ? 21.938 115.678 15.544 1.00 18.79 348 GLY B CA 1
ATOM 5872 C C . GLY B 1 348 ? 22.301 115.117 14.192 1.00 21.64 348 GLY B C 1
ATOM 5873 O O . GLY B 1 348 ? 22.058 115.751 13.165 1.00 20.68 348 GLY B O 1
ATOM 5874 N N . CYS B 1 349 ? 22.895 113.920 14.195 1.00 18.88 349 CYS B N 1
ATOM 5875 C CA . CYS B 1 349 ? 23.305 113.224 12.982 1.00 18.90 349 CYS B CA 1
ATOM 5876 C C . CYS B 1 349 ? 23.026 111.728 13.090 1.00 21.50 349 CYS B C 1
ATOM 5877 O O . CYS B 1 349 ? 22.753 111.232 14.184 1.00 20.73 349 CYS B O 1
ATOM 5880 N N . TYR B 1 350 ? 23.082 111.015 11.956 1.00 18.36 350 TYR B N 1
ATOM 5881 C CA . TYR B 1 350 ? 22.916 109.560 11.910 1.00 17.76 350 TYR B CA 1
ATOM 5882 C C . TYR B 1 350 ? 24.167 108.958 11.259 1.00 20.68 350 TYR B C 1
ATOM 5883 O O . TYR B 1 350 ? 24.852 109.659 10.501 1.00 19.67 350 TYR B O 1
ATOM 5892 N N . GLN B 1 351 ? 24.469 107.671 11.566 1.00 17.30 351 GLN B N 1
ATOM 5893 C CA . GLN B 1 351 ? 25.646 106.937 11.064 1.00 17.19 351 GLN B CA 1
ATOM 5894 C C . GLN B 1 351 ? 26.938 107.778 11.199 1.00 20.90 351 GLN B C 1
ATOM 5895 O O . GLN B 1 351 ? 27.801 107.759 10.318 1.00 20.36 351 GLN B O 1
ATOM 5901 N N . CYS B 1 352 ? 27.051 108.520 12.310 1.00 18.42 352 CYS B N 1
ATOM 5902 C CA . CYS B 1 352 ? 28.117 109.491 12.556 1.00 18.83 352 CYS B CA 1
ATOM 5903 C C . CYS B 1 352 ? 28.986 109.238 13.790 1.00 22.38 352 CYS B C 1
ATOM 5904 O O . CYS B 1 352 ? 30.082 109.792 13.875 1.00 22.37 352 CYS B O 1
ATOM 5907 N N . GLY B 1 353 ? 28.481 108.475 14.757 1.00 18.49 353 GLY B N 1
ATOM 5908 C CA . GLY B 1 353 ? 29.231 108.194 15.977 1.00 18.45 353 GLY B CA 1
ATOM 5909 C C . GLY B 1 353 ? 28.947 109.128 17.137 1.00 20.80 353 GLY B C 1
ATOM 5910 O O . GLY B 1 353 ? 29.490 108.924 18.226 1.00 20.59 353 GLY B O 1
ATOM 5911 N N . THR B 1 354 ? 28.119 110.174 16.915 1.00 16.62 354 THR B N 1
ATOM 5912 C CA . THR B 1 354 ? 27.693 111.072 17.991 1.00 16.03 354 THR B CA 1
ATOM 5913 C C . THR B 1 354 ? 26.211 110.774 18.239 1.00 18.87 354 THR B C 1
ATOM 5914 O O . THR B 1 354 ? 25.402 110.934 17.318 1.00 17.95 354 THR B O 1
ATOM 5918 N N . PRO B 1 355 ? 25.837 110.342 19.465 1.00 16.47 355 PRO B N 1
ATOM 5919 C CA . PRO B 1 355 ? 24.414 110.074 19.750 1.00 16.45 355 PRO B CA 1
ATOM 5920 C C . PRO B 1 355 ? 23.523 111.278 19.458 1.00 20.55 355 PRO B C 1
ATOM 5921 O O . PRO B 1 355 ? 23.874 112.408 19.805 1.00 20.04 355 PRO B O 1
ATOM 5925 N N . ALA B 1 356 ? 22.397 111.035 18.786 1.00 18.34 356 ALA B N 1
ATOM 5926 C CA . ALA B 1 356 ? 21.410 112.060 18.465 1.00 18.67 356 ALA B CA 1
ATOM 5927 C C . ALA B 1 356 ? 20.482 112.230 19.665 1.00 23.24 356 ALA B C 1
ATOM 5928 O O . ALA B 1 356 ? 20.299 111.285 20.431 1.00 22.64 356 ALA B O 1
ATOM 5930 N N . LEU B 1 357 ? 19.904 113.423 19.835 1.00 21.29 357 LEU B N 1
ATOM 5931 C CA . LEU B 1 357 ? 18.973 113.673 20.931 1.00 22.20 357 LEU B CA 1
ATOM 5932 C C . LEU B 1 357 ? 17.554 113.328 20.479 1.00 24.90 357 LEU B C 1
ATOM 5933 O O . LEU B 1 357 ? 17.094 113.837 19.458 1.00 24.09 357 LEU B O 1
ATOM 5938 N N . VAL B 1 358 ? 16.881 112.443 21.228 1.00 20.89 358 VAL B N 1
ATOM 5939 C CA . VAL B 1 358 ? 15.500 112.027 20.956 1.00 20.62 358 VAL B CA 1
ATOM 5940 C C . VAL B 1 358 ? 14.673 112.448 22.174 1.00 25.10 358 VAL B C 1
ATOM 5941 O O . VAL B 1 358 ? 14.940 112.001 23.293 1.00 24.44 358 VAL B O 1
ATOM 5945 N N . GLU B 1 359 ? 13.709 113.348 21.957 1.00 22.45 359 GLU B N 1
ATOM 5946 C CA . GLU B 1 359 ? 12.853 113.858 23.026 1.00 23.02 359 GLU B CA 1
ATOM 5947 C C . GLU B 1 359 ? 11.386 113.842 22.615 1.00 26.05 359 GLU B C 1
ATOM 5948 O O . GLU B 1 359 ? 11.076 114.021 21.437 1.00 24.89 359 GLU B O 1
ATOM 5954 N N . GLY B 1 360 ? 10.505 113.609 23.579 1.00 22.00 360 GLY B N 1
ATOM 5955 C CA . GLY B 1 360 ? 9.074 113.560 23.321 1.00 21.90 360 GLY B CA 1
ATOM 5956 C C . GLY B 1 360 ? 8.243 113.232 24.539 1.00 25.40 360 GLY B C 1
ATOM 5957 O O . GLY B 1 360 ? 8.722 113.308 25.676 1.00 24.39 360 GLY B O 1
ATOM 5958 N N . LEU B 1 361 ? 6.992 112.847 24.293 1.00 22.86 361 LEU B N 1
ATOM 5959 C CA . LEU B 1 361 ? 6.033 112.510 25.334 1.00 23.36 361 LEU B CA 1
ATOM 5960 C C . LEU B 1 361 ? 5.556 111.062 25.188 1.00 26.44 361 LEU B C 1
ATOM 5961 O O . LEU B 1 361 ? 4.909 110.717 24.195 1.00 25.97 361 LEU B O 1
ATOM 5966 N N . ALA B 1 362 ? 5.884 110.219 26.180 1.00 22.32 362 ALA B N 1
ATOM 5967 C CA . ALA B 1 362 ? 5.459 108.820 26.203 1.00 21.98 362 ALA B CA 1
ATOM 5968 C C . ALA B 1 362 ? 4.000 108.774 26.699 1.00 26.08 362 ALA B C 1
ATOM 5969 O O . ALA B 1 362 ? 3.650 109.507 27.634 1.00 24.36 362 ALA B O 1
ATOM 5971 N N . PRO B 1 363 ? 3.114 107.989 26.043 1.00 24.06 363 PRO B N 1
ATOM 5972 C CA . PRO B 1 363 ? 1.696 107.985 26.443 1.00 24.98 363 PRO B CA 1
ATOM 5973 C C . PRO B 1 363 ? 1.418 107.173 27.705 1.00 28.72 363 PRO B C 1
ATOM 5974 O O . PRO B 1 363 ? 2.298 106.471 28.193 1.00 27.37 363 PRO B O 1
ATOM 5978 N N . GLY B 1 364 ? 0.184 107.257 28.198 1.00 26.70 364 GLY B N 1
ATOM 5979 C CA . GLY B 1 364 ? -0.260 106.487 29.354 1.00 27.15 364 GLY B CA 1
ATOM 5980 C C . GLY B 1 364 ? -0.505 105.034 28.989 1.00 31.78 364 GLY B C 1
ATOM 5981 O O . GLY B 1 364 ? -0.540 104.686 27.804 1.00 31.24 364 GLY B O 1
ATOM 5982 N N . GLY B 1 365 ? -0.657 104.186 30.001 1.00 29.82 365 GLY B N 1
ATOM 5983 C CA . GLY B 1 365 ? -0.945 102.767 29.806 1.00 30.45 365 GLY B CA 1
ATOM 5984 C C . GLY B 1 365 ? 0.175 101.795 30.119 1.00 34.47 365 GLY B C 1
ATOM 5985 O O . GLY B 1 365 ? -0.067 100.590 30.222 1.00 35.07 365 GLY B O 1
ATOM 5986 N N . GLY B 1 366 ? 1.390 102.311 30.259 1.00 29.64 366 GLY B N 1
ATOM 5987 C CA . GLY B 1 366 ? 2.574 101.513 30.550 1.00 28.94 366 GLY B CA 1
ATOM 5988 C C . GLY B 1 366 ? 3.845 102.141 30.022 1.00 30.33 366 GLY B C 1
ATOM 5989 O O . GLY B 1 366 ? 3.843 103.302 29.605 1.00 28.91 366 GLY B O 1
ATOM 5990 N N . ASN B 1 367 ? 4.943 101.376 30.034 1.00 26.79 367 ASN B N 1
ATOM 5991 C CA . ASN B 1 367 ? 6.220 101.878 29.539 1.00 25.63 367 ASN B CA 1
ATOM 5992 C C . ASN B 1 367 ? 6.284 101.813 28.026 1.00 29.15 367 ASN B C 1
ATOM 5993 O O . ASN B 1 367 ? 5.935 100.789 27.435 1.00 29.60 367 ASN B O 1
ATOM 5998 N N . CYS B 1 368 ? 6.704 102.922 27.401 1.00 24.38 368 CYS B N 1
ATOM 5999 C CA . CYS B 1 368 ? 6.841 103.017 25.954 1.00 24.01 368 CYS B CA 1
ATOM 6000 C C . CYS B 1 368 ? 8.152 102.377 25.521 1.00 27.06 368 CYS B C 1
ATOM 6001 O O . CYS B 1 368 ? 9.216 102.917 25.822 1.00 25.36 368 CYS B O 1
ATOM 6004 N N . HIS B 1 369 ? 8.078 101.251 24.790 1.00 24.16 369 HIS B N 1
ATOM 6005 C CA . HIS B 1 369 ? 9.262 100.600 24.227 1.00 24.04 369 HIS B CA 1
ATOM 6006 C C . HIS B 1 369 ? 9.498 101.349 22.921 1.00 25.62 369 HIS B C 1
ATOM 6007 O O . HIS B 1 369 ? 8.927 101.019 21.878 1.00 23.62 369 HIS B O 1
ATOM 6014 N N . LEU B 1 370 ? 10.254 102.448 23.030 1.00 20.95 370 LEU B N 1
ATOM 6015 C CA . LEU B 1 370 ? 10.490 103.387 21.948 1.00 20.09 370 LEU B CA 1
ATOM 6016 C C . LEU B 1 370 ? 11.356 102.885 20.804 1.00 22.91 370 LEU B C 1
ATOM 6017 O O . LEU B 1 370 ? 12.471 102.413 21.026 1.00 22.10 370 LEU B O 1
ATOM 6022 N N . THR B 1 371 ? 10.836 103.023 19.574 1.00 19.58 371 THR B N 1
ATOM 6023 C CA . THR B 1 371 ? 11.567 102.702 18.350 1.00 19.37 371 THR B CA 1
ATOM 6024 C C . THR B 1 371 ? 11.611 103.923 17.445 1.00 23.49 371 THR B C 1
ATOM 6025 O O . THR B 1 371 ? 10.646 104.685 17.383 1.00 23.42 371 THR B O 1
ATOM 6029 N N . VAL B 1 372 ? 12.743 104.118 16.766 1.00 20.47 372 VAL B N 1
ATOM 6030 C CA . VAL B 1 372 ? 12.982 105.227 15.836 1.00 20.02 372 VAL B CA 1
ATOM 6031 C C . VAL B 1 372 ? 13.344 104.513 14.529 1.00 23.50 372 VAL B C 1
ATOM 6032 O O . VAL B 1 372 ? 14.420 103.924 14.443 1.00 22.25 372 VAL B O 1
ATOM 6036 N N . ASN B 1 373 ? 12.406 104.479 13.553 1.00 21.47 373 ASN B N 1
ATOM 6037 C CA . ASN B 1 373 ? 12.547 103.723 12.292 1.00 21.81 373 ASN B CA 1
ATOM 6038 C C . ASN B 1 373 ? 12.905 102.248 12.589 1.00 26.47 373 ASN B C 1
ATOM 6039 O O . ASN B 1 373 ? 13.799 101.678 11.955 1.00 25.73 373 ASN B O 1
ATOM 6044 N N . GLY B 1 374 ? 12.240 101.683 13.601 1.00 24.20 374 GLY B N 1
ATOM 6045 C CA . GLY B 1 374 ? 12.445 100.304 14.039 1.00 24.65 374 GLY B CA 1
ATOM 6046 C C . GLY B 1 374 ? 13.640 100.047 14.946 1.00 27.49 374 GLY B C 1
ATOM 6047 O O . GLY B 1 374 ? 13.806 98.919 15.419 1.00 26.93 374 GLY B O 1
ATOM 6048 N N A GLU B 1 375 ? 14.476 101.073 15.199 0.50 23.35 375 GLU B N 1
ATOM 6049 N N B GLU B 1 375 ? 14.471 101.074 15.202 0.50 23.39 375 GLU B N 1
ATOM 6050 C CA A GLU B 1 375 ? 15.658 100.937 16.059 0.50 22.60 375 GLU B CA 1
ATOM 6051 C CA B GLU B 1 375 ? 15.650 100.940 16.064 0.50 22.66 375 GLU B CA 1
ATOM 6052 C C A GLU B 1 375 ? 15.283 101.126 17.522 0.50 25.89 375 GLU B C 1
ATOM 6053 C C B GLU B 1 375 ? 15.272 101.123 17.524 0.50 25.92 375 GLU B C 1
ATOM 6054 O O A GLU B 1 375 ? 14.693 102.147 17.874 0.50 24.50 375 GLU B O 1
ATOM 6055 O O B GLU B 1 375 ? 14.664 102.133 17.877 0.50 24.52 375 GLU B O 1
ATOM 6066 N N . ASP B 1 376 ? 15.644 100.151 18.373 1.00 23.58 376 ASP B N 1
ATOM 6067 C CA . ASP B 1 376 ? 15.373 100.183 19.813 1.00 23.66 376 ASP B CA 1
ATOM 6068 C C . ASP B 1 376 ? 16.232 101.260 20.486 1.00 25.41 376 ASP B C 1
ATOM 6069 O O . ASP B 1 376 ? 17.460 101.205 20.412 1.00 24.02 376 ASP B O 1
ATOM 6074 N N . VAL B 1 377 ? 15.579 102.257 21.106 1.00 21.34 377 VAL B N 1
ATOM 6075 C CA . VAL B 1 377 ? 16.289 103.341 21.798 1.00 20.79 377 VAL B CA 1
ATOM 6076 C C . VAL B 1 377 ? 16.024 103.343 23.318 1.00 24.49 377 VAL B C 1
ATOM 6077 O O . VAL B 1 377 ? 16.480 104.244 24.025 1.00 24.84 377 VAL B O 1
ATOM 6081 N N . GLY B 1 378 ? 15.326 102.313 23.799 1.00 20.81 378 GLY B N 1
ATOM 6082 C CA . GLY B 1 378 ? 15.008 102.134 25.215 1.00 20.90 378 GLY B CA 1
ATOM 6083 C C . GLY B 1 378 ? 13.532 102.232 25.541 1.00 24.10 378 GLY B C 1
ATOM 6084 O O . GLY B 1 378 ? 12.715 102.522 24.662 1.00 22.96 378 GLY B O 1
ATOM 6085 N N . ALA B 1 379 ? 13.184 101.977 26.815 1.00 21.20 379 ALA B N 1
ATOM 6086 C CA . ALA B 1 379 ? 11.809 102.053 27.311 1.00 21.33 379 ALA B CA 1
ATOM 6087 C C . ALA B 1 379 ? 11.674 103.209 28.290 1.00 24.68 379 ALA B C 1
ATOM 6088 O O . ALA B 1 379 ? 12.597 103.481 29.063 1.00 23.25 379 ALA B O 1
ATOM 6090 N N . PHE B 1 380 ? 10.546 103.926 28.215 1.00 21.38 380 PHE B N 1
ATOM 6091 C CA . PHE B 1 380 ? 10.311 105.130 29.014 1.00 20.96 380 PHE B CA 1
ATOM 6092 C C . PHE B 1 380 ? 8.948 105.129 29.691 1.00 24.72 380 PHE B C 1
ATOM 6093 O O . PHE B 1 380 ? 7.946 104.813 29.044 1.00 24.85 380 PHE B O 1
ATOM 6101 N N . PRO B 1 381 ? 8.867 105.536 30.975 1.00 21.79 381 PRO B N 1
ATOM 6102 C CA . PRO B 1 381 ? 7.550 105.606 31.636 1.00 22.16 381 PRO B CA 1
ATOM 6103 C C . PRO B 1 381 ? 6.683 106.716 31.023 1.00 25.20 381 PRO B C 1
ATOM 6104 O O . PRO B 1 381 ? 7.249 107.623 30.388 1.00 24.31 381 PRO B O 1
ATOM 6108 N N . PRO B 1 382 ? 5.331 106.686 31.190 1.00 22.09 382 PRO B N 1
ATOM 6109 C CA . PRO B 1 382 ? 4.493 107.773 30.643 1.00 21.95 382 PRO B CA 1
ATOM 6110 C C . PRO B 1 382 ? 4.981 109.157 31.074 1.00 26.10 382 PRO B C 1
ATOM 6111 O O . PRO B 1 382 ? 5.398 109.341 32.220 1.00 25.47 382 PRO B O 1
ATOM 6115 N N . GLY B 1 383 ? 4.955 110.096 30.136 1.00 22.95 383 GLY B N 1
ATOM 6116 C CA . GLY B 1 383 ? 5.404 111.462 30.365 1.00 22.94 383 GLY B CA 1
ATOM 6117 C C . GLY B 1 383 ? 6.586 111.842 29.500 1.00 26.24 383 GLY B C 1
ATOM 6118 O O . GLY B 1 383 ? 6.963 111.098 28.586 1.00 24.98 383 GLY B O 1
ATOM 6119 N N . LYS B 1 384 ? 7.173 113.018 29.782 1.00 23.71 384 LYS B N 1
ATOM 6120 C CA . LYS B 1 384 ? 8.324 113.537 29.038 1.00 23.45 384 LYS B CA 1
ATOM 6121 C C . LYS B 1 384 ? 9.530 112.618 29.144 1.00 26.45 384 LYS B C 1
ATOM 6122 O O . LYS B 1 384 ? 9.784 112.045 30.204 1.00 26.46 384 LYS B O 1
ATOM 6128 N N . PHE B 1 385 ? 10.236 112.438 28.027 1.00 21.92 385 PHE B N 1
ATOM 6129 C CA . PHE B 1 385 ? 11.450 111.636 27.975 1.00 21.25 385 PHE B CA 1
ATOM 6130 C C . PHE B 1 385 ? 12.494 112.335 27.120 1.00 24.32 385 PHE B C 1
ATOM 6131 O O . PHE B 1 385 ? 12.148 113.097 26.209 1.00 22.44 385 PHE B O 1
ATOM 6139 N N . VAL B 1 386 ? 13.764 112.069 27.436 1.00 22.39 386 VAL B N 1
ATOM 6140 C CA A VAL B 1 386 ? 14.949 112.608 26.751 0.42 22.16 386 VAL B CA 1
ATOM 6141 C CA B VAL B 1 386 ? 14.922 112.578 26.718 0.58 22.15 386 VAL B CA 1
ATOM 6142 C C . VAL B 1 386 ? 15.989 111.479 26.711 1.00 25.73 386 VAL B C 1
ATOM 6143 O O . VAL B 1 386 ? 16.292 110.902 27.758 1.00 25.63 386 VAL B O 1
ATOM 6150 N N . THR B 1 387 ? 16.504 111.143 25.520 1.00 21.67 387 THR B N 1
ATOM 6151 C CA . THR B 1 387 ? 17.528 110.105 25.382 1.00 21.50 387 THR B CA 1
ATOM 6152 C C . THR B 1 387 ? 18.547 110.453 24.304 1.00 25.75 387 THR B C 1
ATOM 6153 O O . THR B 1 387 ? 18.222 111.161 23.348 1.00 25.87 387 THR B O 1
ATOM 6157 N N . ALA B 1 388 ? 19.775 109.956 24.468 1.00 22.43 388 ALA B N 1
ATOM 6158 C CA . ALA B 1 388 ? 20.855 110.141 23.505 1.00 22.13 388 ALA B CA 1
ATOM 6159 C C . ALA B 1 388 ? 21.052 108.791 22.827 1.00 24.95 388 ALA B C 1
ATOM 6160 O O . ALA B 1 388 ? 21.506 107.836 23.467 1.00 24.57 388 ALA B O 1
ATOM 6162 N N . ALA B 1 389 ? 20.635 108.693 21.557 1.00 21.08 389 ALA B N 1
ATOM 6163 C CA . ALA B 1 389 ? 20.688 107.439 20.808 1.00 21.05 389 ALA B CA 1
ATOM 6164 C C . ALA B 1 389 ? 21.544 107.494 19.559 1.00 22.84 389 ALA B C 1
ATOM 6165 O O . ALA B 1 389 ? 21.479 108.462 18.797 1.00 21.02 389 ALA B O 1
ATOM 6167 N N . LEU B 1 390 ? 22.330 106.434 19.329 1.00 19.43 390 LEU B N 1
ATOM 6168 C CA . LEU B 1 390 ? 23.139 106.337 18.120 1.00 19.08 390 LEU B CA 1
ATOM 6169 C C . LEU B 1 390 ? 22.224 105.797 17.030 1.00 24.04 390 LEU B C 1
ATOM 6170 O O . LEU B 1 390 ? 21.761 104.656 17.118 1.00 24.49 390 LEU B O 1
ATOM 6175 N N . LEU B 1 391 ? 21.891 106.646 16.053 1.00 20.01 391 LEU B N 1
ATOM 6176 C CA . LEU B 1 391 ? 20.967 106.274 14.987 1.00 19.79 391 LEU B CA 1
ATOM 6177 C C . LEU B 1 391 ? 21.670 105.803 13.727 1.00 23.35 391 LEU B C 1
ATOM 6178 O O . LEU B 1 391 ? 22.636 106.429 13.288 1.00 22.22 391 LEU B O 1
ATOM 6183 N N . ASN B 1 392 ? 21.175 104.697 13.144 1.00 20.17 392 ASN B N 1
ATOM 6184 C CA . ASN B 1 392 ? 21.702 104.119 11.907 1.00 20.30 392 ASN B CA 1
ATOM 6185 C C . ASN B 1 392 ? 20.872 104.477 10.681 1.00 24.01 392 ASN B C 1
ATOM 6186 O O . ASN B 1 392 ? 21.318 104.249 9.556 1.00 24.46 392 ASN B O 1
ATOM 6191 N N . THR B 1 393 ? 19.656 104.989 10.888 1.00 20.35 393 THR B N 1
ATOM 6192 C CA . THR B 1 393 ? 18.764 105.300 9.770 1.00 20.29 393 THR B CA 1
ATOM 6193 C C . THR B 1 393 ? 18.677 106.800 9.497 1.00 23.54 393 THR B C 1
ATOM 6194 O O . THR B 1 393 ? 18.774 107.595 10.434 1.00 22.22 393 THR B O 1
ATOM 6198 N N . PRO B 1 394 ? 18.445 107.202 8.228 1.00 21.58 394 PRO B N 1
ATOM 6199 C CA . PRO B 1 394 ? 18.298 108.635 7.933 1.00 21.93 394 PRO B CA 1
ATOM 6200 C C . PRO B 1 394 ? 16.881 109.157 8.220 1.00 26.22 394 PRO B C 1
ATOM 6201 O O . PRO B 1 394 ? 15.952 108.346 8.317 1.00 24.79 394 PRO B O 1
ATOM 6205 N N . PRO B 1 395 ? 16.660 110.499 8.256 1.00 24.72 395 PRO B N 1
ATOM 6206 C CA . PRO B 1 395 ? 15.278 111.003 8.372 1.00 25.25 395 PRO B CA 1
ATOM 6207 C C . PRO B 1 395 ? 14.499 110.736 7.061 1.00 29.31 395 PRO B C 1
ATOM 6208 O O . PRO B 1 395 ? 15.140 110.506 6.032 1.00 28.30 395 PRO B O 1
ATOM 6212 N N . PRO B 1 396 ? 13.146 110.725 7.033 1.00 26.86 396 PRO B N 1
ATOM 6213 C CA . PRO B 1 396 ? 12.202 110.968 8.138 1.00 26.45 396 PRO B CA 1
ATOM 6214 C C . PRO B 1 396 ? 12.176 109.848 9.169 1.00 28.55 396 PRO B C 1
ATOM 6215 O O . PRO B 1 396 ? 12.511 108.702 8.852 1.00 27.85 396 PRO B O 1
ATOM 6219 N N . TYR B 1 397 ? 11.790 110.190 10.409 1.00 24.68 397 TYR B N 1
ATOM 6220 C CA . TYR B 1 397 ? 11.736 109.239 11.511 1.00 23.60 397 TYR B CA 1
ATOM 6221 C C . TYR B 1 397 ? 10.331 108.871 11.931 1.00 29.10 397 TYR B C 1
ATOM 6222 O O . TYR B 1 397 ? 9.545 109.737 12.329 1.00 29.67 397 TYR B O 1
ATOM 6231 N N . GLN B 1 398 ? 10.013 107.573 11.811 1.00 25.15 398 GLN B N 1
ATOM 6232 C CA . GLN B 1 398 ? 8.743 107.004 12.247 1.00 25.11 398 GLN B CA 1
ATOM 6233 C C . GLN B 1 398 ? 8.982 106.510 13.669 1.00 27.78 398 GLN B C 1
ATOM 6234 O O . GLN B 1 398 ? 9.898 105.714 13.903 1.00 26.41 398 GLN B O 1
ATOM 6240 N N . VAL B 1 399 ? 8.209 107.044 14.624 1.00 24.25 399 VAL B N 1
ATOM 6241 C CA . VAL B 1 399 ? 8.347 106.725 16.044 1.00 23.43 399 VAL B CA 1
ATOM 6242 C C . VAL B 1 399 ? 7.161 105.927 16.568 1.00 27.56 399 VAL B C 1
ATOM 6243 O O . VAL B 1 399 ? 6.017 106.239 16.240 1.00 28.05 399 VAL B O 1
ATOM 6247 N N . SER B 1 400 ? 7.439 104.880 17.362 1.00 23.67 400 SER B N 1
ATOM 6248 C CA . SER B 1 400 ? 6.411 103.983 17.887 1.00 23.91 400 SER B CA 1
ATOM 6249 C C . SER B 1 400 ? 6.722 103.500 19.305 1.00 27.50 400 SER B C 1
ATOM 6250 O O . SER B 1 400 ? 7.882 103.498 19.711 1.00 26.03 400 SER B O 1
ATOM 6253 N N . CYS B 1 401 ? 5.682 103.069 20.042 1.00 26.01 401 CYS B N 1
ATOM 6254 C CA . CYS B 1 401 ? 5.806 102.478 21.378 1.00 26.46 401 CYS B CA 1
ATOM 6255 C C . CYS B 1 401 ? 5.511 100.968 21.284 1.00 35.67 401 CYS B C 1
ATOM 6256 O O . CYS B 1 401 ? 5.333 100.313 22.310 1.00 37.73 401 CYS B O 1
ATOM 6259 N N . GLY B 1 402 ? 5.446 100.438 20.062 1.00 33.81 402 GLY B N 1
ATOM 6260 C CA . GLY B 1 402 ? 5.156 99.027 19.817 1.00 35.19 402 GLY B CA 1
ATOM 6261 C C . GLY B 1 402 ? 3.892 98.761 19.020 1.00 41.14 402 GLY B C 1
ATOM 6262 O O . GLY B 1 402 ? 3.661 97.629 18.585 1.00 42.41 402 GLY B O 1
ATOM 6263 N N . GLY B 1 403 ? 3.080 99.798 18.833 1.00 37.60 403 GLY B N 1
ATOM 6264 C CA . GLY B 1 403 ? 1.836 99.724 18.080 1.00 38.48 403 GLY B CA 1
ATOM 6265 C C . GLY B 1 403 ? 1.892 100.591 16.842 1.00 41.94 403 GLY B C 1
ATOM 6266 O O . GLY B 1 403 ? 2.785 100.420 16.005 1.00 41.12 403 GLY B O 1
ATOM 6267 N N . GLU B 1 404 ? 0.956 101.551 16.740 1.00 38.61 404 GLU B N 1
ATOM 6268 C CA . GLU B 1 404 ? 0.884 102.494 15.620 1.00 38.67 404 GLU B CA 1
ATOM 6269 C C . GLU B 1 404 ? 2.064 103.467 15.670 1.00 39.95 404 GLU B C 1
ATOM 6270 O O . GLU B 1 404 ? 2.579 103.763 16.752 1.00 38.25 404 GLU B O 1
ATOM 6276 N N . SER B 1 405 ? 2.503 103.937 14.500 1.00 36.31 405 SER B N 1
ATOM 6277 C CA . SER B 1 405 ? 3.625 104.864 14.376 1.00 35.38 405 SER B CA 1
ATOM 6278 C C . SER B 1 405 ? 3.170 106.276 14.022 1.00 39.56 405 SER B C 1
ATOM 6279 O O . SER B 1 405 ? 2.104 106.458 13.428 1.00 40.43 405 SER B O 1
ATOM 6282 N N . ASP B 1 406 ? 3.996 107.270 14.377 1.00 34.62 406 ASP B N 1
ATOM 6283 C CA . ASP B 1 406 ? 3.768 108.677 14.058 1.00 34.83 406 ASP B CA 1
ATOM 6284 C C . ASP B 1 406 ? 5.059 109.277 13.497 1.00 35.89 406 ASP B C 1
ATOM 6285 O O . ASP B 1 406 ? 6.140 108.725 13.715 1.00 34.25 406 ASP B O 1
ATOM 6290 N N . ARG B 1 407 ? 4.943 110.386 12.754 1.00 31.76 407 ARG B N 1
ATOM 6291 C CA . ARG B 1 407 ? 6.081 111.069 12.156 1.00 30.71 407 ARG B CA 1
ATOM 6292 C C . ARG B 1 407 ? 6.687 112.061 13.147 1.00 32.82 407 ARG B C 1
ATOM 6293 O O . ARG B 1 407 ? 6.009 112.988 13.589 1.00 33.20 407 ARG B O 1
ATOM 6301 N N . ALA B 1 408 ? 7.962 111.860 13.498 1.00 27.25 408 ALA B N 1
ATOM 6302 C CA . ALA B 1 408 ? 8.666 112.759 14.410 1.00 26.50 408 ALA B CA 1
ATOM 6303 C C . ALA B 1 408 ? 9.188 113.977 13.641 1.00 30.25 408 ALA B C 1
ATOM 6304 O O . ALA B 1 408 ? 9.300 113.922 12.412 1.00 30.10 408 ALA B O 1
ATOM 6306 N N . SER B 1 409 ? 9.492 115.074 14.372 1.00 26.45 409 SER B N 1
ATOM 6307 C CA A SER B 1 409 ? 10.082 116.281 13.797 0.52 26.78 409 SER B CA 1
ATOM 6308 C CA B SER B 1 409 ? 10.080 116.286 13.806 0.48 26.90 409 SER B CA 1
ATOM 6309 C C . SER B 1 409 ? 11.593 116.050 13.819 1.00 29.88 409 SER B C 1
ATOM 6310 O O . SER B 1 409 ? 12.110 115.508 14.798 1.00 28.97 409 SER B O 1
ATOM 6315 N N . ALA B 1 410 ? 12.302 116.394 12.737 1.00 26.50 410 ALA B N 1
ATOM 6316 C CA . ALA B 1 410 ? 13.744 116.140 12.726 1.00 25.66 410 ALA B CA 1
ATOM 6317 C C . ALA B 1 410 ? 14.613 117.232 12.153 1.00 29.08 410 ALA B C 1
ATOM 6318 O O . ALA B 1 410 ? 14.248 117.877 11.169 1.00 28.55 410 ALA B O 1
ATOM 6320 N N . ARG B 1 411 ? 15.789 117.409 12.775 1.00 25.52 411 ARG B N 1
ATOM 6321 C CA . ARG B 1 411 ? 16.870 118.293 12.346 1.00 25.78 411 ARG B CA 1
ATOM 6322 C C . ARG B 1 411 ? 18.109 117.408 12.457 1.00 26.80 411 ARG B C 1
ATOM 6323 O O . ARG B 1 411 ? 18.872 117.503 13.423 1.00 24.80 411 ARG B O 1
ATOM 6331 N N . VAL B 1 412 ? 18.222 116.449 11.517 1.00 22.85 412 VAL B N 1
ATOM 6332 C CA . VAL B 1 412 ? 19.284 115.442 11.497 1.00 21.50 412 VAL B CA 1
ATOM 6333 C C . VAL B 1 412 ? 20.082 115.515 10.195 1.00 25.24 412 VAL B C 1
ATOM 6334 O O . VAL B 1 412 ? 19.499 115.478 9.109 1.00 26.43 412 VAL B O 1
ATOM 6338 N N . ILE B 1 413 ? 21.411 115.622 10.313 1.00 20.21 413 ILE B N 1
ATOM 6339 C CA . ILE B 1 413 ? 22.318 115.710 9.165 1.00 19.83 413 ILE B CA 1
ATOM 6340 C C . ILE B 1 413 ? 22.992 114.363 8.877 1.00 22.92 413 ILE B C 1
ATOM 6341 O O . ILE B 1 413 ? 23.070 113.510 9.763 1.00 21.21 413 ILE B O 1
ATOM 6346 N N . ASP B 1 414 ? 23.482 114.176 7.645 1.00 19.42 414 ASP B N 1
ATOM 6347 C CA . ASP B 1 414 ? 24.126 112.925 7.252 1.00 19.14 414 ASP B CA 1
ATOM 6348 C C . ASP B 1 414 ? 25.612 112.836 7.680 1.00 22.79 414 ASP B C 1
ATOM 6349 O O . ASP B 1 414 ? 26.157 113.852 8.119 1.00 21.62 414 ASP B O 1
ATOM 6354 N N . PRO B 1 415 ? 26.274 111.646 7.587 1.00 19.83 415 PRO B N 1
ATOM 6355 C CA . PRO B 1 415 ? 27.685 111.545 8.022 1.00 19.76 415 PRO B CA 1
ATOM 6356 C C . PRO B 1 415 ? 28.654 112.495 7.316 1.00 21.71 415 PRO B C 1
ATOM 6357 O O . PRO B 1 415 ? 29.565 113.009 7.967 1.00 20.46 415 PRO B O 1
ATOM 6361 N N . ALA B 1 416 ? 28.470 112.732 6.000 1.00 19.09 416 ALA B N 1
ATOM 6362 C CA . ALA B 1 416 ? 29.330 113.661 5.255 1.00 18.73 416 ALA B CA 1
ATOM 6363 C C . ALA B 1 416 ? 29.159 115.087 5.804 1.00 22.59 416 ALA B C 1
ATOM 6364 O O . ALA B 1 416 ? 30.159 115.749 6.076 1.00 22.15 416 ALA B O 1
ATOM 6366 N N . ALA B 1 417 ? 27.901 115.527 6.041 1.00 19.16 417 ALA B N 1
ATOM 6367 C CA . ALA B 1 417 ? 27.612 116.854 6.604 1.00 18.62 417 ALA B CA 1
ATOM 6368 C C . ALA B 1 417 ? 28.213 116.992 8.009 1.00 20.35 417 ALA B C 1
ATOM 6369 O O . ALA B 1 417 ? 28.779 118.036 8.322 1.00 19.19 417 ALA B O 1
ATOM 6371 N N . GLN B 1 418 ? 28.138 115.919 8.830 1.00 17.10 418 GLN B N 1
ATOM 6372 C CA . GLN B 1 418 ? 28.719 115.899 10.180 1.00 16.71 418 GLN B CA 1
ATOM 6373 C C . GLN B 1 418 ? 30.238 116.105 10.114 1.00 19.89 418 GLN B C 1
ATOM 6374 O O . GLN B 1 418 ? 30.796 116.874 10.902 1.00 19.11 418 GLN B O 1
ATOM 6380 N N . SER B 1 419 ? 30.890 115.447 9.142 1.00 16.45 419 SER B N 1
ATOM 6381 C CA . SER B 1 419 ? 32.336 115.540 8.926 1.00 15.80 419 SER B CA 1
ATOM 6382 C C . SER B 1 419 ? 32.784 116.971 8.595 1.00 20.52 419 SER B C 1
ATOM 6383 O O . SER B 1 419 ? 33.930 117.325 8.874 1.00 20.70 419 SER B O 1
ATOM 6386 N N . PHE B 1 420 ? 31.879 117.792 8.022 1.00 17.43 420 PHE B N 1
ATOM 6387 C CA . PHE B 1 420 ? 32.172 119.187 7.682 1.00 17.48 420 PHE B CA 1
ATOM 6388 C C . PHE B 1 420 ? 31.569 120.207 8.661 1.00 22.29 420 PHE B C 1
ATOM 6389 O O . PHE B 1 420 ? 31.747 121.419 8.478 1.00 22.60 420 PHE B O 1
ATOM 6397 N N . THR B 1 421 ? 30.891 119.717 9.719 1.00 19.06 421 THR B N 1
ATOM 6398 C CA . THR B 1 421 ? 30.295 120.570 10.751 1.00 19.04 421 THR B CA 1
ATOM 6399 C C . THR B 1 421 ? 31.365 120.893 11.784 1.00 22.24 421 THR B C 1
ATOM 6400 O O . THR B 1 421 ? 32.053 119.989 12.261 1.00 22.03 421 THR B O 1
ATOM 6404 N N . GLY B 1 422 ? 31.488 122.172 12.119 1.00 19.34 422 GLY B N 1
ATOM 6405 C CA . GLY B 1 422 ? 32.475 122.637 13.085 1.00 19.30 422 GLY B CA 1
ATOM 6406 C C . GLY B 1 422 ? 33.796 123.013 12.445 1.00 23.08 422 GLY B C 1
ATOM 6407 O O . GLY B 1 422 ? 34.783 123.253 13.147 1.00 22.37 422 GLY B O 1
ATOM 6408 N N . VAL B 1 423 ? 33.829 123.039 11.096 1.00 19.87 423 VAL B N 1
ATOM 6409 C CA . VAL B 1 423 ? 34.996 123.437 10.307 1.00 18.98 423 VAL B CA 1
ATOM 6410 C C . VAL B 1 423 ? 34.585 124.377 9.165 1.00 22.40 423 VAL B C 1
ATOM 6411 O O . VAL B 1 423 ? 33.459 124.297 8.670 1.00 21.89 423 VAL B O 1
ATOM 6415 N N . VAL B 1 424 ? 35.513 125.247 8.748 1.00 19.17 424 VAL B N 1
ATOM 6416 C CA . VAL B 1 424 ? 35.348 126.134 7.596 1.00 18.99 424 VAL B CA 1
ATOM 6417 C C . VAL B 1 424 ? 36.349 125.599 6.570 1.00 22.39 424 VAL B C 1
ATOM 6418 O O . VAL B 1 424 ? 37.563 125.713 6.755 1.00 21.67 424 VAL B O 1
ATOM 6422 N N . TYR B 1 425 ? 35.833 124.955 5.526 1.00 19.70 425 TYR B N 1
ATOM 6423 C CA . TYR B 1 425 ? 36.657 124.317 4.506 1.00 19.27 425 TYR B CA 1
ATOM 6424 C C . TYR B 1 425 ? 37.375 125.289 3.571 1.00 22.75 425 TYR B C 1
ATOM 6425 O O . TYR B 1 425 ? 36.833 126.335 3.223 1.00 22.56 425 TYR B O 1
ATOM 6434 N N . GLY B 1 426 ? 38.581 124.901 3.162 1.00 19.50 426 GLY B N 1
ATOM 6435 C CA . GLY B 1 426 ? 39.363 125.572 2.132 1.00 19.14 426 GLY B CA 1
ATOM 6436 C C . GLY B 1 426 ? 40.288 126.696 2.527 1.00 22.29 426 GLY B C 1
ATOM 6437 O O . GLY B 1 426 ? 40.514 126.956 3.709 1.00 21.31 426 GLY B O 1
ATOM 6438 N N . THR B 1 427 ? 40.832 127.366 1.497 1.00 19.53 427 THR B N 1
ATOM 6439 C CA . THR B 1 427 ? 41.785 128.474 1.602 1.00 18.98 427 THR B CA 1
ATOM 6440 C C . THR B 1 427 ? 41.331 129.556 2.572 1.00 24.17 427 THR B C 1
ATOM 6441 O O . THR B 1 427 ? 40.175 129.992 2.526 1.00 23.08 427 THR B O 1
ATOM 6445 N N . HIS B 1 428 ? 42.244 129.974 3.458 1.00 22.39 428 HIS B N 1
ATOM 6446 C CA . HIS B 1 428 ? 41.984 131.075 4.376 1.00 23.90 428 HIS B CA 1
ATOM 6447 C C . HIS B 1 428 ? 42.728 132.282 3.826 1.00 27.37 428 HIS B C 1
ATOM 6448 O O . HIS B 1 428 ? 43.938 132.211 3.591 1.00 26.23 428 HIS B O 1
ATOM 6455 N N . THR B 1 429 ? 41.996 133.371 3.563 1.00 24.22 429 THR B N 1
ATOM 6456 C CA . THR B 1 429 ? 42.588 134.572 2.982 1.00 25.01 429 THR B CA 1
ATOM 6457 C C . THR B 1 429 ? 42.531 135.759 3.928 1.00 30.13 429 THR B C 1
ATOM 6458 O O . THR B 1 429 ? 41.618 135.847 4.746 1.00 30.00 429 THR B O 1
ATOM 6462 N N A THR B 1 430 ? 43.502 136.676 3.816 0.44 27.09 430 THR B N 1
ATOM 6463 N N B THR B 1 430 ? 43.515 136.662 3.813 0.56 27.29 430 THR B N 1
ATOM 6464 C CA A THR B 1 430 ? 43.559 137.919 4.590 0.44 27.36 430 THR B CA 1
ATOM 6465 C CA B THR B 1 430 ? 43.621 137.900 4.591 0.56 27.67 430 THR B CA 1
ATOM 6466 C C A THR B 1 430 ? 44.220 139.001 3.736 0.44 31.15 430 THR B C 1
ATOM 6467 C C B THR B 1 430 ? 44.200 138.994 3.694 0.56 31.16 430 THR B C 1
ATOM 6468 O O A THR B 1 430 ? 45.047 138.694 2.872 0.44 30.44 430 THR B O 1
ATOM 6469 O O B THR B 1 430 ? 44.970 138.697 2.775 0.56 30.24 430 THR B O 1
ATOM 6476 N N . ALA B 1 431 ? 43.824 140.253 3.952 1.00 27.93 431 ALA B N 1
ATOM 6477 C CA . ALA B 1 431 ? 44.334 141.389 3.198 1.00 28.23 431 ALA B CA 1
ATOM 6478 C C . ALA B 1 431 ? 44.995 142.367 4.152 1.00 31.83 431 ALA B C 1
ATOM 6479 O O . ALA B 1 431 ? 44.370 142.794 5.126 1.00 33.06 431 ALA B O 1
ATOM 6481 N N . VAL B 1 432 ? 46.272 142.676 3.904 1.00 26.14 432 VAL B N 1
ATOM 6482 C CA . VAL B 1 432 ? 47.021 143.660 4.684 1.00 25.43 432 VAL B CA 1
ATOM 6483 C C . VAL B 1 432 ? 46.894 144.961 3.897 1.00 28.59 432 VAL B C 1
ATOM 6484 O O . VAL B 1 432 ? 47.299 145.016 2.734 1.00 27.65 432 VAL B O 1
ATOM 6488 N N . SER B 1 433 ? 46.307 145.986 4.520 1.00 26.28 433 SER B N 1
ATOM 6489 C CA A SER B 1 433 ? 46.119 147.281 3.877 0.51 26.84 433 SER B CA 1
ATOM 6490 C CA B SER B 1 433 ? 46.117 147.285 3.881 0.49 26.77 433 SER B CA 1
ATOM 6491 C C . SER B 1 433 ? 47.375 148.142 3.985 1.00 31.13 433 SER B C 1
ATOM 6492 O O . SER B 1 433 ? 48.203 147.925 4.875 1.00 29.44 433 SER B O 1
ATOM 6497 N N . GLU B 1 434 ? 47.508 149.140 3.087 1.00 29.97 434 GLU B N 1
ATOM 6498 C CA . GLU B 1 434 ? 48.613 150.109 3.117 1.00 31.33 434 GLU B CA 1
ATOM 6499 C C . GLU B 1 434 ? 48.294 150.988 4.346 1.00 36.57 434 GLU B C 1
ATOM 6500 O O . GLU B 1 434 ? 47.124 151.080 4.729 1.00 36.24 434 GLU B O 1
ATOM 6506 N N . THR B 1 435 ? 49.297 151.637 4.956 1.00 34.59 435 THR B N 1
ATOM 6507 C CA . THR B 1 435 ? 49.024 152.498 6.123 1.00 58.20 435 THR B CA 1
ATOM 6508 C C . THR B 1 435 ? 48.338 153.812 5.733 1.00 88.53 435 THR B C 1
ATOM 6509 O O . THR B 1 435 ? 48.374 154.211 4.571 1.00 50.74 435 THR B O 1
ATOM 6513 N N . GLU C 1 2 ? 12.935 80.770 41.677 1.00 45.02 2 GLU C N 1
ATOM 6514 C CA . GLU C 1 2 ? 13.414 81.986 41.026 1.00 43.27 2 GLU C CA 1
ATOM 6515 C C . GLU C 1 2 ? 12.282 82.846 40.452 1.00 45.32 2 GLU C C 1
ATOM 6516 O O . GLU C 1 2 ? 11.182 82.349 40.206 1.00 46.24 2 GLU C O 1
ATOM 6522 N N . ALA C 1 3 ? 12.576 84.140 40.233 1.00 38.71 3 ALA C N 1
ATOM 6523 C CA . ALA C 1 3 ? 11.670 85.127 39.646 1.00 37.35 3 ALA C CA 1
ATOM 6524 C C . ALA C 1 3 ? 12.455 85.992 38.656 1.00 37.48 3 ALA C C 1
ATOM 6525 O O . ALA C 1 3 ? 13.667 86.163 38.821 1.00 36.47 3 ALA C O 1
ATOM 6527 N N . PHE C 1 4 ? 11.780 86.506 37.613 1.00 31.62 4 PHE C N 1
ATOM 6528 C CA . PHE C 1 4 ? 12.425 87.339 36.597 1.00 29.33 4 PHE C CA 1
ATOM 6529 C C . PHE C 1 4 ? 11.541 88.484 36.112 1.00 32.11 4 PHE C C 1
ATOM 6530 O O . PHE C 1 4 ? 10.345 88.294 35.880 1.00 32.51 4 PHE C O 1
ATOM 6538 N N . THR C 1 5 ? 12.163 89.653 35.884 1.00 27.26 5 THR C N 1
ATOM 6539 C CA . THR C 1 5 ? 11.515 90.845 35.335 1.00 26.67 5 THR C CA 1
ATOM 6540 C C . THR C 1 5 ? 12.521 91.745 34.614 1.00 28.35 5 THR C C 1
ATOM 6541 O O . THR C 1 5 ? 13.704 91.759 34.964 1.00 27.37 5 THR C O 1
ATOM 6545 N N . TYR C 1 6 ? 12.047 92.498 33.616 1.00 24.83 6 TYR C N 1
ATOM 6546 C CA . TYR C 1 6 ? 12.883 93.460 32.905 1.00 23.38 6 TYR C CA 1
ATOM 6547 C C . TYR C 1 6 ? 12.702 94.828 33.534 1.00 26.76 6 TYR C C 1
ATOM 6548 O O . TYR C 1 6 ? 11.575 95.240 33.818 1.00 27.15 6 TYR C O 1
ATOM 6557 N N . LEU C 1 7 ? 13.810 95.534 33.737 1.00 22.27 7 LEU C N 1
ATOM 6558 C CA . LEU C 1 7 ? 13.787 96.875 34.294 1.00 21.94 7 LEU C CA 1
ATOM 6559 C C . LEU C 1 7 ? 14.295 97.852 33.241 1.00 24.93 7 LEU C C 1
ATOM 6560 O O . LEU C 1 7 ? 15.438 97.717 32.795 1.00 23.85 7 LEU C O 1
ATOM 6565 N N . CYS C 1 8 ? 13.461 98.844 32.849 1.00 22.49 8 CYS C N 1
ATOM 6566 C CA . CYS C 1 8 ? 13.919 99.853 31.894 1.00 22.47 8 CYS C CA 1
ATOM 6567 C C . CYS C 1 8 ? 14.981 100.766 32.524 1.00 25.73 8 CYS C C 1
ATOM 6568 O O . CYS C 1 8 ? 15.116 100.798 33.750 1.00 24.35 8 CYS C O 1
ATOM 6571 N N . THR C 1 9 ? 15.773 101.440 31.690 1.00 22.83 9 THR C N 1
ATOM 6572 C CA . THR C 1 9 ? 16.929 102.216 32.142 1.00 22.50 9 THR C CA 1
ATOM 6573 C C . THR C 1 9 ? 16.736 103.729 32.248 1.00 26.65 9 THR C C 1
ATOM 6574 O O . THR C 1 9 ? 17.704 104.443 32.514 1.00 25.62 9 THR C O 1
ATOM 6578 N N . ALA C 1 10 ? 15.506 104.215 32.054 1.00 24.36 10 ALA C N 1
ATOM 6579 C CA . ALA C 1 10 ? 15.177 105.638 32.104 1.00 25.02 10 ALA C CA 1
ATOM 6580 C C . ALA C 1 10 ? 14.896 106.139 33.530 1.00 30.20 10 ALA C C 1
ATOM 6581 O O . ALA C 1 10 ? 14.491 105.329 34.368 1.00 26.85 10 ALA C O 1
ATOM 6583 N N . PRO C 1 11 ? 15.061 107.464 33.827 1.00 31.47 11 PRO C N 1
ATOM 6584 C CA . PRO C 1 11 ? 14.713 107.955 35.175 1.00 32.59 11 PRO C CA 1
ATOM 6585 C C . PRO C 1 11 ? 13.243 107.668 35.475 1.00 35.80 11 PRO C C 1
ATOM 6586 O O . PRO C 1 11 ? 12.381 107.895 34.621 1.00 36.83 11 PRO C O 1
ATOM 6590 N N . GLY C 1 12 ? 12.997 107.076 36.635 1.00 31.53 12 GLY C N 1
ATOM 6591 C CA . GLY C 1 12 ? 11.655 106.710 37.077 1.00 31.56 12 GLY C CA 1
ATOM 6592 C C . GLY C 1 12 ? 11.328 105.235 36.950 1.00 32.23 12 GLY C C 1
ATOM 6593 O O . GLY C 1 12 ? 10.435 104.749 37.644 1.00 31.54 12 GLY C O 1
ATOM 6594 N N . CYS C 1 13 ? 12.039 104.507 36.061 1.00 26.65 13 CYS C N 1
ATOM 6595 C CA . CYS C 1 13 ? 11.819 103.077 35.841 1.00 25.29 13 CYS C CA 1
ATOM 6596 C C . CYS C 1 13 ? 11.883 102.287 37.124 1.00 29.16 13 CYS C C 1
ATOM 6597 O O . CYS C 1 13 ? 12.793 102.491 37.933 1.00 27.58 13 CYS C O 1
ATOM 6600 N N . ALA C 1 14 ? 10.886 101.416 37.326 1.00 27.19 14 ALA C N 1
ATOM 6601 C CA . ALA C 1 14 ? 10.777 100.609 38.532 1.00 27.52 14 ALA C CA 1
ATOM 6602 C C . ALA C 1 14 ? 9.944 99.364 38.344 1.00 33.42 14 ALA C C 1
ATOM 6603 O O . ALA C 1 14 ? 8.992 99.353 37.562 1.00 33.63 14 ALA C O 1
ATOM 6605 N N . THR C 1 15 ? 10.285 98.324 39.108 1.00 30.66 15 THR C N 1
ATOM 6606 C CA . THR C 1 15 ? 9.546 97.070 39.181 1.00 31.66 15 THR C CA 1
ATOM 6607 C C . THR C 1 15 ? 9.094 96.918 40.635 1.00 36.91 15 THR C C 1
ATOM 6608 O O . THR C 1 15 ? 9.765 97.416 41.547 1.00 35.99 15 THR C O 1
ATOM 6612 N N . GLN C 1 16 ? 7.932 96.297 40.846 1.00 35.02 16 GLN C N 1
ATOM 6613 C CA . GLN C 1 16 ? 7.355 96.146 42.182 1.00 35.79 16 GLN C CA 1
ATOM 6614 C C . GLN C 1 16 ? 7.468 94.737 42.755 1.00 40.01 16 GLN C C 1
ATOM 6615 O O . GLN C 1 16 ? 7.562 94.592 43.974 1.00 40.07 16 GLN C O 1
ATOM 6621 N N . THR C 1 17 ? 7.439 93.707 41.889 1.00 36.67 17 THR C N 1
ATOM 6622 C CA . THR C 1 17 ? 7.465 92.305 42.312 1.00 37.00 17 THR C CA 1
ATOM 6623 C C . THR C 1 17 ? 8.647 91.497 41.750 1.00 39.93 17 THR C C 1
ATOM 6624 O O . THR C 1 17 ? 9.061 91.743 40.610 1.00 38.89 17 THR C O 1
ATOM 6628 N N . PRO C 1 18 ? 9.179 90.494 42.501 1.00 36.46 18 PRO C N 1
ATOM 6629 C CA . PRO C 1 18 ? 8.811 90.067 43.870 1.00 36.76 18 PRO C CA 1
ATOM 6630 C C . PRO C 1 18 ? 9.363 90.990 44.960 1.00 38.85 18 PRO C C 1
ATOM 6631 O O . PRO C 1 18 ? 8.855 90.995 46.080 1.00 39.22 18 PRO C O 1
ATOM 6635 N N . VAL C 1 19 ? 10.396 91.781 44.613 1.00 33.91 19 VAL C N 1
ATOM 6636 C CA . VAL C 1 19 ? 11.092 92.728 45.488 1.00 32.69 19 VAL C CA 1
ATOM 6637 C C . VAL C 1 19 ? 11.094 94.101 44.778 1.00 33.27 19 VAL C C 1
ATOM 6638 O O . VAL C 1 19 ? 11.434 94.150 43.594 1.00 31.43 19 VAL C O 1
ATOM 6642 N N . PRO C 1 20 ? 10.733 95.221 45.456 1.00 29.20 20 PRO C N 1
ATOM 6643 C CA . PRO C 1 20 ? 10.774 96.528 44.773 1.00 27.91 20 PRO C CA 1
ATOM 6644 C C . PRO C 1 20 ? 12.190 96.899 44.320 1.00 28.43 20 PRO C C 1
ATOM 6645 O O . PRO C 1 20 ? 13.144 96.766 45.092 1.00 27.19 20 PRO C O 1
ATOM 6649 N N . VAL C 1 21 ? 12.334 97.284 43.040 1.00 23.45 21 VAL C N 1
ATOM 6650 C CA . VAL C 1 21 ? 13.614 97.692 42.445 1.00 21.84 21 VAL C CA 1
ATOM 6651 C C . VAL C 1 21 ? 13.359 98.957 41.633 1.00 26.42 21 VAL C C 1
ATOM 6652 O O . VAL C 1 21 ? 12.512 98.946 40.733 1.00 26.78 21 VAL C O 1
ATOM 6656 N N A ARG C 1 22 ? 14.084 100.037 41.951 0.55 22.31 22 ARG C N 1
ATOM 6657 N N B ARG C 1 22 ? 14.074 100.045 41.961 0.45 22.45 22 ARG C N 1
ATOM 6658 C CA A ARG C 1 22 ? 13.959 101.326 41.275 0.55 22.05 22 ARG C CA 1
ATOM 6659 C CA B ARG C 1 22 ? 13.951 101.326 41.264 0.45 22.22 22 ARG C CA 1
ATOM 6660 C C A ARG C 1 22 ? 15.284 101.732 40.639 0.55 25.02 22 ARG C C 1
ATOM 6661 C C B ARG C 1 22 ? 15.279 101.732 40.637 0.45 25.23 22 ARG C C 1
ATOM 6662 O O A ARG C 1 22 ? 16.334 101.607 41.271 0.55 23.61 22 ARG C O 1
ATOM 6663 O O B ARG C 1 22 ? 16.325 101.611 41.277 0.45 23.97 22 ARG C O 1
ATOM 6678 N N . LEU C 1 23 ? 15.229 102.231 39.389 1.00 22.51 23 LEU C N 1
ATOM 6679 C CA . LEU C 1 23 ? 16.403 102.722 38.661 1.00 22.64 23 LEU C CA 1
ATOM 6680 C C . LEU C 1 23 ? 16.609 104.149 39.216 1.00 26.57 23 LEU C C 1
ATOM 6681 O O . LEU C 1 23 ? 15.816 105.047 38.912 1.00 26.12 23 LEU C O 1
ATOM 6686 N N . ALA C 1 24 ? 17.618 104.328 40.094 1.00 22.93 24 ALA C N 1
ATOM 6687 C CA . ALA C 1 24 ? 17.907 105.612 40.746 1.00 23.78 24 ALA C CA 1
ATOM 6688 C C . ALA C 1 24 ? 18.720 106.571 39.880 1.00 28.12 24 ALA C C 1
ATOM 6689 O O . ALA C 1 24 ? 18.569 107.788 39.993 1.00 28.73 24 ALA C O 1
ATOM 6691 N N . GLY C 1 25 ? 19.573 106.022 39.030 1.00 23.45 25 GLY C N 1
ATOM 6692 C CA . GLY C 1 25 ? 20.420 106.816 38.152 1.00 22.76 25 GLY C CA 1
ATOM 6693 C C . GLY C 1 25 ? 21.388 105.974 37.357 1.00 23.49 25 GLY C C 1
ATOM 6694 O O . GLY C 1 25 ? 21.469 104.756 37.546 1.00 21.09 25 GLY C O 1
ATOM 6695 N N . VAL C 1 26 ? 22.090 106.621 36.426 1.00 20.46 26 VAL C N 1
ATOM 6696 C CA . VAL C 1 26 ? 23.081 105.963 35.576 1.00 20.08 26 VAL C CA 1
ATOM 6697 C C . VAL C 1 26 ? 24.350 106.811 35.613 1.00 24.89 26 VAL C C 1
ATOM 6698 O O . VAL C 1 26 ? 24.303 108.012 35.334 1.00 25.10 26 VAL C O 1
ATOM 6702 N N . ARG C 1 27 ? 25.471 106.190 35.981 1.00 21.10 27 ARG C N 1
ATOM 6703 C CA . ARG C 1 27 ? 26.773 106.851 35.975 1.00 21.48 27 ARG C CA 1
ATOM 6704 C C . ARG C 1 27 ? 27.797 105.916 35.333 1.00 24.64 27 ARG C C 1
ATOM 6705 O O . ARG C 1 27 ? 27.397 104.965 34.656 1.00 22.51 27 ARG C O 1
ATOM 6713 N N . PHE C 1 28 ? 29.097 106.194 35.488 1.00 22.66 28 PHE C N 1
ATOM 6714 C CA . PHE C 1 28 ? 30.120 105.315 34.928 1.00 23.27 28 PHE C CA 1
ATOM 6715 C C . PHE C 1 28 ? 31.389 105.326 35.764 1.00 25.02 28 PHE C C 1
ATOM 6716 O O . PHE C 1 28 ? 31.662 106.290 36.482 1.00 24.38 28 PHE C O 1
ATOM 6724 N N . GLU C 1 29 ? 32.149 104.238 35.667 1.00 20.21 29 GLU C N 1
ATOM 6725 C CA . GLU C 1 29 ? 33.456 104.070 36.291 1.00 20.20 29 GLU C CA 1
ATOM 6726 C C . GLU C 1 29 ? 34.430 103.893 35.136 1.00 21.76 29 GLU C C 1
ATOM 6727 O O . GLU C 1 29 ? 34.029 103.415 34.072 1.00 20.85 29 GLU C O 1
ATOM 6733 N N . SER C 1 30 ? 35.692 104.277 35.326 1.00 17.23 30 SER C N 1
ATOM 6734 C CA . SER C 1 30 ? 36.707 104.121 34.279 1.00 16.46 30 SER C CA 1
ATOM 6735 C C . SER C 1 30 ? 38.094 104.213 34.874 1.00 20.47 30 SER C C 1
ATOM 6736 O O . SER C 1 30 ? 38.250 104.587 36.039 1.00 20.64 30 SER C O 1
ATOM 6739 N N . LYS C 1 31 ? 39.098 103.903 34.049 1.00 17.04 31 LYS C N 1
ATOM 6740 C CA . LYS C 1 31 ? 40.508 104.070 34.369 1.00 16.90 31 LYS C CA 1
ATOM 6741 C C . LYS C 1 31 ? 40.936 105.212 33.459 1.00 20.24 31 LYS C C 1
ATOM 6742 O O . LYS C 1 31 ? 40.994 105.067 32.233 1.00 19.84 31 LYS C O 1
ATOM 6748 N N . ILE C 1 32 ? 41.096 106.386 34.066 1.00 17.47 32 ILE C N 1
ATOM 6749 C CA . ILE C 1 32 ? 41.395 107.639 33.377 1.00 17.57 32 ILE C CA 1
ATOM 6750 C C . ILE C 1 32 ? 42.818 107.692 32.844 1.00 20.12 32 ILE C C 1
ATOM 6751 O O . ILE C 1 32 ? 43.747 107.266 33.521 1.00 20.36 32 ILE C O 1
ATOM 6756 N N . VAL C 1 33 ? 42.972 108.233 31.632 1.00 16.18 33 VAL C N 1
ATOM 6757 C CA . VAL C 1 33 ? 44.257 108.476 30.985 1.00 15.72 33 VAL C CA 1
ATOM 6758 C C . VAL C 1 33 ? 44.225 109.966 30.596 1.00 18.87 33 VAL C C 1
ATOM 6759 O O . VAL C 1 33 ? 43.544 110.339 29.641 1.00 17.65 33 VAL C O 1
ATOM 6763 N N . ASP C 1 34 ? 44.895 110.815 31.383 1.00 17.32 34 ASP C N 1
ATOM 6764 C CA . ASP C 1 34 ? 44.907 112.260 31.138 1.00 17.11 34 ASP C CA 1
ATOM 6765 C C . ASP C 1 34 ? 45.949 112.611 30.081 1.00 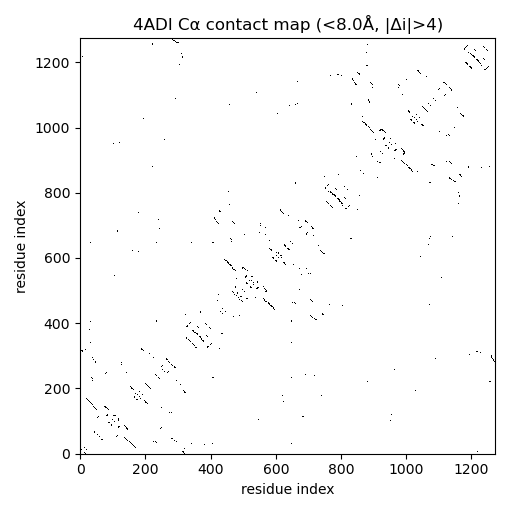19.76 34 ASP C C 1
ATOM 6766 O O . ASP C 1 34 ? 47.149 112.461 30.319 1.00 19.69 34 ASP C O 1
ATOM 6771 N N . GLY C 1 35 ? 45.470 113.073 28.925 1.00 16.62 35 GLY C N 1
ATOM 6772 C CA . GLY C 1 35 ? 46.318 113.449 27.798 1.00 16.53 35 GLY C CA 1
ATOM 6773 C C . GLY C 1 35 ? 46.861 114.864 27.845 1.00 20.20 35 GLY C C 1
ATOM 6774 O O . GLY C 1 35 ? 47.707 115.231 27.027 1.00 18.88 35 GLY C O 1
ATOM 6775 N N . GLY C 1 36 ? 46.383 115.659 28.793 1.00 18.03 36 GLY C N 1
ATOM 6776 C CA . GLY C 1 36 ? 46.809 117.049 28.904 1.00 18.39 36 GLY C CA 1
ATOM 6777 C C . GLY C 1 36 ? 46.008 117.948 27.981 1.00 22.57 36 GLY C C 1
ATOM 6778 O O . GLY C 1 36 ? 44.788 117.803 27.897 1.00 22.07 36 GLY C O 1
ATOM 6779 N N . CYS C 1 37 ? 46.688 118.875 27.276 1.00 19.61 37 CYS C N 1
ATOM 6780 C CA . CYS C 1 37 ? 46.059 119.857 26.382 1.00 19.85 37 CYS C CA 1
ATOM 6781 C C . CYS C 1 37 ? 46.106 119.473 24.914 1.00 21.32 37 CYS C C 1
ATOM 6782 O O . CYS C 1 37 ? 47.132 119.002 24.428 1.00 20.97 37 CYS C O 1
ATOM 6785 N N . PHE C 1 38 ? 45.005 119.739 24.201 1.00 16.97 38 PHE C N 1
ATOM 6786 C CA . PHE C 1 38 ? 44.883 119.499 22.764 1.00 15.68 38 PHE C CA 1
ATOM 6787 C C . PHE C 1 38 ? 44.281 120.722 22.104 1.00 19.88 38 PHE C C 1
ATOM 6788 O O . PHE C 1 38 ? 43.457 121.410 22.709 1.00 19.36 38 PHE C O 1
ATOM 6796 N N . ALA C 1 39 ? 44.692 120.998 20.867 1.00 17.10 39 ALA C N 1
ATOM 6797 C CA . ALA C 1 39 ? 44.196 122.154 20.125 1.00 16.81 39 ALA C CA 1
ATOM 6798 C C . ALA C 1 39 ? 44.324 121.909 18.626 1.00 20.78 39 ALA C C 1
ATOM 6799 O O . ALA C 1 39 ? 45.149 121.091 18.213 1.00 18.59 39 ALA C O 1
ATOM 6801 N N . PRO C 1 40 ? 43.554 122.612 17.768 1.00 19.52 40 PRO C N 1
ATOM 6802 C CA . PRO C 1 40 ? 43.750 122.424 16.322 1.00 19.33 40 PRO C CA 1
ATOM 6803 C C . PRO C 1 40 ? 45.077 123.030 15.867 1.00 23.34 40 PRO C C 1
ATOM 6804 O O . PRO C 1 40 ? 45.643 123.883 16.560 1.00 22.65 40 PRO C O 1
ATOM 6808 N N . TRP C 1 41 ? 45.574 122.583 14.708 1.00 20.41 41 TRP C N 1
ATOM 6809 C CA . TRP C 1 41 ? 46.764 123.159 14.091 1.00 20.70 41 TRP C CA 1
ATOM 6810 C C . TRP C 1 41 ? 46.234 124.370 13.321 1.00 24.71 41 TRP C C 1
ATOM 6811 O O . TRP C 1 41 ? 45.561 124.203 12.301 1.00 24.95 41 TRP C O 1
ATOM 6822 N N . ASP C 1 42 ? 46.450 125.573 13.860 1.00 20.82 42 ASP C N 1
ATOM 6823 C CA . ASP C 1 42 ? 45.959 126.807 13.253 1.00 20.90 42 ASP C CA 1
ATOM 6824 C C . ASP C 1 42 ? 47.052 127.591 12.550 1.00 23.96 42 ASP C C 1
ATOM 6825 O O . ASP C 1 42 ? 47.802 128.326 13.188 1.00 23.75 42 ASP C O 1
ATOM 6830 N N . LEU C 1 43 ? 47.131 127.440 11.229 1.00 20.53 43 LEU C N 1
ATOM 6831 C CA . LEU C 1 43 ? 48.096 128.186 10.436 1.00 20.30 43 LEU C CA 1
ATOM 6832 C C . LEU C 1 43 ? 47.635 129.640 10.335 1.00 23.96 43 LEU C C 1
ATOM 6833 O O . LEU C 1 43 ? 46.541 129.908 9.821 1.00 23.97 43 LEU C O 1
ATOM 6838 N N A GLU C 1 44 ? 48.456 130.571 10.841 0.45 19.99 44 GLU C N 1
ATOM 6839 N N B GLU C 1 44 ? 48.461 130.570 10.833 0.55 19.83 44 GLU C N 1
ATOM 6840 C CA A GLU C 1 44 ? 48.162 132.005 10.797 0.45 19.76 44 GLU C CA 1
ATOM 6841 C CA B GLU C 1 44 ? 48.165 132.002 10.787 0.55 19.55 44 GLU C CA 1
ATOM 6842 C C A GLU C 1 44 ? 49.278 132.722 10.056 0.45 22.79 44 GLU C C 1
ATOM 6843 C C B GLU C 1 44 ? 49.281 132.719 10.047 0.55 22.59 44 GLU C C 1
ATOM 6844 O O A GLU C 1 44 ? 50.448 132.390 10.243 0.45 21.78 44 GLU C O 1
ATOM 6845 O O B GLU C 1 44 ? 50.450 132.383 10.225 0.55 21.44 44 GLU C O 1
ATOM 6856 N N . ALA C 1 45 ? 48.923 133.692 9.207 1.00 19.52 45 ALA C N 1
ATOM 6857 C CA . ALA C 1 45 ? 49.907 134.429 8.423 1.00 19.22 45 ALA C CA 1
ATOM 6858 C C . ALA C 1 45 ? 49.648 135.913 8.366 1.00 21.64 45 ALA C C 1
ATOM 6859 O O . ALA C 1 45 ? 48.500 136.363 8.436 1.00 21.48 45 ALA C O 1
ATOM 6861 N N . THR C 1 46 ? 50.736 136.673 8.254 1.00 17.40 46 THR C N 1
ATOM 6862 C CA . THR C 1 46 ? 50.719 138.125 8.096 1.00 17.27 46 THR C CA 1
ATOM 6863 C C . THR C 1 46 ? 51.916 138.523 7.237 1.00 21.01 46 THR C C 1
ATOM 6864 O O . THR C 1 46 ? 52.691 137.671 6.799 1.00 20.94 46 THR C O 1
ATOM 6868 N N . GLY C 1 47 ? 52.055 139.813 7.014 1.00 18.15 47 GLY C N 1
ATOM 6869 C CA . GLY C 1 47 ? 53.164 140.348 6.254 1.00 17.93 47 GLY C CA 1
ATOM 6870 C C . GLY C 1 47 ? 52.882 141.751 5.800 1.00 22.06 47 GLY C C 1
ATOM 6871 O O . GLY C 1 47 ? 51.977 142.416 6.324 1.00 21.90 47 GLY C O 1
ATOM 6872 N N . ALA C 1 48 ? 53.677 142.212 4.835 1.00 18.15 48 ALA C N 1
ATOM 6873 C CA . ALA C 1 48 ? 53.520 143.536 4.253 1.00 18.25 48 ALA C CA 1
ATOM 6874 C C . ALA C 1 48 ? 54.236 143.643 2.938 1.00 21.82 48 ALA C C 1
ATOM 6875 O O . ALA C 1 48 ? 55.258 142.991 2.707 1.00 19.86 48 ALA C O 1
ATOM 6877 N N . CYS C 1 49 ? 53.691 144.495 2.084 1.00 19.54 49 CYS C N 1
ATOM 6878 C CA . CYS C 1 49 ? 54.293 144.901 0.836 1.00 19.94 49 CYS C CA 1
ATOM 6879 C C . CYS C 1 49 ? 54.922 146.242 1.225 1.00 22.62 49 CYS C C 1
ATOM 6880 O O . CYS C 1 49 ? 54.263 147.074 1.866 1.00 22.16 49 CYS C O 1
ATOM 6883 N N . ILE C 1 50 ? 56.220 146.406 0.942 1.00 18.34 50 ILE C N 1
ATOM 6884 C CA . ILE C 1 50 ? 57.001 147.552 1.414 1.00 18.52 50 ILE C CA 1
ATOM 6885 C C . ILE C 1 50 ? 57.740 148.252 0.279 1.00 21.59 50 ILE C C 1
ATOM 6886 O O . ILE C 1 50 ? 58.541 147.617 -0.401 1.00 20.20 50 ILE C O 1
ATOM 6891 N N . CYS C 1 51 ? 57.516 149.569 0.105 1.00 18.71 51 CYS C N 1
ATOM 6892 C CA . CYS C 1 51 ? 58.206 150.330 -0.941 1.00 19.02 51 CYS C CA 1
ATOM 6893 C C . CYS C 1 51 ? 59.472 150.951 -0.359 1.00 23.10 51 CYS C C 1
ATOM 6894 O O . CYS C 1 51 ? 59.640 152.175 -0.311 1.00 21.26 51 CYS C O 1
ATOM 6897 N N . GLU C 1 52 ? 60.360 150.065 0.111 1.00 19.58 52 GLU C N 1
ATOM 6898 C CA . GLU C 1 52 ? 61.594 150.385 0.813 1.00 19.43 52 GLU C CA 1
ATOM 6899 C C . GLU C 1 52 ? 62.376 149.075 0.980 1.00 21.76 52 GLU C C 1
ATOM 6900 O O . GLU C 1 52 ? 61.841 148.000 0.687 1.00 20.37 52 GLU C O 1
ATOM 6906 N N . ILE C 1 53 ? 63.643 149.167 1.410 1.00 18.50 53 ILE C N 1
ATOM 6907 C CA . ILE C 1 53 ? 64.462 148.007 1.749 1.00 18.36 53 ILE C CA 1
ATOM 6908 C C . ILE C 1 53 ? 64.744 148.132 3.256 1.00 22.98 53 ILE C C 1
ATOM 6909 O O . ILE C 1 53 ? 65.756 148.730 3.641 1.00 22.28 53 ILE C O 1
ATOM 6914 N N . PRO C 1 54 ? 63.832 147.634 4.127 1.00 20.67 54 PRO C N 1
ATOM 6915 C CA . PRO C 1 54 ? 64.063 147.744 5.579 1.00 20.44 54 PRO C CA 1
ATOM 6916 C C . PRO C 1 54 ? 65.366 147.095 6.024 1.00 22.79 54 PRO C C 1
ATOM 6917 O O . PRO C 1 54 ? 65.803 146.099 5.441 1.00 21.34 54 PRO C O 1
ATOM 6921 N N . THR C 1 55 ? 65.977 147.676 7.059 1.00 19.86 55 THR C N 1
ATOM 6922 C CA . THR C 1 55 ? 67.264 147.249 7.606 1.00 19.60 55 THR C CA 1
ATOM 6923 C C . THR C 1 55 ? 67.113 146.351 8.837 1.00 22.40 55 THR C C 1
ATOM 6924 O O . THR C 1 55 ? 68.110 145.828 9.334 1.00 21.48 55 THR C O 1
ATOM 6928 N N . ASP C 1 56 ? 65.878 146.194 9.343 1.00 19.16 56 ASP C N 1
ATOM 6929 C CA . ASP C 1 56 ? 65.601 145.371 10.521 1.00 19.33 56 ASP C CA 1
ATOM 6930 C C . ASP C 1 56 ? 64.349 144.533 10.275 1.00 22.78 56 ASP C C 1
ATOM 6931 O O . ASP C 1 56 ? 63.223 145.015 10.439 1.00 22.24 56 ASP C O 1
ATOM 6936 N N . VAL C 1 57 ? 64.565 143.271 9.870 1.00 18.65 57 VAL C N 1
ATOM 6937 C CA . VAL C 1 57 ? 63.482 142.331 9.579 1.00 18.38 57 VAL C CA 1
ATOM 6938 C C . VAL C 1 57 ? 63.080 141.607 10.879 1.00 22.56 57 VAL C C 1
ATOM 6939 O O . VAL C 1 57 ? 63.632 140.566 11.239 1.00 22.12 57 VAL C O 1
ATOM 6943 N N . SER C 1 58 ? 62.158 142.246 11.615 1.00 19.57 58 SER C N 1
ATOM 6944 C CA . SER C 1 58 ? 61.579 141.798 12.884 1.00 19.72 58 SER C CA 1
ATOM 6945 C C . SER C 1 58 ? 60.250 142.545 13.034 1.00 24.34 58 SER C C 1
ATOM 6946 O O . SER C 1 58 ? 60.016 143.500 12.289 1.00 22.93 58 SER C O 1
ATOM 6949 N N . CYS C 1 59 ? 59.387 142.137 13.980 1.00 22.70 59 CYS C N 1
ATOM 6950 C CA . CYS C 1 59 ? 58.106 142.825 14.187 1.00 23.50 59 CYS C CA 1
ATOM 6951 C C . CYS C 1 59 ? 58.282 144.313 14.484 1.00 26.79 59 CYS C C 1
ATOM 6952 O O . CYS C 1 59 ? 57.614 145.140 13.860 1.00 25.65 59 CYS C O 1
ATOM 6955 N N . GLU C 1 60 ? 59.231 144.654 15.381 1.00 24.58 60 GLU C N 1
ATOM 6956 C CA . GLU C 1 60 ? 59.543 146.043 15.739 1.00 24.91 60 GLU C CA 1
ATOM 6957 C C . GLU C 1 60 ? 60.164 146.811 14.566 1.00 27.71 60 GLU C C 1
ATOM 6958 O O . GLU C 1 60 ? 59.749 147.936 14.288 1.00 27.22 60 GLU C O 1
ATOM 6964 N N . GLY C 1 61 ? 61.123 146.189 13.879 1.00 23.85 61 GLY C N 1
ATOM 6965 C CA . GLY C 1 61 ? 61.808 146.786 12.734 1.00 22.95 61 GLY C CA 1
ATOM 6966 C C . GLY C 1 61 ? 60.911 147.047 11.537 1.00 24.96 61 GLY C C 1
ATOM 6967 O O . GLY C 1 61 ? 61.186 147.949 10.743 1.00 24.47 61 GLY C O 1
ATOM 6968 N N . LEU C 1 62 ? 59.819 146.272 11.411 1.00 21.08 62 LEU C N 1
ATOM 6969 C CA . LEU C 1 62 ? 58.856 146.400 10.314 1.00 20.87 62 LEU C CA 1
ATOM 6970 C C . LEU C 1 62 ? 57.523 147.030 10.753 1.00 25.40 62 LEU C C 1
ATOM 6971 O O . LEU C 1 62 ? 56.544 146.989 10.003 1.00 24.45 62 LEU C O 1
ATOM 6976 N N . GLY C 1 63 ? 57.524 147.643 11.938 1.00 23.86 63 GLY C N 1
ATOM 6977 C CA . GLY C 1 63 ? 56.371 148.302 12.549 1.00 24.34 63 GLY C CA 1
ATOM 6978 C C . GLY C 1 63 ? 55.652 149.335 11.702 1.00 28.26 63 GLY C C 1
ATOM 6979 O O . GLY C 1 63 ? 54.445 149.534 11.866 1.00 28.56 63 GLY C O 1
ATOM 6980 N N . ALA C 1 64 ? 56.375 149.989 10.780 1.00 24.87 64 ALA C N 1
ATOM 6981 C CA . ALA C 1 64 ? 55.799 150.988 9.880 1.00 25.37 64 ALA C CA 1
ATOM 6982 C C . ALA C 1 64 ? 54.894 150.368 8.797 1.00 27.95 64 ALA C C 1
ATOM 6983 O O . ALA C 1 64 ? 54.120 151.097 8.174 1.00 27.28 64 ALA C O 1
ATOM 6985 N N . TRP C 1 65 ? 54.985 149.033 8.573 1.00 23.74 65 TRP C N 1
ATOM 6986 C CA . TRP C 1 65 ? 54.222 148.351 7.519 1.00 23.57 65 TRP C CA 1
ATOM 6987 C C . TRP C 1 65 ? 53.425 147.116 7.951 1.00 26.71 65 TRP C C 1
ATOM 6988 O O . TRP C 1 65 ? 52.322 146.904 7.442 1.00 26.07 65 TRP C O 1
ATOM 6999 N N . VAL C 1 66 ? 54.007 146.263 8.813 1.00 22.92 66 VAL C N 1
ATOM 7000 C CA . VAL C 1 66 ? 53.393 144.997 9.236 1.00 22.69 66 VAL C CA 1
ATOM 7001 C C . VAL C 1 66 ? 52.405 145.207 10.403 1.00 28.36 66 VAL C C 1
ATOM 7002 O O . VAL C 1 66 ? 52.786 145.841 11.387 1.00 27.89 66 VAL C O 1
ATOM 7006 N N . PRO C 1 67 ? 51.159 144.667 10.328 1.00 26.55 67 PRO C N 1
ATOM 7007 C CA . PRO C 1 67 ? 50.214 144.823 11.458 1.00 27.15 67 PRO C CA 1
ATOM 7008 C C . PRO C 1 67 ? 50.830 144.339 12.774 1.00 30.81 67 PRO C C 1
ATOM 7009 O O . PRO C 1 67 ? 51.326 143.215 12.844 1.00 29.01 67 PRO C O 1
ATOM 7013 N N . THR C 1 68 ? 50.864 145.232 13.782 1.00 28.88 68 THR C N 1
ATOM 7014 C CA . THR C 1 68 ? 51.481 145.044 15.104 1.00 29.22 68 THR C CA 1
ATOM 7015 C C . THR C 1 68 ? 51.072 143.783 15.866 1.00 31.59 68 THR C C 1
ATOM 7016 O O . THR C 1 68 ? 51.934 142.949 16.139 1.00 30.82 68 THR C O 1
ATOM 7020 N N . ALA C 1 69 ? 49.789 143.680 16.273 1.00 28.74 69 ALA C N 1
ATOM 7021 C CA . ALA C 1 69 ? 49.270 142.539 17.035 1.00 28.29 69 ALA C CA 1
ATOM 7022 C C . ALA C 1 69 ? 49.400 141.212 16.258 1.00 29.38 69 ALA C C 1
ATOM 7023 O O . ALA C 1 69 ? 49.978 140.288 16.832 1.00 28.02 69 ALA C O 1
ATOM 7025 N N . PRO C 1 70 ? 48.997 141.098 14.956 1.00 25.13 70 PRO C N 1
ATOM 7026 C CA . PRO C 1 70 ? 49.210 139.826 14.236 1.00 24.10 70 PRO C CA 1
ATOM 7027 C C . PRO C 1 70 ? 50.682 139.418 14.149 1.00 26.39 70 PRO C C 1
ATOM 7028 O O . PRO C 1 70 ? 50.970 138.245 14.354 1.00 24.85 70 PRO C O 1
ATOM 7032 N N . CYS C 1 71 ? 51.616 140.376 13.920 1.00 23.52 71 CYS C N 1
ATOM 7033 C CA . CYS C 1 71 ? 53.051 140.052 13.862 1.00 23.43 71 CYS C CA 1
ATOM 7034 C C . CYS C 1 71 ? 53.537 139.439 15.171 1.00 26.52 71 CYS C C 1
ATOM 7035 O O . CYS C 1 71 ? 54.122 138.360 15.143 1.00 25.20 71 CYS C O 1
ATOM 7038 N N . ALA C 1 72 ? 53.272 140.112 16.310 1.00 24.10 72 ALA C N 1
ATOM 7039 C CA . ALA C 1 72 ? 53.689 139.649 17.641 1.00 24.23 72 ALA C CA 1
ATOM 7040 C C . ALA C 1 72 ? 53.143 138.260 17.979 1.00 27.37 72 ALA C C 1
ATOM 7041 O O . ALA C 1 72 ? 53.889 137.418 18.486 1.00 27.08 72 ALA C O 1
ATOM 7043 N N A ARG C 1 73 ? 51.861 138.016 17.672 0.73 23.89 73 ARG C N 1
ATOM 7044 N N B ARG C 1 73 ? 51.853 138.017 17.670 0.27 23.75 73 ARG C N 1
ATOM 7045 C CA A ARG C 1 73 ? 51.199 136.744 17.937 0.73 23.81 73 ARG C CA 1
ATOM 7046 C CA B ARG C 1 73 ? 51.146 136.754 17.916 0.27 23.46 73 ARG C CA 1
ATOM 7047 C C A ARG C 1 73 ? 51.769 135.620 17.065 0.73 26.41 73 ARG C C 1
ATOM 7048 C C B ARG C 1 73 ? 51.712 135.605 17.063 0.27 26.34 73 ARG C C 1
ATOM 7049 O O A ARG C 1 73 ? 52.120 134.572 17.597 0.73 25.61 73 ARG C O 1
ATOM 7050 O O B ARG C 1 73 ? 52.000 134.531 17.598 0.27 25.77 73 ARG C O 1
ATOM 7065 N N . ILE C 1 74 ? 51.880 135.844 15.744 1.00 22.24 74 ILE C N 1
ATOM 7066 C CA . ILE C 1 74 ? 52.406 134.848 14.799 1.00 21.17 74 ILE C CA 1
ATOM 7067 C C . ILE C 1 74 ? 53.901 134.560 15.046 1.00 25.39 74 ILE C C 1
ATOM 7068 O O . ILE C 1 74 ? 54.320 133.405 14.949 1.00 23.81 74 ILE C O 1
ATOM 7073 N N . TRP C 1 75 ? 54.679 135.590 15.443 1.00 23.88 75 TRP C N 1
ATOM 7074 C CA . TRP C 1 75 ? 56.104 135.437 15.762 1.00 24.65 75 TRP C CA 1
ATOM 7075 C C . TRP C 1 75 ? 56.311 134.428 16.905 1.00 28.43 75 TRP C C 1
ATOM 7076 O O . TRP C 1 75 ? 57.279 133.671 16.884 1.00 27.52 75 TRP C O 1
ATOM 7087 N N . ASN C 1 76 ? 55.376 134.407 17.878 1.00 25.47 76 ASN C N 1
ATOM 7088 C CA . ASN C 1 76 ? 55.396 133.525 19.048 1.00 25.58 76 ASN C CA 1
ATOM 7089 C C . ASN C 1 76 ? 54.827 132.120 18.798 1.00 28.63 76 ASN C C 1
ATOM 7090 O O . ASN C 1 76 ? 54.837 131.286 19.707 1.00 27.96 76 ASN C O 1
ATOM 7095 N N . GLY C 1 77 ? 54.353 131.869 17.580 1.00 24.29 77 GLY C N 1
ATOM 7096 C CA . GLY C 1 77 ? 53.770 130.589 17.208 1.00 23.56 77 GLY C CA 1
ATOM 7097 C C . GLY C 1 77 ? 54.757 129.453 17.024 1.00 27.13 77 GLY C C 1
ATOM 7098 O O . GLY C 1 77 ? 55.978 129.649 17.041 1.00 26.81 77 GLY C O 1
ATOM 7099 N N . THR C 1 78 ? 54.212 128.249 16.832 1.00 23.08 78 THR C N 1
ATOM 7100 C CA . THR C 1 78 ? 54.967 127.020 16.634 1.00 22.45 78 THR C CA 1
ATOM 7101 C C . THR C 1 78 ? 55.374 126.898 15.165 1.00 24.11 78 THR C C 1
ATOM 7102 O O . THR C 1 78 ? 54.576 127.225 14.284 1.00 23.97 78 THR C O 1
ATOM 7106 N N . GLN C 1 79 ? 56.607 126.403 14.907 1.00 19.40 79 GLN C N 1
ATOM 7107 C CA . GLN C 1 79 ? 57.150 126.170 13.559 1.00 18.56 79 GLN C CA 1
ATOM 7108 C C . GLN C 1 79 ? 57.098 127.438 12.703 1.00 22.16 79 GLN C C 1
ATOM 7109 O O . GLN C 1 79 ? 56.629 127.405 11.567 1.00 21.16 79 GLN C O 1
ATOM 7115 N N . ARG C 1 80 ? 57.559 128.552 13.265 1.00 19.02 80 ARG C N 1
ATOM 7116 C CA . ARG C 1 80 ? 57.555 129.845 12.583 1.00 19.13 80 ARG C CA 1
ATOM 7117 C C . ARG C 1 80 ? 58.406 129.839 11.310 1.00 22.82 80 ARG C C 1
ATOM 7118 O O . ARG C 1 80 ? 59.510 129.296 11.296 1.00 22.00 80 ARG C O 1
ATOM 7126 N N . ALA C 1 81 ? 57.872 130.456 10.247 1.00 19.05 81 ALA C N 1
ATOM 7127 C CA . ALA C 1 81 ? 58.586 130.670 8.997 1.00 18.84 81 ALA C CA 1
ATOM 7128 C C . ALA C 1 81 ? 58.382 132.131 8.631 1.00 21.36 81 ALA C C 1
ATOM 7129 O O . ALA C 1 81 ? 57.289 132.672 8.806 1.00 20.24 81 ALA C O 1
ATOM 7131 N N . CYS C 1 82 ? 59.446 132.778 8.171 1.00 18.17 82 CYS C N 1
ATOM 7132 C CA . CYS C 1 82 ? 59.388 134.153 7.697 1.00 18.43 82 CYS C CA 1
ATOM 7133 C C . CYS C 1 82 ? 60.408 134.398 6.617 1.00 20.62 82 CYS C C 1
ATOM 7134 O O . CYS C 1 82 ? 61.518 133.862 6.673 1.00 19.29 82 CYS C O 1
ATOM 7137 N N . THR C 1 83 ? 59.989 135.128 5.580 1.00 17.36 83 THR C N 1
ATOM 7138 C CA . THR C 1 83 ? 60.840 135.448 4.446 1.00 16.60 83 THR C CA 1
ATOM 7139 C C . THR C 1 83 ? 60.717 136.915 4.102 1.00 19.83 83 THR C C 1
ATOM 7140 O O . THR C 1 83 ? 59.617 137.478 4.107 1.00 19.06 83 THR C O 1
ATOM 7144 N N . PHE C 1 84 ? 61.860 137.515 3.780 1.00 16.58 84 PHE C N 1
ATOM 7145 C CA . PHE C 1 84 ? 61.973 138.891 3.325 1.00 16.32 84 PHE C CA 1
ATOM 7146 C C . PHE C 1 84 ? 62.535 138.830 1.905 1.00 19.96 84 PHE C C 1
ATOM 7147 O O . PHE C 1 84 ? 63.651 138.338 1.709 1.00 19.21 84 PHE C O 1
ATOM 7155 N N . TRP C 1 85 ? 61.738 139.272 0.912 1.00 17.58 85 TRP C N 1
ATOM 7156 C CA . TRP C 1 85 ? 62.142 139.258 -0.494 1.00 17.53 85 TRP C CA 1
ATOM 7157 C C . TRP C 1 85 ? 62.470 140.656 -0.980 1.00 20.81 85 TRP C C 1
ATOM 7158 O O . TRP C 1 85 ? 61.659 141.56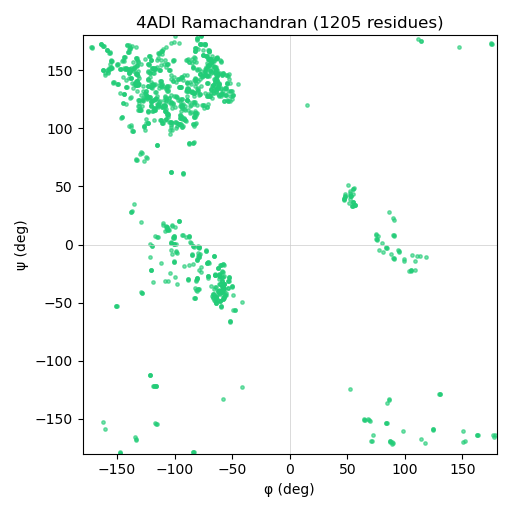1 -0.788 1.00 19.63 85 TRP C O 1
ATOM 7169 N N . ALA C 1 86 ? 63.618 140.832 -1.662 1.00 17.59 86 ALA C N 1
ATOM 7170 C CA . ALA C 1 86 ? 63.965 142.120 -2.261 1.00 17.88 86 ALA C CA 1
ATOM 7171 C C . ALA C 1 86 ? 63.501 142.058 -3.714 1.00 21.72 86 ALA C C 1
ATOM 7172 O O . ALA C 1 86 ? 64.049 141.285 -4.507 1.00 21.14 86 ALA C O 1
ATOM 7174 N N . VAL C 1 87 ? 62.439 142.815 -4.041 1.00 18.38 87 VAL C N 1
ATOM 7175 C CA . VAL C 1 87 ? 61.843 142.840 -5.387 1.00 18.23 87 VAL C CA 1
ATOM 7176 C C . VAL C 1 87 ? 62.628 143.799 -6.283 1.00 21.78 87 VAL C C 1
ATOM 7177 O O . VAL C 1 87 ? 62.949 143.464 -7.426 1.00 20.86 87 VAL C O 1
ATOM 7181 N N . ASN C 1 88 ? 62.923 144.993 -5.763 1.00 18.78 88 ASN C N 1
ATOM 7182 C CA . ASN C 1 88 ? 63.711 146.004 -6.458 1.00 18.61 88 ASN C CA 1
ATOM 7183 C C . ASN C 1 88 ? 64.505 146.728 -5.386 1.00 22.20 88 ASN C C 1
ATOM 7184 O O . ASN C 1 88 ? 63.933 147.412 -4.535 1.00 21.05 88 ASN C O 1
ATOM 7189 N N . ALA C 1 89 ? 65.820 146.496 -5.376 1.00 20.03 89 ALA C N 1
ATOM 7190 C CA . ALA C 1 89 ? 66.711 147.054 -4.368 1.00 19.88 89 ALA C CA 1
ATOM 7191 C C . ALA C 1 89 ? 67.161 148.479 -4.698 1.00 23.62 89 ALA C C 1
ATOM 7192 O O . ALA C 1 89 ? 66.712 149.051 -5.691 1.00 22.67 89 ALA C O 1
ATOM 7194 N N . TYR C 1 90 ? 68.012 149.073 -3.841 1.00 20.30 90 TYR C N 1
ATOM 7195 C CA . TYR C 1 90 ? 68.541 150.423 -4.070 1.00 20.48 90 TYR C CA 1
ATOM 7196 C C . TYR C 1 90 ? 69.455 150.386 -5.293 1.00 25.46 90 TYR C C 1
ATOM 7197 O O . TYR C 1 90 ? 70.229 149.440 -5.438 1.00 25.21 90 TYR C O 1
ATOM 7206 N N . SER C 1 91 ? 69.364 151.390 -6.177 1.00 23.46 91 SER C N 1
ATOM 7207 C CA . SER C 1 91 ? 70.245 151.449 -7.346 1.00 24.00 91 SER C CA 1
ATOM 7208 C C . SER C 1 91 ? 71.612 152.020 -6.951 1.00 29.33 91 SER C C 1
ATOM 7209 O O . SER C 1 91 ? 72.621 151.682 -7.569 1.00 29.67 91 SER C O 1
ATOM 7212 N N . SER C 1 92 ? 71.632 152.878 -5.910 1.00 26.37 92 SER C N 1
ATOM 7213 C CA . SER C 1 92 ? 72.832 153.518 -5.363 1.00 26.17 92 SER C CA 1
ATOM 7214 C C . SER C 1 92 ? 72.600 153.926 -3.906 1.00 29.31 92 SER C C 1
ATOM 7215 O O . SER C 1 92 ? 71.453 153.980 -3.450 1.00 27.81 92 SER C O 1
ATOM 7218 N N . GLY C 1 93 ? 73.690 154.226 -3.204 1.00 26.22 93 GLY C N 1
ATOM 7219 C CA . GLY C 1 93 ? 73.657 154.662 -1.816 1.00 25.75 93 GLY C CA 1
ATOM 7220 C C . GLY C 1 93 ? 73.147 153.601 -0.867 1.00 28.16 93 GLY C C 1
ATOM 7221 O O . GLY C 1 93 ? 73.289 152.402 -1.129 1.00 27.60 93 GLY C O 1
ATOM 7222 N N . GLY C 1 94 ? 72.531 154.059 0.219 1.00 23.33 94 GLY C N 1
ATOM 7223 C CA . GLY C 1 94 ? 71.989 153.194 1.259 1.00 22.51 94 GLY C CA 1
ATOM 7224 C C . GLY C 1 94 ? 73.064 152.545 2.108 1.00 25.08 94 GLY C C 1
ATOM 7225 O O . GLY C 1 94 ? 74.217 152.987 2.098 1.00 25.31 94 GLY C O 1
ATOM 7226 N N . TYR C 1 95 ? 72.685 151.501 2.856 1.00 20.57 95 TYR C N 1
ATOM 7227 C CA . TYR C 1 95 ? 73.583 150.750 3.728 1.00 19.44 95 TYR C CA 1
ATOM 7228 C C . TYR C 1 95 ? 73.226 149.285 3.581 1.00 21.90 95 TYR C C 1
ATOM 7229 O O . TYR C 1 95 ? 72.206 148.841 4.119 1.00 20.79 95 TYR C O 1
ATOM 7238 N N . ALA C 1 96 ? 74.052 148.545 2.801 1.00 19.25 96 ALA C N 1
ATOM 7239 C CA . ALA C 1 96 ? 73.851 147.126 2.471 1.00 19.24 96 ALA C CA 1
ATOM 7240 C C . ALA C 1 96 ? 72.420 146.909 1.915 1.00 22.49 96 ALA C C 1
ATOM 7241 O O . ALA C 1 96 ? 71.704 145.998 2.332 1.00 21.82 96 ALA C O 1
ATOM 7243 N N . GLN C 1 97 ? 72.009 147.794 0.988 1.00 20.05 97 GLN C N 1
ATOM 7244 C CA . GLN C 1 97 ? 70.670 147.788 0.392 1.00 19.69 97 GLN C CA 1
ATOM 7245 C C . GLN C 1 97 ? 70.661 147.633 -1.130 1.00 23.99 97 GLN C C 1
ATOM 7246 O O . GLN C 1 97 ? 69.583 147.606 -1.724 1.00 23.82 97 GLN C O 1
ATOM 7252 N N . LEU C 1 98 ? 71.848 147.509 -1.761 1.00 20.64 98 LEU C N 1
ATOM 7253 C CA . LEU C 1 98 ? 71.970 147.303 -3.209 1.00 20.40 98 LEU C CA 1
ATOM 7254 C C . LEU C 1 98 ? 71.551 145.872 -3.556 1.00 23.30 98 LEU C C 1
ATOM 7255 O O . LEU C 1 98 ? 71.521 145.016 -2.668 1.00 20.81 98 LEU C O 1
ATOM 7260 N N . ALA C 1 99 ? 71.248 145.603 -4.851 1.00 20.74 99 ALA C N 1
ATOM 7261 C CA . ALA C 1 99 ? 70.845 144.271 -5.329 1.00 20.40 99 ALA C CA 1
ATOM 7262 C C . ALA C 1 99 ? 71.891 143.195 -5.022 1.00 23.13 99 ALA C C 1
ATOM 7263 O O . ALA C 1 99 ? 71.519 142.059 -4.726 1.00 21.85 99 ALA C O 1
ATOM 7265 N N . SER C 1 100 ? 73.193 143.570 -5.046 1.00 20.58 100 SER C N 1
ATOM 7266 C CA . SER C 1 100 ? 74.327 142.678 -4.771 1.00 20.41 100 SER C CA 1
ATOM 7267 C C . SER C 1 100 ? 74.325 142.098 -3.346 1.00 23.79 100 SER C C 1
ATOM 7268 O O . SER C 1 100 ? 74.952 141.064 -3.112 1.00 24.10 100 SER C O 1
ATOM 7271 N N . TYR C 1 101 ? 73.608 142.741 -2.404 1.00 19.64 101 TYR C N 1
ATOM 7272 C CA . TYR C 1 101 ? 73.501 142.246 -1.028 1.00 19.31 101 TYR C CA 1
ATOM 7273 C C . TYR C 1 101 ? 72.465 141.127 -0.917 1.00 22.30 101 TYR C C 1
ATOM 7274 O O . TYR C 1 101 ? 72.430 140.401 0.080 1.00 21.16 101 TYR C O 1
ATOM 7283 N N . PHE C 1 102 ? 71.653 140.964 -1.970 1.00 19.36 102 PHE C N 1
ATOM 7284 C CA . PHE C 1 102 ? 70.624 139.944 -2.020 1.00 18.71 102 PHE C CA 1
ATOM 7285 C C . PHE C 1 102 ? 71.024 138.761 -2.886 1.00 24.22 102 PHE C C 1
ATOM 7286 O O . PHE C 1 102 ? 70.386 138.453 -3.894 1.00 22.91 102 PHE C O 1
ATOM 7294 N N . ASN C 1 103 ? 72.101 138.089 -2.468 1.00 22.44 103 ASN C N 1
ATOM 7295 C CA . ASN C 1 103 ? 72.553 136.844 -3.091 1.00 22.67 103 ASN C CA 1
ATOM 7296 C C . ASN C 1 103 ? 71.561 135.765 -2.594 1.00 27.17 103 ASN C C 1
ATOM 7297 O O . ASN C 1 103 ? 70.856 136.037 -1.615 1.00 25.60 103 ASN C O 1
ATOM 7302 N N . PRO C 1 104 ? 71.442 134.558 -3.206 1.00 25.50 104 PRO C N 1
ATOM 7303 C CA . PRO C 1 104 ? 70.508 133.561 -2.647 1.00 25.13 104 PRO C CA 1
ATOM 7304 C C . PRO C 1 104 ? 70.834 133.288 -1.171 1.00 27.91 104 PRO C C 1
ATOM 7305 O O . PRO C 1 104 ? 72.002 133.117 -0.820 1.00 27.85 104 PRO C O 1
ATOM 7309 N N . GLY C 1 105 ? 69.820 133.379 -0.311 1.00 22.80 105 GLY C N 1
ATOM 7310 C CA . GLY C 1 105 ? 69.988 133.205 1.130 1.00 21.91 105 GLY C CA 1
ATOM 7311 C C . GLY C 1 105 ? 70.302 134.498 1.871 1.00 23.71 105 GLY C C 1
ATOM 7312 O O . GLY C 1 105 ? 70.241 134.539 3.102 1.00 22.62 105 GLY C O 1
ATOM 7313 N N . GLY C 1 106 ? 70.614 135.554 1.117 1.00 20.13 106 GLY C N 1
ATOM 7314 C CA . GLY C 1 106 ? 70.886 136.901 1.618 1.00 19.61 106 GLY C CA 1
ATOM 7315 C C . GLY C 1 106 ? 71.966 137.060 2.674 1.00 22.62 106 GLY C C 1
ATOM 7316 O O . GLY C 1 106 ? 71.859 137.958 3.517 1.00 20.88 106 GLY C O 1
ATOM 7317 N N . SER C 1 107 ? 73.039 136.225 2.624 1.00 19.29 107 SER C N 1
ATOM 7318 C CA . SER C 1 107 ? 74.149 136.311 3.586 1.00 19.09 107 SER C CA 1
ATOM 7319 C C . SER C 1 107 ? 74.822 137.689 3.597 1.00 22.19 107 SER C C 1
ATOM 7320 O O . SER C 1 107 ? 75.188 138.169 4.668 1.00 21.56 107 SER C O 1
ATOM 7323 N N . TYR C 1 108 ? 74.970 138.331 2.421 1.00 19.82 108 TYR C N 1
ATOM 7324 C CA . TYR C 1 108 ? 75.591 139.662 2.333 1.00 19.81 108 TYR C CA 1
ATOM 7325 C C . TYR C 1 108 ? 74.779 140.732 3.069 1.00 22.43 108 TYR C C 1
ATOM 7326 O O . TYR C 1 108 ? 75.355 141.518 3.825 1.00 21.60 108 TYR C O 1
ATOM 7335 N N . TYR C 1 109 ? 73.446 140.750 2.863 1.00 18.99 109 TYR C N 1
ATOM 7336 C CA . TYR C 1 109 ? 72.527 141.670 3.556 1.00 18.25 109 TYR C CA 1
ATOM 7337 C C . TYR C 1 109 ? 72.570 141.387 5.069 1.00 20.72 109 TYR C C 1
ATOM 7338 O O . TYR C 1 109 ? 72.710 142.316 5.866 1.00 20.20 109 TYR C O 1
ATOM 7347 N N . LYS C 1 110 ? 72.469 140.094 5.449 1.00 17.73 110 LYS C N 1
ATOM 7348 C CA . LYS C 1 110 ? 72.486 139.627 6.841 1.00 17.47 110 LYS C CA 1
ATOM 7349 C C . LYS C 1 110 ? 73.739 140.000 7.626 1.00 22.74 110 LYS C C 1
ATOM 7350 O O . LYS C 1 110 ? 73.644 140.150 8.841 1.00 22.09 110 LYS C O 1
ATOM 7356 N N . GLN C 1 111 ? 74.900 140.175 6.940 1.00 21.47 111 GLN C N 1
ATOM 7357 C CA . GLN C 1 111 ? 76.172 140.579 7.561 1.00 22.17 111 GLN C CA 1
ATOM 7358 C C . GLN C 1 111 ? 75.992 141.891 8.334 1.00 25.85 111 GLN C C 1
ATOM 7359 O O . GLN C 1 111 ? 76.504 142.035 9.445 1.00 26.00 111 GLN C O 1
ATOM 7365 N N . TYR C 1 112 ? 75.245 142.830 7.738 1.00 21.47 112 TYR C N 1
ATOM 7366 C CA . TYR C 1 112 ? 74.997 144.160 8.287 1.00 20.85 112 TYR C CA 1
ATOM 7367 C C . TYR C 1 112 ? 73.611 144.310 8.875 1.00 24.35 112 TYR C C 1
ATOM 7368 O O . TYR C 1 112 ? 73.408 145.158 9.747 1.00 24.01 112 TYR C O 1
ATOM 7377 N N . HIS C 1 113 ? 72.657 143.492 8.407 1.00 20.40 113 HIS C N 1
ATOM 7378 C CA . HIS C 1 113 ? 71.269 143.560 8.854 1.00 19.41 113 HIS C CA 1
ATOM 7379 C C . HIS C 1 113 ? 70.767 142.194 9.330 1.00 23.25 113 HIS C C 1
ATOM 7380 O O . HIS C 1 113 ? 69.956 141.564 8.643 1.00 22.45 113 HIS C O 1
ATOM 7387 N N . PRO C 1 114 ? 71.244 141.710 10.506 1.00 20.66 114 PRO C N 1
ATOM 7388 C CA . PRO C 1 114 ? 70.805 140.390 10.984 1.00 20.69 114 PRO C CA 1
ATOM 7389 C C . PRO C 1 114 ? 69.306 140.266 11.217 1.00 23.21 114 PRO C C 1
ATOM 7390 O O . PRO C 1 114 ? 68.636 141.236 11.578 1.00 22.17 114 PRO C O 1
ATOM 7394 N N . THR C 1 115 ? 68.790 139.054 10.994 1.00 20.06 115 THR C N 1
ATOM 7395 C CA . THR C 1 115 ? 67.379 138.705 11.160 1.00 19.59 115 THR C CA 1
ATOM 7396 C C . THR C 1 115 ? 67.232 137.202 11.336 1.00 23.14 115 THR C C 1
ATOM 7397 O O . THR C 1 115 ? 68.018 136.433 10.776 1.00 22.70 115 THR C O 1
ATOM 7401 N N . ALA C 1 116 ? 66.194 136.785 12.077 1.00 20.44 116 ALA C N 1
ATOM 7402 C CA . ALA C 1 116 ? 65.869 135.367 12.270 1.00 20.29 116 ALA C CA 1
ATOM 7403 C C . ALA C 1 116 ? 65.129 134.825 11.030 1.00 23.99 116 ALA C C 1
ATOM 7404 O O . ALA C 1 116 ? 64.927 133.615 10.910 1.00 23.19 116 ALA C O 1
ATOM 7406 N N . CYS C 1 117 ? 64.748 135.724 10.101 1.00 20.36 117 CYS C N 1
ATOM 7407 C CA . CYS C 1 117 ? 64.015 135.376 8.885 1.00 20.19 117 CYS C CA 1
ATOM 7408 C C . CYS C 1 117 ? 64.916 135.022 7.726 1.00 22.80 117 CYS C C 1
ATOM 7409 O O . CYS C 1 117 ? 66.077 135.432 7.693 1.00 22.61 117 CYS C O 1
ATOM 7412 N N . GLU C 1 118 ? 64.360 134.295 6.744 1.00 18.84 118 GLU C N 1
ATOM 7413 C CA . GLU C 1 118 ? 65.071 133.986 5.514 1.00 18.05 118 GLU C CA 1
ATOM 7414 C C . GLU C 1 118 ? 65.057 135.264 4.665 1.00 20.72 118 GLU C C 1
ATOM 7415 O O . GLU C 1 118 ? 64.103 136.046 4.736 1.00 20.19 118 GLU C O 1
ATOM 7421 N N . VAL C 1 119 ? 66.149 135.517 3.940 1.00 17.15 119 VAL C N 1
ATOM 7422 C CA . VAL C 1 119 ? 66.282 136.690 3.068 1.00 16.75 119 VAL C CA 1
ATOM 7423 C C . VAL C 1 119 ? 66.575 136.171 1.675 1.00 21.48 119 VAL C C 1
ATOM 7424 O O . VAL C 1 119 ? 67.482 135.360 1.508 1.00 20.76 119 VAL C O 1
ATOM 7428 N N . GLU C 1 120 ? 65.787 136.606 0.679 1.00 18.77 120 GLU C N 1
ATOM 7429 C CA . GLU C 1 120 ? 65.943 136.115 -0.685 1.00 18.33 120 GLU C CA 1
ATOM 7430 C C . GLU C 1 120 ? 65.796 137.195 -1.744 1.00 22.30 120 GLU C C 1
ATOM 7431 O O . GLU C 1 120 ? 64.957 138.089 -1.589 1.00 21.32 120 GLU C O 1
ATOM 7437 N N . PRO C 1 121 ? 66.521 137.081 -2.883 1.00 20.07 121 PRO C N 1
ATOM 7438 C CA . PRO C 1 121 ? 66.263 138.013 -3.989 1.00 20.07 121 PRO C CA 1
ATOM 7439 C C . PRO C 1 121 ? 64.930 137.631 -4.654 1.00 23.50 121 PRO C C 1
ATOM 7440 O O . PRO C 1 121 ? 64.548 136.455 -4.644 1.00 23.58 121 PRO C O 1
ATOM 7444 N N . ALA C 1 122 ? 64.216 138.615 -5.195 1.00 20.14 122 ALA C N 1
ATOM 7445 C CA . ALA C 1 122 ? 62.956 138.407 -5.916 1.00 19.85 122 ALA C CA 1
ATOM 7446 C C . ALA C 1 122 ? 62.934 139.292 -7.162 1.00 23.63 122 ALA C C 1
ATOM 7447 O O . ALA C 1 122 ? 61.869 139.685 -7.643 1.00 22.88 122 ALA C O 1
ATOM 7449 N N . PHE C 1 123 ? 64.133 139.587 -7.698 1.00 21.15 123 PHE C N 1
ATOM 7450 C CA . PHE C 1 123 ? 64.304 140.403 -8.902 1.00 21.13 123 PHE C CA 1
ATOM 7451 C C . PHE C 1 123 ? 63.646 139.690 -10.073 1.00 24.26 123 PHE C C 1
ATOM 7452 O O . PHE C 1 123 ? 63.766 138.470 -10.194 1.00 23.50 123 PHE C O 1
ATOM 7460 N N . GLY C 1 124 ? 62.872 140.437 -10.850 1.00 21.18 124 GLY C N 1
ATOM 7461 C CA . GLY C 1 124 ? 62.106 139.873 -11.955 1.00 21.24 124 GLY C CA 1
ATOM 7462 C C . GLY C 1 124 ? 60.634 139.773 -11.616 1.00 24.88 124 GLY C C 1
ATOM 7463 O O . GLY C 1 124 ? 59.801 139.711 -12.523 1.00 25.11 124 GLY C O 1
ATOM 7464 N N . HIS C 1 125 ? 60.293 139.750 -10.300 1.00 20.70 125 HIS C N 1
ATOM 7465 C CA . HIS C 1 125 ? 58.895 139.766 -9.861 1.00 20.10 125 HIS C CA 1
ATOM 7466 C C . HIS C 1 125 ? 58.369 141.181 -10.130 1.00 23.95 125 HIS C C 1
ATOM 7467 O O . HIS C 1 125 ? 59.162 142.132 -10.139 1.00 23.56 125 HIS C O 1
ATOM 7474 N N . SER C 1 126 ? 57.054 141.323 -10.369 1.00 20.83 126 SER C N 1
ATOM 7475 C CA . SER C 1 126 ? 56.446 142.628 -10.648 1.00 21.18 126 SER C CA 1
ATOM 7476 C C . SER C 1 126 ? 56.639 143.619 -9.504 1.00 23.95 126 SER C C 1
ATOM 7477 O O . SER C 1 126 ? 56.328 143.298 -8.357 1.00 23.03 126 SER C O 1
ATOM 7480 N N . ASP C 1 127 ? 57.157 144.817 -9.826 1.00 21.04 127 ASP C N 1
ATOM 7481 C CA . ASP C 1 127 ? 57.353 145.898 -8.853 1.00 20.89 127 ASP C CA 1
ATOM 7482 C C . ASP C 1 127 ? 56.332 147.039 -9.074 1.00 25.62 127 ASP C C 1
ATOM 7483 O O . ASP C 1 127 ? 56.504 148.153 -8.567 1.00 24.61 127 ASP C O 1
ATOM 7488 N N . ALA C 1 128 ? 55.269 146.736 -9.838 1.00 23.91 128 ALA C N 1
ATOM 7489 C CA . ALA C 1 128 ? 54.192 147.658 -10.211 1.00 24.29 128 ALA C CA 1
ATOM 7490 C C . ALA C 1 128 ? 53.477 148.284 -9.017 1.00 26.73 128 ALA C C 1
ATOM 7491 O O . ALA C 1 128 ? 53.062 149.442 -9.101 1.00 25.21 128 ALA C O 1
ATOM 7493 N N . ALA C 1 129 ? 53.339 147.520 -7.908 1.00 22.93 129 ALA C N 1
ATOM 7494 C CA . ALA C 1 129 ? 52.656 147.957 -6.688 1.00 22.63 129 ALA C CA 1
ATOM 7495 C C . ALA C 1 129 ? 53.273 149.193 -6.029 1.00 25.46 129 ALA C C 1
ATOM 7496 O O . ALA C 1 129 ? 52.564 149.925 -5.334 1.00 25.69 129 ALA C O 1
ATOM 7498 N N . CYS C 1 130 ? 54.577 149.431 -6.262 1.00 21.30 130 CYS C N 1
ATOM 7499 C CA . CYS C 1 130 ? 55.324 150.562 -5.712 1.00 21.08 130 CYS C CA 1
ATOM 7500 C C . CYS C 1 130 ? 55.614 151.608 -6.774 1.00 26.48 130 CYS C C 1
ATOM 7501 O O . CYS C 1 130 ? 56.369 151.354 -7.708 1.00 26.89 130 CYS C O 1
ATOM 7504 N N . TRP C 1 131 ? 55.001 152.784 -6.633 1.00 24.47 131 TRP C N 1
ATOM 7505 C CA . TRP C 1 131 ? 55.148 153.891 -7.581 1.00 25.39 131 TRP C CA 1
ATOM 7506 C C . TRP C 1 131 ? 55.311 155.229 -6.851 1.00 30.05 131 TRP C C 1
ATOM 7507 O O . TRP C 1 131 ? 55.136 155.287 -5.635 1.00 29.21 131 TRP C O 1
ATOM 7518 N N . GLY C 1 132 ? 55.641 156.279 -7.600 1.00 28.30 132 GLY C N 1
ATOM 7519 C CA . GLY C 1 132 ? 55.814 157.625 -7.063 1.00 28.99 132 GLY C CA 1
ATOM 7520 C C . GLY C 1 132 ? 57.224 157.950 -6.615 1.00 34.98 132 GLY C C 1
ATOM 7521 O O . GLY C 1 132 ? 57.416 158.869 -5.816 1.00 35.17 132 GLY C O 1
ATOM 7522 N N . PHE C 1 133 ? 58.222 157.199 -7.123 1.00 32.39 133 PHE C N 1
ATOM 7523 C CA . PHE C 1 133 ? 59.637 157.422 -6.819 1.00 32.64 133 PHE C CA 1
ATOM 7524 C C . PHE C 1 133 ? 60.239 158.408 -7.835 1.00 39.66 133 PHE C C 1
ATOM 7525 O O . PHE C 1 133 ? 59.842 158.367 -9.001 1.00 39.01 133 PHE C O 1
ATOM 7533 N N . PRO C 1 134 ? 61.202 159.282 -7.437 1.00 38.95 134 PRO C N 1
ATOM 7534 C CA . PRO C 1 134 ? 61.785 160.221 -8.417 1.00 39.79 134 PRO C CA 1
ATOM 7535 C C . PRO C 1 134 ? 62.569 159.534 -9.538 1.00 44.65 134 PRO C C 1
ATOM 7536 O O . PRO C 1 134 ? 62.505 159.983 -10.681 1.00 44.79 134 PRO C O 1
ATOM 7540 N N . THR C 1 135 ? 63.282 158.432 -9.219 1.00 41.09 135 THR C N 1
ATOM 7541 C CA . THR C 1 135 ? 64.059 157.664 -10.197 1.00 40.83 135 THR C CA 1
ATOM 7542 C C . THR C 1 135 ? 63.571 156.207 -10.233 1.00 43.74 135 THR C C 1
ATOM 7543 O O . THR C 1 135 ? 62.441 155.960 -10.658 1.00 44.13 135 THR C O 1
ATOM 7547 N N . ASP C 1 136 ? 64.405 155.254 -9.782 1.00 38.27 136 ASP C N 1
ATOM 7548 C CA . ASP C 1 136 ? 64.064 153.833 -9.768 1.00 37.26 136 ASP C CA 1
ATOM 7549 C C . ASP C 1 136 ? 63.163 153.476 -8.588 1.00 37.10 136 ASP C C 1
ATOM 7550 O O . ASP C 1 136 ? 63.233 154.097 -7.522 1.00 36.04 136 ASP C O 1
ATOM 7555 N N . THR C 1 137 ? 62.337 152.447 -8.787 1.00 31.43 137 THR C N 1
ATOM 7556 C CA . THR C 1 137 ? 61.423 151.913 -7.785 1.00 29.85 137 THR C CA 1
ATOM 7557 C C . THR C 1 137 ? 62.230 151.122 -6.750 1.00 28.98 137 THR C C 1
ATOM 7558 O O . THR C 1 137 ? 63.251 150.522 -7.089 1.00 27.73 137 THR C O 1
ATOM 7562 N N . VAL C 1 138 ? 61.779 151.150 -5.491 1.00 23.02 138 VAL C N 1
ATOM 7563 C CA . VAL C 1 138 ? 62.355 150.363 -4.401 1.00 21.37 138 VAL C CA 1
ATOM 7564 C C . VAL C 1 138 ? 61.195 149.549 -3.823 1.00 22.14 138 VAL C C 1
ATOM 7565 O O . VAL C 1 138 ? 60.132 150.113 -3.547 1.00 20.58 138 VAL C O 1
ATOM 7569 N N . MET C 1 139 ? 61.362 148.218 -3.723 1.00 18.17 139 MET C N 1
ATOM 7570 C CA . MET C 1 139 ? 60.287 147.353 -3.245 1.00 17.07 139 MET C CA 1
ATOM 7571 C C . MET C 1 139 ? 60.791 146.076 -2.610 1.00 20.38 139 MET C C 1
ATOM 7572 O O . MET C 1 139 ? 61.707 145.433 -3.120 1.00 19.61 139 MET C O 1
ATOM 7577 N N . SER C 1 140 ? 60.136 145.689 -1.513 1.00 17.32 140 SER C N 1
ATOM 7578 C CA . SER C 1 140 ? 60.391 144.444 -0.817 1.00 16.40 140 SER C CA 1
ATOM 7579 C C . SER C 1 140 ? 59.065 143.894 -0.293 1.00 19.81 140 SER C C 1
ATOM 7580 O O . SER C 1 140 ? 58.067 144.619 -0.251 1.00 19.37 140 SER C O 1
ATOM 7583 N N . VAL C 1 141 ? 59.037 142.598 0.031 1.00 16.40 141 VAL C N 1
ATOM 7584 C CA . VAL C 1 141 ? 57.848 141.921 0.546 1.00 15.86 141 VAL C CA 1
ATOM 7585 C C . VAL C 1 141 ? 58.268 141.083 1.754 1.00 19.27 141 VAL C C 1
ATOM 7586 O O . VAL C 1 141 ? 59.307 140.418 1.723 1.00 19.45 141 VAL C O 1
ATOM 7590 N N . PHE C 1 142 ? 57.447 141.116 2.808 1.00 16.00 142 PHE C N 1
ATOM 7591 C CA . PHE C 1 142 ? 57.668 140.332 4.014 1.00 15.71 142 PHE C CA 1
ATOM 7592 C C . PHE C 1 142 ? 56.477 139.417 4.237 1.00 19.36 142 PHE C C 1
ATOM 7593 O O . PHE C 1 142 ? 55.336 139.852 4.098 1.00 18.98 142 PHE C O 1
ATOM 7601 N N . ALA C 1 143 ? 56.744 138.151 4.572 1.00 17.30 143 ALA C N 1
ATOM 7602 C CA . ALA C 1 143 ? 55.708 137.170 4.893 1.00 17.06 143 ALA C CA 1
ATOM 7603 C C . ALA C 1 143 ? 56.124 136.448 6.162 1.00 20.09 143 ALA C C 1
ATOM 7604 O O . ALA C 1 143 ? 57.309 136.178 6.363 1.00 19.32 143 ALA C O 1
ATOM 7606 N N . LEU C 1 144 ? 55.153 136.176 7.034 1.00 16.40 144 LEU C N 1
ATOM 7607 C CA . LEU C 1 144 ? 55.389 135.532 8.320 1.00 16.06 144 LEU C CA 1
ATOM 7608 C C . LEU C 1 144 ? 54.222 134.616 8.617 1.00 19.97 144 LEU C C 1
ATOM 7609 O O . LEU C 1 144 ? 53.071 135.040 8.517 1.00 19.39 144 LEU C O 1
ATOM 7614 N N . ALA C 1 145 ? 54.518 133.356 8.963 1.00 17.16 145 ALA C N 1
ATOM 7615 C CA . ALA C 1 145 ? 53.490 132.375 9.281 1.00 17.38 145 ALA C CA 1
ATOM 7616 C C . ALA C 1 145 ? 53.954 131.389 10.340 1.00 20.96 145 ALA C C 1
ATOM 7617 O O . ALA C 1 145 ? 55.149 131.111 10.449 1.00 19.66 145 ALA C O 1
ATOM 7619 N N . SER C 1 146 ? 53.003 130.867 11.123 1.00 18.06 146 SER C N 1
ATOM 7620 C CA . SER C 1 146 ? 53.264 129.871 12.165 1.00 17.74 146 SER C CA 1
ATOM 7621 C C . SER C 1 146 ? 51.960 129.209 12.577 1.00 22.11 146 SER C C 1
ATOM 7622 O O . SER C 1 146 ? 50.877 129.657 12.180 1.00 20.97 146 SER C O 1
ATOM 7625 N N . TYR C 1 147 ? 52.067 128.166 13.410 1.00 19.17 147 TYR C N 1
ATOM 7626 C CA . TYR C 1 147 ? 50.905 127.492 13.966 1.00 18.86 147 TYR C CA 1
ATOM 7627 C C . TYR C 1 147 ? 50.656 128.086 15.341 1.00 24.98 147 TYR C C 1
ATOM 7628 O O . TYR C 1 147 ? 51.421 127.853 16.280 1.00 25.24 147 TYR C O 1
ATOM 7637 N N . VAL C 1 148 ? 49.643 128.950 15.416 1.00 22.74 148 VAL C N 1
ATOM 7638 C CA . VAL C 1 148 ? 49.286 129.680 16.628 1.00 23.78 148 VAL C CA 1
ATOM 7639 C C . VAL C 1 148 ? 48.299 128.852 17.454 1.00 30.01 148 VAL C C 1
ATOM 7640 O O . VAL C 1 148 ? 47.332 128.312 16.913 1.00 28.65 148 VAL C O 1
ATOM 7644 N N . GLN C 1 149 ? 48.565 128.733 18.757 1.00 29.64 149 GLN C N 1
ATOM 7645 C CA . GLN C 1 149 ? 47.679 128.001 19.654 1.00 30.68 149 GLN C CA 1
ATOM 7646 C C . GLN C 1 149 ? 46.718 129.016 20.266 1.00 36.36 149 GLN C C 1
ATOM 7647 O O . GLN C 1 149 ? 47.140 129.894 21.022 1.00 36.75 149 GLN C O 1
ATOM 7653 N N . HIS C 1 150 ? 45.439 128.953 19.861 1.00 33.87 150 HIS C N 1
ATOM 7654 C CA . HIS C 1 150 ? 44.411 129.860 20.362 1.00 34.10 150 HIS C CA 1
ATOM 7655 C C . HIS C 1 150 ? 43.877 129.337 21.697 1.00 35.11 150 HIS C C 1
ATOM 7656 O O . HIS C 1 150 ? 43.393 128.204 21.737 1.00 33.47 150 HIS C O 1
ATOM 7663 N N . PRO C 1 151 ? 43.977 130.122 22.802 1.00 31.66 151 PRO C N 1
ATOM 7664 C CA . PRO C 1 151 ? 43.490 129.628 24.109 1.00 30.97 151 PRO C CA 1
ATOM 7665 C C . PRO C 1 151 ? 42.040 129.137 24.117 1.00 31.92 151 PRO C C 1
ATOM 7666 O O . PRO C 1 151 ? 41.762 128.129 24.777 1.00 30.18 151 PRO C O 1
ATOM 7670 N N . HIS C 1 152 ? 41.134 129.823 23.364 1.00 27.95 152 HIS C N 1
ATOM 7671 C CA B HIS C 1 152 ? 39.722 129.440 23.291 0.44 27.80 152 HIS C CA 1
ATOM 7672 C CA C HIS C 1 152 ? 39.712 129.469 23.251 0.56 27.65 152 HIS C CA 1
ATOM 7673 C C . HIS C 1 152 ? 39.502 128.164 22.468 1.00 30.14 152 HIS C C 1
ATOM 7674 O O . HIS C 1 152 ? 38.410 127.592 22.499 1.00 29.87 152 HIS C O 1
ATOM 7687 N N . LYS C 1 153 ? 40.542 127.701 21.757 1.00 24.32 153 LYS C N 1
ATOM 7688 C CA . LYS C 1 153 ? 40.491 126.474 20.960 1.00 22.60 153 LYS C CA 1
ATOM 7689 C C . LYS C 1 153 ? 41.187 125.306 21.681 1.00 24.99 153 LYS C C 1
ATOM 7690 O O . LYS C 1 153 ? 41.119 124.167 21.210 1.00 24.92 153 LYS C O 1
ATOM 7696 N N . THR C 1 154 ? 41.861 125.592 22.808 1.00 20.89 154 THR C N 1
ATOM 7697 C CA . THR C 1 154 ? 42.570 124.586 23.604 1.00 20.83 154 THR C CA 1
ATOM 7698 C C . THR C 1 154 ? 41.602 123.880 24.547 1.00 24.26 154 THR C C 1
ATOM 7699 O O . THR C 1 154 ? 40.837 124.538 25.259 1.00 23.74 154 THR C O 1
ATOM 7703 N N . VAL C 1 155 ? 41.643 122.533 24.534 1.00 20.39 155 VAL C N 1
ATOM 7704 C CA A VAL C 1 155 ? 40.772 121.669 25.340 0.42 20.23 155 VAL C CA 1
ATOM 7705 C CA B VAL C 1 155 ? 40.797 121.711 25.400 0.58 20.38 155 VAL C CA 1
ATOM 7706 C C . VAL C 1 155 ? 41.637 120.708 26.182 1.00 23.50 155 VAL C C 1
ATOM 7707 O O . VAL C 1 155 ? 42.633 120.186 25.672 1.00 22.73 155 VAL C O 1
ATOM 7714 N N . ARG C 1 156 ? 41.240 120.447 27.435 1.00 20.07 156 ARG C N 1
ATOM 7715 C CA . ARG C 1 156 ? 41.910 119.466 28.281 1.00 20.11 156 ARG C CA 1
ATOM 7716 C C . ARG C 1 156 ? 41.173 118.168 27.945 1.00 22.90 156 ARG C C 1
ATOM 7717 O O . ARG C 1 156 ? 39.942 118.182 27.842 1.00 22.87 156 ARG C O 1
ATOM 7725 N N . VAL C 1 157 ? 41.903 117.076 27.687 1.00 18.20 157 VAL C N 1
ATOM 7726 C CA . VAL C 1 157 ? 41.250 115.822 27.313 1.00 17.17 157 VAL C CA 1
ATOM 7727 C C . VAL C 1 157 ? 41.668 114.668 28.209 1.00 20.98 157 VAL C C 1
ATOM 7728 O O . VAL C 1 157 ? 42.861 114.428 28.409 1.00 20.31 157 VAL C O 1
ATOM 7732 N N . LYS C 1 158 ? 40.673 113.942 28.724 1.00 17.28 158 LYS C N 1
ATOM 7733 C CA . LYS C 1 158 ? 40.896 112.735 29.506 1.00 16.70 158 LYS C CA 1
ATOM 7734 C C . LYS C 1 158 ? 40.274 111.568 28.749 1.00 20.15 158 LYS C C 1
ATOM 7735 O O . LYS C 1 158 ? 39.105 111.631 28.359 1.00 19.71 158 LYS C O 1
ATOM 7741 N N . PHE C 1 159 ? 41.076 110.534 28.485 1.00 16.62 159 PHE C N 1
ATOM 7742 C CA . PHE C 1 159 ? 40.608 109.322 27.823 1.00 16.01 159 PHE C CA 1
ATOM 7743 C C . PHE C 1 159 ? 40.107 108.393 28.921 1.00 20.40 159 PHE C C 1
ATOM 7744 O O . PHE C 1 159 ? 40.756 108.260 29.960 1.00 20.85 159 PHE C O 1
ATOM 7752 N N . HIS C 1 160 ? 38.935 107.793 28.717 1.00 16.55 160 HIS C N 1
ATOM 7753 C CA . HIS C 1 160 ? 38.357 106.891 29.706 1.00 16.06 160 HIS C CA 1
ATOM 7754 C C . HIS C 1 160 ? 38.446 105.478 29.176 1.00 18.39 160 HIS C C 1
ATOM 7755 O O . HIS C 1 160 ? 37.861 105.180 28.138 1.00 17.78 160 HIS C O 1
ATOM 7762 N N . THR C 1 161 ? 39.234 104.630 29.853 1.00 15.39 161 THR C N 1
ATOM 7763 C CA . THR C 1 161 ? 39.456 103.238 29.456 1.00 14.93 161 THR C CA 1
ATOM 7764 C C . THR C 1 161 ? 38.796 102.316 30.475 1.00 17.80 161 THR C C 1
ATOM 7765 O O . THR C 1 161 ? 38.428 102.777 31.558 1.00 17.10 161 THR C O 1
ATOM 7769 N N . GLU C 1 162 ? 38.646 101.010 30.137 1.00 15.05 162 GLU C N 1
ATOM 7770 C CA . GLU C 1 162 ? 38.025 100.016 31.028 1.00 15.00 162 GLU C CA 1
ATOM 7771 C C . GLU C 1 162 ? 36.706 100.587 31.587 1.00 18.42 162 GLU C C 1
ATOM 7772 O O . GLU C 1 162 ? 36.421 100.447 32.780 1.00 17.76 162 GLU C O 1
ATOM 7778 N N . THR C 1 163 ? 35.931 101.265 30.712 1.00 15.75 163 THR C N 1
ATOM 7779 C CA A THR C 1 163 ? 34.673 101.920 31.076 0.71 15.56 163 THR C CA 1
ATOM 7780 C CA B THR C 1 163 ? 34.682 101.909 31.123 0.29 15.46 163 THR C CA 1
ATOM 7781 C C . THR C 1 163 ? 33.644 100.906 31.570 1.00 19.51 163 THR C C 1
ATOM 7782 O O . THR C 1 163 ? 33.489 99.851 30.953 1.00 19.40 163 THR C O 1
ATOM 7789 N N . ARG C 1 164 ? 32.960 101.230 32.669 1.00 17.94 164 ARG C N 1
ATOM 7790 C CA . ARG C 1 164 ? 31.925 100.389 33.248 1.00 18.27 164 ARG C CA 1
ATOM 7791 C C . ARG C 1 164 ? 30.700 101.244 33.506 1.00 22.42 164 ARG C C 1
ATOM 7792 O O . ARG C 1 164 ? 30.771 102.175 34.310 1.00 23.28 164 ARG C O 1
ATOM 7800 N N . THR C 1 165 ? 29.581 100.956 32.816 1.00 17.81 165 THR C N 1
ATOM 7801 C CA . THR C 1 165 ? 28.332 101.680 33.078 1.00 17.05 165 THR C CA 1
ATOM 7802 C C . THR C 1 165 ? 27.864 101.267 34.473 1.00 18.98 165 THR C C 1
ATOM 7803 O O . THR C 1 165 ? 27.892 100.079 34.811 1.00 18.87 165 THR C O 1
ATOM 7807 N N . VAL C 1 166 ? 27.474 102.248 35.285 1.00 15.95 166 VAL C N 1
ATOM 7808 C CA . VAL C 1 166 ? 26.997 101.979 36.636 1.00 15.89 166 VAL C CA 1
ATOM 7809 C C . VAL C 1 166 ? 25.494 102.205 36.653 1.00 20.56 166 VAL C C 1
ATOM 7810 O O . VAL C 1 166 ? 25.031 103.336 36.463 1.00 20.35 166 VAL C O 1
ATOM 7814 N N . TRP C 1 167 ? 24.747 101.127 36.872 1.00 17.70 167 TRP C N 1
ATOM 7815 C CA . TRP C 1 167 ? 23.294 101.188 36.965 1.00 18.31 167 TRP C CA 1
ATOM 7816 C C . TRP C 1 167 ? 22.997 101.293 38.455 1.00 21.96 167 TRP C C 1
ATOM 7817 O O . TRP C 1 167 ? 23.168 100.319 39.194 1.00 21.48 167 TRP C O 1
ATOM 7828 N N . GLN C 1 168 ? 22.653 102.503 38.911 1.00 18.58 168 GLN C N 1
ATOM 7829 C CA . GLN C 1 168 ? 22.381 102.765 40.323 1.00 18.45 168 GLN C CA 1
ATOM 7830 C C . GLN C 1 168 ? 20.966 102.352 40.650 1.00 22.43 168 GLN C C 1
ATOM 7831 O O . GLN C 1 168 ? 20.008 102.930 40.129 1.00 21.78 168 GLN C O 1
ATOM 7837 N N . LEU C 1 169 ? 20.833 101.319 41.482 1.00 19.32 169 LEU C N 1
ATOM 7838 C CA . LEU C 1 169 ? 19.522 100.805 41.858 1.00 18.91 169 LEU C CA 1
ATOM 7839 C C . LEU C 1 169 ? 19.222 100.988 43.333 1.00 22.49 169 LEU C C 1
ATOM 7840 O O . LEU C 1 169 ? 20.134 101.110 44.150 1.00 22.69 169 LEU C O 1
ATOM 7845 N N . SER C 1 170 ? 17.929 100.970 43.670 1.00 19.36 170 SER C N 1
ATOM 7846 C CA . SER C 1 170 ? 17.449 100.936 45.046 1.00 19.95 170 SER C CA 1
ATOM 7847 C C . SER C 1 170 ? 16.677 99.617 45.121 1.00 24.16 170 SER C C 1
ATOM 7848 O O . SER C 1 170 ? 15.635 99.472 44.474 1.00 24.05 170 SER C O 1
ATOM 7851 N N . VAL C 1 171 ? 17.251 98.624 45.816 1.00 20.65 171 VAL C N 1
ATOM 7852 C CA . VAL C 1 171 ? 16.697 97.269 45.929 1.00 20.02 171 VAL C CA 1
ATOM 7853 C C . VAL C 1 171 ? 16.108 97.139 47.325 1.00 23.79 171 VAL C C 1
ATOM 7854 O O . VAL C 1 171 ? 16.854 97.085 48.309 1.00 22.23 171 VAL C O 1
ATOM 7858 N N . ALA C 1 172 ? 14.759 97.180 47.412 1.00 22.20 172 ALA C N 1
ATOM 7859 C CA . ALA C 1 172 ? 14.008 97.171 48.676 1.00 23.42 172 ALA C CA 1
ATOM 7860 C C . ALA C 1 172 ? 14.540 98.291 49.613 1.00 27.90 172 ALA C C 1
ATOM 7861 O O . ALA C 1 172 ? 14.781 98.068 50.802 1.00 27.36 172 ALA C O 1
ATOM 7863 N N . GLY C 1 173 ? 14.780 99.465 49.022 1.00 25.39 173 GLY C N 1
ATOM 7864 C CA . GLY C 1 173 ? 15.287 100.649 49.712 1.00 25.80 173 GLY C CA 1
ATOM 7865 C C . GLY C 1 173 ? 16.783 100.677 49.974 1.00 29.04 173 GLY C C 1
ATOM 7866 O O . GLY C 1 173 ? 17.277 101.636 50.569 1.00 28.93 173 GLY C O 1
ATOM 7867 N N . VAL C 1 174 ? 17.517 99.631 49.538 1.00 25.20 174 VAL C N 1
ATOM 7868 C CA . VAL C 1 174 ? 18.967 99.520 49.743 1.00 24.66 174 VAL C CA 1
ATOM 7869 C C . VAL C 1 174 ? 19.711 99.853 48.452 1.00 26.21 174 VAL C C 1
ATOM 7870 O O . VAL C 1 174 ? 19.425 99.268 47.404 1.00 24.34 174 VAL C O 1
ATOM 7874 N N . SER C 1 175 ? 20.688 100.770 48.542 1.00 23.06 175 SER C N 1
ATOM 7875 C CA . SER C 1 175 ? 21.515 101.166 47.401 1.00 22.19 175 SER C CA 1
ATOM 7876 C C . SER C 1 175 ? 22.361 99.993 46.897 1.00 25.74 175 SER C C 1
ATOM 7877 O O . SER C 1 175 ? 22.992 99.291 47.686 1.00 25.22 175 SER C O 1
ATOM 7880 N N . CYS C 1 176 ? 22.333 99.773 45.582 1.00 22.43 176 CYS C N 1
ATOM 7881 C CA . CYS C 1 176 ? 23.136 98.762 44.907 1.00 22.44 176 CYS C CA 1
ATOM 7882 C C . CYS C 1 176 ? 23.587 99.341 43.585 1.00 24.88 176 CYS C C 1
ATOM 7883 O O . CYS C 1 176 ? 22.751 99.756 42.778 1.00 24.05 176 CYS C O 1
ATOM 7886 N N . ASN C 1 177 ? 24.907 99.414 43.384 1.00 20.79 177 ASN C N 1
ATOM 7887 C CA . ASN C 1 177 ? 25.470 99.933 42.146 1.00 20.21 177 ASN C CA 1
ATOM 7888 C C . ASN C 1 177 ? 25.937 98.758 41.330 1.00 23.34 177 ASN C C 1
ATOM 7889 O O . ASN C 1 177 ? 26.945 98.134 41.668 1.00 23.36 177 ASN C O 1
ATOM 7894 N N . VAL C 1 178 ? 25.166 98.439 40.275 1.00 18.65 178 VAL C N 1
ATOM 7895 C CA A VAL C 1 178 ? 25.402 97.301 39.386 0.67 18.11 178 VAL C CA 1
ATOM 7896 C CA B VAL C 1 178 ? 25.490 97.305 39.413 0.33 17.99 178 VAL C CA 1
ATOM 7897 C C . VAL C 1 178 ? 26.287 97.670 38.190 1.00 20.72 178 VAL C C 1
ATOM 7898 O O . VAL C 1 178 ? 26.027 98.685 37.534 1.00 18.87 178 VAL C O 1
ATOM 7905 N N . THR C 1 179 ? 27.285 96.824 37.896 1.00 17.47 179 THR C N 1
ATOM 7906 C CA . THR C 1 179 ? 28.176 96.924 36.746 1.00 16.40 179 THR C CA 1
ATOM 7907 C C . THR C 1 179 ? 28.414 95.495 36.260 1.00 20.31 179 THR C C 1
ATOM 7908 O O . THR C 1 179 ? 28.070 94.529 36.950 1.00 19.14 179 THR C O 1
ATOM 7912 N N . THR C 1 180 ? 29.071 95.364 35.106 1.00 17.88 180 THR C N 1
ATOM 7913 C CA . THR C 1 180 ? 29.493 94.082 34.536 1.00 17.64 180 THR C CA 1
ATOM 7914 C C . THR C 1 180 ? 30.485 93.390 35.497 1.00 21.65 180 THR C C 1
ATOM 7915 O O . THR C 1 180 ? 30.580 92.164 35.500 1.00 21.94 180 THR C O 1
ATOM 7919 N N . GLU C 1 181 ? 31.220 94.176 36.315 1.00 17.82 181 GLU C N 1
ATOM 7920 C CA . GLU C 1 181 ? 32.156 93.618 37.294 1.00 18.23 181 GLU C CA 1
ATOM 7921 C C . GLU C 1 181 ? 31.427 93.150 38.550 1.00 21.99 181 GLU C C 1
ATOM 7922 O O . GLU C 1 181 ? 31.812 92.133 39.131 1.00 22.14 181 GLU C O 1
ATOM 7928 N N . HIS C 1 182 ? 30.419 93.928 39.012 1.00 18.66 182 HIS C N 1
ATOM 7929 C CA . HIS C 1 182 ? 29.693 93.653 40.256 1.00 18.73 182 HIS C CA 1
ATOM 7930 C C . HIS C 1 182 ? 28.168 93.660 40.006 1.00 21.42 182 HIS C C 1
ATOM 7931 O O . HIS C 1 182 ? 27.497 94.661 40.285 1.00 19.72 182 HIS C O 1
ATOM 7938 N N . PRO C 1 183 ? 27.607 92.560 39.449 1.00 18.44 183 PRO C N 1
ATOM 7939 C CA . PRO C 1 183 ? 26.184 92.573 39.084 1.00 18.21 183 PRO C CA 1
ATOM 7940 C C . PRO C 1 183 ? 25.220 92.033 40.142 1.00 22.19 183 PRO C C 1
ATOM 7941 O O . PRO C 1 183 ? 24.038 91.871 39.846 1.00 21.90 183 PRO C O 1
ATOM 7945 N N . PHE C 1 184 ? 25.711 91.750 41.364 1.00 19.37 184 PHE C N 1
ATOM 7946 C CA . PHE C 1 184 ? 24.858 91.200 42.420 1.00 19.24 184 PHE C CA 1
ATOM 7947 C C . PHE C 1 184 ? 24.391 92.215 43.450 1.00 24.76 184 PHE C C 1
ATOM 7948 O O . PHE C 1 184 ? 25.145 93.117 43.822 1.00 24.30 184 PHE C O 1
ATOM 7956 N N . CYS C 1 185 ? 23.142 92.044 43.924 1.00 22.56 185 CYS C N 1
ATOM 7957 C CA . CYS C 1 185 ? 22.514 92.872 44.960 1.00 22.90 185 CYS C CA 1
ATOM 7958 C C . CYS C 1 185 ? 21.877 91.958 45.973 1.00 26.11 185 CYS C C 1
ATOM 7959 O O . CYS C 1 185 ? 21.237 90.975 45.594 1.00 24.50 185 CYS C O 1
ATOM 7962 N N . ASN C 1 186 ? 21.974 92.313 47.254 1.00 24.36 186 ASN C N 1
ATOM 7963 C CA . ASN C 1 186 ? 21.260 91.559 48.271 1.00 24.99 186 ASN C CA 1
ATOM 7964 C C . ASN C 1 186 ? 19.807 92.029 48.264 1.00 28.50 186 ASN C C 1
ATOM 7965 O O . ASN C 1 186 ? 19.541 93.220 48.073 1.00 27.72 186 ASN C O 1
ATOM 7970 N N . THR C 1 187 ? 18.873 91.088 48.428 1.00 25.31 187 THR C N 1
ATOM 7971 C CA . THR C 1 187 ? 17.448 91.392 48.572 1.00 24.97 187 THR C CA 1
ATOM 7972 C C . THR C 1 187 ? 17.143 91.052 50.042 1.00 29.96 187 THR C C 1
ATOM 7973 O O . THR C 1 187 ? 18.010 90.433 50.671 1.00 29.93 187 THR C O 1
ATOM 7977 N N . PRO C 1 188 ? 15.976 91.422 50.633 1.00 27.93 188 PRO C N 1
ATOM 7978 C CA . PRO C 1 188 ? 15.742 91.109 52.057 1.00 29.63 188 PRO C CA 1
ATOM 7979 C C . PRO C 1 188 ? 16.168 89.727 52.556 1.00 36.19 188 PRO C C 1
ATOM 7980 O O . PRO C 1 188 ? 16.886 89.654 53.554 1.00 37.10 188 PRO C O 1
ATOM 7984 N N . HIS C 1 189 ? 15.775 88.648 51.853 1.00 33.24 189 HIS C N 1
ATOM 7985 C CA . HIS C 1 189 ? 16.173 87.286 52.225 1.00 34.33 189 HIS C CA 1
ATOM 7986 C C . HIS C 1 189 ? 16.628 86.446 51.027 1.00 36.20 189 HIS C C 1
ATOM 7987 O O . HIS C 1 189 ? 16.413 85.232 50.986 1.00 36.88 189 HIS C O 1
ATOM 7994 N N . GLY C 1 190 ? 17.275 87.105 50.075 1.00 30.34 190 GLY C N 1
ATOM 7995 C CA . GLY C 1 190 ? 17.778 86.455 48.877 1.00 29.05 190 GLY C CA 1
ATOM 7996 C C . GLY C 1 190 ? 18.852 87.251 48.169 1.00 30.93 190 GLY C C 1
ATOM 7997 O O . GLY C 1 190 ? 19.507 88.116 48.762 1.00 30.09 190 GLY C O 1
ATOM 7998 N N . GLN C 1 191 ? 19.036 86.949 46.889 1.00 26.26 191 GLN C N 1
ATOM 7999 C CA . GLN C 1 191 ? 20.034 87.615 46.065 1.00 24.97 191 GLN C CA 1
ATOM 8000 C C . GLN C 1 191 ? 19.455 87.946 44.709 1.00 27.96 191 GLN C C 1
ATOM 8001 O O . GLN C 1 191 ? 18.713 87.149 44.131 1.00 28.16 191 GLN C O 1
ATOM 8007 N N . LEU C 1 192 ? 19.784 89.140 44.217 1.00 23.59 192 LEU C N 1
ATOM 8008 C CA . LEU C 1 192 ? 19.389 89.599 42.902 1.00 22.94 192 LEU C CA 1
ATOM 8009 C C . LEU C 1 192 ? 20.634 89.631 42.026 1.00 24.66 192 LEU C C 1
ATOM 8010 O O . LEU C 1 192 ? 21.628 90.263 42.385 1.00 23.52 192 LEU C O 1
ATOM 8015 N N . GLU C 1 193 ? 20.582 88.936 40.891 1.00 21.11 193 GLU C N 1
ATOM 8016 C CA . GLU C 1 193 ? 21.657 88.971 39.909 1.00 20.52 193 GLU C CA 1
ATOM 8017 C C . GLU C 1 193 ? 21.110 89.793 38.755 1.00 24.67 193 GLU C C 1
ATOM 8018 O O . GLU C 1 193 ? 20.035 89.484 38.234 1.00 25.68 193 GLU C O 1
ATOM 8024 N N . VAL C 1 194 ? 21.816 90.857 38.385 1.00 20.21 194 VAL C N 1
ATOM 8025 C CA . VAL C 1 194 ? 21.344 91.727 37.315 1.00 19.49 194 VAL C CA 1
ATOM 8026 C C . VAL C 1 194 ? 22.082 91.440 36.020 1.00 22.67 194 VAL C C 1
ATOM 8027 O O . VAL C 1 194 ? 23.308 91.564 35.970 1.00 22.00 194 VAL C O 1
ATOM 8031 N N . GLN C 1 195 ? 21.330 91.069 34.970 1.00 18.54 195 GLN C N 1
ATOM 8032 C CA . GLN C 1 195 ? 21.892 90.874 33.638 1.00 18.06 195 GLN C CA 1
ATOM 8033 C C . GLN C 1 195 ? 21.963 92.279 33.039 1.00 21.15 195 GLN C C 1
ATOM 8034 O O . GLN C 1 195 ? 20.956 92.997 32.988 1.00 19.97 195 GLN C O 1
ATOM 8040 N N . VAL C 1 196 ? 23.165 92.682 32.636 1.00 18.93 196 VAL C N 1
ATOM 8041 C CA . VAL C 1 196 ? 23.417 94.021 32.106 1.00 18.29 196 VAL C CA 1
ATOM 8042 C C . VAL C 1 196 ? 23.954 93.969 30.680 1.00 22.17 196 VAL C C 1
ATOM 8043 O O . VAL C 1 196 ? 24.653 93.008 30.333 1.00 21.64 196 VAL C O 1
ATOM 8047 N N . PRO C 1 197 ? 23.709 95.008 29.847 1.00 19.67 197 PRO C N 1
ATOM 8048 C CA . PRO C 1 197 ? 24.303 95.001 28.499 1.00 19.91 197 PRO C CA 1
ATOM 8049 C C . PRO C 1 197 ? 25.827 95.220 28.579 1.00 22.75 197 PRO C C 1
ATOM 8050 O O . PRO C 1 197 ? 26.323 95.623 29.644 1.00 21.17 197 PRO C O 1
ATOM 8054 N N . PRO C 1 198 ? 26.608 94.979 27.500 1.00 19.87 198 PRO C N 1
ATOM 8055 C CA . PRO C 1 198 ? 28.053 95.236 27.589 1.00 19.28 198 PRO C CA 1
ATOM 8056 C C . PRO C 1 198 ? 28.347 96.706 27.838 1.00 20.99 198 PRO C C 1
ATOM 8057 O O . PRO C 1 198 ? 27.507 97.579 27.584 1.00 20.01 198 PRO C O 1
ATOM 8061 N N . ASP C 1 199 ? 29.559 96.972 28.321 1.00 16.84 199 ASP C N 1
ATOM 8062 C CA . ASP C 1 199 ? 30.044 98.323 28.546 1.00 16.13 199 ASP C CA 1
ATOM 8063 C C . ASP C 1 199 ? 30.249 99.028 27.192 1.00 20.06 199 ASP C C 1
ATOM 8064 O O . ASP C 1 199 ? 30.371 98.342 26.169 1.00 20.13 199 ASP C O 1
ATOM 8069 N N . PRO C 1 200 ? 30.229 100.381 27.140 1.00 17.91 200 PRO C N 1
ATOM 8070 C CA . PRO C 1 200 ? 30.299 101.063 25.836 1.00 17.65 200 PRO C CA 1
ATOM 8071 C C . PRO C 1 200 ? 31.677 101.185 25.184 1.00 21.36 200 PRO C C 1
ATOM 8072 O O . PRO C 1 200 ? 31.776 101.726 24.087 1.00 21.94 200 PRO C O 1
ATOM 8076 N N . GLY C 1 201 ? 32.722 100.712 25.852 1.00 17.00 201 GLY C N 1
ATOM 8077 C CA . GLY C 1 201 ? 34.080 100.853 25.338 1.00 16.67 201 GLY C CA 1
ATOM 8078 C C . GLY C 1 201 ? 34.651 102.187 25.780 1.00 19.97 201 GLY C C 1
ATOM 8079 O O . GLY C 1 201 ? 34.059 102.861 26.624 1.00 19.03 201 GLY C O 1
ATOM 8080 N N . ASP C 1 202 ? 35.801 102.585 25.219 1.00 16.96 202 ASP C N 1
ATOM 8081 C CA . ASP C 1 202 ? 36.465 103.833 25.607 1.00 16.26 202 ASP C CA 1
ATOM 8082 C C . ASP C 1 202 ? 35.642 105.094 25.337 1.00 20.38 202 ASP C C 1
ATOM 8083 O O . ASP C 1 202 ? 34.863 105.138 24.380 1.00 19.21 202 ASP C O 1
ATOM 8088 N N . LEU C 1 203 ? 35.810 106.103 26.204 1.00 17.55 203 LEU C N 1
ATOM 8089 C CA . LEU C 1 203 ? 35.152 107.406 26.074 1.00 18.11 203 LEU C CA 1
ATOM 8090 C C . LEU C 1 203 ? 36.220 108.482 25.976 1.00 21.01 203 LEU C C 1
ATOM 8091 O O . LEU C 1 203 ? 37.356 108.277 26.417 1.00 19.72 203 LEU C O 1
ATOM 8096 N N . VAL C 1 204 ? 35.846 109.639 25.426 1.00 17.74 204 VAL C N 1
ATOM 8097 C CA . VAL C 1 204 ? 36.722 110.805 25.346 1.00 17.63 204 VAL C CA 1
ATOM 8098 C C . VAL C 1 204 ? 36.017 111.923 26.119 1.00 20.86 204 VAL C C 1
ATOM 8099 O O . VAL C 1 204 ? 34.864 112.236 25.826 1.00 20.77 204 VAL C O 1
ATOM 8103 N N . GLU C 1 205 ? 36.694 112.493 27.125 1.00 16.88 205 GLU C N 1
ATOM 8104 C CA . GLU C 1 205 ? 36.139 113.591 27.907 1.00 16.21 205 GLU C CA 1
ATOM 8105 C C . GLU C 1 205 ? 36.845 114.882 27.504 1.00 20.72 205 GLU C C 1
ATOM 8106 O O . GLU C 1 205 ? 38.038 115.036 27.759 1.00 20.16 205 GLU C O 1
ATOM 8112 N N . TYR C 1 206 ? 36.103 115.792 26.857 1.00 17.56 206 TYR C N 1
ATOM 8113 C CA . TYR C 1 206 ? 36.587 117.104 26.426 1.00 17.15 206 TYR C CA 1
ATOM 8114 C C . TYR C 1 206 ? 36.237 118.094 27.521 1.00 20.93 206 TYR C C 1
ATOM 8115 O O . TYR C 1 206 ? 35.058 118.296 27.825 1.00 19.74 206 TYR C O 1
ATOM 8124 N N . ILE C 1 207 ? 37.265 118.695 28.125 1.00 19.12 207 ILE C N 1
ATOM 8125 C CA . ILE C 1 207 ? 37.100 119.635 29.232 1.00 20.26 207 ILE C CA 1
ATOM 8126 C C . ILE C 1 207 ? 37.392 121.065 28.769 1.00 27.44 207 ILE C C 1
ATOM 8127 O O . ILE C 1 207 ? 38.513 121.365 28.354 1.00 25.91 207 ILE C O 1
ATOM 8132 N N . MET C 1 208 ? 36.368 121.934 28.823 1.00 28.66 208 MET C N 1
ATOM 8133 C CA . MET C 1 208 ? 36.481 123.351 28.453 1.00 30.55 208 MET C CA 1
ATOM 8134 C C . MET C 1 208 ? 36.335 124.228 29.689 1.00 36.15 208 MET C C 1
ATOM 8135 O O . MET C 1 208 ? 35.675 123.828 30.647 1.00 35.86 208 MET C O 1
ATOM 8140 N N . ASN C 1 209 ? 36.918 125.443 29.642 1.00 34.55 209 ASN C N 1
ATOM 8141 C CA . ASN C 1 209 ? 36.871 126.472 30.692 1.00 70.27 209 ASN C CA 1
ATOM 8142 C C . ASN C 1 209 ? 37.284 126.016 32.084 1.00 103.71 209 ASN C C 1
ATOM 8143 O O . ASN C 1 209 ? 38.195 125.204 32.216 1.00 68.29 209 ASN C O 1
ATOM 8148 N N . ASN C 1 213 ? 31.939 127.799 34.798 1.00 49.74 213 ASN C N 1
ATOM 8149 C CA . ASN C 1 213 ? 33.368 127.500 34.766 1.00 48.89 213 ASN C CA 1
ATOM 8150 C C . ASN C 1 213 ? 33.636 126.231 33.929 1.00 50.21 213 ASN C C 1
ATOM 8151 O O . ASN C 1 213 ? 33.273 126.208 32.753 1.00 49.85 213 ASN C O 1
ATOM 8156 N N . GLN C 1 214 ? 34.271 125.203 34.521 1.00 44.31 214 GLN C N 1
ATOM 8157 C CA . GLN C 1 214 ? 34.656 123.942 33.892 1.00 42.29 214 GLN C CA 1
ATOM 8158 C C . GLN C 1 214 ? 33.432 123.116 33.473 1.00 42.51 214 GLN C C 1
ATOM 8159 O O . GLN C 1 214 ? 32.515 122.903 34.270 1.00 42.35 214 GLN C O 1
ATOM 8165 N N . GLN C 1 215 ? 33.437 122.644 32.217 1.00 35.75 215 GLN C N 1
ATOM 8166 C CA . GLN C 1 215 ? 32.357 121.844 31.650 1.00 33.82 215 GLN C CA 1
ATOM 8167 C C . GLN C 1 215 ? 32.945 120.663 30.889 1.00 32.22 215 GLN C C 1
ATOM 8168 O O . GLN C 1 215 ? 33.933 120.832 30.172 1.00 31.52 215 GLN C O 1
ATOM 8174 N N . SER C 1 216 ? 32.340 119.478 31.045 1.00 25.03 216 SER C N 1
ATOM 8175 C CA . SER C 1 216 ? 32.785 118.271 30.351 1.00 23.05 216 SER C CA 1
ATOM 8176 C C . SER C 1 216 ? 31.822 117.886 29.248 1.00 24.62 216 SER C C 1
ATOM 8177 O O . SER C 1 216 ? 30.603 117.913 29.440 1.00 24.56 216 SER C O 1
ATOM 8180 N N . ARG C 1 217 ? 32.376 117.545 28.084 1.00 19.51 217 ARG C N 1
ATOM 8181 C CA . ARG C 1 217 ? 31.620 117.082 26.923 1.00 18.81 217 ARG C CA 1
ATOM 8182 C C . ARG C 1 217 ? 32.162 115.719 26.541 1.00 21.67 217 ARG C C 1
ATOM 8183 O O . ARG C 1 217 ? 33.342 115.443 26.776 1.00 20.78 217 ARG C O 1
ATOM 8191 N N . TRP C 1 218 ? 31.305 114.854 25.989 1.00 18.69 218 TRP C N 1
ATOM 8192 C CA . TRP C 1 218 ? 31.662 113.460 25.766 1.00 18.39 218 TRP C CA 1
ATOM 8193 C C . TRP C 1 218 ? 31.670 112.943 24.352 1.00 21.51 218 TRP C C 1
ATOM 8194 O O . TRP C 1 218 ? 30.746 113.183 23.580 1.00 19.71 218 TRP C O 1
ATOM 8205 N N . GLY C 1 219 ? 32.703 112.167 24.061 1.00 19.36 219 GLY C N 1
ATOM 8206 C CA . GLY C 1 219 ? 32.868 111.458 22.802 1.00 19.02 219 GLY C CA 1
ATOM 8207 C C . GLY C 1 219 ? 32.888 109.973 23.099 1.00 23.15 219 GLY C C 1
ATOM 8208 O O . GLY C 1 219 ? 33.261 109.561 24.206 1.00 21.54 219 GLY C O 1
ATOM 8209 N N . LEU C 1 220 ? 32.441 109.164 22.140 1.00 20.35 220 LEU C N 1
ATOM 8210 C CA . LEU C 1 220 ? 32.417 107.710 22.270 1.00 20.99 220 LEU C CA 1
ATOM 8211 C C . LEU C 1 220 ? 33.470 107.156 21.304 1.00 26.41 220 LEU C C 1
ATOM 8212 O O . LEU C 1 220 ? 33.401 107.435 20.104 1.00 25.91 220 LEU C O 1
ATOM 8217 N N . GLY C 1 221 ? 34.485 106.472 21.844 1.00 24.21 221 GLY C N 1
ATOM 8218 C CA . GLY C 1 221 ? 35.578 105.921 21.044 1.00 24.60 221 GLY C CA 1
ATOM 8219 C C . GLY C 1 221 ? 36.983 106.340 21.450 1.00 29.36 221 GLY C C 1
ATOM 8220 O O . GLY C 1 221 ? 37.201 106.783 22.579 1.00 28.98 221 GLY C O 1
ATOM 8221 N N . SER C 1 222 ? 37.949 106.219 20.508 1.00 26.70 222 SER C N 1
ATOM 8222 C CA . SER C 1 222 ? 39.387 106.464 20.707 1.00 26.41 222 SER C CA 1
ATOM 8223 C C . SER C 1 222 ? 39.990 107.900 20.726 1.00 29.05 222 SER C C 1
ATOM 8224 O O . SER C 1 222 ? 40.933 108.098 21.493 1.00 28.85 222 SER C O 1
ATOM 8227 N N . PRO C 1 223 ? 39.576 108.904 19.918 1.00 25.53 223 PRO C N 1
ATOM 8228 C CA . PRO C 1 223 ? 38.521 108.910 18.896 1.00 24.38 223 PRO C CA 1
ATOM 8229 C C . PRO C 1 223 ? 39.019 108.299 17.593 1.00 24.65 223 PRO C C 1
ATOM 8230 O O . PRO C 1 223 ? 40.186 107.910 17.476 1.00 22.97 223 PRO C O 1
ATOM 8234 N N . ASN C 1 224 ? 38.124 108.211 16.619 1.00 20.67 224 ASN C N 1
ATOM 8235 C CA . ASN C 1 224 ? 38.461 107.702 15.307 1.00 19.75 224 ASN C CA 1
ATOM 8236 C C . ASN C 1 224 ? 38.827 108.915 14.441 1.00 22.46 224 ASN C C 1
ATOM 8237 O O . ASN C 1 224 ? 37.945 109.628 13.962 1.00 22.07 224 ASN C O 1
ATOM 8242 N N . CYS C 1 225 ? 40.136 109.144 14.250 1.00 18.73 225 CYS C N 1
ATOM 8243 C CA . CYS C 1 225 ? 40.641 110.261 13.446 1.00 18.55 225 CYS C CA 1
ATOM 8244 C C . CYS C 1 225 ? 40.427 110.070 11.937 1.00 21.17 225 CYS C C 1
ATOM 8245 O O . CYS C 1 225 ? 40.692 110.989 11.164 1.00 19.34 225 CYS C O 1
ATOM 8248 N N . HIS C 1 226 ? 39.921 108.890 11.530 1.00 18.53 226 HIS C N 1
ATOM 8249 C CA . HIS C 1 226 ? 39.654 108.566 10.133 1.00 18.56 226 HIS C CA 1
ATOM 8250 C C . HIS C 1 226 ? 38.169 108.698 9.748 1.00 22.04 226 HIS C C 1
ATOM 8251 O O . HIS C 1 226 ? 37.825 108.449 8.600 1.00 21.47 226 HIS C O 1
ATOM 8258 N N . GLY C 1 227 ? 37.310 109.082 10.692 1.00 18.31 227 GLY C N 1
ATOM 8259 C CA . GLY C 1 227 ? 35.882 109.227 10.419 1.00 17.79 227 GLY C CA 1
ATOM 8260 C C . GLY C 1 227 ? 35.355 110.649 10.532 1.00 20.83 227 GLY C C 1
ATOM 8261 O O . GLY C 1 227 ? 36.119 111.607 10.385 1.00 20.07 227 GLY C O 1
ATOM 8262 N N . PRO C 1 228 ? 34.040 110.824 10.821 1.00 17.58 228 PRO C N 1
ATOM 8263 C CA . PRO C 1 228 ? 33.475 112.181 10.943 1.00 17.33 228 PRO C CA 1
ATOM 8264 C C . PRO C 1 228 ? 34.090 113.069 12.026 1.00 19.27 228 PRO C C 1
ATOM 8265 O O . PRO C 1 228 ? 33.928 114.284 11.958 1.00 18.81 228 PRO C O 1
ATOM 8269 N N . ASP C 1 229 ? 34.808 112.477 12.999 1.00 16.37 229 ASP C N 1
ATOM 8270 C CA . ASP C 1 229 ? 35.456 113.225 14.083 1.00 15.71 229 ASP C CA 1
ATOM 8271 C C . ASP C 1 229 ? 36.936 113.525 13.792 1.00 18.96 229 ASP C C 1
ATOM 8272 O O . ASP C 1 229 ? 37.693 113.836 14.718 1.00 17.16 229 ASP C O 1
ATOM 8277 N N . TRP C 1 230 ? 37.336 113.464 12.501 1.00 17.25 230 TRP C N 1
ATOM 8278 C CA . TRP C 1 230 ? 38.712 113.698 12.032 1.00 16.83 230 TRP C CA 1
ATOM 8279 C C . TRP C 1 230 ? 39.316 115.038 12.512 1.00 19.28 230 TRP C C 1
ATOM 8280 O O . TRP C 1 230 ? 40.531 115.130 12.676 1.00 18.21 230 TRP C O 1
ATOM 8291 N N . ALA C 1 231 ? 38.474 116.078 12.687 1.00 15.87 231 ALA C N 1
ATOM 8292 C CA . ALA C 1 231 ? 38.924 117.413 13.089 1.00 16.12 231 ALA C CA 1
ATOM 8293 C C . ALA C 1 231 ? 39.020 117.613 14.598 1.00 19.14 231 ALA C C 1
ATOM 8294 O O . ALA C 1 231 ? 39.311 118.722 15.052 1.00 18.04 231 ALA C O 1
ATOM 8296 N N . SER C 1 232 ? 38.826 116.534 15.380 1.00 16.29 232 SER C N 1
ATOM 8297 C CA . SER C 1 232 ? 38.965 116.592 16.836 1.00 15.59 232 SER C CA 1
ATOM 8298 C C . SER C 1 232 ? 40.342 117.144 17.190 1.00 19.89 232 SER C C 1
ATOM 8299 O O . SER C 1 232 ? 41.325 116.743 16.560 1.00 19.19 232 SER C O 1
ATOM 8302 N N . PRO C 1 233 ? 40.442 118.032 18.206 1.00 17.65 233 PRO C N 1
ATOM 8303 C CA . PRO C 1 233 ? 41.772 118.522 18.626 1.00 17.26 233 PRO C CA 1
ATOM 8304 C C . PRO C 1 233 ? 42.705 117.385 19.060 1.00 19.80 233 PRO C C 1
ATOM 8305 O O . PRO C 1 233 ? 43.923 117.534 18.958 1.00 19.22 233 PRO C O 1
ATOM 8309 N N . VAL C 1 234 ? 42.136 116.223 19.474 1.00 17.12 234 VAL C N 1
ATOM 8310 C CA . VAL C 1 234 ? 42.901 115.016 19.845 1.00 16.84 234 VAL C CA 1
ATOM 8311 C C . VAL C 1 234 ? 43.728 114.508 18.642 1.00 21.01 234 VAL C C 1
ATOM 8312 O O . VAL C 1 234 ? 44.841 114.007 18.827 1.00 20.56 234 VAL C O 1
ATOM 8316 N N . CYS C 1 235 ? 43.191 114.669 17.417 1.00 17.86 235 CYS C N 1
ATOM 8317 C CA . CYS C 1 235 ? 43.841 114.261 16.165 1.00 18.04 235 CYS C CA 1
ATOM 8318 C C . CYS C 1 235 ? 44.911 115.270 15.741 1.00 21.51 235 CYS C C 1
ATOM 8319 O O . CYS C 1 235 ? 45.574 115.069 14.718 1.00 20.38 235 CYS C O 1
ATOM 8322 N N . GLN C 1 236 ? 45.057 116.368 16.505 1.00 18.12 236 GLN C N 1
ATOM 8323 C CA . GLN C 1 236 ? 45.954 117.455 16.145 1.00 17.53 236 GLN C CA 1
ATOM 8324 C C . GLN C 1 236 ? 47.104 117.749 17.122 1.00 20.91 236 GLN C C 1
ATOM 8325 O O . GLN C 1 236 ? 47.926 116.863 17.356 1.00 20.27 236 GLN C O 1
ATOM 8331 N N . ARG C 1 237 ? 47.182 118.980 17.658 1.00 17.13 237 ARG C N 1
ATOM 8332 C CA . ARG C 1 237 ? 48.269 119.440 18.530 1.00 17.24 237 ARG C CA 1
ATOM 8333 C C . ARG C 1 237 ? 48.166 118.885 19.951 1.00 20.95 237 ARG C C 1
ATOM 8334 O O . ARG C 1 237 ? 47.175 119.140 20.631 1.00 21.29 237 ARG C O 1
ATOM 8342 N N . HIS C 1 238 ? 49.190 118.137 20.395 1.00 16.56 238 HIS C N 1
ATOM 8343 C CA . HIS C 1 238 ? 49.219 117.523 21.726 1.00 16.47 238 HIS C CA 1
ATOM 8344 C C . HIS C 1 238 ? 50.307 118.088 22.642 1.00 19.61 238 HIS C C 1
ATOM 8345 O O . HIS C 1 238 ? 51.497 117.991 22.320 1.00 19.00 238 HIS C O 1
ATOM 8352 N N . SER C 1 239 ? 49.878 118.655 23.791 1.00 16.47 239 SER C N 1
ATOM 8353 C CA A SER C 1 239 ? 50.775 119.183 24.819 0.84 16.49 239 SER C CA 1
ATOM 8354 C CA B SER C 1 239 ? 50.775 119.184 24.817 0.16 16.50 239 SER C CA 1
ATOM 8355 C C . SER C 1 239 ? 50.438 118.525 26.168 1.00 20.30 239 SER C C 1
ATOM 8356 O O . SER C 1 239 ? 49.464 118.911 26.825 1.00 19.69 239 SER C O 1
ATOM 8361 N N . PRO C 1 240 ? 51.198 117.475 26.572 1.00 18.68 240 PRO C N 1
ATOM 8362 C CA . PRO C 1 240 ? 50.879 116.769 27.826 1.00 18.63 240 PRO C CA 1
ATOM 8363 C C . PRO C 1 240 ? 50.856 117.613 29.092 1.00 22.29 240 PRO C C 1
ATOM 8364 O O . PRO C 1 240 ? 50.059 117.341 29.991 1.00 22.17 240 PRO C O 1
ATOM 8368 N N . ASP C 1 241 ? 51.732 118.618 29.163 1.00 19.21 241 ASP C N 1
ATOM 8369 C CA . ASP C 1 241 ? 51.858 119.503 30.321 1.00 19.04 241 ASP C CA 1
ATOM 8370 C C . ASP C 1 241 ? 51.258 120.890 30.059 1.00 22.88 241 ASP C C 1
ATOM 8371 O O . ASP C 1 241 ? 51.518 121.814 30.830 1.00 22.42 241 ASP C O 1
ATOM 8376 N N . CYS C 1 242 ? 50.476 121.040 28.961 1.00 20.49 242 CYS C N 1
ATOM 8377 C CA . CYS C 1 242 ? 49.850 122.310 28.540 1.00 21.36 242 CYS C CA 1
ATOM 8378 C C . CYS C 1 242 ? 50.902 123.433 28.390 1.00 25.97 242 CYS C C 1
ATOM 8379 O O . CYS C 1 242 ? 50.644 124.597 28.710 1.00 26.20 242 CYS C O 1
ATOM 8382 N N . SER C 1 243 ? 52.103 123.059 27.910 1.00 22.53 243 SER C N 1
ATOM 8383 C CA . SER C 1 243 ? 53.231 123.973 27.737 1.00 22.66 243 SER C CA 1
ATOM 8384 C C . SER C 1 243 ? 54.134 123.536 26.582 1.00 25.60 243 SER C C 1
ATOM 8385 O O . SER C 1 243 ? 54.424 124.341 25.698 1.00 25.42 243 SER C O 1
ATOM 8388 N N . ARG C 1 244 ? 54.580 122.269 26.598 1.00 21.23 244 ARG C N 1
ATOM 8389 C CA . ARG C 1 244 ? 55.492 121.729 25.592 1.00 20.40 244 ARG C CA 1
ATOM 8390 C C . ARG C 1 244 ? 54.800 120.781 24.635 1.00 22.56 244 ARG C C 1
ATOM 8391 O O . ARG C 1 244 ? 54.037 119.913 25.055 1.00 20.71 244 ARG C O 1
ATOM 8399 N N . LEU C 1 245 ? 55.104 120.931 23.349 1.00 19.53 245 LEU C N 1
ATOM 8400 C CA . LEU C 1 245 ? 54.550 120.107 22.287 1.00 19.45 245 LEU C CA 1
ATOM 8401 C C . LEU C 1 245 ? 55.303 118.774 22.161 1.00 21.76 245 LEU C C 1
ATOM 8402 O O . LEU C 1 245 ? 56.521 118.737 22.332 1.00 21.12 245 LEU C O 1
ATOM 8407 N N . VAL C 1 246 ? 54.574 117.684 21.865 1.00 17.79 246 VAL C N 1
ATOM 8408 C CA . VAL C 1 246 ? 55.152 116.352 21.632 1.00 17.06 246 VAL C CA 1
ATOM 8409 C C . VAL C 1 246 ? 54.545 115.729 20.366 1.00 21.32 246 VAL C C 1
ATOM 8410 O O . VAL C 1 246 ? 53.439 116.102 19.965 1.00 20.02 246 VAL C O 1
ATOM 8414 N N . GLY C 1 247 ? 55.242 114.736 19.814 1.00 19.15 247 GLY C N 1
ATOM 8415 C CA . GLY C 1 247 ? 54.777 113.936 18.685 1.00 18.97 247 GLY C CA 1
ATOM 8416 C C . GLY C 1 247 ? 54.668 114.646 17.356 1.00 23.70 247 GLY C C 1
ATOM 8417 O O . GLY C 1 247 ? 55.423 115.583 17.081 1.00 22.19 247 GLY C O 1
ATOM 8418 N N . ALA C 1 248 ? 53.719 114.172 16.517 1.00 22.34 248 ALA C N 1
ATOM 8419 C CA . ALA C 1 248 ? 53.446 114.669 15.161 1.00 23.15 248 ALA C CA 1
ATOM 8420 C C . ALA C 1 248 ? 53.281 116.180 15.106 1.00 25.90 248 ALA C C 1
ATOM 8421 O O . ALA C 1 248 ? 52.553 116.764 15.912 1.00 26.01 248 ALA C O 1
ATOM 8423 N N . THR C 1 249 ? 54.030 116.818 14.199 1.00 22.12 249 THR C N 1
ATOM 8424 C CA . THR C 1 249 ? 54.032 118.271 14.036 1.00 21.08 249 THR C CA 1
ATOM 8425 C C . THR C 1 249 ? 54.128 118.603 12.544 1.00 23.67 249 THR C C 1
ATOM 8426 O O . THR C 1 249 ? 54.954 118.002 11.853 1.00 22.52 249 THR C O 1
ATOM 8430 N N . PRO C 1 250 ? 53.324 119.569 12.033 1.00 20.54 250 PRO C N 1
ATOM 8431 C CA . PRO C 1 250 ? 53.458 119.954 10.620 1.00 20.58 250 PRO C CA 1
ATOM 8432 C C . PRO C 1 250 ? 54.828 120.568 10.367 1.00 24.71 250 PRO C C 1
ATOM 8433 O O . PRO C 1 250 ? 55.490 121.048 11.296 1.00 24.44 250 PRO C O 1
ATOM 8437 N N . GLU C 1 251 ? 55.240 120.587 9.101 1.00 22.65 251 GLU C N 1
ATOM 8438 C CA . GLU C 1 251 ? 56.498 121.206 8.698 1.00 22.40 251 GLU C CA 1
ATOM 8439 C C . GLU C 1 251 ? 56.347 122.716 8.849 1.00 26.02 251 GLU C C 1
ATOM 8440 O O . GLU C 1 251 ? 55.222 123.204 9.006 1.00 24.91 251 GLU C O 1
ATOM 8446 N N . ARG C 1 252 ? 57.459 123.467 8.796 1.00 22.56 252 ARG C N 1
ATOM 8447 C CA . ARG C 1 252 ? 57.376 124.922 8.843 1.00 22.07 252 ARG C CA 1
ATOM 8448 C C . ARG C 1 252 ? 56.593 125.372 7.592 1.00 23.98 252 ARG C C 1
ATOM 8449 O O . ARG C 1 252 ? 56.721 124.735 6.544 1.00 22.29 252 ARG C O 1
ATOM 8457 N N . PRO C 1 253 ? 55.722 126.397 7.691 1.00 20.51 253 PRO C N 1
ATOM 8458 C CA . PRO C 1 253 ? 54.960 126.829 6.507 1.00 19.88 253 PRO C CA 1
ATOM 8459 C C . PRO C 1 253 ? 55.856 127.172 5.322 1.00 23.70 253 PRO C C 1
ATOM 8460 O O . PRO C 1 253 ? 56.980 127.642 5.513 1.00 22.76 253 PRO C O 1
ATOM 8464 N N . ARG C 1 254 ? 55.375 126.888 4.107 1.00 20.02 254 ARG C N 1
ATOM 8465 C CA . ARG C 1 254 ? 56.122 127.157 2.880 1.00 19.41 254 ARG C CA 1
ATOM 8466 C C . ARG C 1 254 ? 55.617 128.470 2.301 1.00 22.07 254 ARG C C 1
ATOM 8467 O O . ARG C 1 254 ? 54.498 128.535 1.787 1.00 20.54 254 ARG C O 1
ATOM 8475 N N . LEU C 1 255 ? 56.418 129.535 2.467 1.00 19.04 255 LEU C N 1
ATOM 8476 C CA . LEU C 1 255 ? 56.071 130.889 2.027 1.00 18.72 255 LEU C CA 1
ATOM 8477 C C . LEU C 1 255 ? 56.516 131.130 0.606 1.00 21.58 255 LEU C C 1
ATOM 8478 O O . LEU C 1 255 ? 57.665 130.858 0.255 1.00 20.87 255 LEU C O 1
ATOM 8483 N N . ARG C 1 256 ? 55.611 131.682 -0.201 1.00 18.39 256 ARG C N 1
ATOM 8484 C CA . ARG C 1 256 ? 55.873 131.946 -1.605 1.00 18.49 256 ARG C CA 1
ATOM 8485 C C . ARG C 1 256 ? 55.370 133.319 -2.022 1.00 21.22 256 ARG C C 1
ATOM 8486 O O . ARG C 1 256 ? 54.243 133.699 -1.694 1.00 20.70 256 ARG C O 1
ATOM 8494 N N . LEU C 1 257 ? 56.208 134.053 -2.761 1.00 17.76 257 LEU C N 1
ATOM 8495 C CA . LEU C 1 257 ? 55.834 135.333 -3.337 1.00 17.25 257 LEU C CA 1
ATOM 8496 C C . LEU C 1 257 ? 55.219 134.993 -4.700 1.00 20.57 257 LEU C C 1
ATOM 8497 O O . LEU C 1 257 ? 55.888 134.401 -5.552 1.00 19.80 257 LEU C O 1
ATOM 8502 N N . VAL C 1 258 ? 53.921 135.287 -4.867 1.00 17.03 258 VAL C N 1
ATOM 8503 C CA . VAL C 1 258 ? 53.189 134.934 -6.090 1.00 16.97 258 VAL C CA 1
ATOM 8504 C C . VAL C 1 258 ? 52.595 136.199 -6.702 1.00 21.06 258 VAL C C 1
ATOM 8505 O O . VAL C 1 258 ? 51.730 136.827 -6.092 1.00 20.17 258 VAL C O 1
ATOM 8509 N N . ASP C 1 259 ? 53.060 136.577 -7.904 1.00 19.01 259 ASP C N 1
ATOM 8510 C CA . ASP C 1 259 ? 52.565 137.771 -8.599 1.00 19.28 259 ASP C CA 1
ATOM 8511 C C . ASP C 1 259 ? 51.090 137.643 -8.959 1.00 23.21 259 ASP C C 1
ATOM 8512 O O . ASP C 1 259 ? 50.608 136.532 -9.157 1.00 21.85 259 ASP C O 1
ATOM 8517 N N . ALA C 1 260 ? 50.372 138.780 -9.009 1.00 21.64 260 ALA C N 1
ATOM 8518 C CA . ALA C 1 260 ? 48.929 138.846 -9.280 1.00 22.27 260 ALA C CA 1
ATOM 8519 C C . ALA C 1 260 ? 48.446 138.076 -10.516 1.00 26.00 260 ALA C C 1
ATOM 8520 O O . ALA C 1 260 ? 47.363 137.489 -10.487 1.00 25.53 260 ALA C O 1
ATOM 8522 N N . ASP C 1 261 ? 49.250 138.051 -11.583 1.00 22.58 261 ASP C N 1
ATOM 8523 C CA . ASP C 1 261 ? 48.871 137.356 -12.818 1.00 22.66 261 ASP C CA 1
ATOM 8524 C C . ASP C 1 261 ? 49.556 135.985 -12.988 1.00 26.12 261 ASP C C 1
ATOM 8525 O O . ASP C 1 261 ? 49.571 135.443 -14.093 1.00 26.48 261 ASP C O 1
ATOM 8530 N N . ASP C 1 262 ? 50.126 135.428 -11.903 1.00 21.78 262 ASP C N 1
ATOM 8531 C CA . ASP C 1 262 ? 50.762 134.110 -11.968 1.00 21.03 262 ASP C CA 1
ATOM 8532 C C . ASP C 1 262 ? 49.673 133.027 -12.112 1.00 24.31 262 ASP C C 1
ATOM 8533 O O . ASP C 1 262 ? 48.747 133.006 -11.294 1.00 24.14 262 ASP C O 1
ATOM 8538 N N . PRO C 1 263 ? 49.772 132.112 -13.118 1.00 20.35 263 PRO C N 1
ATOM 8539 C CA . PRO C 1 263 ? 48.750 131.049 -13.264 1.00 20.11 263 PRO C CA 1
ATOM 8540 C C . PRO C 1 263 ? 48.584 130.146 -12.039 1.00 23.26 263 PRO C C 1
ATOM 8541 O O . PRO C 1 263 ? 47.559 129.478 -11.917 1.00 22.08 263 PRO C O 1
ATOM 8545 N N . LEU C 1 264 ? 49.570 130.146 -11.116 1.00 20.49 264 LEU C N 1
ATOM 8546 C CA . LEU C 1 264 ? 49.499 129.367 -9.877 1.00 20.43 264 LEU C CA 1
ATOM 8547 C C . LEU C 1 264 ? 48.265 129.777 -9.046 1.00 24.34 264 LEU C C 1
ATOM 8548 O O . LEU C 1 264 ? 47.662 128.924 -8.395 1.00 23.64 264 LEU C O 1
ATOM 8553 N N . LEU C 1 265 ? 47.855 131.067 -9.136 1.00 22.45 265 LEU C N 1
ATOM 8554 C CA . LEU C 1 265 ? 46.683 131.600 -8.429 1.00 22.61 265 LEU C CA 1
ATOM 8555 C C . LEU C 1 265 ? 45.338 131.005 -8.879 1.00 27.88 265 LEU C C 1
ATOM 8556 O O . LEU C 1 265 ? 44.329 131.210 -8.204 1.00 27.89 265 LEU C O 1
ATOM 8561 N N . ARG C 1 266 ? 45.332 130.230 -9.981 1.00 25.63 266 ARG C N 1
ATOM 8562 C CA . ARG C 1 266 ? 44.140 129.525 -10.467 1.00 25.95 266 ARG C CA 1
ATOM 8563 C C . ARG C 1 266 ? 43.914 128.251 -9.637 1.00 29.68 266 ARG C C 1
ATOM 8564 O O . ARG C 1 266 ? 42.861 127.619 -9.751 1.00 29.95 266 ARG C O 1
ATOM 8572 N N . THR C 1 267 ? 44.910 127.873 -8.809 1.00 25.11 267 THR C N 1
ATOM 8573 C CA . THR C 1 267 ? 44.849 126.703 -7.927 1.00 24.45 267 THR C CA 1
ATOM 8574 C C . THR C 1 267 ? 44.853 127.162 -6.469 1.00 27.87 267 THR C C 1
ATOM 8575 O O . THR C 1 267 ? 45.183 128.312 -6.185 1.00 27.31 267 THR C O 1
ATOM 8579 N N . ALA C 1 268 ? 44.488 126.263 -5.550 1.00 24.24 268 ALA C N 1
ATOM 8580 C CA . ALA C 1 268 ? 44.461 126.571 -4.127 1.00 23.47 268 ALA C CA 1
ATOM 8581 C C . ALA C 1 268 ? 45.786 126.167 -3.469 1.00 24.68 268 ALA C C 1
ATOM 8582 O O . ALA C 1 268 ? 46.354 125.136 -3.843 1.00 23.75 268 ALA C O 1
ATOM 8584 N N . PRO C 1 269 ? 46.296 126.926 -2.474 1.00 20.37 269 PRO C N 1
ATOM 8585 C CA . PRO C 1 269 ? 47.518 126.479 -1.784 1.00 19.05 269 PRO C CA 1
ATOM 8586 C C . PRO C 1 269 ? 47.256 125.179 -1.026 1.00 21.97 269 PRO C C 1
ATOM 8587 O O . PRO C 1 269 ? 46.129 124.934 -0.583 1.00 20.16 269 PRO C O 1
ATOM 8591 N N . GLY C 1 270 ? 48.284 124.346 -0.924 1.00 18.50 270 GLY C N 1
ATOM 8592 C CA . GLY C 1 270 ? 48.201 123.088 -0.194 1.00 18.05 270 GLY C CA 1
ATOM 8593 C C . GLY C 1 270 ? 48.297 123.321 1.303 1.00 21.03 270 GLY C C 1
ATOM 8594 O O . GLY C 1 270 ? 48.575 124.450 1.723 1.00 19.92 270 GLY C O 1
ATOM 8595 N N . PRO C 1 271 ? 48.083 122.282 2.152 1.00 18.78 271 PRO C N 1
ATOM 8596 C CA . PRO C 1 271 ? 48.196 122.490 3.610 1.00 18.62 271 PRO C CA 1
ATOM 8597 C C . PRO C 1 271 ? 49.585 122.988 4.016 1.00 22.29 271 PRO C C 1
ATOM 8598 O O . PRO C 1 271 ? 50.599 122.439 3.572 1.00 21.54 271 PRO C O 1
ATOM 8602 N N . GLY C 1 272 ? 49.613 124.061 4.799 1.00 18.50 272 GLY C N 1
ATOM 8603 C CA . GLY C 1 272 ? 50.857 124.672 5.260 1.00 18.37 272 GLY C CA 1
ATOM 8604 C C . GLY C 1 272 ? 51.486 125.652 4.285 1.00 21.95 272 GLY C C 1
ATOM 8605 O O . GLY C 1 272 ? 52.505 126.267 4.602 1.00 22.82 272 GLY C O 1
ATOM 8606 N N . GLU C 1 273 ? 50.897 125.815 3.095 1.00 17.50 273 GLU C N 1
ATOM 8607 C CA . GLU C 1 273 ? 51.427 126.748 2.100 1.00 16.67 273 GLU C CA 1
ATOM 8608 C C . GLU C 1 273 ? 50.821 128.121 2.286 1.00 20.24 273 GLU C C 1
ATOM 8609 O O . GLU C 1 273 ? 49.626 128.241 2.558 1.00 20.20 273 GLU C O 1
ATOM 8615 N N . VAL C 1 274 ? 51.647 129.159 2.133 1.00 16.69 274 VAL C N 1
ATOM 8616 C CA . VAL C 1 274 ? 51.218 130.550 2.277 1.00 16.13 274 VAL C CA 1
ATOM 8617 C C . VAL C 1 274 ? 51.713 131.320 1.052 1.00 20.24 274 VAL C C 1
ATOM 8618 O O . VAL C 1 274 ? 52.921 131.429 0.831 1.00 19.41 274 VAL C O 1
ATOM 8622 N N . TRP C 1 275 ? 50.775 131.825 0.250 1.00 17.87 275 TRP C N 1
ATOM 8623 C CA . TRP C 1 275 ? 51.106 132.585 -0.949 1.00 18.17 275 TRP C CA 1
ATOM 8624 C C . TRP C 1 275 ? 50.774 134.043 -0.716 1.00 21.03 275 TRP C C 1
ATOM 8625 O O . TRP C 1 275 ? 49.655 134.359 -0.310 1.00 20.63 275 TRP C O 1
ATOM 8636 N N . VAL C 1 276 ? 51.745 134.925 -0.959 1.00 16.82 276 VAL C N 1
ATOM 8637 C CA . VAL C 1 276 ? 51.561 136.362 -0.772 1.00 15.98 276 VAL C CA 1
ATOM 8638 C C . VAL C 1 276 ? 51.626 137.096 -2.093 1.00 19.79 276 VAL C C 1
ATOM 8639 O O . VAL C 1 276 ? 52.491 136.807 -2.922 1.00 18.98 276 VAL C O 1
ATOM 8643 N N . THR C 1 277 ? 50.708 138.049 -2.282 1.00 17.20 277 THR C N 1
ATOM 8644 C CA . THR C 1 277 ? 50.578 138.791 -3.533 1.00 17.12 277 THR C CA 1
ATOM 8645 C C . THR C 1 277 ? 50.492 140.296 -3.285 1.00 21.38 277 THR C C 1
ATOM 8646 O O . THR C 1 277 ? 49.535 140.750 -2.652 1.00 20.78 277 THR C O 1
ATOM 8650 N N . PRO C 1 278 ? 51.452 141.084 -3.825 1.00 18.80 278 PRO C N 1
ATOM 8651 C CA . PRO C 1 278 ? 51.384 142.545 -3.652 1.00 19.46 278 PRO C CA 1
ATOM 8652 C C . PRO C 1 278 ? 50.151 143.133 -4.337 1.00 24.51 278 PRO C C 1
ATOM 8653 O O . PRO C 1 278 ? 49.727 142.646 -5.390 1.00 23.77 278 PRO C O 1
ATOM 8657 N N . VAL C 1 279 ? 49.557 144.148 -3.704 1.00 21.86 279 VAL C N 1
ATOM 8658 C CA . VAL C 1 279 ? 48.373 144.852 -4.202 1.00 22.65 279 VAL C CA 1
ATOM 8659 C C . VAL C 1 279 ? 48.820 146.276 -4.490 1.00 26.51 279 VAL C C 1
ATOM 8660 O O . VAL C 1 279 ? 49.382 146.925 -3.606 1.00 25.69 279 VAL C O 1
ATOM 8664 N N . ILE C 1 280 ? 48.596 146.748 -5.728 1.00 24.15 280 ILE C N 1
ATOM 8665 C CA . ILE C 1 280 ? 48.970 148.095 -6.173 1.00 24.81 280 ILE C CA 1
ATOM 8666 C C . ILE C 1 280 ? 48.430 149.157 -5.215 1.00 29.69 280 ILE C C 1
ATOM 8667 O O . ILE C 1 280 ? 47.243 149.145 -4.883 1.00 29.13 280 ILE C O 1
ATOM 8672 N N . GLY C 1 281 ? 49.322 150.031 -4.752 1.00 27.39 281 GLY C N 1
ATOM 8673 C CA . GLY C 1 281 ? 48.956 151.092 -3.827 1.00 27.88 281 GLY C CA 1
ATOM 8674 C C . GLY C 1 281 ? 48.110 152.181 -4.455 1.00 33.49 281 GLY C C 1
ATOM 8675 O O . GLY C 1 281 ? 48.277 152.502 -5.636 1.00 32.75 281 GLY C O 1
ATOM 8676 N N . SER C 1 282 ? 47.179 152.736 -3.662 1.00 31.13 282 SER C N 1
ATOM 8677 C CA . SER C 1 282 ? 46.327 153.858 -4.058 1.00 32.07 282 SER C CA 1
ATOM 8678 C C . SER C 1 282 ? 47.088 155.154 -3.728 1.00 35.70 282 SER C C 1
ATOM 8679 O O . SER C 1 282 ? 46.759 156.221 -4.244 1.00 35.51 282 SER C O 1
ATOM 8682 N N . GLN C 1 283 ? 48.115 155.031 -2.868 1.00 32.11 283 GLN C N 1
ATOM 8683 C CA . GLN C 1 283 ? 48.999 156.099 -2.402 1.00 32.14 283 GLN C CA 1
ATOM 8684 C C . GLN C 1 283 ? 50.405 155.855 -2.939 1.00 33.11 283 GLN C C 1
ATOM 8685 O O . GLN C 1 283 ? 50.805 154.699 -3.113 1.00 31.54 283 GLN C O 1
ATOM 8691 N N . ALA C 1 284 ? 51.170 156.938 -3.161 1.00 28.63 284 ALA C N 1
ATOM 8692 C CA . ALA C 1 284 ? 52.557 156.851 -3.621 1.00 27.66 284 ALA C CA 1
ATOM 8693 C C . ALA C 1 284 ? 53.421 156.170 -2.555 1.00 29.39 284 ALA C C 1
ATOM 8694 O O . ALA C 1 284 ? 53.214 156.393 -1.361 1.00 28.30 284 ALA C O 1
ATOM 8696 N N . ARG C 1 285 ? 54.354 155.308 -2.995 1.00 25.12 285 ARG C N 1
ATOM 8697 C CA . ARG C 1 285 ? 55.311 154.577 -2.148 1.00 24.41 285 ARG C CA 1
ATOM 8698 C C . ARG C 1 285 ? 54.666 153.715 -1.043 1.00 26.50 285 ARG C C 1
ATOM 8699 O O . ARG C 1 285 ? 55.242 153.531 0.034 1.00 25.52 285 ARG C O 1
ATOM 8707 N N . LYS C 1 286 ? 53.482 153.155 -1.339 1.00 22.65 286 LYS C N 1
ATOM 8708 C CA . LYS C 1 286 ? 52.742 152.264 -0.447 1.00 22.36 286 LYS C CA 1
ATOM 8709 C C . LYS C 1 286 ? 52.097 151.166 -1.276 1.00 26.31 286 LYS C C 1
ATOM 8710 O O . LYS C 1 286 ? 51.810 151.372 -2.458 1.00 26.38 286 LYS C O 1
ATOM 8716 N N . CYS C 1 287 ? 51.893 149.995 -0.662 1.00 22.59 287 CYS C N 1
ATOM 8717 C CA . CYS C 1 287 ? 51.240 148.857 -1.299 1.00 22.44 287 CYS C CA 1
ATOM 8718 C C . CYS C 1 287 ? 50.640 147.918 -0.264 1.00 25.84 287 CYS C C 1
ATOM 8719 O O . CYS C 1 287 ? 51.049 147.923 0.900 1.00 25.89 287 CYS C O 1
ATOM 8722 N N . GLY C 1 288 ? 49.627 147.176 -0.690 1.00 22.23 288 GLY C N 1
ATOM 8723 C CA . GLY C 1 288 ? 48.944 146.208 0.151 1.00 21.81 288 GLY C CA 1
ATOM 8724 C C . GLY C 1 288 ? 49.423 144.802 -0.131 1.00 23.95 288 GLY C C 1
ATOM 8725 O O . GLY C 1 288 ? 50.204 144.581 -1.062 1.00 22.93 288 GLY C O 1
ATOM 8726 N N . LEU C 1 289 ? 48.956 143.841 0.666 1.00 20.25 289 LEU C N 1
ATOM 8727 C CA . LEU C 1 289 ? 49.340 142.449 0.478 1.00 19.41 289 LEU C CA 1
ATOM 8728 C C . LEU C 1 289 ? 48.158 141.523 0.661 1.00 24.24 289 LEU C C 1
ATOM 8729 O O . LEU C 1 289 ? 47.473 141.591 1.688 1.00 24.48 289 LEU C O 1
ATOM 8734 N N A HIS C 1 290 ? 47.920 140.659 -0.334 0.59 20.98 290 HIS C N 1
ATOM 8735 N N B HIS C 1 290 ? 47.909 140.658 -0.337 0.41 20.62 290 HIS C N 1
ATOM 8736 C CA A HIS C 1 290 ? 46.860 139.661 -0.278 0.59 20.63 290 HIS C CA 1
ATOM 8737 C CA B HIS C 1 290 ? 46.848 139.654 -0.285 0.41 20.16 290 HIS C CA 1
ATOM 8738 C C A HIS C 1 290 ? 47.524 138.340 0.083 0.59 23.10 290 HIS C C 1
ATOM 8739 C C B HIS C 1 290 ? 47.497 138.320 0.055 0.41 22.97 290 HIS C C 1
ATOM 8740 O O A HIS C 1 290 ? 48.545 137.984 -0.509 0.59 22.77 290 HIS C O 1
ATOM 8741 O O B HIS C 1 290 ? 48.477 137.930 -0.585 0.41 22.68 290 HIS C O 1
ATOM 8754 N N . ILE C 1 291 ? 46.991 137.656 1.101 1.00 18.82 291 ILE C N 1
ATOM 8755 C CA . ILE C 1 291 ? 47.546 136.395 1.592 1.00 18.75 291 ILE C CA 1
ATOM 8756 C C . ILE C 1 291 ? 46.554 135.255 1.415 1.00 23.17 291 ILE C C 1
ATOM 8757 O O . ILE C 1 291 ? 45.388 135.395 1.777 1.00 22.38 291 ILE C O 1
ATOM 8762 N N . ARG C 1 292 ? 47.031 134.128 0.855 1.00 20.24 292 ARG C N 1
ATOM 8763 C CA . ARG C 1 292 ? 46.245 132.911 0.666 1.00 20.39 292 ARG C CA 1
ATOM 8764 C C . ARG C 1 292 ? 46.965 131.803 1.428 1.00 24.14 292 ARG C C 1
ATOM 8765 O O . ARG C 1 292 ? 48.138 131.525 1.151 1.00 23.32 292 ARG C O 1
ATOM 8773 N N . ALA C 1 293 ? 46.287 131.204 2.415 1.00 20.85 293 ALA C N 1
ATOM 8774 C CA . ALA C 1 293 ? 46.887 130.132 3.214 1.00 20.39 293 ALA C CA 1
ATOM 8775 C C . ALA C 1 293 ? 46.069 128.856 3.165 1.00 23.17 293 ALA C C 1
ATOM 8776 O O . ALA C 1 293 ? 44.836 128.906 3.247 1.00 22.63 293 ALA C O 1
ATOM 8778 N N . GLY C 1 294 ? 46.763 127.730 3.007 1.00 18.71 294 GLY C N 1
ATOM 8779 C CA . GLY C 1 294 ? 46.147 126.411 2.991 1.00 17.81 294 GLY C CA 1
ATOM 8780 C C . GLY C 1 294 ? 46.128 125.868 4.409 1.00 21.16 294 GLY C C 1
ATOM 8781 O O . GLY C 1 294 ? 47.193 125.540 4.939 1.00 19.90 294 GLY C O 1
ATOM 8782 N N . PRO C 1 295 ? 44.956 125.810 5.094 1.00 18.85 295 PRO C N 1
ATOM 8783 C CA . PRO C 1 295 ? 44.955 125.318 6.483 1.00 18.62 295 PRO C CA 1
ATOM 8784 C C . PRO C 1 295 ? 45.360 123.861 6.606 1.00 21.55 295 PRO C C 1
ATOM 8785 O O . PRO C 1 295 ? 45.161 123.080 5.671 1.00 20.15 295 PRO C O 1
ATOM 8789 N N . TYR C 1 296 ? 45.924 123.497 7.768 1.00 19.73 296 TYR C N 1
ATOM 8790 C CA . TYR C 1 296 ? 46.272 122.109 8.059 1.00 20.57 296 TYR C CA 1
ATOM 8791 C C . TYR C 1 296 ? 44.964 121.319 8.044 1.00 23.24 296 TYR C C 1
ATOM 8792 O O . TYR C 1 296 ? 43.964 121.775 8.606 1.00 22.22 296 TYR C O 1
ATOM 8801 N N . GLY C 1 297 ? 44.980 120.157 7.404 1.00 20.41 297 GLY C N 1
ATOM 8802 C CA . GLY C 1 297 ? 43.807 119.291 7.350 1.00 19.90 297 GLY C CA 1
ATOM 8803 C C . GLY C 1 297 ? 42.710 119.751 6.414 1.00 21.99 297 GLY C C 1
ATOM 8804 O O . GLY C 1 297 ? 41.631 119.152 6.409 1.00 21.26 297 GLY C O 1
ATOM 8805 N N . HIS C 1 298 ? 42.986 120.808 5.598 1.00 18.23 298 HIS C N 1
ATOM 8806 C CA . HIS C 1 298 ? 42.105 121.383 4.565 1.00 18.22 298 HIS C CA 1
ATOM 8807 C C . HIS C 1 298 ? 40.947 122.242 5.082 1.00 21.96 298 HIS C C 1
ATOM 8808 O O . HIS C 1 298 ? 40.127 122.705 4.282 1.00 21.11 298 HIS C O 1
ATOM 8815 N N . ALA C 1 299 ? 40.885 122.467 6.405 1.00 19.33 299 ALA C N 1
ATOM 8816 C CA . ALA C 1 299 ? 39.819 123.253 7.017 1.00 19.43 299 ALA C CA 1
ATOM 8817 C C . ALA C 1 299 ? 40.240 123.872 8.341 1.00 23.38 299 ALA C C 1
ATOM 8818 O O . ALA C 1 299 ? 41.103 123.330 9.036 1.00 22.40 299 ALA C O 1
ATOM 8820 N N . THR C 1 300 ? 39.613 125.003 8.691 1.00 20.42 300 THR C N 1
ATOM 8821 C CA . THR C 1 300 ? 39.859 125.712 9.945 1.00 20.26 300 THR C CA 1
ATOM 8822 C C . THR C 1 300 ? 38.801 125.250 10.945 1.00 24.02 300 THR C C 1
ATOM 8823 O O . THR C 1 300 ? 37.605 125.336 10.662 1.00 23.92 300 THR C O 1
ATOM 8827 N N . VAL C 1 301 ? 39.241 124.762 12.107 1.00 20.46 301 VAL C N 1
ATOM 8828 C CA . VAL C 1 301 ? 38.334 124.254 13.132 1.00 20.75 301 VAL C CA 1
ATOM 8829 C C . VAL C 1 301 ? 37.680 125.400 13.916 1.00 24.46 301 VAL C C 1
ATOM 8830 O O . VAL C 1 301 ? 38.382 126.296 14.391 1.00 24.18 301 VAL C O 1
ATOM 8834 N N . GLU C 1 302 ? 36.337 125.356 14.039 1.00 21.65 302 GLU C N 1
ATOM 8835 C CA A GLU C 1 302 ? 35.553 126.314 14.822 0.47 21.87 302 GLU C CA 1
ATOM 8836 C CA B GLU C 1 302 ? 35.562 126.314 14.829 0.53 21.90 302 GLU C CA 1
ATOM 8837 C C . GLU C 1 302 ? 35.171 125.551 16.094 1.00 26.13 302 GLU C C 1
ATOM 8838 O O . GLU C 1 302 ? 34.230 124.756 16.080 1.00 24.26 302 GLU C O 1
ATOM 8849 N N . MET C 1 303 ? 35.970 125.721 17.162 1.00 25.49 303 MET C N 1
ATOM 8850 C CA . MET C 1 303 ? 35.816 124.995 18.429 1.00 26.39 303 MET C CA 1
ATOM 8851 C C . MET C 1 303 ? 34.430 124.899 19.079 1.00 30.99 303 MET C C 1
ATOM 8852 O O . MET C 1 303 ? 33.995 123.763 19.300 1.00 30.37 303 MET C O 1
ATOM 8857 N N . PRO C 1 304 ? 33.703 126.005 19.388 1.00 27.97 304 PRO C N 1
ATOM 8858 C CA . PRO C 1 304 ? 32.371 125.842 20.004 1.00 27.46 304 PRO C CA 1
ATOM 8859 C C . PRO C 1 304 ? 31.423 125.029 19.126 1.00 28.73 304 PRO C C 1
ATOM 8860 O O . PRO C 1 304 ? 30.725 124.151 19.631 1.00 28.41 304 PRO C O 1
ATOM 8864 N N . GLU C 1 305 ? 31.460 125.273 17.804 1.00 23.51 305 GLU C N 1
ATOM 8865 C CA . GLU C 1 305 ? 30.634 124.585 16.813 1.00 22.63 305 GLU C CA 1
ATOM 8866 C C . GLU C 1 305 ? 31.008 123.101 16.704 1.00 24.34 305 GLU C C 1
ATOM 8867 O O . GLU C 1 305 ? 30.109 122.260 16.628 1.00 23.73 305 GLU C O 1
ATOM 8873 N N . TRP C 1 306 ? 32.323 122.782 16.707 1.00 19.46 306 TRP C N 1
ATOM 8874 C CA . TRP C 1 306 ? 32.785 121.393 16.626 1.00 18.24 306 TRP C CA 1
ATOM 8875 C C . TRP C 1 306 ? 32.326 120.618 17.863 1.00 20.78 306 TRP C C 1
ATOM 8876 O O . TRP C 1 306 ? 31.734 119.552 17.725 1.00 18.33 306 TRP C O 1
ATOM 8887 N N . ILE C 1 307 ? 32.580 121.167 19.063 1.00 18.87 307 ILE C N 1
ATOM 8888 C CA . ILE C 1 307 ? 32.179 120.546 20.330 1.00 19.27 307 ILE C CA 1
ATOM 8889 C C . ILE C 1 307 ? 30.658 120.321 20.378 1.00 23.42 307 ILE C C 1
ATOM 8890 O O . ILE C 1 307 ? 30.222 119.220 20.715 1.00 21.77 307 ILE C O 1
ATOM 8895 N N . HIS C 1 308 ? 29.862 121.342 19.997 1.00 22.24 308 HIS C N 1
ATOM 8896 C CA . HIS C 1 308 ? 28.398 121.248 20.009 1.00 23.28 308 HIS C CA 1
ATOM 8897 C C . HIS C 1 308 ? 27.858 120.068 19.184 1.00 24.14 308 HIS C C 1
ATOM 8898 O O . HIS C 1 308 ? 26.965 119.357 19.649 1.00 23.18 308 HIS C O 1
ATOM 8905 N N . ALA C 1 309 ? 28.419 119.844 17.988 1.00 19.47 309 ALA C N 1
ATOM 8906 C CA . ALA C 1 309 ? 27.962 118.785 17.087 1.00 18.63 309 ALA C CA 1
ATOM 8907 C C . ALA C 1 309 ? 28.617 117.414 17.272 1.00 20.84 309 ALA C C 1
ATOM 8908 O O . ALA C 1 309 ? 27.987 116.408 16.962 1.00 20.15 309 ALA C O 1
ATOM 8910 N N . HIS C 1 310 ? 29.880 117.372 17.723 1.00 17.04 310 HIS C N 1
ATOM 8911 C CA . HIS C 1 310 ? 30.648 116.124 17.836 1.00 15.95 310 HIS C CA 1
ATOM 8912 C C . HIS C 1 310 ? 30.748 115.523 19.238 1.00 19.33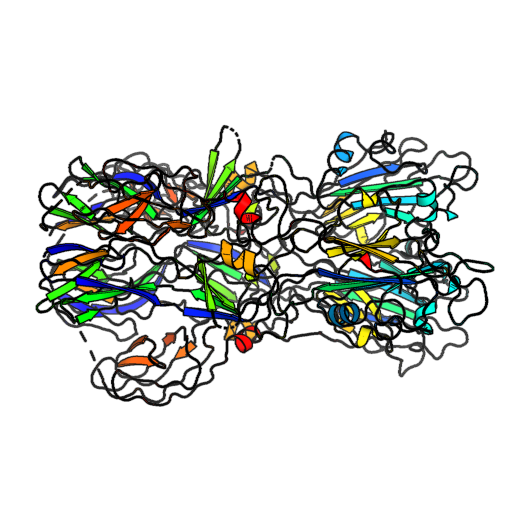 310 HIS C C 1
ATOM 8913 O O . HIS C 1 310 ? 31.499 114.563 19.439 1.00 19.36 310 HIS C O 1
ATOM 8920 N N . THR C 1 311 ? 30.020 116.090 20.212 1.00 16.95 311 THR C N 1
ATOM 8921 C CA . THR C 1 311 ? 30.030 115.586 21.590 1.00 16.74 311 THR C CA 1
ATOM 8922 C C . THR C 1 311 ? 28.617 115.604 22.173 1.00 20.56 311 THR C C 1
ATOM 8923 O O . THR C 1 311 ? 27.719 116.221 21.601 1.00 19.81 311 THR C O 1
ATOM 8927 N N . THR C 1 312 ? 28.442 114.965 23.338 1.00 17.30 312 THR C N 1
ATOM 8928 C CA . THR C 1 312 ? 27.175 114.952 24.074 1.00 17.25 312 THR C CA 1
ATOM 8929 C C . THR C 1 312 ? 27.406 115.515 25.470 1.00 21.03 312 THR C C 1
ATOM 8930 O O . THR C 1 312 ? 28.551 115.572 25.938 1.00 19.36 312 THR C O 1
ATOM 8934 N N . SER C 1 313 ? 26.317 115.912 26.148 1.00 19.44 313 SER C N 1
ATOM 8935 C CA . SER C 1 313 ? 26.396 116.456 27.506 1.00 19.92 313 SER C CA 1
ATOM 8936 C C . SER C 1 313 ? 26.743 115.363 28.524 1.00 23.99 313 SER C C 1
ATOM 8937 O O . SER C 1 313 ? 27.339 115.657 29.559 1.00 23.43 313 SER C O 1
ATOM 8940 N N . ASP C 1 314 ? 26.387 114.102 28.217 1.00 20.82 314 ASP C N 1
ATOM 8941 C CA . ASP C 1 314 ? 26.618 112.965 29.104 1.00 20.87 314 ASP C CA 1
ATOM 8942 C C . ASP C 1 314 ? 27.229 111.768 28.374 1.00 23.53 314 ASP C C 1
ATOM 8943 O O . ASP C 1 314 ? 27.000 111.615 27.173 1.00 22.54 314 ASP C O 1
ATOM 8948 N N . PRO C 1 315 ? 27.970 110.877 29.081 1.00 21.06 315 PRO C N 1
ATOM 8949 C CA . PRO C 1 315 ? 28.506 109.681 28.410 1.00 20.72 315 PRO C CA 1
ATOM 8950 C C . PRO C 1 315 ? 27.374 108.778 27.923 1.00 23.39 315 PRO C C 1
ATOM 8951 O O . PRO C 1 315 ? 26.318 108.698 28.558 1.00 22.06 315 PRO C O 1
ATOM 8955 N N . TRP C 1 316 ? 27.591 108.116 26.789 1.00 20.55 316 TRP C N 1
ATOM 8956 C CA . TRP C 1 316 ? 26.593 107.228 26.208 1.00 20.45 316 TRP C CA 1
ATOM 8957 C C . TRP C 1 316 ? 26.559 105.885 26.924 1.00 23.79 316 TRP C C 1
ATOM 8958 O O . TRP C 1 316 ? 27.593 105.390 27.371 1.00 22.84 316 TRP C O 1
ATOM 8969 N N . HIS C 1 317 ? 25.362 105.290 27.001 1.00 21.38 317 HIS C N 1
ATOM 8970 C CA . HIS C 1 317 ? 25.166 103.944 27.528 1.00 21.21 317 HIS C CA 1
ATOM 8971 C C . HIS C 1 317 ? 24.135 103.207 26.662 1.00 25.01 317 HIS C C 1
ATOM 8972 O O . HIS C 1 317 ? 23.262 103.865 26.088 1.00 23.76 317 HIS C O 1
ATOM 8979 N N . PRO C 1 318 ? 24.207 101.859 26.551 1.00 21.73 318 PRO C N 1
ATOM 8980 C CA . PRO C 1 318 ? 23.193 101.127 25.762 1.00 22.10 318 PRO C CA 1
ATOM 8981 C C . PRO C 1 318 ? 21.762 101.312 26.312 1.00 26.18 318 PRO C C 1
ATOM 8982 O O . PRO C 1 318 ? 21.601 101.664 27.484 1.00 25.47 318 PRO C O 1
ATOM 8986 N N . PRO C 1 319 ? 20.713 101.094 25.490 1.00 23.78 319 PRO C N 1
ATOM 8987 C CA . PRO C 1 319 ? 19.336 101.353 25.958 1.00 24.26 319 PRO C CA 1
ATOM 8988 C C . PRO C 1 319 ? 18.731 100.405 26.993 1.00 28.54 319 PRO C C 1
ATOM 8989 O O . PRO C 1 319 ? 17.697 100.732 27.585 1.00 29.38 319 PRO C O 1
ATOM 8993 N N . GLY C 1 320 ? 19.344 99.245 27.184 1.00 23.39 320 GLY C N 1
ATOM 8994 C CA . GLY C 1 320 ? 18.817 98.241 28.096 1.00 22.63 320 GLY C CA 1
ATOM 8995 C C . GLY C 1 320 ? 17.758 97.381 27.422 1.00 25.49 320 GLY C C 1
ATOM 8996 O O . GLY C 1 320 ? 17.783 97.226 26.197 1.00 24.75 320 GLY C O 1
ATOM 8997 N N . PRO C 1 321 ? 16.798 96.794 28.173 1.00 21.92 321 PRO C N 1
ATOM 8998 C CA . PRO C 1 321 ? 16.601 96.887 29.634 1.00 21.00 321 PRO C CA 1
ATOM 8999 C C . PRO C 1 321 ? 17.583 96.008 30.405 1.00 24.20 321 PRO C C 1
ATOM 9000 O O . PRO C 1 321 ? 18.416 95.324 29.803 1.00 24.10 321 PRO C O 1
ATOM 9004 N N . LEU C 1 322 ? 17.480 96.031 31.736 1.00 20.36 322 LEU C N 1
ATOM 9005 C CA . LEU C 1 322 ? 18.286 95.181 32.605 1.00 19.48 322 LEU C CA 1
ATOM 9006 C C . LEU C 1 322 ? 17.429 93.967 32.956 1.00 23.95 322 LEU C C 1
ATOM 9007 O O . LEU C 1 322 ? 16.214 94.100 33.120 1.00 24.31 322 LEU C O 1
ATOM 9012 N N . GLY C 1 323 ? 18.060 92.803 33.034 1.00 20.41 323 GLY C N 1
ATOM 9013 C CA . GLY C 1 323 ? 17.389 91.558 33.380 1.00 21.00 323 GLY C CA 1
ATOM 9014 C C . GLY C 1 323 ? 17.522 91.287 34.862 1.00 24.80 323 GLY C C 1
ATOM 9015 O O . GLY C 1 323 ? 18.629 91.036 35.341 1.00 24.33 323 GLY C O 1
ATOM 9016 N N . LEU C 1 324 ? 16.409 91.374 35.607 1.00 21.16 324 LEU C N 1
ATOM 9017 C CA . LEU C 1 324 ? 16.440 91.152 37.053 1.00 20.73 324 LEU C CA 1
ATOM 9018 C C . LEU C 1 324 ? 16.156 89.688 37.383 1.00 25.46 324 LEU C C 1
ATOM 9019 O O . LEU C 1 324 ? 15.026 89.228 37.227 1.00 24.68 324 LEU C O 1
ATOM 9024 N N . LYS C 1 325 ? 17.195 88.957 37.817 1.00 23.46 325 LYS C N 1
ATOM 9025 C CA . LYS C 1 325 ? 17.103 87.541 38.183 1.00 24.51 325 LYS C CA 1
ATOM 9026 C C . LYS C 1 325 ? 17.089 87.421 39.709 1.00 30.78 325 LYS C C 1
ATOM 9027 O O . LYS C 1 325 ? 18.134 87.572 40.354 1.00 30.33 325 LYS C O 1
ATOM 9033 N N . PHE C 1 326 ? 15.895 87.190 40.282 1.00 28.85 326 PHE C N 1
ATOM 9034 C CA . PHE C 1 326 ? 15.689 87.067 41.725 1.00 29.55 326 PHE C CA 1
ATOM 9035 C C . PHE C 1 326 ? 15.860 85.624 42.174 1.00 36.37 326 PHE C C 1
ATOM 9036 O O . PHE C 1 326 ? 15.196 84.728 41.647 1.00 37.78 326 PHE C O 1
ATOM 9044 N N . LYS C 1 327 ? 16.757 85.399 43.145 1.00 32.93 327 LYS C N 1
ATOM 9045 C CA . LYS C 1 327 ? 17.061 84.064 43.665 1.00 33.56 327 LYS C CA 1
ATOM 9046 C C . LYS C 1 327 ? 16.830 83.970 45.172 1.00 38.91 327 LYS C C 1
ATOM 9047 O O . LYS C 1 327 ? 16.902 84.981 45.878 1.00 37.29 327 LYS C O 1
ATOM 9053 N N . THR C 1 328 ? 16.577 82.743 45.664 1.00 35.68 328 THR C N 1
ATOM 9054 C CA . THR C 1 328 ? 16.381 82.457 47.089 1.00 36.34 328 THR C CA 1
ATOM 9055 C C . THR C 1 328 ? 17.728 82.198 47.787 1.00 41.88 328 THR C C 1
ATOM 9056 O O . THR C 1 328 ? 17.758 81.915 48.991 1.00 41.68 328 THR C O 1
ATOM 9060 N N . VAL C 1 329 ? 18.843 82.319 47.024 1.00 39.38 329 VAL C N 1
ATOM 9061 C CA . VAL C 1 329 ? 20.228 82.181 47.489 1.00 39.74 329 VAL C CA 1
ATOM 9062 C C . VAL C 1 329 ? 20.445 83.202 48.618 1.00 45.26 329 VAL C C 1
ATOM 9063 O O . VAL C 1 329 ? 20.201 84.391 48.410 1.00 44.53 329 VAL C O 1
ATOM 9067 N N . ARG C 1 330 ? 20.859 82.722 49.813 1.00 43.37 330 ARG C N 1
ATOM 9068 C CA . ARG C 1 330 ? 21.083 83.522 51.028 1.00 43.76 330 ARG C CA 1
ATOM 9069 C C . ARG C 1 330 ? 21.862 84.827 50.784 1.00 48.58 330 ARG C C 1
ATOM 9070 O O . ARG C 1 330 ? 22.818 84.812 50.001 1.00 47.76 330 ARG C O 1
ATOM 9072 N N . PRO C 1 331 ? 21.458 85.965 51.413 1.00 46.14 331 PRO C N 1
ATOM 9073 C CA . PRO C 1 331 ? 22.187 87.23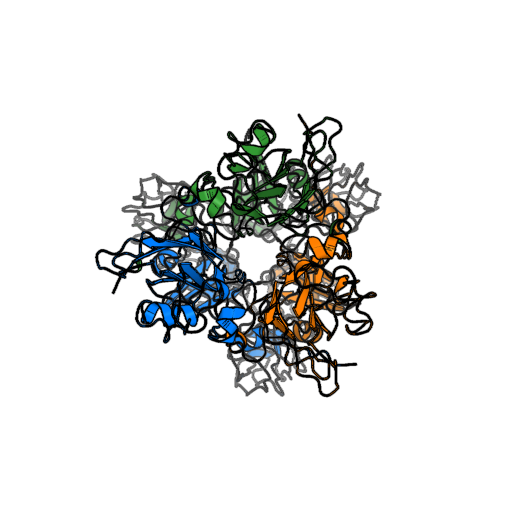1 51.190 1.00 46.07 331 PRO C CA 1
ATOM 9074 C C . PRO C 1 331 ? 23.621 87.208 51.721 1.00 50.25 331 PRO C C 1
ATOM 9075 O O . PRO C 1 331 ? 23.914 86.482 52.670 1.00 49.63 331 PRO C O 1
ATOM 9079 N N . VAL C 1 332 ? 24.545 87.840 50.989 1.00 47.07 332 VAL C N 1
ATOM 9080 C C . ARG C 1 336 ? 35.421 93.314 57.652 1.00 49.65 336 ARG C C 1
ATOM 9081 O O . ARG C 1 336 ? 36.426 93.013 57.003 1.00 49.43 336 ARG C O 1
ATOM 9082 N N . ALA C 1 337 ? 35.318 94.441 58.382 1.00 45.71 337 ALA C N 1
ATOM 9083 C CA . ALA C 1 337 ? 36.363 95.463 58.442 1.00 44.98 337 ALA C CA 1
ATOM 9084 C C . ALA C 1 337 ? 37.538 94.990 59.299 1.00 46.76 337 ALA C C 1
ATOM 9085 O O . ALA C 1 337 ? 37.375 94.707 60.488 1.00 47.05 337 ALA C O 1
ATOM 9087 N N . LEU C 1 338 ? 38.712 94.873 58.670 1.00 40.81 338 LEU C N 1
ATOM 9088 C CA . LEU C 1 338 ? 39.948 94.438 59.316 1.00 39.35 338 LEU C CA 1
ATOM 9089 C C . LEU C 1 338 ? 40.813 95.658 59.646 1.00 39.69 338 LEU C C 1
ATOM 9090 O O . LEU C 1 338 ? 40.435 96.794 59.339 1.00 38.25 338 LEU C O 1
ATOM 9095 N N . ALA C 1 339 ? 41.988 95.413 60.251 1.00 34.44 339 ALA C N 1
ATOM 9096 C CA . ALA C 1 339 ? 42.981 96.436 60.565 1.00 33.66 339 ALA C CA 1
ATOM 9097 C C . ALA C 1 339 ? 43.536 96.985 59.229 1.00 35.14 339 ALA C C 1
ATOM 9098 O O . ALA C 1 339 ? 43.436 96.281 58.216 1.00 33.33 339 ALA C O 1
ATOM 9100 N N . PRO C 1 340 ? 44.112 98.211 59.166 1.00 31.33 340 PRO C N 1
ATOM 9101 C CA . PRO C 1 340 ? 44.643 98.688 57.876 1.00 30.35 340 PRO C CA 1
ATOM 9102 C C . PRO C 1 340 ? 45.834 97.847 57.402 1.00 31.69 340 PRO C C 1
ATOM 9103 O O . PRO C 1 340 ? 46.479 97.206 58.235 1.00 30.90 340 PRO C O 1
ATOM 9107 N N . PRO C 1 341 ? 46.175 97.825 56.094 1.00 26.35 341 PRO C N 1
ATOM 9108 C CA . PRO C 1 341 ? 47.385 97.092 55.691 1.00 25.30 341 PRO C CA 1
ATOM 9109 C C . PRO C 1 341 ? 48.613 97.878 56.170 1.00 28.13 341 PRO C C 1
ATOM 9110 O O . PRO C 1 341 ? 48.484 99.053 56.534 1.00 28.24 341 PRO C O 1
ATOM 9114 N N . ARG C 1 342 ? 49.777 97.237 56.232 1.00 23.46 342 ARG C N 1
ATOM 9115 C CA . ARG C 1 342 ? 50.971 97.924 56.716 1.00 23.20 342 ARG C CA 1
ATOM 9116 C C . ARG C 1 342 ? 52.116 97.841 55.724 1.00 26.05 342 ARG C C 1
ATOM 9117 O O . ARG C 1 342 ? 52.104 96.970 54.849 1.00 25.09 342 ARG C O 1
ATOM 9125 N N . ASN C 1 343 ? 53.093 98.766 55.853 1.00 23.17 343 ASN C N 1
ATOM 9126 C CA . ASN C 1 343 ? 54.284 98.879 54.997 1.00 23.31 343 ASN C CA 1
ATOM 9127 C C . ASN C 1 343 ? 53.901 98.927 53.514 1.00 26.61 343 ASN C C 1
ATOM 9128 O O . ASN C 1 343 ? 54.543 98.290 52.673 1.00 26.74 343 ASN C O 1
ATOM 9133 N N . VAL C 1 344 ? 52.812 99.645 53.211 1.00 22.38 344 VAL C N 1
ATOM 9134 C CA . VAL C 1 344 ? 52.295 99.756 51.851 1.00 21.13 344 VAL C CA 1
ATOM 9135 C C . VAL C 1 344 ? 53.111 100.770 51.081 1.00 24.48 344 VAL C C 1
ATOM 9136 O O . VAL C 1 344 ? 53.415 101.851 51.599 1.00 24.28 344 VAL C O 1
ATOM 9140 N N . ARG C 1 345 ? 53.498 100.391 49.859 1.00 20.82 345 ARG C N 1
ATOM 9141 C CA . ARG C 1 345 ? 54.233 101.240 48.932 1.00 20.83 345 ARG C CA 1
ATOM 9142 C C . ARG C 1 345 ? 53.504 101.268 47.600 1.00 23.33 345 ARG C C 1
ATOM 9143 O O . ARG C 1 345 ? 53.051 100.227 47.117 1.00 22.31 345 ARG C O 1
ATOM 9151 N N . VAL C 1 346 ? 53.383 102.470 47.015 1.00 19.69 346 VAL C N 1
ATOM 9152 C CA . VAL C 1 346 ? 52.748 102.686 45.716 1.00 18.67 346 VAL C CA 1
ATOM 9153 C C . VAL C 1 346 ? 53.811 103.309 44.794 1.00 22.28 346 VAL C C 1
ATOM 9154 O O . VAL C 1 346 ? 54.387 104.339 45.152 1.00 22.23 346 VAL C O 1
ATOM 9158 N N . THR C 1 347 ? 54.083 102.676 43.629 1.00 18.95 347 THR C N 1
ATOM 9159 C CA A THR C 1 347 ? 55.102 103.141 42.678 0.52 19.33 347 THR C CA 1
ATOM 9160 C CA B THR C 1 347 ? 55.081 103.175 42.674 0.48 19.28 347 THR C CA 1
ATOM 9161 C C . THR C 1 347 ? 54.553 103.184 41.246 1.00 22.35 347 THR C C 1
ATOM 9162 O O . THR C 1 347 ? 53.879 102.248 40.825 1.00 20.99 347 THR C O 1
ATOM 9169 N N . GLY C 1 348 ? 54.891 104.243 40.514 1.00 19.64 348 GLY C N 1
ATOM 9170 C CA . GLY C 1 348 ? 54.499 104.414 39.123 1.00 19.09 348 GLY C CA 1
ATOM 9171 C C . GLY C 1 348 ? 53.882 105.761 38.841 1.00 22.11 348 GLY C C 1
ATOM 9172 O O . GLY C 1 348 ? 54.458 106.794 39.181 1.00 21.44 348 GLY C O 1
ATOM 9173 N N . CYS C 1 349 ? 52.710 105.749 38.203 1.00 18.60 349 CYS C N 1
ATOM 9174 C CA . CYS C 1 349 ? 51.970 106.959 37.856 1.00 18.57 349 CYS C CA 1
ATOM 9175 C C . CYS C 1 349 ? 50.471 106.769 38.075 1.00 20.99 349 CYS C C 1
ATOM 9176 O O . CYS C 1 349 ? 50.018 105.639 38.252 1.00 19.83 349 CYS C O 1
ATOM 9179 N N . TYR C 1 350 ? 49.711 107.874 38.080 1.00 18.00 350 TYR C N 1
ATOM 9180 C CA . TYR C 1 350 ? 48.253 107.852 38.196 1.00 17.47 350 TYR C CA 1
ATOM 9181 C C . TYR C 1 350 ? 47.663 108.561 36.977 1.00 20.30 350 TYR C C 1
ATOM 9182 O O . TYR C 1 350 ? 48.349 109.398 36.371 1.00 19.79 350 TYR C O 1
ATOM 9191 N N . GLN C 1 351 ? 46.404 108.218 36.604 1.00 16.41 351 GLN C N 1
ATOM 9192 C CA . GLN C 1 351 ? 45.688 108.773 35.443 1.00 16.18 351 GLN C CA 1
ATOM 9193 C C . GLN C 1 351 ? 46.578 108.773 34.176 1.00 20.02 351 GLN C C 1
ATOM 9194 O O . GLN C 1 351 ? 46.549 109.718 33.383 1.00 18.94 351 GLN C O 1
ATOM 9200 N N . CYS C 1 352 ? 47.367 107.699 34.005 1.00 17.60 352 CYS C N 1
ATOM 9201 C CA . CYS C 1 352 ? 48.382 107.573 32.963 1.00 18.32 352 CYS C CA 1
ATOM 9202 C C . CYS C 1 352 ? 48.218 106.403 31.998 1.00 22.67 352 CYS C C 1
ATOM 9203 O O . CYS C 1 352 ? 48.817 106.427 30.923 1.00 23.09 352 CYS C O 1
ATOM 9206 N N . GLY C 1 353 ? 47.484 105.368 32.397 1.00 18.59 353 GLY C N 1
ATOM 9207 C CA . GLY C 1 353 ? 47.287 104.201 31.543 1.00 18.33 353 GLY C CA 1
ATOM 9208 C C . GLY C 1 353 ? 48.248 103.054 31.780 1.00 21.18 353 GLY C C 1
ATOM 9209 O O . GLY C 1 353 ? 48.098 102.000 31.159 1.00 20.80 353 GLY C O 1
ATOM 9210 N N . THR C 1 354 ? 49.254 103.254 32.655 1.00 16.91 354 THR C N 1
ATOM 9211 C CA . THR C 1 354 ? 50.183 102.192 33.047 1.00 16.70 354 THR C CA 1
ATOM 9212 C C . THR C 1 354 ? 49.847 101.832 34.496 1.00 19.20 354 THR C C 1
ATOM 9213 O O . THR C 1 354 ? 49.935 102.698 35.369 1.00 18.49 354 THR C O 1
ATOM 9217 N N . PRO C 1 355 ? 49.468 100.565 34.774 1.00 16.46 355 PRO C N 1
ATOM 9218 C CA . PRO C 1 355 ? 49.159 100.181 36.163 1.00 15.84 355 PRO C CA 1
ATOM 9219 C C . PRO C 1 355 ? 50.318 100.460 37.115 1.00 20.49 355 PRO C C 1
ATOM 9220 O O . PRO C 1 355 ? 51.473 100.184 36.778 1.00 20.30 355 PRO C O 1
ATOM 9224 N N . ALA C 1 356 ? 50.007 101.047 38.279 1.00 17.52 356 ALA C N 1
ATOM 9225 C CA . ALA C 1 356 ? 50.981 101.336 39.326 1.00 17.71 356 ALA C CA 1
ATOM 9226 C C . ALA C 1 356 ? 51.174 100.085 40.172 1.00 22.91 356 ALA C C 1
ATOM 9227 O O . ALA C 1 356 ? 50.260 99.265 40.263 1.00 22.78 356 ALA C O 1
ATOM 9229 N N . LEU C 1 357 ? 52.357 99.926 40.782 1.00 20.54 357 LEU C N 1
ATOM 9230 C CA . LEU C 1 357 ? 52.625 98.778 41.640 1.00 21.47 357 LEU C CA 1
ATOM 9231 C C . LEU C 1 357 ? 52.215 99.116 43.071 1.00 23.45 357 LEU C C 1
ATOM 9232 O O . LEU C 1 357 ? 52.666 100.122 43.623 1.00 22.20 357 LEU C O 1
ATOM 9237 N N . VAL C 1 358 ? 51.339 98.288 43.657 1.00 19.90 358 VAL C N 1
ATOM 9238 C CA . VAL C 1 358 ? 50.864 98.446 45.038 1.00 19.44 358 VAL C CA 1
ATOM 9239 C C . VAL C 1 358 ? 51.314 97.198 45.792 1.00 23.89 358 VAL C C 1
ATOM 9240 O O . VAL C 1 358 ? 50.919 96.085 45.437 1.00 22.73 358 VAL C O 1
ATOM 9244 N N . GLU C 1 359 ? 52.174 97.384 46.796 1.00 21.58 359 GLU C N 1
ATOM 9245 C CA . GLU C 1 359 ? 52.699 96.282 47.595 1.00 22.02 359 GLU C CA 1
ATOM 9246 C C . GLU C 1 359 ? 52.616 96.586 49.080 1.00 24.29 359 GLU C C 1
ATOM 9247 O O . GLU C 1 359 ? 52.741 97.738 49.483 1.00 23.41 359 GLU C O 1
ATOM 9253 N N . GLY C 1 360 ? 52.398 95.554 49.877 1.00 20.41 360 GLY C N 1
ATOM 9254 C CA . GLY C 1 360 ? 52.305 95.720 51.319 1.00 20.35 360 GLY C CA 1
ATOM 9255 C C . GLY C 1 360 ? 51.990 94.439 52.050 1.00 23.20 360 GLY C C 1
ATOM 9256 O O . GLY C 1 360 ? 52.079 93.349 51.476 1.00 22.54 360 GLY C O 1
ATOM 9257 N N . LEU C 1 361 ? 51.593 94.579 53.316 1.00 19.36 361 LEU C N 1
ATOM 9258 C CA . LEU C 1 361 ? 51.250 93.448 54.172 1.00 19.65 361 LEU C CA 1
ATOM 9259 C C . LEU C 1 361 ? 49.805 93.535 54.623 1.00 24.56 361 LEU C C 1
ATOM 9260 O O . LEU C 1 361 ? 49.427 94.477 55.324 1.00 25.07 361 LEU C O 1
ATOM 9265 N N . ALA C 1 362 ? 48.990 92.566 54.191 1.00 21.02 362 ALA C N 1
ATOM 9266 C CA . ALA C 1 362 ? 47.588 92.478 54.587 1.00 21.24 362 ALA C CA 1
ATOM 9267 C C . ALA C 1 362 ? 47.544 91.893 56.013 1.00 25.08 362 ALA C C 1
ATOM 9268 O O . ALA C 1 362 ? 48.381 91.047 56.344 1.00 24.87 362 ALA C O 1
ATOM 9270 N N . PRO C 1 363 ? 46.622 92.361 56.886 1.00 22.54 363 PRO C N 1
ATOM 9271 C CA . PRO C 1 363 ? 46.589 91.852 58.269 1.00 23.12 363 PRO C CA 1
ATOM 9272 C C . PRO C 1 363 ? 45.997 90.447 58.385 1.00 26.98 363 PRO C C 1
ATOM 9273 O O . PRO C 1 363 ? 45.452 89.926 57.419 1.00 25.87 363 PRO C O 1
ATOM 9277 N N . GLY C 1 364 ? 46.071 89.868 59.577 1.00 25.64 364 GLY C N 1
ATOM 9278 C CA . GLY C 1 364 ? 45.442 88.578 59.849 1.00 26.53 364 GLY C CA 1
ATOM 9279 C C . GLY C 1 364 ? 43.954 88.780 60.087 1.00 32.85 364 GLY C C 1
ATOM 9280 O O . GLY C 1 364 ? 43.501 89.922 60.236 1.00 32.15 364 GLY C O 1
ATOM 9281 N N . GLY C 1 365 ? 43.193 87.685 60.105 1.00 31.82 365 GLY C N 1
ATOM 9282 C CA . GLY C 1 365 ? 41.758 87.721 60.382 1.00 32.86 365 GLY C CA 1
ATOM 9283 C C . GLY C 1 365 ? 40.815 87.510 59.213 1.00 37.35 365 GLY C C 1
ATOM 9284 O O . GLY C 1 365 ? 39.606 87.366 59.417 1.00 38.91 365 GLY C O 1
ATOM 9285 N N . GLY C 1 366 ? 41.359 87.501 58.000 1.00 32.01 366 GLY C N 1
ATOM 9286 C CA . GLY C 1 366 ? 40.584 87.315 56.778 1.00 31.20 366 GLY C CA 1
ATOM 9287 C C . GLY C 1 366 ? 41.197 88.017 55.587 1.00 32.30 366 GLY C C 1
ATOM 9288 O O . GLY C 1 366 ? 42.330 88.499 55.668 1.00 30.64 366 GLY C O 1
ATOM 9289 N N . ASN C 1 367 ? 40.455 88.078 54.468 1.00 28.15 367 ASN C N 1
ATOM 9290 C CA . ASN C 1 367 ? 40.938 88.732 53.257 1.00 26.47 367 ASN C CA 1
ATOM 9291 C C . ASN C 1 367 ? 40.759 90.236 53.341 1.00 29.45 367 ASN C C 1
ATOM 9292 O O . ASN C 1 367 ? 39.681 90.712 53.697 1.00 29.86 367 ASN C O 1
ATOM 9297 N N . CYS C 1 368 ? 41.824 90.981 53.023 1.00 24.47 368 CYS C N 1
ATOM 9298 C CA . CYS C 1 368 ? 41.807 92.436 53.045 1.00 23.52 368 CYS C CA 1
ATOM 9299 C C . CYS C 1 368 ? 41.194 92.967 51.755 1.00 26.61 368 CYS C C 1
ATOM 9300 O O . CYS C 1 368 ? 41.789 92.808 50.692 1.00 24.92 368 CYS C O 1
ATOM 9303 N N . HIS C 1 369 ? 40.028 93.627 51.850 1.00 23.81 369 HIS C N 1
ATOM 9304 C CA . HIS C 1 369 ? 39.384 94.256 50.692 1.00 23.81 369 HIS C CA 1
ATOM 9305 C C . HIS C 1 369 ? 40.077 95.605 50.575 1.00 25.29 369 HIS C C 1
ATOM 9306 O O . HIS C 1 369 ? 39.693 96.586 51.219 1.00 23.90 369 HIS C O 1
ATOM 9313 N N . LEU C 1 370 ? 41.191 95.600 49.837 1.00 21.47 370 LEU C N 1
ATOM 9314 C CA . LEU C 1 370 ? 42.093 96.730 49.709 1.00 20.90 370 LEU C CA 1
ATOM 9315 C C . LEU C 1 370 ? 41.574 97.910 48.911 1.00 24.19 370 LEU C C 1
ATOM 9316 O O . LEU C 1 370 ? 41.145 97.751 47.770 1.00 23.60 370 LEU C O 1
ATOM 9321 N N . THR C 1 371 ? 41.642 99.104 49.522 1.00 20.50 371 THR C N 1
ATOM 9322 C CA . THR C 1 371 ? 41.300 100.362 48.865 1.00 19.72 371 THR C CA 1
ATOM 9323 C C . THR C 1 371 ? 42.492 101.311 48.925 1.00 22.81 371 THR C C 1
ATOM 9324 O O . THR C 1 371 ? 43.218 101.332 49.916 1.00 21.85 371 THR C O 1
ATOM 9328 N N . VAL C 1 372 ? 42.702 102.071 47.845 1.00 19.13 372 VAL C N 1
ATOM 9329 C CA . VAL C 1 372 ? 43.781 103.054 47.705 1.00 19.04 372 VAL C CA 1
ATOM 9330 C C . VAL C 1 372 ? 43.033 104.353 47.409 1.00 22.42 372 VAL C C 1
ATOM 9331 O O . VAL C 1 372 ? 42.465 104.486 46.326 1.00 20.46 372 VAL C O 1
ATOM 9335 N N . ASN C 1 373 ? 42.938 105.260 48.406 1.00 20.58 373 ASN C N 1
ATOM 9336 C CA . ASN C 1 373 ? 42.138 106.494 48.322 1.00 21.11 373 ASN C CA 1
ATOM 9337 C C . ASN C 1 373 ? 40.683 106.175 47.902 1.00 24.98 373 ASN C C 1
ATOM 9338 O O . ASN C 1 373 ? 40.116 106.848 47.035 1.00 23.96 373 ASN C O 1
ATOM 9343 N N . GLY C 1 374 ? 40.135 105.103 48.481 1.00 22.22 374 GLY C N 1
ATOM 9344 C CA . GLY C 1 374 ? 38.777 104.641 48.213 1.00 22.85 374 GLY C CA 1
ATOM 9345 C C . GLY C 1 374 ? 38.590 103.813 46.953 1.00 25.81 374 GLY C C 1
ATOM 9346 O O . GLY C 1 374 ? 37.494 103.306 46.719 1.00 25.22 374 GLY C O 1
ATOM 9347 N N . GLU C 1 375 ? 39.642 103.680 46.120 1.00 22.27 375 GLU C N 1
ATOM 9348 C CA . GLU C 1 375 ? 39.581 102.907 44.870 1.00 21.59 375 GLU C CA 1
ATOM 9349 C C . GLU C 1 375 ? 39.816 101.430 45.171 1.00 24.96 375 GLU C C 1
ATOM 9350 O O . GLU C 1 375 ? 40.816 101.082 45.809 1.00 22.86 375 GLU C O 1
ATOM 9356 N N . ASP C 1 376 ? 38.908 100.568 44.695 1.00 22.08 376 ASP C N 1
ATOM 9357 C CA . ASP C 1 376 ? 38.985 99.116 44.868 1.00 22.21 376 ASP C CA 1
ATOM 9358 C C . ASP C 1 376 ? 40.116 98.547 44.014 1.00 24.54 376 ASP C C 1
ATOM 9359 O O . ASP C 1 376 ? 40.114 98.708 42.795 1.00 24.35 376 ASP C O 1
ATOM 9364 N N . VAL C 1 377 ? 41.086 97.888 44.658 1.00 20.54 377 VAL C N 1
ATOM 9365 C CA . VAL C 1 377 ? 42.225 97.294 43.949 1.00 20.20 377 VAL C CA 1
ATOM 9366 C C . VAL C 1 377 ? 42.273 95.760 44.099 1.00 24.64 377 VAL C C 1
ATOM 9367 O O . VAL C 1 377 ? 43.225 95.117 43.649 1.00 24.39 377 VAL C O 1
ATOM 9371 N N . GLY C 1 378 ? 41.226 95.200 44.704 1.00 21.68 378 GLY C N 1
ATOM 9372 C CA . GLY C 1 378 ? 41.080 93.764 44.921 1.00 21.87 378 GLY C CA 1
ATOM 9373 C C . GLY C 1 378 ? 41.164 93.341 46.372 1.00 24.73 378 GLY C C 1
ATOM 9374 O O . GLY C 1 378 ? 41.400 94.173 47.254 1.00 24.31 378 GLY C O 1
ATOM 9375 N N . ALA C 1 379 ? 40.965 92.036 46.623 1.00 21.58 379 ALA C N 1
ATOM 9376 C CA . ALA C 1 379 ? 41.041 91.447 47.960 1.00 21.45 379 ALA C CA 1
ATOM 9377 C C . ALA C 1 379 ? 42.246 90.524 48.046 1.00 24.73 379 ALA C C 1
ATOM 9378 O O . ALA C 1 379 ? 42.569 89.834 47.076 1.00 24.30 379 ALA C O 1
ATOM 9380 N N . PHE C 1 380 ? 42.936 90.547 49.196 1.00 20.90 380 PHE C N 1
ATOM 9381 C CA . PHE C 1 380 ? 44.174 89.798 49.380 1.00 20.47 380 PHE C CA 1
ATOM 9382 C C . PHE C 1 380 ? 44.217 89.006 50.674 1.00 24.65 380 PHE C C 1
ATOM 9383 O O . PHE C 1 380 ? 43.852 89.549 51.717 1.00 24.23 380 PHE C O 1
ATOM 9391 N N . PRO C 1 381 ? 44.740 87.754 50.649 1.00 22.16 381 PRO C N 1
ATOM 9392 C CA . PRO C 1 381 ? 44.863 86.984 51.899 1.00 22.38 381 PRO C CA 1
ATOM 9393 C C . PRO C 1 381 ? 45.899 87.609 52.843 1.00 24.83 381 PRO C C 1
ATOM 9394 O O . PRO C 1 381 ? 46.729 88.392 52.374 1.00 23.87 381 PRO C O 1
ATOM 9398 N N . PRO C 1 382 ? 45.890 87.279 54.159 1.00 22.14 382 PRO C N 1
ATOM 9399 C CA . PRO C 1 382 ? 46.892 87.861 55.075 1.00 21.81 382 PRO C CA 1
ATOM 9400 C C . PRO C 1 382 ? 48.337 87.696 54.611 1.00 25.21 382 PRO C C 1
ATOM 9401 O O . PRO C 1 382 ? 48.684 86.697 53.973 1.00 24.82 382 PRO C O 1
ATOM 9405 N N . GLY C 1 383 ? 49.157 88.687 54.933 1.00 21.33 383 GLY C N 1
ATOM 9406 C CA . GLY C 1 383 ? 50.567 88.688 54.577 1.00 21.34 383 GLY C CA 1
ATOM 9407 C C . GLY C 1 383 ? 50.879 89.505 53.345 1.00 24.17 383 GLY C C 1
ATOM 9408 O O . GLY C 1 383 ? 50.095 90.372 52.940 1.00 23.06 383 GLY C O 1
ATOM 9409 N N . LYS C 1 384 ? 52.040 89.220 52.742 1.00 21.39 384 LYS C N 1
ATOM 9410 C CA . LYS C 1 384 ? 52.547 89.929 51.578 1.00 20.71 384 LYS C CA 1
ATOM 9411 C C . LYS C 1 384 ? 51.609 89.887 50.385 1.00 23.65 384 LYS C C 1
ATOM 9412 O O . LYS C 1 384 ? 51.099 88.827 50.024 1.00 23.17 384 LYS C O 1
ATOM 9418 N N . PHE C 1 385 ? 51.378 91.058 49.792 1.00 19.28 385 PHE C N 1
ATOM 9419 C CA . PHE C 1 385 ? 50.612 91.176 48.563 1.00 19.16 385 PHE C CA 1
ATOM 9420 C C . PHE C 1 385 ? 51.319 92.122 47.614 1.00 23.46 385 PHE C C 1
ATOM 9421 O O . PHE C 1 385 ? 52.024 93.043 48.049 1.00 22.00 385 PHE C O 1
ATOM 9429 N N . VAL C 1 386 ? 51.117 91.879 46.316 1.00 20.87 386 VAL C N 1
ATOM 9430 C CA A VAL C 1 386 ? 51.673 92.665 45.207 0.52 20.93 386 VAL C CA 1
ATOM 9431 C CA B VAL C 1 386 ? 51.640 92.694 45.234 0.48 20.88 386 VAL C CA 1
ATOM 9432 C C . VAL C 1 386 ? 50.581 92.735 44.130 1.00 24.87 386 VAL C C 1
ATOM 9433 O O . VAL C 1 386 ? 50.055 91.692 43.733 1.00 25.00 386 VAL C O 1
ATOM 9440 N N . THR C 1 387 ? 50.215 93.945 43.689 1.00 20.80 387 THR C N 1
ATOM 9441 C CA . THR C 1 387 ? 49.205 94.106 42.642 1.00 20.27 387 THR C CA 1
ATOM 9442 C C . THR C 1 387 ? 49.541 95.258 41.708 1.00 24.36 387 THR C C 1
ATOM 9443 O O . THR C 1 387 ? 50.188 96.223 42.121 1.00 24.02 387 THR C O 1
ATOM 9447 N N . ALA C 1 388 ? 49.095 95.151 40.453 1.00 21.60 388 ALA C N 1
ATOM 9448 C CA . ALA C 1 388 ? 49.272 96.198 39.453 1.00 21.78 388 ALA C CA 1
ATOM 9449 C C . ALA C 1 388 ? 47.897 96.829 39.258 1.00 25.11 388 ALA C C 1
ATOM 9450 O O . ALA C 1 388 ? 46.985 96.184 38.726 1.00 25.19 388 ALA C O 1
ATOM 9452 N N . ALA C 1 389 ? 47.730 98.062 39.755 1.00 21.71 389 ALA C N 1
ATOM 9453 C CA . ALA C 1 389 ? 46.447 98.761 39.710 1.00 21.28 389 ALA C CA 1
ATOM 9454 C C . ALA C 1 389 ? 46.478 100.066 38.945 1.00 23.11 389 ALA C C 1
ATOM 9455 O O . ALA C 1 389 ? 47.406 100.861 39.096 1.00 22.32 389 ALA C O 1
ATOM 9457 N N . LEU C 1 390 ? 45.440 100.303 38.137 1.00 19.89 390 LEU C N 1
ATOM 9458 C CA . LEU C 1 390 ? 45.317 101.561 37.410 1.00 18.70 390 LEU C CA 1
ATOM 9459 C C . LEU C 1 390 ? 44.697 102.560 38.377 1.00 24.00 390 LEU C C 1
ATOM 9460 O O . LEU C 1 390 ? 43.545 102.393 38.784 1.00 25.16 390 LEU C O 1
ATOM 9465 N N . LEU C 1 391 ? 45.492 103.536 38.821 1.00 19.98 391 LEU C N 1
ATOM 9466 C CA . LEU C 1 391 ? 45.036 104.512 39.808 1.00 19.05 391 LEU C CA 1
ATOM 9467 C C . LEU C 1 391 ? 44.537 105.798 39.181 1.00 21.24 391 LEU C C 1
ATOM 9468 O O . LEU C 1 391 ? 45.179 106.328 38.277 1.00 20.32 391 LEU C O 1
ATOM 9473 N N . ASN C 1 392 ? 43.390 106.299 39.674 1.00 18.53 392 ASN C N 1
ATOM 9474 C CA . ASN C 1 392 ? 42.775 107.549 39.215 1.00 18.56 392 ASN C CA 1
ATOM 9475 C C . ASN C 1 392 ? 43.053 108.719 40.149 1.00 23.38 392 ASN C C 1
ATOM 9476 O O . ASN C 1 392 ? 42.798 109.867 39.776 1.00 23.62 392 ASN C O 1
ATOM 9481 N N . THR C 1 393 ? 43.526 108.440 41.369 1.00 20.72 393 THR C N 1
ATOM 9482 C CA . THR C 1 393 ? 43.767 109.501 42.346 1.00 20.46 393 THR C CA 1
ATOM 9483 C C . THR C 1 393 ? 45.251 109.829 42.504 1.00 23.24 393 THR C C 1
ATOM 9484 O O . THR C 1 393 ? 46.084 108.931 42.369 1.00 21.65 393 THR C O 1
ATOM 9488 N N . PRO C 1 394 ? 45.590 111.093 42.843 1.00 21.45 394 PRO C N 1
ATOM 9489 C CA . PRO C 1 394 ? 47.004 111.438 43.057 1.00 21.68 394 PRO C CA 1
ATOM 9490 C C . PRO C 1 394 ? 47.497 111.077 44.467 1.00 24.80 394 PRO C C 1
ATOM 9491 O O . PRO C 1 394 ? 46.664 110.882 45.366 1.00 23.01 394 PRO C O 1
ATOM 9495 N N . PRO C 1 395 ? 48.834 111.079 44.725 1.00 22.74 395 PRO C N 1
ATOM 9496 C CA . PRO C 1 395 ? 49.304 110.893 46.109 1.00 23.04 395 PRO C CA 1
ATOM 9497 C C . PRO C 1 395 ? 48.961 112.134 46.970 1.00 27.35 395 PRO C C 1
ATOM 9498 O O . PRO C 1 395 ? 48.696 113.192 46.397 1.00 26.70 395 PRO C O 1
ATOM 9502 N N . PRO C 1 396 ? 48.914 112.064 48.321 1.00 24.76 396 PRO C N 1
ATOM 9503 C CA . PRO C 1 396 ? 49.187 110.904 49.192 1.00 24.05 396 PRO C CA 1
ATOM 9504 C C . PRO C 1 396 ? 48.109 109.827 49.112 1.00 26.13 396 PRO C C 1
ATOM 9505 O O . PRO C 1 396 ? 46.960 110.117 48.765 1.00 24.70 396 PRO C O 1
ATOM 9509 N N . TYR C 1 397 ? 48.494 108.583 49.422 1.00 22.73 397 TYR C N 1
ATOM 9510 C CA . TYR C 1 397 ? 47.587 107.440 49.367 1.00 21.75 397 TYR C CA 1
ATOM 9511 C C . TYR C 1 397 ? 47.201 106.906 50.724 1.00 26.65 397 TYR C C 1
ATOM 9512 O O . TYR C 1 397 ? 48.064 106.497 51.507 1.00 27.40 397 TYR C O 1
ATOM 9521 N N . GLN C 1 398 ? 45.890 106.935 51.004 1.00 22.95 398 GLN C N 1
ATOM 9522 C CA . GLN C 1 398 ? 45.305 106.393 52.226 1.00 23.26 398 GLN C CA 1
ATOM 9523 C C . GLN C 1 398 ? 44.871 104.973 51.882 1.00 25.67 398 GLN C C 1
ATOM 9524 O O . GLN C 1 398 ? 44.110 104.770 50.930 1.00 24.64 398 GLN C O 1
ATOM 9530 N N . VAL C 1 399 ? 45.412 103.991 52.606 1.00 22.30 399 VAL C N 1
ATOM 9531 C CA . VAL C 1 399 ? 45.131 102.572 52.361 1.00 22.08 399 VAL C CA 1
ATOM 9532 C C . VAL C 1 399 ? 44.318 101.948 53.486 1.00 26.42 399 VAL C C 1
ATOM 9533 O O . VAL C 1 399 ? 44.568 102.228 54.661 1.00 26.29 399 VAL C O 1
ATOM 9537 N N . SER C 1 400 ? 43.328 101.120 53.121 1.00 22.87 400 SER C N 1
ATOM 9538 C CA . SER C 1 400 ? 42.420 100.499 54.081 1.00 23.25 400 SER C CA 1
ATOM 9539 C C . SER C 1 400 ? 41.995 99.091 53.665 1.00 26.71 400 SER C C 1
ATOM 9540 O O . SER C 1 400 ? 42.046 98.759 52.482 1.00 24.94 400 SER C O 1
ATOM 9543 N N . CYS C 1 401 ? 41.552 98.279 54.649 1.00 24.79 401 CYS C N 1
ATOM 9544 C CA . CYS C 1 401 ? 40.991 96.939 54.436 1.00 24.89 401 CYS C CA 1
ATOM 9545 C C . CYS C 1 401 ? 39.470 96.982 54.736 1.00 32.81 401 CYS C C 1
ATOM 9546 O O . CYS C 1 401 ? 38.857 95.943 54.978 1.00 34.71 401 CYS C O 1
ATOM 9549 N N . GLY C 1 402 ? 38.891 98.183 54.743 1.00 30.59 402 GLY C N 1
ATOM 9550 C CA . GLY C 1 402 ? 37.468 98.385 55.009 1.00 32.24 402 GLY C CA 1
ATOM 9551 C C . GLY C 1 402 ? 37.144 99.064 56.326 1.00 38.86 402 GLY C C 1
ATOM 9552 O O . GLY C 1 402 ? 35.990 99.431 56.565 1.00 40.02 402 GLY C O 1
ATOM 9553 N N . GLY C 1 403 ? 38.153 99.224 57.177 1.00 36.02 403 GLY C N 1
ATOM 9554 C CA . GLY C 1 403 ? 38.019 99.872 58.477 1.00 37.24 403 GLY C CA 1
ATOM 9555 C C . GLY C 1 403 ? 38.850 101.132 58.544 1.00 41.66 403 GLY C C 1
ATOM 9556 O O . GLY C 1 403 ? 38.683 102.029 57.711 1.00 41.03 403 GLY C O 1
ATOM 9557 N N . GLU C 1 404 ? 39.778 101.190 59.516 1.00 38.96 404 GLU C N 1
ATOM 9558 C CA . GLU C 1 404 ? 40.689 102.323 59.699 1.00 39.03 404 GLU C CA 1
ATOM 9559 C C . GLU C 1 404 ? 41.701 102.384 58.554 1.00 41.33 404 GLU C C 1
ATOM 9560 O O . GLU C 1 404 ? 42.041 101.350 57.975 1.00 39.46 404 GLU C O 1
ATOM 9566 N N . SER C 1 405 ? 42.144 103.598 58.207 1.00 38.29 405 SER C N 1
ATOM 9567 C CA . SER C 1 405 ? 43.102 103.827 57.131 1.00 37.00 405 SER C CA 1
ATOM 9568 C C . SER C 1 405 ? 44.490 104.184 57.646 1.00 40.80 405 SER C C 1
ATOM 9569 O O . SER C 1 405 ? 44.628 104.709 58.755 1.00 41.67 405 SER C O 1
ATOM 9572 N N . ASP C 1 406 ? 45.517 103.906 56.824 1.00 35.32 406 ASP C N 1
ATOM 9573 C CA . ASP C 1 406 ? 46.913 104.239 57.098 1.00 35.13 406 ASP C CA 1
ATOM 9574 C C . ASP C 1 406 ? 47.518 104.909 55.861 1.00 35.58 406 ASP C C 1
ATOM 9575 O O . ASP C 1 406 ? 46.992 104.745 54.758 1.00 33.40 406 ASP C O 1
ATOM 9580 N N . ARG C 1 407 ? 48.604 105.677 56.047 1.00 31.17 407 ARG C N 1
ATOM 9581 C CA . ARG C 1 407 ? 49.285 106.374 54.962 1.00 30.04 407 ARG C CA 1
ATOM 9582 C C . ARG C 1 407 ? 50.338 105.466 54.315 1.00 32.02 407 ARG C C 1
ATOM 9583 O O . ARG C 1 407 ? 51.234 104.971 55.001 1.00 32.58 407 ARG C O 1
ATOM 9591 N N . ALA C 1 408 ? 50.215 105.235 52.999 1.00 26.58 408 ALA C N 1
ATOM 9592 C CA . ALA C 1 408 ? 51.173 104.426 52.251 1.00 25.18 408 ALA C CA 1
ATOM 9593 C C . ALA C 1 408 ? 52.366 105.303 51.866 1.00 28.32 408 ALA C C 1
ATOM 9594 O O . ALA C 1 408 ? 52.237 106.532 51.826 1.00 28.00 408 ALA C O 1
ATOM 9596 N N . SER C 1 409 ? 53.524 104.682 51.585 1.00 24.62 409 SER C N 1
ATOM 9597 C CA . SER C 1 409 ? 54.681 105.419 51.081 1.00 25.45 409 SER C CA 1
ATOM 9598 C C . SER C 1 409 ? 54.495 105.455 49.561 1.00 28.04 409 SER C C 1
ATOM 9599 O O . SER C 1 409 ? 54.003 104.484 48.977 1.00 27.63 409 SER C O 1
ATOM 9602 N N . ALA C 1 410 ? 54.805 106.587 48.929 1.00 23.80 410 ALA C N 1
ATOM 9603 C CA . ALA C 1 410 ? 54.588 106.682 47.490 1.00 23.24 410 ALA C CA 1
ATOM 9604 C C . ALA C 1 410 ? 55.683 107.362 46.700 1.00 26.93 410 ALA C C 1
ATOM 9605 O O . ALA C 1 410 ? 56.291 108.330 47.156 1.00 26.73 410 ALA C O 1
ATOM 9607 N N . ARG C 1 411 ? 55.917 106.833 45.493 1.00 23.32 411 ARG C N 1
ATOM 9608 C CA . ARG C 1 411 ? 56.814 107.368 44.476 1.00 24.10 411 ARG C CA 1
ATOM 9609 C C . ARG C 1 411 ? 55.959 107.296 43.205 1.00 25.64 411 ARG C C 1
ATOM 9610 O O . ARG C 1 411 ? 56.103 106.388 42.383 1.00 24.39 411 ARG C O 1
ATOM 9618 N N . VAL C 1 412 ? 54.973 108.207 43.126 1.00 21.44 412 VAL C N 1
ATOM 9619 C CA . VAL C 1 412 ? 53.991 108.256 42.041 1.00 20.03 412 VAL C CA 1
ATOM 9620 C C . VAL C 1 412 ? 54.028 109.608 41.343 1.00 24.22 412 VAL C C 1
ATOM 9621 O O . VAL C 1 412 ? 53.913 110.647 41.996 1.00 25.56 412 VAL C O 1
ATOM 9625 N N . ILE C 1 413 ? 54.185 109.586 40.011 1.00 18.82 413 ILE C N 1
ATOM 9626 C CA . ILE C 1 413 ? 54.249 110.797 39.191 1.00 18.31 413 ILE C CA 1
ATOM 9627 C C . ILE C 1 413 ? 52.914 111.075 38.498 1.00 22.06 413 ILE C C 1
ATOM 9628 O O . ILE C 1 413 ? 52.106 110.163 38.327 1.00 20.72 413 ILE C O 1
ATOM 9633 N N . ASP C 1 414 ? 52.685 112.329 38.095 1.00 18.10 414 ASP C N 1
ATOM 9634 C CA . ASP C 1 414 ? 51.435 112.716 37.438 1.00 17.62 414 ASP C CA 1
ATOM 9635 C C . ASP C 1 414 ? 51.419 112.391 35.925 1.00 21.01 414 ASP C C 1
ATOM 9636 O O . ASP C 1 414 ? 52.472 112.033 35.387 1.00 20.14 414 ASP C O 1
ATOM 9641 N N . PRO C 1 415 ? 50.250 112.481 35.229 1.00 18.06 415 PRO C N 1
ATOM 9642 C CA . PRO C 1 415 ? 50.215 112.143 33.789 1.00 17.88 415 PRO C CA 1
ATOM 9643 C C . PRO C 1 415 ? 51.164 112.954 32.905 1.00 20.59 415 PRO C C 1
ATOM 9644 O O . PRO C 1 415 ? 51.737 112.393 31.970 1.00 18.72 415 PRO C O 1
ATOM 9648 N N . ALA C 1 416 ? 51.340 114.262 33.194 1.00 18.37 416 ALA C N 1
ATOM 9649 C CA . ALA C 1 416 ? 52.264 115.099 32.422 1.00 19.10 416 ALA C CA 1
ATOM 9650 C C . ALA C 1 416 ? 53.706 114.599 32.605 1.00 22.30 416 ALA C C 1
ATOM 9651 O O . ALA C 1 416 ? 54.413 114.429 31.612 1.00 21.47 416 ALA C O 1
ATOM 9653 N N . ALA C 1 417 ? 54.114 114.287 33.856 1.00 18.99 417 ALA C N 1
ATOM 9654 C CA . ALA C 1 417 ? 55.453 113.764 34.150 1.00 18.53 417 ALA C CA 1
ATOM 9655 C C . ALA C 1 417 ? 55.671 112.410 33.458 1.00 20.82 417 ALA C C 1
ATOM 9656 O O . ALA C 1 417 ? 56.749 112.176 32.913 1.00 20.01 417 ALA C O 1
ATOM 9658 N N . GLN C 1 418 ? 54.633 111.545 33.438 1.00 17.21 418 GLN C N 1
ATOM 9659 C CA . GLN C 1 418 ? 54.687 110.239 32.763 1.00 16.54 418 GLN C CA 1
ATOM 9660 C C . GLN C 1 418 ? 54.946 110.423 31.265 1.00 19.64 418 GLN C C 1
ATOM 9661 O O . GLN C 1 418 ? 55.767 109.708 30.689 1.00 18.89 418 GLN C O 1
ATOM 9667 N N . SER C 1 419 ? 54.274 111.415 30.655 1.00 17.14 419 SER C N 1
ATOM 9668 C CA . SER C 1 419 ? 54.410 111.739 29.237 1.00 16.89 419 SER C CA 1
ATOM 9669 C C . SER C 1 419 ? 55.839 112.155 28.869 1.00 21.53 419 SER C C 1
ATOM 9670 O O . SER C 1 419 ? 56.244 111.977 27.721 1.00 21.47 419 SER C O 1
ATOM 9673 N N . PHE C 1 420 ? 56.608 112.689 29.846 1.00 18.59 420 PHE C N 1
ATOM 9674 C CA . PHE C 1 420 ? 57.999 113.103 29.634 1.00 18.50 420 PHE C CA 1
ATOM 9675 C C . PHE C 1 420 ? 59.031 112.118 30.205 1.00 22.43 420 PHE C C 1
ATOM 9676 O O . PHE C 1 420 ? 60.236 112.353 30.085 1.00 21.76 420 PHE C O 1
ATOM 9684 N N . THR C 1 421 ? 58.561 110.997 30.791 1.00 18.63 421 THR C N 1
ATOM 9685 C CA . THR C 1 421 ? 59.428 109.949 31.340 1.00 18.41 421 THR C CA 1
ATOM 9686 C C . THR C 1 421 ? 59.819 108.998 30.211 1.00 22.03 421 THR C C 1
ATOM 9687 O O . THR C 1 421 ? 58.957 108.549 29.452 1.00 20.91 421 THR C O 1
ATOM 9691 N N . GLY C 1 422 ? 61.114 108.706 30.120 1.00 19.53 422 GLY C N 1
ATOM 9692 C CA . GLY C 1 422 ? 61.661 107.837 29.087 1.00 19.77 422 GLY C CA 1
ATOM 9693 C C . GLY C 1 422 ? 62.061 108.590 27.833 1.00 22.95 422 GLY C C 1
ATOM 9694 O O . GLY C 1 422 ? 62.374 107.974 26.809 1.00 22.59 422 GLY C O 1
ATOM 9695 N N . VAL C 1 423 ? 62.027 109.934 27.898 1.00 19.31 423 VAL C N 1
ATOM 9696 C CA . VAL C 1 423 ? 62.441 110.820 26.806 1.00 19.06 423 VAL C CA 1
ATOM 9697 C C . VAL C 1 423 ? 63.316 111.962 27.339 1.00 22.57 423 VAL C C 1
ATOM 9698 O O . VAL C 1 423 ? 63.172 112.368 28.496 1.00 20.66 423 VAL C O 1
ATOM 9702 N N . VAL C 1 424 ? 64.194 112.493 26.479 1.00 20.31 424 VAL C N 1
ATOM 9703 C CA . VAL C 1 424 ? 65.019 113.663 26.784 1.00 20.57 424 VAL C CA 1
ATOM 9704 C C . VAL C 1 424 ? 64.480 114.737 25.842 1.00 23.31 424 VAL C C 1
ATOM 9705 O O . VAL C 1 424 ? 64.664 114.644 24.627 1.00 21.91 424 VAL C O 1
ATOM 9709 N N . TYR C 1 425 ? 63.753 115.711 26.397 1.00 19.90 425 TYR C N 1
ATOM 9710 C CA . TYR C 1 425 ? 63.112 116.759 25.613 1.00 19.49 425 TYR C CA 1
ATOM 9711 C C . TYR C 1 425 ? 64.075 117.778 25.012 1.00 23.68 425 TYR C C 1
ATOM 9712 O O . TYR C 1 425 ? 65.074 118.128 25.634 1.00 23.02 425 TYR C O 1
ATOM 9721 N N . GLY C 1 426 ? 63.732 118.263 23.820 1.00 20.95 426 GLY C N 1
ATOM 9722 C CA . GLY C 1 426 ? 64.426 119.363 23.165 1.00 20.64 426 GLY C CA 1
ATOM 9723 C C . GLY C 1 426 ? 65.611 119.054 22.278 1.00 23.92 426 GLY C C 1
ATOM 9724 O O . GLY C 1 426 ? 65.889 117.896 21.958 1.00 22.47 426 GLY C O 1
ATOM 9725 N N . THR C 1 427 ? 66.316 120.125 21.883 1.00 21.25 427 THR C N 1
ATOM 9726 C CA . THR C 1 427 ? 67.469 120.108 20.990 1.00 21.17 427 THR C CA 1
ATOM 9727 C C . THR C 1 427 ? 68.539 119.119 21.434 1.00 26.44 427 THR C C 1
ATOM 9728 O O . THR C 1 427 ? 68.905 119.084 22.611 1.00 25.97 427 THR C O 1
ATOM 9732 N N . HIS C 1 428 ? 69.018 118.305 20.489 1.00 24.38 428 HIS C N 1
ATOM 9733 C CA . HIS C 1 428 ? 70.111 117.381 20.739 1.00 25.62 428 HIS C CA 1
ATOM 9734 C C . HIS C 1 428 ? 71.340 117.976 20.080 1.00 28.67 428 HIS C C 1
ATOM 9735 O O . HIS C 1 428 ? 71.314 118.296 18.889 1.00 26.60 428 HIS C O 1
ATOM 9742 N N . THR C 1 429 ? 72.414 118.141 20.848 1.00 26.10 429 THR C N 1
ATOM 9743 C CA . THR C 1 429 ? 73.626 118.728 20.289 1.00 27.01 429 THR C CA 1
ATOM 9744 C C . THR C 1 429 ? 74.818 117.782 20.308 1.00 32.32 429 THR C C 1
ATOM 9745 O O . THR C 1 429 ? 74.894 116.884 21.157 1.00 32.20 429 THR C O 1
ATOM 9749 N N A THR C 1 430 ? 75.762 118.005 19.383 0.51 29.05 430 THR C N 1
ATOM 9750 N N B THR C 1 430 ? 75.752 117.998 19.367 0.49 29.01 430 THR C N 1
ATOM 9751 C CA A THR C 1 430 ? 77.016 117.262 19.276 0.51 29.22 430 THR C CA 1
ATOM 9752 C CA B THR C 1 430 ? 77.009 117.258 19.224 0.49 29.13 430 THR C CA 1
ATOM 9753 C C A THR C 1 430 ? 78.103 118.197 18.745 0.51 32.25 430 THR C C 1
ATOM 9754 C C B THR C 1 430 ? 78.098 118.220 18.759 0.49 32.17 430 THR C C 1
ATOM 9755 O O A THR C 1 430 ? 77.799 119.184 18.070 0.51 31.47 430 THR C O 1
ATOM 9756 O O B THR C 1 430 ? 77.801 119.231 18.118 0.49 31.32 430 THR C O 1
ATOM 9763 N N . ALA C 1 431 ? 79.357 117.904 19.079 1.00 28.91 431 ALA C N 1
ATOM 9764 C CA . ALA C 1 431 ? 80.496 118.706 18.658 1.00 28.68 431 ALA C CA 1
ATOM 9765 C C . ALA C 1 431 ? 81.455 117.815 17.889 1.00 32.43 431 ALA C C 1
ATOM 9766 O O . ALA C 1 431 ? 81.806 116.731 18.363 1.00 33.76 431 ALA C O 1
ATOM 9768 N N . VAL C 1 432 ? 81.833 118.244 16.684 1.00 26.11 432 VAL C N 1
ATOM 9769 C CA . VAL C 1 432 ? 82.821 117.540 15.872 1.00 24.52 432 VAL C CA 1
ATOM 9770 C C . VAL C 1 432 ? 84.116 118.318 16.089 1.00 28.14 432 VAL C C 1
ATOM 9771 O O . VAL C 1 432 ? 84.173 119.515 15.806 1.00 25.55 432 VAL C O 1
ATOM 9775 N N . SER C 1 433 ? 85.131 117.657 16.635 1.00 27.02 433 SER C N 1
ATOM 9776 C CA . SER C 1 433 ? 86.402 118.326 16.891 1.00 27.95 433 SER C CA 1
ATOM 9777 C C . SER C 1 433 ? 87.293 118.317 15.656 1.00 32.35 433 SER C C 1
ATOM 9778 O O . SER C 1 433 ? 87.109 117.486 14.765 1.00 30.87 433 SER C O 1
ATOM 9781 N N . GLU C 1 434 ? 88.273 119.238 15.617 1.00 31.14 434 GLU C N 1
ATOM 9782 C CA . GLU C 1 434 ? 89.296 119.289 14.572 1.00 31.92 434 GLU C CA 1
ATOM 9783 C C . GLU C 1 434 ? 90.166 118.035 14.762 1.00 38.52 434 GLU C C 1
ATOM 9784 O O . GLU C 1 434 ? 90.223 117.507 15.877 1.00 38.09 434 GLU C O 1
ATOM 9790 N N . THR C 1 435 ? 90.820 117.543 13.701 1.00 37.59 435 THR C N 1
ATOM 9791 C CA . THR C 1 435 ? 91.677 116.357 13.852 1.00 39.28 435 THR C CA 1
ATOM 9792 C C . THR C 1 435 ? 92.980 116.684 14.599 1.00 45.87 435 THR C C 1
ATOM 9793 O O . THR C 1 435 ? 93.386 117.845 14.643 1.00 45.89 435 THR C O 1
ATOM 9797 N N . ARG C 1 436 ? 93.474 115.726 15.391 1.00 41.04 436 ARG C N 1
#

Secondary structure (P-SEA, 3-state):
cccbbbbccccccccccbbbbccccccccbbbbbcbbbcccccccccccccccccccccccccccccaaaaaaaaccbbbbbbbbccccccccccccccccccccccccccccccbbbbbbccccccccccccccccbbbbbbbccccccccbbbbbbbccbbbbbccccccbbbbbcccccccccccbbbbbbccccccbbbbbbcccbbbbbcccccccccccccccccbbbcccccccccccccbbbbbcccccccccccccccbbbbbbbbbcccccbbbbbbbbcccccccaaaaaaacccccbbbbccccbbbbbbcccccccccccccccccccccbbbbbbbcccccccccccccccccccccccbbbbbbbcccccccccccccbbbbbbbbcccaaaaaaccccccbbbbbbbcc/cbbbbbbccccccccccbbbbbcccccccbbbbbcbbbcccccccccccccccccccccccccccccaaaaaaaaccbbbbbbbbccccccccccccccccccccccccccccccbbbbbbccccccccccccccccbbbbbbcccccccccbbbbbbbccbbbbbccccccbbbbbcccccccccccbbbbbbbcccccbbbbbbcccbbbbbcccccccccccccccccbbbcccccccccccccbbbbbcccccccccccccccbbbbbbccccccccbbbbbbbbcccccccaaaaaaacccccbbbbccccbbbbbccccccccccccccccccccbbbbbbbcccccccccccccccccccccccbbbbbbbcccccccccccccbbbbbbbbcccaaaaaaccccccbbbbbbbcc/cbbbbbbccccccccccbbbbbcccccccbbbbbcbbbcccccccccccccccccccccccccccccaaaaaaaaccbbbbbbbbccccccccccccccccccccccccccccccbbbbbbccccccccccccccccbbbbbbbccccccccbbbbbbbccbbbbbccccccbbbbbcccccccccccbbbbbbccccccbbbbbbcccbbbbbbcccccccccccccccccbbbcccccccccccccbbbbbcccccccccccccccbbbbbbccccccccbbbbbbbbcccccccaaaaaaacccccbbbbccccbbbbbbcccccccccccccccccccccbbbbbbbcccccccccccccccccccccccbbbbbbbcccccccccccccbbbbbbbbcccaaaaaaccccccbbbbbbbcc

Organism: Rubella virus (strain M33) (NCBI:txid11043)

Foldseek 3Di:
DDKDWWFQDQPTWDPPPWIKHQPDKDKDFQKAWQFKFFAQAKAKWKFKFQAQFLEPALVSCVVTTDNPSRVQFVPAALKAKEKEWAAFDCDDDDCTHLVCADAQSPSSCVRRPDPYTYHYNHPADLQLAADDPDDTGIMIMMMIHGGGDLQRMWTKMKGAPMWMWRWMQTNNRTDTDTPVRQWDQHPQFIKGKAWDDGQGMKMWTAPPHATWIARVPPDCPDPLVRPSVVHWGDRNNPDTDDDDDHRAAEEEAEPPRCCVVDADAASYKYKYWARDPDHRGIGIDIGHQHDVRDDDDRVVSRVPRTHRGYDDDRDTMMIDIDSHDDQWDWWAQWEWEEEASRPWFIKIKTFRADDFWQQKDWQRHGQGTHGGGIDIGGHHHHDDDQTWITSNHHTDTYHYDYDYNSVVVCPPHDDDDDDDDDDDD/DDKDWWFQDQPTWDPPPWIKHQPDKDKDFQKAWQFKFFAQAKAKWKFKFQAQFLEPALVSCVVTTDNPSRVQFVPAALKAKEKEWAAFDCDDDDCTHLVCADAQSPSSCVRRPDPYTYHYNHPADLQLAADDPDDTGIMIMMMIHGGGDLQRMWTKMKTAPMWMWRWMQGNNRTDTATPVRQWDQDQQGIKGKAWDDGQGMKMWTAPPHATWIARVPPDCPDPLVRPSVVHWGARNNPDTDDDDDHRAAEEEAEPPHCCVVDADAASYKYKYWARDPDHRGIGIDIGHQHVVRDDDDRVVSRVPRTHRGYDDDRDTMMIDGDNYDWDWWAQWEWEEEASRPWFIKIKTFGADDAWQQKDWQRHGQGTHGGTIDIGGHHHHDDDQTWITSNHHTDTYHYDYDYNSVVVCPPHDDDDDDDDDDDD/DDKDWWFQDQATWDPPPWTKHQHDKDKDFQKAWQFKFFAQAKAKWKFKFQAQFLEPALVSCVVTTDNPSRVQFVPAALKAKEKEWAAFDCDDDDCTHLVCADAQSPSSCVRRPDPYGYHYNHPADLQQAADDPDDTGIMIMMMIHGGGDLQRMWTKMKTAPMWMWRWMQTNNRTDTDTPVRQWDFHPFFIKGKAWDDGQGMKMWTWDPVIATWIARVPPDCPDPLVRPSVVHWGDRNNPDTDDDDDHRAAEEEAEPPHCCVVDADAASYKYKYWARDPDHRGIGIDIGHQHVVRDDDDRVVSRVPRTHRGYDDDRDTMMIDIGSHGGFDFWWPQWEWEEEASRPWFIKIKTFAAADAWQQKDWQNHGQGTHHGTIDIGGHHHHDDDQTWMGSHDHTDTYHYDYDYNSVVVCPPHDDDDDDDDDDDD